Protein AF-0000000067513712 (afdb_homodimer)

Secondary structure (DSSP, 8-state):
-PPPPPPHHHHHHHHHHHT----HHHHHHHHHHHHHHHHHHHHHHHHHHHHT--PPP---EEPPPGGG-TTS-EEEEEEEE--SSSTTTT-EEEEETTB--TTS-B-TTSTTTTTB--SS--HHHHHHHHTT-EEEEEE---GGG--SSS---TT-PPEETTEEEEE--SSSHHHHHHHHTTSSSEEEEEESSSTTHHHHHHHT-EEEEPPTTTS--TTBPPS-TTT-EEEEEESSHHHHHHHHHHH-S--S--TT-S-PPP--TGGGTTS--TT-EEEEEGGGSS-TTT--HHHHHHHHHHHHHHHHTT-EEEEE--GGGTTHHHHHHHHHHHHHIIIIIIITTTT-SS--S---HHHHHHHHHHHHHTGGGS-HHHHHHHHHHHHHHHHTTTHHHHHHHHHHHHHHHHHHHHHTT-SEEEEESSSSPPPBPPPTTS-HHHHHHHHHTT-TTTHHHHHH---EEEEEEEEETTEEEEEEEE-STT-HHHHHHHHHHHHHHH-PPPPPPP-/-PPPPPPHHHHHHHHHHHT----HHHHHHHHHHHHHHHHHHHHHHHHHHHHT--PPP---EEPPPGGG-TTS-EEEEEEEE--SSSTTTT-EEEEETTB--TTS-B-TTSTTTTTB--SS--HHHHHHHHTTPEEEEEE---GGG--SSSS--TT-PPEETTEEEEE--SSSHHHHHHHHTTSSSEEEEEESSSTTHHHHHHHT-EEEEPPTTTS--TTBPPS-TTT-EEEEEESSHHHHHHHHHHH-S--S--TT-S-PPP--HHHHTTS--TT-EEEEEGGGSS-TTT--HHHHHHHHHHHHHHHHTT-EEEEE--GGGTTHHHHHHHHHHHHHIIIIIIITTTT-SS--S---HHHHHHHHHHHHHTGGGS-HHHHHHHHHHHHHHHHTTTHHHHHHHHHHHHHHHHHHHHTTT-SEEEEESSSSPPPBPPPTTS-HHHHHHHHHTT-TTTHHHHHH---EEEEEEEEETTEEEEEEEE-STT-HHHHHHHHHHHHHHH-PPPPPPP-

pLDDT: mean 97.48, std 2.93, range [60.59, 99.0]

Structure (mmCIF, N/CA/C/O backbone):
data_AF-0000000067513712-model_v1
#
loop_
_entity.id
_entity.type
_entity.pdbx_description
1 polymer Amidase
#
loop_
_atom_site.group_PDB
_atom_site.id
_atom_site.type_symbol
_atom_site.label_atom_id
_atom_site.label_alt_id
_atom_site.label_comp_id
_atom_site.label_asym_id
_atom_site.label_entity_id
_atom_site.label_seq_id
_atom_site.pdbx_PDB_ins_code
_atom_site.Cartn_x
_atom_site.Cartn_y
_atom_site.Cartn_z
_atom_site.occupancy
_atom_site.B_iso_or_equiv
_atom_site.auth_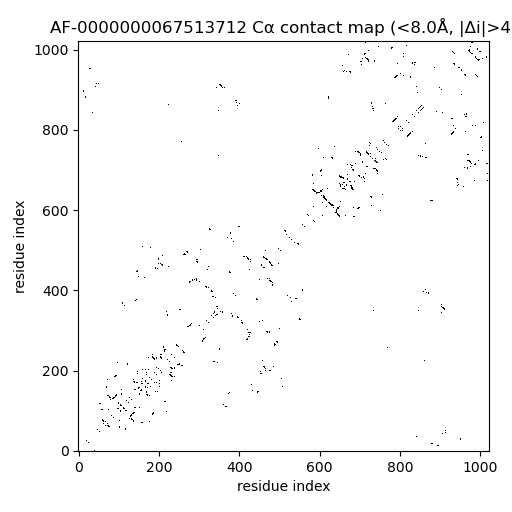seq_id
_atom_site.auth_comp_id
_atom_site.auth_asym_id
_atom_site.auth_atom_id
_atom_site.pdbx_PDB_model_num
ATOM 1 N N . MET A 1 1 ? -24.75 -4.016 14.219 1 60.59 1 MET A N 1
ATOM 2 C CA . MET A 1 1 ? -24.438 -4.605 15.516 1 60.59 1 MET A CA 1
ATOM 3 C C . MET A 1 1 ? -23.391 -3.793 16.25 1 60.59 1 MET A C 1
ATOM 5 O O . MET A 1 1 ? -22.547 -3.145 15.625 1 60.59 1 MET A O 1
ATOM 9 N N . SER A 1 2 ? -23.547 -3.691 17.531 1 83.25 2 SER A N 1
ATOM 10 C CA . SER A 1 2 ? -22.672 -2.873 18.359 1 83.25 2 SER A CA 1
ATOM 11 C C . SER A 1 2 ? -21.25 -3.426 18.391 1 83.25 2 SER A C 1
ATOM 13 O O . SER A 1 2 ? -21.047 -4.641 18.359 1 83.25 2 SER A O 1
ATOM 15 N N . VAL A 1 3 ? -20.234 -2.619 18.094 1 94 3 VAL A N 1
ATOM 16 C CA . VAL A 1 3 ? -18.828 -2.988 18.203 1 94 3 VAL A CA 1
ATOM 17 C C . VAL A 1 3 ? -18.484 -3.303 19.656 1 94 3 VAL A C 1
ATOM 19 O O . VAL A 1 3 ? -18.656 -2.457 20.531 1 94 3 VAL A O 1
ATOM 22 N N . LYS A 1 4 ? -18.109 -4.477 19.938 1 94 4 LYS A N 1
ATOM 23 C CA . LYS A 1 4 ? -17.734 -4.848 21.297 1 94 4 LYS A CA 1
ATOM 24 C C . LYS A 1 4 ? -16.594 -3.965 21.812 1 94 4 LYS A C 1
ATOM 26 O O . LYS A 1 4 ? -15.594 -3.762 21.125 1 94 4 LYS A O 1
ATOM 31 N N . ARG A 1 5 ? -16.75 -3.408 22.984 1 96.62 5 ARG A N 1
ATOM 32 C CA . ARG A 1 5 ? -15.727 -2.559 23.594 1 96.62 5 ARG A CA 1
ATOM 33 C C . ARG A 1 5 ? -14.633 -3.398 24.234 1 96.62 5 ARG A C 1
ATOM 35 O O . ARG A 1 5 ? -14.891 -4.508 24.703 1 96.62 5 ARG A O 1
ATOM 42 N N . PRO A 1 6 ? -13.398 -2.93 24.219 1 97.38 6 PRO A N 1
ATOM 43 C CA . PRO A 1 6 ? -12.297 -3.674 24.828 1 97.38 6 PRO A CA 1
ATOM 44 C C . PRO A 1 6 ? -12.414 -3.76 26.344 1 97.38 6 PRO A C 1
ATOM 46 O O . PRO A 1 6 ? -12.859 -2.805 26.984 1 97.38 6 PRO A O 1
ATOM 49 N N . SER A 1 7 ? -12 -4.855 26.922 1 96.75 7 SER A N 1
ATOM 50 C CA . SER A 1 7 ? -11.836 -5.027 28.359 1 96.75 7 SER A CA 1
ATOM 51 C C . SER A 1 7 ? -10.469 -4.551 28.828 1 96.75 7 SER A C 1
ATOM 53 O O . SER A 1 7 ? -9.609 -4.223 28 1 96.75 7 SER A O 1
ATOM 55 N N . LYS A 1 8 ? -10.328 -4.441 30.141 1 97.06 8 LYS A N 1
ATOM 56 C CA . LYS A 1 8 ? -9.016 -4.152 30.703 1 97.06 8 LYS A CA 1
ATOM 57 C C . LYS A 1 8 ? -7.98 -5.176 30.25 1 97.06 8 LYS A C 1
ATOM 59 O O . LYS A 1 8 ? -6.828 -4.828 29.984 1 97.06 8 LYS A O 1
ATOM 64 N N . ALA A 1 9 ? -8.344 -6.43 30.141 1 96.56 9 ALA A N 1
ATOM 65 C CA . ALA A 1 9 ? -7.445 -7.496 29.703 1 96.56 9 ALA A CA 1
ATOM 66 C C . ALA A 1 9 ? -6.973 -7.273 28.266 1 96.56 9 ALA A C 1
ATOM 68 O O . ALA A 1 9 ? -5.816 -7.543 27.953 1 96.56 9 ALA A O 1
ATOM 69 N N . ASP A 1 10 ? -7.867 -6.84 27.359 1 96.12 10 ASP A N 1
ATOM 70 C CA . ASP A 1 10 ? -7.504 -6.523 25.984 1 96.12 10 ASP A CA 1
ATOM 71 C C . ASP A 1 10 ? -6.402 -5.469 25.938 1 96.12 10 ASP A C 1
ATOM 73 O O . ASP A 1 10 ? -5.426 -5.613 25.203 1 96.12 10 ASP A O 1
ATOM 77 N N . PHE A 1 11 ? -6.551 -4.441 26.766 1 97.31 11 PHE A N 1
ATOM 78 C CA . PHE A 1 11 ? -5.598 -3.342 26.719 1 97.31 11 PHE A CA 1
ATOM 79 C C . PHE A 1 11 ? -4.309 -3.719 27.438 1 97.31 11 PHE A C 1
ATOM 81 O O . PHE A 1 11 ? -3.238 -3.191 27.125 1 97.31 11 PHE A O 1
ATOM 88 N N . LEU A 1 12 ? -4.367 -4.633 28.422 1 96.62 12 LEU A N 1
ATOM 89 C CA . LEU A 1 12 ? -3.145 -5.141 29.031 1 96.62 12 LEU A CA 1
ATOM 90 C C . LEU A 1 12 ? -2.289 -5.879 28 1 96.62 12 LEU A C 1
ATOM 92 O O . LEU A 1 12 ? -1.063 -5.746 28 1 96.62 12 LEU A O 1
ATOM 96 N N . ILE A 1 13 ? -2.904 -6.625 27.172 1 94.12 13 ILE A N 1
ATOM 97 C CA . ILE A 1 13 ? -2.197 -7.336 26.109 1 94.12 13 ILE A CA 1
ATOM 98 C C . ILE A 1 13 ? -1.582 -6.332 25.141 1 94.12 13 ILE A C 1
ATOM 100 O O . ILE A 1 13 ? -0.421 -6.469 24.734 1 94.12 13 ILE A O 1
ATOM 104 N N . ALA A 1 14 ? -2.406 -5.371 24.734 1 95.31 14 ALA A N 1
ATOM 105 C CA . ALA A 1 14 ? -1.91 -4.332 23.844 1 95.31 14 ALA A CA 1
ATOM 106 C C . ALA A 1 14 ? -0.724 -3.594 24.453 1 95.31 14 ALA A C 1
ATOM 108 O O . ALA A 1 14 ? 0.27 -3.328 23.781 1 95.31 14 ALA A O 1
ATOM 109 N N . ALA A 1 15 ? -0.867 -3.205 25.75 1 96.75 15 ALA A N 1
ATOM 110 C CA . ALA A 1 15 ? 0.2 -2.504 26.453 1 96.75 15 ALA A CA 1
ATOM 111 C C . ALA A 1 15 ? 1.477 -3.34 26.484 1 96.75 15 ALA A C 1
ATOM 113 O O . ALA A 1 15 ? 2.574 -2.816 26.281 1 96.75 15 ALA A O 1
ATOM 114 N N . GLN A 1 16 ? 1.349 -4.605 26.719 1 93.38 16 GLN A N 1
ATOM 115 C CA . GLN A 1 16 ? 2.494 -5.508 26.734 1 93.38 16 GLN A CA 1
ATOM 116 C C . GLN A 1 16 ? 3.156 -5.574 25.359 1 93.38 16 GLN A C 1
ATOM 118 O O . GLN A 1 16 ? 4.383 -5.539 25.25 1 93.38 16 GLN A O 1
ATOM 123 N N . ASP A 1 17 ? 2.363 -5.633 24.375 1 91.44 17 ASP A N 1
ATOM 124 C CA . ASP A 1 17 ? 2.867 -5.715 23.016 1 91.44 17 ASP A CA 1
ATOM 125 C C . ASP A 1 17 ? 3.654 -4.465 22.641 1 91.44 17 ASP A C 1
ATOM 127 O O . ASP A 1 17 ? 4.648 -4.543 21.906 1 91.44 17 ASP A O 1
ATOM 131 N N . HIS A 1 18 ? 3.24 -3.326 23.125 1 94.38 18 HIS A N 1
ATOM 132 C CA . HIS A 1 18 ? 3.879 -2.066 22.75 1 94.38 18 HIS A CA 1
ATOM 133 C C . HIS A 1 18 ? 4.914 -1.654 23.797 1 94.38 18 HIS A C 1
ATOM 135 O O . HIS A 1 18 ? 5.621 -0.662 23.625 1 94.38 18 HIS A O 1
ATOM 141 N N . GLY A 1 19 ? 4.969 -2.348 24.891 1 94.12 19 GLY A N 1
ATOM 142 C CA . GLY A 1 19 ? 5.934 -2.057 25.953 1 94.12 19 GLY A CA 1
ATOM 143 C C . GLY A 1 19 ? 5.492 -0.941 26.875 1 94.12 19 GLY A C 1
ATOM 144 O O . GLY A 1 19 ? 6.32 -0.264 27.484 1 94.12 19 GLY A O 1
ATOM 145 N N . TYR A 1 20 ? 4.168 -0.695 26.906 1 96.06 20 TYR A N 1
ATOM 146 C CA . TYR A 1 20 ? 3.648 0.363 27.766 1 96.06 20 TYR A CA 1
ATOM 147 C C . TYR A 1 20 ? 3.502 -0.124 29.203 1 96.06 20 TYR A C 1
ATOM 149 O O . TYR A 1 20 ? 3.109 -1.27 29.438 1 96.06 20 TYR A O 1
ATOM 157 N N . GLU A 1 21 ? 3.879 0.654 30.141 1 96.56 21 GLU A N 1
ATOM 158 C CA . GLU A 1 21 ? 3.537 0.485 31.547 1 96.56 21 GLU A CA 1
ATOM 159 C C . GLU A 1 21 ? 2.463 1.479 31.969 1 96.56 21 GLU A C 1
ATOM 161 O O . GLU A 1 21 ? 2.742 2.666 32.156 1 96.56 21 GLU A O 1
ATOM 166 N N . LEU A 1 22 ? 1.277 0.97 32.188 1 96.88 22 LEU A N 1
ATOM 167 C CA . LEU A 1 22 ? 0.142 1.838 32.5 1 96.88 22 LEU A CA 1
ATOM 168 C C . LEU A 1 22 ? -0.365 1.608 33.906 1 96.88 22 LEU A C 1
ATOM 170 O O . LEU A 1 22 ? -0.519 0.464 34.344 1 96.88 22 LEU A O 1
ATOM 174 N N . SER A 1 23 ? -0.567 2.637 34.625 1 96.75 23 SER A N 1
ATOM 175 C CA . SER A 1 23 ? -1.296 2.539 35.906 1 96.75 23 SER A CA 1
ATOM 176 C C . SER A 1 23 ? -2.764 2.201 35.656 1 96.75 23 SER A C 1
ATOM 178 O O . SER A 1 23 ? -3.256 2.293 34.531 1 96.75 23 SER A O 1
ATOM 180 N N . ASP A 1 24 ? -3.463 1.841 36.719 1 96.88 24 ASP A N 1
ATOM 181 C CA . ASP A 1 24 ? -4.887 1.54 36.594 1 96.88 24 ASP A CA 1
ATOM 182 C C . ASP A 1 24 ? -5.672 2.758 36.125 1 96.88 24 ASP A C 1
ATOM 184 O O . ASP A 1 24 ? -6.605 2.623 35.344 1 96.88 24 ASP A O 1
ATOM 188 N N . SER A 1 25 ? -5.285 3.893 36.656 1 96.88 25 SER A N 1
ATOM 189 C CA . SER A 1 25 ? -5.961 5.125 36.281 1 96.88 25 SER A CA 1
ATOM 190 C C . SER A 1 25 ? -5.734 5.43 34.781 1 96.88 25 SER A C 1
ATOM 192 O O . SER A 1 25 ? -6.656 5.859 34.094 1 96.88 25 SER A O 1
ATOM 194 N N . GLN A 1 26 ? -4.531 5.277 34.344 1 97.12 26 GLN A N 1
ATOM 195 C CA . GLN A 1 26 ? -4.227 5.484 32.938 1 97.12 26 GLN A CA 1
ATOM 196 C C . GLN A 1 26 ? -5.008 4.508 32.062 1 97.12 26 GLN A C 1
ATOM 198 O O . GLN A 1 26 ? -5.562 4.898 31.031 1 97.12 26 GLN A O 1
ATOM 203 N N . MET A 1 27 ? -5.027 3.25 32.469 1 97.56 27 MET A N 1
ATOM 204 C CA . MET A 1 27 ? -5.773 2.215 31.75 1 97.56 27 MET A CA 1
ATOM 205 C C . MET A 1 27 ? -7.238 2.609 31.609 1 97.56 27 MET A C 1
ATOM 207 O O . MET A 1 27 ? -7.809 2.494 30.516 1 97.56 27 MET A O 1
ATOM 211 N N . ALA A 1 28 ? -7.797 3.066 32.688 1 97.81 28 ALA A N 1
ATOM 212 C CA . ALA A 1 28 ? -9.195 3.48 32.656 1 97.81 28 ALA A CA 1
ATOM 213 C C . ALA A 1 28 ? -9.414 4.637 31.703 1 97.81 28 ALA A C 1
ATOM 215 O O . ALA A 1 28 ? -10.414 4.672 30.969 1 97.81 28 ALA A O 1
ATOM 216 N N . SER A 1 29 ? -8.531 5.559 31.688 1 98.06 29 SER A N 1
ATOM 217 C CA . SER A 1 29 ? -8.625 6.707 30.781 1 98.06 29 SER A CA 1
ATOM 218 C C . SER A 1 29 ? -8.555 6.277 29.328 1 98.06 29 SER A C 1
ATOM 220 O O . SER A 1 29 ? -9.336 6.75 28.5 1 98.06 29 SER A O 1
ATOM 222 N N . PHE A 1 30 ? -7.629 5.414 29.031 1 98.31 30 PHE A N 1
ATOM 223 C CA . PHE A 1 30 ? -7.477 4.969 27.656 1 98.31 30 PHE A CA 1
ATOM 224 C C . PHE A 1 30 ? -8.68 4.141 27.219 1 98.31 30 PHE A C 1
ATOM 226 O O . PHE A 1 30 ? -9.086 4.191 26.047 1 98.31 30 PHE A O 1
ATOM 233 N N . LEU A 1 31 ? -9.266 3.369 28.094 1 98.19 31 LEU A N 1
ATOM 234 C CA . LEU A 1 31 ? -10.477 2.623 27.781 1 98.19 31 LEU A CA 1
ATOM 235 C C . LEU A 1 31 ? -11.633 3.57 27.469 1 98.19 31 LEU A C 1
ATOM 237 O O . LEU A 1 31 ? -12.414 3.318 26.547 1 98.19 31 LEU A O 1
ATOM 241 N N . ASN A 1 32 ? -11.703 4.637 28.234 1 97.75 32 ASN A N 1
ATOM 242 C CA . ASN A 1 32 ? -12.719 5.652 27.969 1 97.75 32 ASN A CA 1
ATOM 243 C C . ASN A 1 32 ? -12.523 6.281 26.594 1 97.75 32 ASN A C 1
ATOM 245 O O . ASN A 1 32 ? -13.492 6.492 25.859 1 97.75 32 ASN A O 1
ATOM 249 N N . LEU A 1 33 ? -11.328 6.586 26.312 1 97.56 33 LEU A N 1
ATOM 250 C CA . LEU A 1 33 ? -11.008 7.176 25.016 1 97.56 33 LEU A CA 1
ATOM 251 C C . LEU A 1 33 ? -11.32 6.199 23.891 1 97.56 33 LEU A C 1
ATOM 253 O O . LEU A 1 33 ? -11.766 6.609 22.812 1 97.56 33 LEU A O 1
ATOM 257 N N . ALA A 1 34 ? -11.023 4.93 24.094 1 97.88 34 ALA A N 1
ATOM 258 C CA . ALA A 1 34 ? -11.32 3.914 23.094 1 97.88 34 ALA A CA 1
ATOM 259 C C . ALA A 1 34 ? -12.812 3.852 22.797 1 97.88 34 ALA A C 1
ATOM 261 O O . ALA A 1 34 ? -13.227 3.631 21.656 1 97.88 34 ALA A O 1
ATOM 262 N N . ASP A 1 35 ? -13.609 3.98 23.812 1 96.75 35 ASP A N 1
ATOM 263 C CA . ASP A 1 35 ? -15.055 3.973 23.641 1 96.75 35 ASP A CA 1
ATOM 264 C C . ASP A 1 35 ? -15.5 5.082 22.688 1 96.75 35 ASP A C 1
ATOM 266 O O . ASP A 1 35 ? -16.328 4.859 21.812 1 96.75 35 ASP A O 1
ATOM 270 N N . GLU A 1 36 ? -14.922 6.223 22.828 1 94.06 36 GLU A N 1
ATOM 271 C CA . GLU A 1 36 ? -15.234 7.352 21.953 1 94.06 36 GLU A CA 1
ATOM 272 C C . GLU A 1 36 ? -14.836 7.055 20.5 1 94.06 36 GLU A C 1
ATOM 274 O O . GLU A 1 36 ? -15.617 7.289 19.578 1 94.06 36 GLU A O 1
ATOM 279 N N . THR A 1 37 ? -13.641 6.566 20.344 1 96.31 37 THR A N 1
ATOM 280 C CA . THR A 1 37 ? -13.133 6.246 19.016 1 96.31 37 THR A CA 1
ATOM 281 C C . THR A 1 37 ? -13.969 5.145 18.359 1 96.31 37 THR A C 1
ATOM 283 O O . THR A 1 37 ? -14.297 5.223 17.172 1 96.31 37 THR A O 1
ATOM 286 N N . LEU A 1 38 ? -14.375 4.117 19.109 1 97.88 38 LEU A N 1
ATOM 287 C CA . LEU A 1 38 ? -15.094 2.961 18.578 1 97.88 38 LEU A CA 1
ATOM 288 C C . LEU A 1 38 ? -16.531 3.326 18.234 1 97.88 38 LEU A C 1
ATOM 290 O O . LEU A 1 38 ? -17.203 2.604 17.5 1 97.88 38 LEU A O 1
ATOM 294 N N . SER A 1 39 ? -17.016 4.469 18.766 1 97.44 39 SER A N 1
ATOM 295 C CA . SER A 1 39 ? -18.297 4.992 18.297 1 97.44 39 SER A CA 1
ATOM 296 C C . SER A 1 39 ? -18.25 5.348 16.812 1 97.44 39 SER A C 1
ATOM 298 O O . SER A 1 39 ? -19.234 5.188 16.094 1 97.44 39 SER A O 1
ATOM 300 N N . SER A 1 40 ? -17.125 5.848 16.359 1 97.75 40 SER A N 1
ATOM 301 C CA . SER A 1 40 ? -16.938 6.098 14.938 1 97.75 40 SER A CA 1
ATOM 302 C C . SER A 1 40 ? -17 4.805 14.133 1 97.75 40 SER A C 1
ATOM 304 O O . SER A 1 40 ? -17.516 4.789 13.008 1 97.75 40 SER A O 1
ATOM 306 N N . TYR A 1 41 ? -16.453 3.713 14.719 1 98.19 41 TYR A N 1
ATOM 307 C CA . TYR A 1 41 ? -16.531 2.412 14.062 1 98.19 41 TYR A CA 1
ATOM 308 C C . TYR A 1 41 ? -17.969 1.981 13.852 1 98.19 41 TYR A C 1
ATOM 310 O O . TYR A 1 41 ? -18.328 1.484 12.781 1 98.19 41 TYR A O 1
ATOM 318 N N . GLU A 1 42 ? -18.781 2.219 14.812 1 97.81 42 GLU A N 1
ATOM 319 C CA . GLU A 1 42 ? -20.203 1.884 14.719 1 97.81 42 GLU A CA 1
ATOM 320 C C . GLU A 1 42 ? -20.891 2.709 13.641 1 97.81 42 GLU A C 1
ATOM 322 O O . GLU A 1 42 ? -21.719 2.188 12.883 1 97.81 42 GLU A O 1
ATOM 327 N N . ALA A 1 43 ? -20.531 3.971 13.617 1 97.75 43 ALA A N 1
ATOM 328 C CA . ALA A 1 43 ? -21.094 4.844 12.586 1 97.75 43 ALA A CA 1
ATOM 329 C C . ALA A 1 43 ? -20.719 4.359 11.188 1 97.75 43 ALA A C 1
ATOM 331 O O . ALA A 1 43 ? -21.547 4.34 10.281 1 97.75 43 ALA A O 1
ATOM 332 N N . ILE A 1 44 ? -19.531 3.922 10.984 1 97.88 44 ILE A N 1
ATOM 333 C CA . ILE A 1 44 ? -19.031 3.461 9.688 1 97.88 44 ILE A CA 1
ATOM 334 C C . ILE A 1 44 ? -19.719 2.162 9.297 1 97.88 44 ILE A C 1
ATOM 336 O O . ILE A 1 44 ? -20.062 1.957 8.125 1 97.88 44 ILE A O 1
ATOM 340 N N . ASP A 1 45 ? -19.844 1.331 10.297 1 97.5 45 ASP A N 1
ATOM 341 C CA . ASP A 1 45 ? -20.547 0.079 10.047 1 97.5 45 ASP A CA 1
ATOM 342 C C . ASP A 1 45 ? -21.953 0.34 9.477 1 97.5 45 ASP A C 1
ATOM 344 O O . ASP A 1 45 ? -22.344 -0.288 8.5 1 97.5 45 ASP A O 1
ATOM 348 N N . ALA A 1 46 ? -22.672 1.271 10.109 1 97.69 46 ALA A N 1
ATOM 349 C CA . ALA A 1 46 ? -24.016 1.623 9.672 1 97.69 46 ALA A CA 1
ATOM 350 C C . ALA A 1 46 ? -24 2.256 8.289 1 97.69 46 ALA A C 1
ATOM 352 O O . ALA A 1 46 ? -24.859 1.955 7.449 1 97.69 46 ALA A O 1
ATOM 353 N N . LEU A 1 47 ? -23.078 3.113 8.016 1 97.94 47 LEU A N 1
ATOM 354 C CA . LEU A 1 47 ? -22.984 3.811 6.738 1 97.94 47 LEU A CA 1
ATOM 355 C C . LEU A 1 47 ? -22.625 2.842 5.617 1 97.94 47 LEU A C 1
ATOM 357 O O . LEU A 1 47 ? -23.125 2.953 4.504 1 97.94 47 LEU A O 1
ATOM 361 N N . TYR A 1 48 ? -21.688 1.918 5.895 1 97.94 48 TYR A N 1
ATOM 362 C CA . TYR A 1 48 ? -21.297 0.911 4.91 1 97.94 48 TYR A CA 1
ATOM 363 C C . TYR A 1 48 ? -22.5 0.053 4.508 1 97.94 48 TYR A C 1
ATOM 365 O O . TYR A 1 48 ? -22.703 -0.199 3.32 1 97.94 48 TYR A O 1
ATOM 373 N N . ALA A 1 49 ? -23.266 -0.394 5.496 1 97.25 49 ALA A N 1
ATOM 374 C CA . ALA A 1 49 ? -24.453 -1.2 5.238 1 97.25 49 ALA A CA 1
ATOM 375 C C . ALA A 1 49 ? -25.438 -0.449 4.352 1 97.25 49 ALA A C 1
ATOM 377 O O . ALA A 1 49 ? -26.078 -1.044 3.475 1 97.25 49 ALA A O 1
ATOM 378 N N . ALA A 1 50 ? -25.469 0.863 4.539 1 97.25 50 ALA A N 1
ATOM 379 C CA . ALA A 1 50 ? -26.484 1.675 3.859 1 97.25 50 ALA A CA 1
ATOM 380 C C . ALA A 1 50 ? -26.031 2.035 2.445 1 97.25 50 ALA A C 1
ATOM 382 O O . ALA A 1 50 ? -26.859 2.166 1.54 1 97.25 50 ALA A O 1
ATOM 383 N N . HIS A 1 51 ? -24.672 2.178 2.244 1 97.12 51 HIS A N 1
ATOM 384 C CA . HIS A 1 51 ? -24.266 2.854 1.021 1 97.12 51 HIS A CA 1
ATOM 385 C C . HIS A 1 51 ? -23.422 1.934 0.142 1 97.12 51 HIS A C 1
ATOM 387 O O . HIS A 1 51 ? -23.266 2.182 -1.057 1 97.12 51 HIS A O 1
ATOM 393 N N . VAL A 1 52 ? -22.797 0.843 0.719 1 96.88 52 VAL A N 1
ATOM 394 C CA . VAL A 1 52 ? -21.797 0.104 -0.049 1 96.88 52 VAL A CA 1
ATOM 395 C C . VAL A 1 52 ? -22.188 -1.372 -0.112 1 96.88 52 VAL A C 1
ATOM 397 O O . VAL A 1 52 ? -22.125 -1.99 -1.178 1 96.88 52 VAL A O 1
ATOM 400 N N . ALA A 1 53 ? -22.594 -1.924 1.01 1 95.81 53 ALA A N 1
ATOM 401 C CA . ALA A 1 53 ? -22.859 -3.355 1.117 1 95.81 53 ALA A CA 1
ATOM 402 C C . ALA A 1 53 ? -23.938 -3.789 0.114 1 95.81 53 ALA A C 1
ATOM 404 O O . ALA A 1 53 ? -24.906 -3.064 -0.122 1 95.81 53 ALA A O 1
ATOM 405 N N . GLN A 1 54 ? -23.656 -4.891 -0.488 1 93.44 54 GLN A N 1
ATOM 406 C CA . GLN A 1 54 ? -24.594 -5.484 -1.43 1 93.44 54 GLN A CA 1
ATOM 407 C C . GLN A 1 54 ? -25.078 -6.852 -0.942 1 93.44 54 GLN A C 1
ATOM 409 O O . GLN A 1 54 ? -24.312 -7.586 -0.303 1 93.44 54 GLN A O 1
ATOM 414 N N . PRO A 1 55 ? -26.312 -7.172 -1.273 1 95.31 55 PRO A N 1
ATOM 415 C CA . PRO A 1 55 ? -26.75 -8.531 -0.945 1 95.31 55 PRO A CA 1
ATOM 416 C C . PRO A 1 55 ? -26.047 -9.594 -1.772 1 95.31 55 PRO A C 1
ATOM 418 O O . PRO A 1 55 ? -25.766 -9.383 -2.955 1 95.31 55 PRO A O 1
ATOM 421 N N . THR A 1 56 ? -25.75 -10.633 -1.185 1 96.31 56 THR A N 1
ATOM 422 C CA . THR A 1 56 ? -25.156 -11.758 -1.891 1 96.31 56 THR A CA 1
ATOM 423 C C . THR A 1 56 ? -26.156 -12.383 -2.861 1 96.31 56 THR A C 1
ATOM 425 O O . THR A 1 56 ? -27.25 -12.781 -2.461 1 96.31 56 THR A O 1
ATOM 428 N N . PRO A 1 57 ? -25.797 -12.414 -4.129 1 96.94 57 PRO A N 1
ATOM 429 C CA . PRO A 1 57 ? -26.734 -13.07 -5.051 1 96.94 57 PRO A CA 1
ATOM 430 C C . PRO A 1 57 ? -26.844 -14.57 -4.801 1 96.94 57 PRO A C 1
ATOM 432 O O . PRO A 1 57 ? -25.922 -15.188 -4.27 1 96.94 57 PRO A O 1
ATOM 435 N N . VAL A 1 58 ? -28 -15.102 -5.246 1 96.62 58 VAL A N 1
ATOM 436 C CA . VAL A 1 58 ? -28.203 -16.547 -5.172 1 96.62 58 VAL A CA 1
ATOM 437 C C . VAL A 1 58 ? -27.797 -17.188 -6.492 1 96.62 58 VAL A C 1
ATOM 439 O O . VAL A 1 58 ? -28.359 -16.875 -7.543 1 96.62 58 VAL A O 1
ATOM 442 N N . ARG A 1 59 ? -26.797 -17.953 -6.449 1 98.06 59 ARG A N 1
ATOM 443 C CA . ARG A 1 59 ? -26.359 -18.75 -7.59 1 98.06 59 ARG A CA 1
ATOM 444 C C . ARG A 1 59 ? -26.281 -20.234 -7.234 1 98.06 59 ARG A C 1
ATOM 446 O O . ARG A 1 59 ? -25.859 -20.594 -6.129 1 98.06 59 ARG A O 1
ATOM 453 N N . GLU A 1 60 ? -26.812 -21.016 -8.156 1 97.88 60 GLU A N 1
ATOM 454 C CA . GLU A 1 60 ? -26.766 -22.453 -7.926 1 97.88 60 GLU A CA 1
ATOM 455 C C . GLU A 1 60 ? -25.328 -22.969 -7.938 1 97.88 60 GLU A C 1
ATOM 457 O O . GLU A 1 60 ? -24.5 -22.516 -8.742 1 97.88 60 GLU A O 1
ATOM 462 N N . HIS A 1 61 ? -25.031 -23.828 -7.043 1 97.88 61 HIS A N 1
ATOM 463 C CA . HIS A 1 61 ? -23.75 -24.516 -6.965 1 97.88 61 HIS A CA 1
ATOM 464 C C . HIS A 1 61 ? -23.891 -25.891 -6.324 1 97.88 61 HIS A C 1
ATOM 466 O O . HIS A 1 61 ? -24.906 -26.188 -5.691 1 97.88 61 HIS A O 1
ATOM 472 N N . SER A 1 62 ? -22.922 -26.766 -6.531 1 97.44 62 SER A N 1
ATOM 473 C CA . SER A 1 62 ? -22.906 -28.094 -5.941 1 97.44 62 SER A CA 1
ATOM 474 C C . SER A 1 62 ? -21.484 -28.625 -5.773 1 97.44 62 SER A C 1
ATOM 476 O O . SER A 1 62 ? -20.609 -28.312 -6.578 1 97.44 62 SER A O 1
ATOM 478 N N . LYS A 1 63 ? -21.25 -29.328 -4.711 1 95.25 63 LYS A N 1
ATOM 479 C CA . LYS A 1 63 ? -20 -30.062 -4.559 1 95.25 63 LYS A CA 1
ATOM 480 C C . LYS A 1 63 ? -19.984 -31.312 -5.434 1 95.25 63 LYS A C 1
ATOM 482 O O . LYS A 1 63 ? -20.938 -32.094 -5.406 1 95.25 63 LYS A O 1
ATOM 487 N N . PRO A 1 64 ? -18.969 -31.422 -6.18 1 95.19 64 PRO A N 1
ATOM 488 C CA . PRO A 1 64 ? -18.938 -32.625 -7.008 1 95.19 64 PRO A CA 1
ATOM 489 C C . PRO A 1 64 ? -18.812 -33.906 -6.18 1 95.19 64 PRO A C 1
ATOM 491 O O . PRO A 1 64 ? -18.141 -33.938 -5.152 1 95.19 64 PRO A O 1
ATOM 494 N N . ALA A 1 65 ? -19.453 -35.031 -6.73 1 93.81 65 ALA A N 1
ATOM 495 C CA . ALA A 1 65 ? -19.281 -36.344 -6.121 1 93.81 65 ALA A CA 1
ATOM 496 C C . ALA A 1 65 ? -17.844 -36.812 -6.266 1 93.81 65 ALA A C 1
ATOM 498 O O . ALA A 1 65 ? -17.156 -36.469 -7.219 1 93.81 65 ALA A O 1
ATOM 499 N N . ASP A 1 66 ? -17.422 -37.594 -5.352 1 92.12 66 ASP A N 1
ATOM 500 C CA . ASP A 1 66 ? -16.062 -38.125 -5.359 1 92.12 66 ASP A CA 1
ATOM 501 C C . ASP A 1 66 ? -15.75 -38.812 -6.68 1 92.12 66 ASP A C 1
ATOM 503 O O . ASP A 1 66 ? -14.641 -38.688 -7.207 1 92.12 66 ASP A O 1
ATOM 507 N N . ALA A 1 67 ? -16.719 -39.469 -7.207 1 92.62 67 ALA A N 1
ATOM 508 C CA . ALA A 1 67 ? -16.531 -40.219 -8.445 1 92.62 67 ALA A CA 1
ATOM 509 C C . ALA A 1 67 ? -16.312 -39.281 -9.633 1 92.62 67 ALA A C 1
ATOM 511 O O . ALA A 1 67 ? -15.719 -39.688 -10.633 1 92.62 67 ALA A O 1
ATOM 512 N N . GLU A 1 68 ? -16.75 -38.062 -9.477 1 91.62 68 GLU A N 1
ATOM 513 C CA . GLU A 1 68 ? -16.641 -37.062 -10.539 1 91.62 68 GLU A CA 1
ATOM 514 C C . GLU A 1 68 ? -15.422 -36.156 -10.328 1 91.62 68 GLU A C 1
ATOM 516 O O . GLU A 1 68 ? -15.156 -35.281 -11.141 1 91.62 68 GLU A O 1
ATOM 521 N N . ASN A 1 69 ? -14.703 -36.406 -9.289 1 96.88 69 ASN A N 1
ATOM 522 C CA . ASN A 1 69 ? -13.562 -35.562 -8.922 1 96.88 69 ASN A CA 1
ATOM 523 C C . ASN A 1 69 ? -12.336 -36.406 -8.57 1 96.88 69 ASN A C 1
ATOM 525 O O . ASN A 1 69 ? -11.734 -36.219 -7.512 1 96.88 69 ASN A O 1
ATOM 529 N N . LEU A 1 70 ? -12.008 -37.281 -9.492 1 94.88 70 LEU A N 1
ATOM 530 C CA . LEU A 1 70 ? -10.984 -38.281 -9.25 1 94.88 70 LEU A CA 1
ATOM 531 C C . LEU A 1 70 ? -9.625 -37.625 -9 1 94.88 70 LEU A C 1
ATOM 533 O O . LEU A 1 70 ? -8.797 -38.156 -8.266 1 94.88 70 LEU A O 1
ATOM 537 N N . HIS A 1 71 ? -9.398 -36.5 -9.562 1 97.88 71 HIS A N 1
ATOM 538 C CA . HIS A 1 71 ? -8.109 -35.812 -9.422 1 97.88 71 HIS A CA 1
ATOM 539 C C . HIS A 1 71 ? -8.133 -34.812 -8.281 1 97.88 71 HIS A C 1
ATOM 541 O O . HIS A 1 71 ? -7.109 -34.188 -7.98 1 97.88 71 HIS A O 1
ATOM 547 N N . GLY A 1 72 ? -9.32 -34.594 -7.672 1 98.06 72 GLY A N 1
ATOM 548 C CA . GLY A 1 72 ? -9.445 -33.625 -6.574 1 98.06 72 GLY A CA 1
ATOM 549 C C . GLY A 1 72 ? -9.336 -32.188 -7.023 1 98.06 72 GLY A C 1
ATOM 550 O O . GLY A 1 72 ? -8.922 -31.328 -6.25 1 98.06 72 GLY A O 1
ATOM 551 N N . ALA A 1 73 ? -9.742 -31.938 -8.258 1 98.69 73 ALA A N 1
ATOM 552 C CA . ALA A 1 73 ? -9.438 -30.641 -8.859 1 98.69 73 ALA A CA 1
ATOM 553 C C . ALA A 1 73 ? -10.609 -29.672 -8.711 1 98.69 73 ALA A C 1
ATOM 555 O O . ALA A 1 73 ? -10.43 -28.453 -8.758 1 98.69 73 ALA A O 1
ATOM 556 N N . TRP A 1 74 ? -11.828 -30.172 -8.539 1 98.62 74 TRP A N 1
ATOM 557 C CA . TRP A 1 74 ? -13.008 -29.344 -8.352 1 98.62 74 TRP A CA 1
ATOM 558 C C . TRP A 1 74 ? -13.203 -28.984 -6.883 1 98.62 74 TRP A C 1
ATOM 560 O O . TRP A 1 74 ? -13.148 -29.859 -6.016 1 98.62 74 TRP A O 1
ATOM 570 N N . TYR A 1 75 ? -13.398 -27.719 -6.633 1 98.06 75 TYR A N 1
ATOM 571 C CA . TYR A 1 75 ? -13.898 -27.344 -5.32 1 98.06 75 TYR A CA 1
ATOM 572 C C . TYR A 1 75 ? -15.422 -27.328 -5.289 1 98.06 75 TYR A C 1
ATOM 574 O O . TYR A 1 75 ? -16.031 -28.047 -4.488 1 98.06 75 TYR A O 1
ATOM 582 N N . VAL A 1 76 ? -15.977 -26.547 -6.164 1 98.19 76 VAL A N 1
ATOM 583 C CA . VAL A 1 76 ? -17.422 -26.469 -6.312 1 98.19 76 VAL A CA 1
ATOM 584 C C . VAL A 1 76 ? -17.781 -26.266 -7.785 1 98.19 76 VAL A C 1
ATOM 586 O O . VAL A 1 76 ? -17.016 -25.688 -8.547 1 98.19 76 VAL A O 1
ATOM 589 N N . LYS A 1 77 ? -18.906 -26.844 -8.242 1 98.44 77 LYS A N 1
ATOM 590 C CA . LYS A 1 77 ? -19.422 -26.625 -9.594 1 98.44 77 LYS A CA 1
ATOM 591 C C . LYS A 1 77 ? -20.578 -25.625 -9.586 1 98.44 77 LYS A C 1
ATOM 593 O O . LYS A 1 77 ? -21.297 -25.516 -8.602 1 98.44 77 LYS A O 1
ATOM 598 N N . THR A 1 78 ? -20.688 -24.891 -10.547 1 98.62 78 THR A N 1
ATOM 599 C CA . THR A 1 78 ? -21.781 -23.953 -10.805 1 98.62 78 THR A CA 1
ATOM 600 C C . THR A 1 78 ? -22 -23.781 -12.305 1 98.62 78 THR A C 1
ATOM 602 O O . THR A 1 78 ? -21.375 -24.453 -13.117 1 98.62 78 THR A O 1
ATOM 605 N N . HIS A 1 79 ? -23 -23.016 -12.695 1 98.69 79 HIS A N 1
ATOM 606 C CA . HIS A 1 79 ? -23.297 -22.719 -14.094 1 98.69 79 HIS A CA 1
ATOM 607 C C . HIS A 1 79 ? -23.812 -21.297 -14.25 1 98.69 79 HIS A C 1
ATOM 609 O O . HIS A 1 79 ? -25.016 -21.047 -14.141 1 98.69 79 HIS A O 1
ATOM 615 N N . ILE A 1 80 ? -22.938 -20.422 -14.484 1 98.75 80 ILE A N 1
ATOM 616 C CA . ILE A 1 80 ? -23.266 -19 -14.656 1 98.75 80 ILE A CA 1
ATOM 617 C C . ILE A 1 80 ? -23.016 -18.594 -16.109 1 98.75 80 ILE A C 1
ATOM 619 O O . ILE A 1 80 ? -21.875 -18.406 -16.516 1 98.75 80 ILE A O 1
ATOM 623 N N . VAL A 1 81 ? -24.031 -18.344 -16.906 1 98.5 81 VAL A N 1
ATOM 624 C CA . VAL A 1 81 ? -23.969 -18.047 -18.328 1 98.5 81 VAL A CA 1
ATOM 625 C C . VAL A 1 81 ? -23.703 -16.547 -18.531 1 98.5 81 VAL A C 1
ATOM 627 O O . VAL A 1 81 ? -24.406 -15.711 -17.953 1 98.5 81 VAL A O 1
ATOM 630 N N . GLY A 1 82 ? -22.625 -16.266 -19.281 1 98.38 82 GLY A N 1
ATOM 631 C CA . GLY A 1 82 ? -22.297 -14.891 -19.594 1 98.38 82 GLY A CA 1
ATOM 632 C C . GLY A 1 82 ? -23.156 -14.312 -20.719 1 98.38 82 GLY A C 1
ATOM 633 O O . GLY A 1 82 ? -24.203 -14.867 -21.047 1 98.38 82 GLY A O 1
ATOM 634 N N . ALA A 1 83 ? -22.75 -13.156 -21.219 1 98.31 83 ALA A N 1
ATOM 635 C CA . ALA A 1 83 ? -23.422 -12.469 -22.328 1 98.31 83 ALA A CA 1
ATOM 636 C C . ALA A 1 83 ? -23.578 -13.398 -23.531 1 98.31 83 ALA A C 1
ATOM 638 O O . ALA A 1 83 ? -22.781 -14.305 -23.734 1 98.31 83 ALA A O 1
ATOM 639 N N . PRO A 1 84 ? -24.578 -13.219 -24.344 1 97.44 84 PRO A N 1
ATOM 640 C CA . PRO A 1 84 ? -24.859 -14.117 -25.469 1 97.44 84 PRO A CA 1
ATOM 641 C C . PRO A 1 84 ? -23.812 -14.039 -26.578 1 97.44 84 PRO A C 1
ATOM 643 O O . PRO A 1 84 ? -23.656 -14.977 -27.359 1 97.44 84 PRO A O 1
ATOM 646 N N . ASN A 1 85 ? -23.172 -12.867 -26.641 1 97.25 85 ASN A N 1
ATOM 647 C CA . ASN A 1 85 ? -22.125 -12.664 -27.656 1 97.25 85 ASN A CA 1
ATOM 648 C C . ASN A 1 85 ? -20.828 -12.188 -27.031 1 97.25 85 ASN A C 1
ATOM 650 O O . ASN A 1 85 ? -20.797 -11.828 -25.844 1 97.25 85 ASN A O 1
ATOM 654 N N . GLY A 1 86 ? -19.734 -12.305 -27.75 1 98.19 86 GLY A N 1
ATOM 655 C CA . GLY A 1 86 ? -18.422 -11.875 -27.297 1 98.19 86 GLY A CA 1
ATOM 656 C C . GLY A 1 86 ? -17.312 -12.836 -27.688 1 98.19 86 GLY A C 1
ATOM 657 O O . GLY A 1 86 ? -17.578 -13.922 -28.219 1 98.19 86 GLY A O 1
ATOM 658 N N . PRO A 1 87 ? -16.125 -12.398 -27.359 1 98.44 87 PRO A N 1
ATOM 659 C CA . PRO A 1 87 ? -14.969 -13.18 -27.812 1 98.44 87 PRO A CA 1
ATOM 660 C C . PRO A 1 87 ? -14.859 -14.531 -27.125 1 98.44 87 PRO A C 1
ATOM 662 O O . PRO A 1 87 ? -14.133 -15.414 -27.578 1 98.44 87 PRO A O 1
ATOM 665 N N . LEU A 1 88 ? -15.641 -14.766 -25.984 1 98.75 88 LEU A N 1
ATOM 666 C CA . LEU A 1 88 ? -15.547 -16.031 -25.266 1 98.75 88 LEU A CA 1
ATOM 667 C C . LEU A 1 88 ? -16.875 -16.766 -25.266 1 98.75 88 LEU A C 1
ATOM 669 O O . LEU A 1 88 ? -17.094 -17.688 -24.469 1 98.75 88 LEU A O 1
ATOM 673 N N . ALA A 1 89 ? -17.75 -16.297 -26.156 1 98.19 89 ALA A N 1
ATOM 674 C CA . ALA A 1 89 ? -19.047 -16.984 -26.281 1 98.19 89 ALA A CA 1
ATOM 675 C C . ALA A 1 89 ? -18.844 -18.453 -26.594 1 98.19 89 ALA A C 1
ATOM 677 O O . ALA A 1 89 ? -18.047 -18.812 -27.469 1 98.19 89 ALA A O 1
ATOM 678 N N . GLY A 1 90 ? -19.562 -19.281 -25.812 1 97.38 90 GLY A N 1
ATOM 679 C CA . GLY A 1 90 ? -19.516 -20.719 -26.031 1 97.38 90 GLY A CA 1
ATOM 680 C C . GLY A 1 90 ? -18.359 -21.391 -25.312 1 97.38 90 GLY A C 1
ATOM 681 O O . GLY A 1 90 ? -18.234 -22.609 -25.344 1 97.38 90 GLY A O 1
ATOM 682 N N . ARG A 1 91 ? -17.547 -20.625 -24.641 1 98.5 91 ARG A N 1
ATOM 683 C CA . ARG A 1 91 ? -16.391 -21.188 -23.922 1 98.5 91 ARG A CA 1
ATOM 684 C C . ARG A 1 91 ? -16.688 -21.359 -22.438 1 98.5 91 ARG A C 1
ATOM 686 O O . ARG A 1 91 ? -17.344 -20.516 -21.828 1 98.5 91 ARG A O 1
ATOM 693 N N . THR A 1 92 ? -16.25 -22.453 -21.828 1 98.88 92 THR A N 1
ATOM 694 C CA . THR A 1 92 ? -16.375 -22.703 -20.406 1 98.88 92 THR A CA 1
ATOM 695 C C . THR A 1 92 ? -15.102 -22.312 -19.656 1 98.88 92 THR A C 1
ATOM 697 O O . THR A 1 92 ? -14 -22.516 -20.172 1 98.88 92 THR A O 1
ATOM 700 N N . VAL A 1 93 ? -15.305 -21.688 -18.516 1 98.94 93 VAL A N 1
ATOM 701 C CA . VAL A 1 93 ? -14.172 -21.234 -17.703 1 98.94 93 VAL A CA 1
ATOM 702 C C . VAL A 1 93 ? -14.352 -21.688 -16.266 1 98.94 93 VAL A C 1
ATOM 704 O O . VAL A 1 93 ? -15.461 -21.641 -15.727 1 98.94 93 VAL A O 1
ATOM 707 N N . VAL A 1 94 ? -13.305 -22.188 -15.641 1 98.94 94 VAL A N 1
ATOM 708 C CA . VAL A 1 94 ? -13.281 -22.438 -14.203 1 98.94 94 VAL A CA 1
ATOM 709 C C . VAL A 1 94 ? -12.406 -21.391 -13.516 1 98.94 94 VAL A C 1
ATOM 711 O O . VAL A 1 94 ? -11.422 -20.922 -14.086 1 98.94 94 VAL A O 1
ATOM 714 N N . ILE A 1 95 ? -12.789 -20.969 -12.289 1 98.94 95 ILE A N 1
ATOM 715 C CA . ILE A 1 95 ? -12.133 -19.891 -11.555 1 98.94 95 ILE A CA 1
ATOM 716 C C . ILE A 1 95 ? -11.383 -20.469 -10.359 1 98.94 95 ILE A C 1
ATOM 718 O O . ILE A 1 95 ? -11.945 -21.234 -9.562 1 98.94 95 ILE A O 1
ATOM 722 N N . LYS A 1 96 ? -10.008 -20.125 -10.227 1 98.94 96 LYS A N 1
ATOM 723 C CA . LYS A 1 96 ? -9.273 -20.516 -9.031 1 98.94 96 LYS A CA 1
ATOM 724 C C . LYS A 1 96 ? -10.008 -20.078 -7.766 1 98.94 96 LYS A C 1
ATOM 726 O O . LYS A 1 96 ? -10.562 -18.984 -7.707 1 98.94 96 LYS A O 1
ATOM 731 N N . ASP A 1 97 ? -9.93 -20.891 -6.816 1 98.56 97 ASP A N 1
ATOM 732 C CA . ASP A 1 97 ? -10.805 -20.734 -5.66 1 98.56 97 ASP A CA 1
ATOM 733 C C . ASP A 1 97 ? -10.391 -19.547 -4.801 1 98.56 97 ASP A C 1
ATOM 735 O O . ASP A 1 97 ? -11.117 -19.156 -3.887 1 98.56 97 ASP A O 1
ATOM 739 N N . ASN A 1 98 ? -9.289 -18.891 -5.035 1 98.69 98 ASN A N 1
ATOM 740 C CA . ASN A 1 98 ? -8.938 -17.672 -4.309 1 98.69 98 ASN A CA 1
ATOM 741 C C . ASN A 1 98 ? -9.586 -16.438 -4.93 1 98.69 98 ASN A C 1
ATOM 743 O O . ASN A 1 98 ? -9.453 -15.336 -4.402 1 98.69 98 ASN A O 1
ATOM 747 N N . VAL A 1 99 ? -10.305 -16.578 -6.047 1 98.88 99 VAL A N 1
ATOM 748 C CA . VAL A 1 99 ? -10.961 -15.484 -6.758 1 98.88 99 VAL A CA 1
ATOM 749 C C . VAL A 1 99 ? -12.461 -15.508 -6.473 1 98.88 99 VAL A C 1
ATOM 751 O O . VAL A 1 99 ? -13.109 -16.547 -6.645 1 98.88 99 VAL A O 1
ATOM 754 N N . SER A 1 100 ? -13.023 -14.391 -6.133 1 98.81 100 SER A N 1
ATOM 755 C CA . SER A 1 100 ? -14.406 -14.305 -5.676 1 98.81 100 SER A CA 1
ATOM 756 C C . SER A 1 100 ? -15.375 -14.469 -6.84 1 98.81 100 SER A C 1
ATOM 758 O O . SER A 1 100 ? -15.242 -13.805 -7.871 1 98.81 100 SER A O 1
ATOM 760 N N . VAL A 1 101 ? -16.234 -15.375 -6.742 1 98.88 101 VAL A N 1
ATOM 761 C CA . VAL A 1 101 ? -17.453 -15.492 -7.539 1 98.88 101 VAL A CA 1
ATOM 762 C C . VAL A 1 101 ? -18.688 -15.305 -6.648 1 98.88 101 VAL A C 1
ATOM 764 O O . VAL A 1 101 ? -18.938 -16.109 -5.746 1 98.88 101 VAL A O 1
ATOM 767 N N . ALA A 1 102 ? -19.406 -14.258 -6.934 1 98.62 102 ALA A N 1
ATOM 768 C CA . ALA A 1 102 ? -20.531 -13.898 -6.059 1 98.62 102 ALA A CA 1
ATOM 769 C C . ALA A 1 102 ? -21.531 -15.047 -5.945 1 98.62 102 ALA A C 1
ATOM 771 O O . ALA A 1 102 ? -21.875 -15.672 -6.949 1 98.62 102 ALA A O 1
ATOM 772 N N . GLY A 1 103 ? -21.922 -15.336 -4.727 1 98.56 103 GLY A N 1
ATOM 773 C CA . GLY A 1 103 ? -22.953 -16.344 -4.488 1 98.56 103 GLY A CA 1
ATOM 774 C C . GLY A 1 103 ? -22.422 -17.766 -4.543 1 98.56 103 GLY A C 1
ATOM 775 O O . GLY A 1 103 ? -23.172 -18.719 -4.305 1 98.56 103 GLY A O 1
ATOM 776 N N . VAL A 1 104 ? -21.156 -17.984 -4.855 1 98.69 104 VAL A N 1
ATOM 777 C CA . VAL A 1 104 ? -20.516 -19.297 -4.918 1 98.69 104 VAL A CA 1
ATOM 778 C C . VAL A 1 104 ? -19.469 -19.422 -3.816 1 98.69 104 VAL A C 1
ATOM 780 O O . VAL A 1 104 ? -18.656 -18.531 -3.625 1 98.69 104 VAL A O 1
ATOM 783 N N . PRO A 1 105 ? -19.469 -20.516 -3.059 1 98.19 105 PRO A N 1
ATOM 784 C CA . PRO A 1 105 ? -18.531 -20.656 -1.935 1 98.19 105 PRO A CA 1
ATOM 785 C C . PRO A 1 105 ? -17.078 -20.562 -2.363 1 98.19 105 PRO A C 1
ATOM 787 O O . PRO A 1 105 ? -16.734 -20.938 -3.49 1 98.19 105 PRO A O 1
ATOM 790 N N . MET A 1 106 ? -16.312 -20.109 -1.445 1 97.88 106 MET A N 1
ATOM 791 C CA . MET A 1 106 ? -14.867 -19.938 -1.604 1 97.88 106 MET A CA 1
ATOM 792 C C . MET A 1 106 ? -14.117 -20.438 -0.374 1 97.88 106 MET A C 1
ATOM 794 O O . MET A 1 106 ? -14.508 -20.141 0.758 1 97.88 106 MET A O 1
ATOM 798 N N . ALA A 1 107 ? -13.023 -21.234 -0.62 1 98.19 107 ALA A N 1
ATOM 799 C CA . ALA A 1 107 ? -12.266 -21.766 0.505 1 98.19 107 ALA A CA 1
ATOM 800 C C . ALA A 1 107 ? -10.812 -21.328 0.451 1 98.19 107 ALA A C 1
ATOM 802 O O . ALA A 1 107 ? -10.094 -21.375 1.457 1 98.19 107 ALA A O 1
ATOM 803 N N . ASN A 1 108 ? -10.352 -20.891 -0.724 1 98.62 108 ASN A N 1
ATOM 804 C CA . ASN A 1 108 ? -8.945 -20.562 -0.898 1 98.62 108 ASN A CA 1
ATOM 805 C C . ASN A 1 108 ? -8.031 -21.672 -0.397 1 98.62 108 ASN A C 1
ATOM 807 O O . ASN A 1 108 ? -7.012 -21.406 0.24 1 98.62 108 ASN A O 1
ATOM 811 N N . GLY A 1 109 ? -8.484 -22.891 -0.599 1 98.5 109 GLY A N 1
ATOM 812 C CA . GLY A 1 109 ? -7.727 -24.078 -0.241 1 98.5 109 GLY A CA 1
ATOM 813 C C . GLY A 1 109 ? -7.598 -24.266 1.258 1 98.5 109 GLY A C 1
ATOM 814 O O . GLY A 1 109 ? -6.805 -25.094 1.716 1 98.5 109 GLY A O 1
ATOM 815 N N . SER A 1 110 ? -8.289 -23.562 2.078 1 98.62 110 SER A N 1
ATOM 816 C CA . SER A 1 110 ? -8.07 -23.531 3.521 1 98.62 110 SER A CA 1
ATOM 817 C C . SER A 1 110 ? -9.375 -23.719 4.281 1 98.62 110 SER A C 1
ATOM 819 O O . SER A 1 110 ? -10.422 -23.203 3.867 1 98.62 110 SER A O 1
ATOM 821 N N . LEU A 1 111 ? -9.32 -24.391 5.441 1 98.19 111 LEU A N 1
ATOM 822 C CA . LEU A 1 111 ? -10.477 -24.453 6.324 1 98.19 111 LEU A CA 1
ATOM 823 C C . LEU A 1 111 ? -10.805 -23.078 6.898 1 98.19 111 LEU A C 1
ATOM 825 O O . LEU A 1 111 ? -11.945 -22.828 7.301 1 98.19 111 LEU A O 1
ATOM 829 N N . SER A 1 112 ? -9.852 -22.203 6.883 1 98.06 112 SER A N 1
ATOM 830 C CA . SER A 1 112 ? -10.023 -20.859 7.438 1 98.06 112 SER A CA 1
ATOM 831 C C . SER A 1 112 ? -10.977 -20.031 6.586 1 98.06 112 SER A C 1
ATOM 833 O O . SER A 1 112 ? -11.469 -18.984 7.031 1 98.06 112 SER A O 1
ATOM 835 N N . LEU A 1 113 ? -11.273 -20.438 5.398 1 97.94 113 LEU A N 1
ATOM 836 C CA . LEU A 1 113 ? -12.188 -19.688 4.539 1 97.94 113 LEU A CA 1
ATOM 837 C C . LEU A 1 113 ? -13.305 -20.594 4.02 1 97.94 113 LEU A C 1
ATOM 839 O O . LEU A 1 113 ? -14.211 -20.125 3.328 1 97.94 113 LEU A O 1
ATOM 843 N N . ASP A 1 114 ? -13.203 -21.844 4.34 1 96.44 114 ASP A N 1
ATOM 844 C CA . ASP A 1 114 ? -14.18 -22.797 3.842 1 96.44 114 ASP A CA 1
ATOM 845 C C . ASP A 1 114 ? -15.594 -22.422 4.277 1 96.44 114 ASP A C 1
ATOM 847 O O . ASP A 1 114 ? -15.844 -22.203 5.465 1 96.44 114 ASP A O 1
ATOM 851 N N . GLY A 1 115 ? -16.484 -22.281 3.285 1 90.31 115 GLY A N 1
ATOM 852 C CA . GLY A 1 115 ? -17.875 -21.953 3.559 1 90.31 115 GLY A CA 1
ATOM 853 C C . GLY A 1 115 ? -18.188 -20.5 3.342 1 90.31 115 GLY A C 1
ATOM 854 O O . GLY A 1 115 ? -19.359 -20.109 3.277 1 90.31 115 GLY A O 1
ATOM 855 N N . TYR A 1 116 ? -17.234 -19.641 3.205 1 97.56 116 TYR A N 1
ATOM 856 C CA . TYR A 1 116 ? -17.469 -18.219 2.924 1 97.56 116 TYR A CA 1
ATOM 857 C C . TYR A 1 116 ? -18.109 -18.047 1.551 1 97.56 116 TYR A C 1
ATOM 859 O O . TYR A 1 116 ? -17.75 -18.75 0.598 1 97.56 116 TYR A O 1
ATOM 867 N N . VAL A 1 117 ? -19.047 -17.203 1.432 1 98.38 117 VAL A N 1
ATOM 868 C CA . VAL A 1 117 ? -19.688 -16.906 0.152 1 98.38 117 VAL A CA 1
ATOM 869 C C . VAL A 1 117 ? -19.547 -15.422 -0.174 1 98.38 117 VAL A C 1
ATOM 871 O O . VAL A 1 117 ? -20.188 -14.578 0.45 1 98.38 117 VAL A O 1
ATOM 874 N N . PRO A 1 118 ? -18.766 -15.117 -1.146 1 98.25 118 PRO A N 1
ATOM 875 C CA . PRO A 1 118 ? -18.594 -13.703 -1.512 1 98.25 118 PRO A CA 1
ATOM 876 C C . PRO A 1 118 ? -19.875 -13.07 -2.031 1 98.25 118 PRO A C 1
ATOM 878 O O . PRO A 1 118 ? -20.688 -13.742 -2.676 1 98.25 118 PRO A O 1
ATOM 881 N N . SER A 1 119 ? -19.984 -11.758 -1.844 1 97.69 119 SER A N 1
ATOM 882 C CA . SER A 1 119 ? -21.172 -11.031 -2.283 1 97.69 119 SER A CA 1
ATOM 883 C C . SER A 1 119 ? -20.969 -10.398 -3.652 1 97.69 119 SER A C 1
ATOM 885 O O . SER A 1 119 ? -21.922 -9.977 -4.305 1 97.69 119 SER A O 1
ATOM 887 N N . GLU A 1 120 ? -19.75 -10.312 -4.102 1 97.56 120 GLU A N 1
ATOM 888 C CA . GLU A 1 120 ? -19.422 -9.656 -5.363 1 97.56 120 GLU A CA 1
ATOM 889 C C . GLU A 1 120 ? -18.5 -10.516 -6.219 1 97.56 120 GLU A C 1
ATOM 891 O O . GLU A 1 120 ? -17.656 -11.25 -5.688 1 97.56 120 GLU A O 1
ATOM 896 N N . ASP A 1 121 ? -18.641 -10.375 -7.566 1 98.69 121 ASP A N 1
ATOM 897 C CA . ASP A 1 121 ? -17.719 -10.992 -8.5 1 98.69 121 ASP A CA 1
ATOM 898 C C . ASP A 1 121 ? -16.406 -10.219 -8.555 1 98.69 121 ASP A C 1
ATOM 900 O O . ASP A 1 121 ? -16.391 -8.984 -8.531 1 98.69 121 ASP A O 1
ATOM 904 N N . ALA A 1 122 ? -15.289 -10.961 -8.539 1 98.88 122 ALA A N 1
ATOM 905 C CA . ALA A 1 122 ? -14.023 -10.312 -8.883 1 98.88 122 ALA A CA 1
ATOM 906 C C . ALA A 1 122 ? -14.094 -9.664 -10.258 1 98.88 122 ALA A C 1
ATOM 908 O O . ALA A 1 122 ? -14.914 -10.047 -11.094 1 98.88 122 ALA A O 1
ATOM 909 N N . THR A 1 123 ? -13.203 -8.68 -10.508 1 98.81 123 THR A N 1
ATOM 910 C CA . THR A 1 123 ? -13.203 -7.957 -11.781 1 98.81 123 THR A CA 1
ATOM 911 C C . THR A 1 123 ? -13.008 -8.922 -12.945 1 98.81 123 THR A C 1
ATOM 913 O O . THR A 1 123 ? -13.688 -8.812 -13.969 1 98.81 123 THR A O 1
ATOM 916 N N . VAL A 1 124 ? -12.109 -9.898 -12.805 1 98.88 124 VAL A N 1
ATOM 917 C CA . VAL A 1 124 ? -11.836 -10.828 -13.898 1 98.88 124 VAL A CA 1
ATOM 918 C C . VAL A 1 124 ? -13.078 -11.664 -14.195 1 98.88 124 VAL A C 1
ATOM 920 O O . VAL A 1 124 ? -13.352 -11.984 -15.352 1 98.88 124 VAL A O 1
ATOM 923 N N . VAL A 1 125 ? -13.852 -11.992 -13.18 1 98.94 125 VAL A N 1
ATOM 924 C CA . VAL A 1 125 ? -15.07 -12.773 -13.367 1 98.94 125 VAL A CA 1
ATOM 925 C C . VAL A 1 125 ? -16.109 -11.938 -14.102 1 98.94 125 VAL A C 1
ATOM 927 O O . VAL A 1 125 ? -16.734 -12.406 -15.055 1 98.94 125 VAL A O 1
ATOM 930 N N . LYS A 1 126 ? -16.297 -10.664 -13.68 1 98.88 126 LYS A N 1
ATOM 931 C CA . LYS A 1 126 ? -17.219 -9.766 -14.367 1 98.88 126 LYS A CA 1
ATOM 932 C C . LYS A 1 126 ? -16.859 -9.648 -15.852 1 98.88 126 LYS A C 1
ATOM 934 O O . LYS A 1 126 ? -17.75 -9.688 -16.703 1 98.88 126 LYS A O 1
ATOM 939 N N . ARG A 1 127 ? -15.594 -9.531 -16.141 1 98.88 127 ARG A N 1
ATOM 940 C CA . ARG A 1 127 ? -15.133 -9.328 -17.516 1 98.88 127 ARG A CA 1
ATOM 941 C C . ARG A 1 127 ? -15.328 -10.594 -18.344 1 98.88 127 ARG A C 1
ATOM 943 O O . ARG A 1 127 ? -15.703 -10.523 -19.516 1 98.88 127 ARG A O 1
ATOM 950 N N . LEU A 1 128 ? -15.062 -11.766 -17.75 1 98.94 128 LEU A N 1
ATOM 951 C CA . LEU A 1 128 ? -15.281 -13.031 -18.438 1 98.94 128 LEU A CA 1
ATOM 952 C C . LEU A 1 128 ? -16.75 -13.211 -18.797 1 98.94 128 LEU A C 1
ATOM 954 O O . LEU A 1 128 ? -17.078 -13.57 -19.938 1 98.94 128 LEU A O 1
ATOM 958 N N . LEU A 1 129 ? -17.609 -12.945 -17.844 1 98.94 129 LEU A N 1
ATOM 959 C CA . LEU A 1 129 ? -19.047 -13.078 -18.078 1 98.94 129 LEU A CA 1
ATOM 960 C C . LEU A 1 129 ? -19.516 -12.078 -19.141 1 98.94 129 LEU A C 1
ATOM 962 O O . LEU A 1 129 ? -20.297 -12.43 -20.031 1 98.94 129 LEU A O 1
ATOM 966 N N . ALA A 1 130 ? -19.016 -10.859 -19.094 1 98.88 130 ALA A N 1
ATOM 967 C CA . ALA A 1 130 ? -19.375 -9.836 -20.078 1 98.88 130 ALA A CA 1
ATOM 968 C C . ALA A 1 130 ? -18.891 -10.227 -21.469 1 98.88 130 ALA A C 1
ATOM 970 O O . ALA A 1 130 ? -19.484 -9.836 -22.469 1 98.88 130 ALA A O 1
ATOM 971 N N . ALA A 1 131 ? -17.828 -11.016 -21.531 1 98.81 131 ALA A N 1
ATOM 972 C CA . ALA A 1 131 ? -17.25 -11.43 -22.797 1 98.81 131 ALA A CA 1
ATOM 973 C C . ALA A 1 131 ? -17.938 -12.688 -23.328 1 98.81 131 ALA A C 1
ATOM 975 O O . ALA A 1 131 ? -17.562 -13.195 -24.391 1 98.81 131 ALA A O 1
ATOM 976 N N . GLY A 1 132 ? -18.844 -13.234 -22.594 1 98.81 132 GLY A N 1
ATOM 977 C CA . GLY A 1 132 ? -19.688 -14.312 -23.094 1 98.81 132 GLY A CA 1
ATOM 978 C C . GLY A 1 132 ? -19.312 -15.672 -22.547 1 98.81 132 GLY A C 1
ATOM 979 O O . GLY A 1 132 ? -19.953 -16.672 -22.844 1 98.81 132 GLY A O 1
ATOM 980 N N . ALA A 1 133 ? -18.328 -15.797 -21.688 1 98.88 133 ALA A N 1
ATOM 981 C CA . ALA A 1 133 ? -17.906 -17.062 -21.125 1 98.88 133 ALA A CA 1
ATOM 982 C C . ALA A 1 133 ? -18.953 -17.625 -20.172 1 98.88 133 ALA A C 1
ATOM 984 O O . ALA A 1 133 ? -19.75 -16.875 -19.609 1 98.88 133 ALA A O 1
ATOM 985 N N . THR A 1 134 ? -19 -18.891 -20.031 1 98.88 134 THR A N 1
ATOM 986 C CA . THR A 1 134 ? -19.766 -19.562 -18.984 1 98.88 134 THR A CA 1
ATOM 987 C C . THR A 1 134 ? -18.844 -20.031 -17.859 1 98.88 134 THR A C 1
ATOM 989 O O . THR A 1 134 ? -17.953 -20.844 -18.078 1 98.88 134 THR A O 1
ATOM 992 N N . VAL A 1 135 ? -19.031 -19.453 -16.656 1 98.94 135 VAL A N 1
ATOM 993 C CA . VAL A 1 135 ? -18.297 -19.922 -15.484 1 98.94 135 VAL A CA 1
ATOM 994 C C . VAL A 1 135 ? -18.938 -21.188 -14.938 1 98.94 135 VAL A C 1
ATOM 996 O O . VAL A 1 135 ? -20.109 -21.188 -14.562 1 98.94 135 VAL A O 1
ATOM 999 N N . VAL A 1 136 ? -18.094 -22.234 -14.812 1 98.81 136 VAL A N 1
ATOM 1000 C CA . VAL A 1 136 ? -18.719 -23.531 -14.547 1 98.81 136 VAL A CA 1
ATOM 1001 C C . VAL A 1 136 ? -18.312 -24.031 -13.156 1 98.81 136 VAL A C 1
ATOM 1003 O O . VAL A 1 136 ? -18.734 -25.094 -12.719 1 98.81 136 VAL A O 1
ATOM 1006 N N . GLY A 1 137 ? -17.531 -23.297 -12.445 1 98.62 137 GLY A N 1
ATOM 1007 C CA . GLY A 1 137 ? -17.188 -23.688 -11.086 1 98.62 137 GLY A CA 1
ATOM 1008 C C . GLY A 1 137 ? -15.922 -23.031 -10.578 1 98.62 137 GLY A C 1
ATOM 1009 O O . GLY A 1 137 ? -15.453 -22.047 -11.148 1 98.62 137 GLY A O 1
ATOM 1010 N N . LYS A 1 138 ? -15.531 -23.469 -9.367 1 98.69 138 LYS A N 1
ATOM 1011 C CA . LYS A 1 138 ? -14.281 -23.094 -8.719 1 98.69 138 LYS A CA 1
ATOM 1012 C C . LYS A 1 138 ? -13.32 -24.281 -8.656 1 98.69 138 LYS A C 1
ATOM 1014 O O . LYS A 1 138 ? -13.727 -25.406 -8.406 1 98.69 138 LYS A O 1
ATOM 1019 N N . SER A 1 139 ? -12.094 -23.969 -8.984 1 98.88 139 SER A N 1
ATOM 1020 C CA . SER A 1 139 ? -11.062 -25.016 -8.945 1 98.88 139 SER A CA 1
ATOM 1021 C C . SER A 1 139 ? -10.258 -24.938 -7.656 1 98.88 139 SER A C 1
ATOM 1023 O O . SER A 1 139 ? -9.992 -23.844 -7.145 1 98.88 139 SER A O 1
ATOM 1025 N N . VAL A 1 140 ? -9.812 -26.094 -7.156 1 98.62 140 VAL A N 1
ATOM 1026 C CA . VAL A 1 140 ? -9.055 -26.203 -5.918 1 98.62 140 VAL A CA 1
ATOM 1027 C C . VAL A 1 140 ? -7.723 -25.469 -6.066 1 98.62 140 VAL A C 1
ATOM 1029 O O . VAL A 1 140 ? -7.105 -25.5 -7.133 1 98.62 140 VAL A O 1
ATOM 1032 N N . CYS A 1 141 ? -7.32 -24.766 -5.059 1 98.69 141 CYS A N 1
ATOM 1033 C CA . CYS A 1 141 ? -5.977 -24.219 -4.949 1 98.69 141 CYS A CA 1
ATOM 1034 C C . CYS A 1 141 ? -5.312 -24.656 -3.648 1 98.69 141 CYS A C 1
ATOM 1036 O O . CYS A 1 141 ? -5.953 -25.281 -2.801 1 98.69 141 CYS A O 1
ATOM 1038 N N . GLU A 1 142 ? -4.023 -24.469 -3.518 1 98.56 142 GLU A N 1
ATOM 1039 C CA . GLU A 1 142 ? -3.26 -24.812 -2.322 1 98.56 142 GLU A CA 1
ATOM 1040 C C . GLU A 1 142 ? -3.727 -24 -1.116 1 98.56 142 GLU A C 1
ATOM 1042 O O . GLU A 1 142 ? -4.375 -22.969 -1.273 1 98.56 142 GLU A O 1
ATOM 1047 N N . ASP A 1 143 ? -3.402 -24.516 0.119 1 98.56 143 ASP A N 1
ATOM 1048 C CA . ASP A 1 143 ? -3.768 -23.828 1.361 1 98.56 143 ASP A CA 1
ATOM 1049 C C . ASP A 1 143 ? -3.248 -22.406 1.379 1 98.56 143 ASP A C 1
ATOM 1051 O O . ASP A 1 143 ? -2.043 -22.172 1.492 1 98.56 143 ASP A O 1
ATOM 1055 N N . LEU A 1 144 ? -4.18 -21.438 1.24 1 98.69 144 LEU A N 1
ATOM 1056 C CA . LEU A 1 144 ? -3.904 -20.016 1.154 1 98.69 144 LEU A CA 1
ATOM 1057 C C . LEU A 1 144 ? -2.904 -19.719 0.041 1 98.69 144 LEU A C 1
ATOM 1059 O O . LEU A 1 144 ? -2.164 -18.734 0.111 1 98.69 144 LEU A O 1
ATOM 1063 N N . CYS A 1 145 ? -2.783 -20.609 -0.9 1 98.56 145 CYS A N 1
ATOM 1064 C CA . CYS A 1 145 ? -2.033 -20.484 -2.145 1 98.56 145 CYS A CA 1
ATOM 1065 C C . CYS A 1 145 ? -0.538 -20.375 -1.872 1 98.56 145 CYS A C 1
ATOM 1067 O O . CYS A 1 145 ? 0.203 -19.812 -2.672 1 98.56 145 CYS A O 1
ATOM 1069 N N . PHE A 1 146 ? -0.067 -20.922 -0.678 1 98.19 146 PHE A N 1
ATOM 1070 C CA . PHE A 1 146 ? 1.347 -20.766 -0.356 1 98.19 146 PHE A CA 1
ATOM 1071 C C . PHE A 1 146 ? 2.084 -22.094 -0.503 1 98.19 146 PHE A C 1
ATOM 1073 O O . PHE A 1 146 ? 2.764 -22.531 0.424 1 98.19 146 PHE A O 1
ATOM 1080 N N . SER A 1 147 ? 2.01 -22.594 -1.686 1 98 147 SER A N 1
ATOM 1081 C CA . SER A 1 147 ? 2.68 -23.828 -2.107 1 98 147 SER A CA 1
ATOM 1082 C C . SER A 1 147 ? 2.697 -23.953 -3.627 1 98 147 SER A C 1
ATOM 1084 O O . SER A 1 147 ? 1.743 -23.562 -4.297 1 98 147 SER A O 1
ATOM 1086 N N . GLY A 1 148 ? 3.826 -24.469 -4.117 1 97.19 148 GLY A N 1
ATOM 1087 C CA . GLY A 1 148 ? 3.932 -24.703 -5.547 1 97.19 148 GLY A CA 1
ATOM 1088 C C . GLY A 1 148 ? 3.701 -26.156 -5.926 1 97.19 148 GLY A C 1
ATOM 1089 O O . GLY A 1 148 ? 3.822 -26.531 -7.094 1 97.19 148 GLY A O 1
ATOM 1090 N N . ALA A 1 149 ? 3.273 -26.812 -4.891 1 95.94 149 ALA A N 1
ATOM 1091 C CA . ALA A 1 149 ? 2.957 -28.219 -5.141 1 95.94 149 ALA A CA 1
ATOM 1092 C C . ALA A 1 149 ? 1.447 -28.438 -5.191 1 95.94 149 ALA A C 1
ATOM 1094 O O . ALA A 1 149 ? 0.684 -27.5 -5.426 1 95.94 149 ALA A O 1
ATOM 1095 N N . SER A 1 150 ? 0.881 -29.531 -4.992 1 97.75 150 SER A N 1
ATOM 1096 C CA . SER A 1 150 ? -0.551 -29.75 -5.16 1 97.75 150 SER A CA 1
ATOM 1097 C C . SER A 1 150 ? -1.095 -30.688 -4.086 1 97.75 150 SER A C 1
ATOM 1099 O O . SER A 1 150 ? -1.937 -31.547 -4.371 1 97.75 150 SER A O 1
ATOM 1101 N N . PHE A 1 151 ? -0.488 -30.438 -2.789 1 98.12 151 PHE A N 1
ATOM 1102 C CA . PHE A 1 151 ? -0.894 -31.406 -1.776 1 98.12 151 PHE A CA 1
ATOM 1103 C C . PHE A 1 151 ? -1.359 -30.703 -0.509 1 98.12 151 PHE A C 1
ATOM 1105 O O . PHE A 1 151 ? -1.691 -31.344 0.484 1 98.12 151 PHE A O 1
ATOM 1112 N N . THR A 1 152 ? -1.439 -29.359 -0.463 1 97.94 152 THR A N 1
ATOM 1113 C CA . THR A 1 152 ? -1.61 -28.672 0.804 1 97.94 152 THR A CA 1
ATOM 1114 C C . THR A 1 152 ? -3.062 -28.234 0.995 1 97.94 152 THR A C 1
ATOM 1116 O O . THR A 1 152 ? -3.439 -27.766 2.066 1 97.94 152 THR A O 1
ATOM 1119 N N . SER A 1 153 ? -3.92 -28.375 -0.02 1 97.5 153 SER A N 1
ATOM 1120 C CA . SER A 1 153 ? -5.312 -27.953 0.081 1 97.5 153 SER A CA 1
ATOM 1121 C C . SER A 1 153 ? -6.043 -28.719 1.184 1 97.5 153 SER A C 1
ATOM 1123 O O . SER A 1 153 ? -5.801 -29.906 1.385 1 97.5 153 SER A O 1
ATOM 1125 N N . ALA A 1 154 ? -6.961 -28.047 1.833 1 96.25 154 ALA A N 1
ATOM 1126 C CA . ALA A 1 154 ? -7.77 -28.656 2.887 1 96.25 154 ALA A CA 1
ATOM 1127 C C . ALA A 1 154 ? -8.641 -29.781 2.328 1 96.25 154 ALA A C 1
ATOM 1129 O O . ALA A 1 154 ? -8.977 -30.734 3.045 1 96.25 154 ALA A O 1
ATOM 1130 N N . SER A 1 155 ? -8.984 -29.703 1.029 1 95.56 155 SER A N 1
ATOM 1131 C CA . SER A 1 155 ? -9.844 -30.703 0.415 1 95.56 155 SER A CA 1
ATOM 1132 C C . SER A 1 155 ? -9.047 -31.938 -0.021 1 95.56 155 SER A C 1
ATOM 1134 O O . SER A 1 155 ? -9.617 -32.938 -0.479 1 95.56 155 SER A O 1
ATOM 1136 N N . GLY A 1 156 ? -7.723 -31.859 0.154 1 95.5 156 GLY A N 1
ATOM 1137 C CA . GLY A 1 156 ? -6.863 -32.969 -0.25 1 95.5 156 GLY A CA 1
ATOM 1138 C C . GLY A 1 156 ? -6.004 -32.656 -1.455 1 95.5 156 GLY A C 1
ATOM 1139 O O . GLY A 1 156 ? -6.164 -31.594 -2.074 1 95.5 156 GLY A O 1
ATOM 1140 N N . ALA A 1 157 ? -5.125 -33.562 -1.767 1 97.56 157 ALA A N 1
ATOM 1141 C CA . ALA A 1 157 ? -4.164 -33.344 -2.846 1 97.56 157 ALA A CA 1
ATOM 1142 C C . ALA A 1 157 ? -4.859 -33.312 -4.203 1 97.56 157 ALA A C 1
ATOM 1144 O O . ALA A 1 157 ? -5.848 -34 -4.418 1 97.56 157 ALA A O 1
ATOM 1145 N N . VAL A 1 158 ? -4.422 -32.469 -5.051 1 98.44 158 VAL A N 1
ATOM 1146 C CA . VAL A 1 158 ? -4.789 -32.5 -6.461 1 98.44 158 VAL A CA 1
ATOM 1147 C C . VAL A 1 158 ? -3.795 -33.344 -7.242 1 98.44 158 VAL A C 1
ATOM 1149 O O . VAL A 1 158 ? -2.6 -33.062 -7.277 1 98.44 158 VAL A O 1
ATOM 1152 N N . LYS A 1 159 ? -4.289 -34.344 -7.914 1 98.31 159 LYS A N 1
ATOM 1153 C CA . LYS A 1 159 ? -3.43 -35.344 -8.547 1 98.31 159 LYS A CA 1
ATOM 1154 C C . LYS A 1 159 ? -3.102 -34.938 -9.984 1 98.31 159 LYS A C 1
ATOM 1156 O O . LYS A 1 159 ? -3.951 -34.406 -10.695 1 98.31 159 LYS A O 1
ATOM 1161 N N . ASN A 1 160 ? -1.881 -35.25 -10.336 1 98.38 160 ASN A N 1
ATOM 1162 C CA . ASN A 1 160 ? -1.391 -34.969 -11.68 1 98.38 160 ASN A CA 1
ATOM 1163 C C . ASN A 1 160 ? -2.096 -35.812 -12.734 1 98.38 160 ASN A C 1
ATOM 1165 O O . ASN A 1 160 ? -2.135 -37.031 -12.633 1 98.38 160 ASN A O 1
ATOM 1169 N N . PRO A 1 161 ? -2.633 -35.156 -13.758 1 98.25 161 PRO A N 1
ATOM 1170 C CA . PRO A 1 161 ? -3.355 -35.938 -14.773 1 98.25 161 PRO A CA 1
ATOM 1171 C C . PRO A 1 161 ? -2.449 -36.906 -15.547 1 98.25 161 PRO A C 1
ATOM 1173 O O . PRO A 1 161 ? -2.934 -37.844 -16.156 1 98.25 161 PRO A O 1
ATOM 1176 N N . TRP A 1 162 ? -1.14 -36.719 -15.516 1 98.31 162 TRP A N 1
ATOM 1177 C CA . TRP A 1 162 ? -0.191 -37.562 -16.266 1 98.31 162 TRP A CA 1
ATOM 1178 C C . TRP A 1 162 ? 0.294 -38.719 -15.406 1 98.31 162 TRP A C 1
ATOM 1180 O O . TRP A 1 162 ? 0.808 -39.719 -15.93 1 98.31 162 TRP A O 1
ATOM 1190 N N . ASP A 1 163 ? 0.256 -38.594 -14.141 1 98 163 ASP A N 1
ATOM 1191 C CA . ASP A 1 163 ? 0.649 -39.594 -13.148 1 98 163 ASP A CA 1
ATOM 1192 C C . ASP A 1 163 ? 0.014 -39.312 -11.797 1 98 163 ASP A C 1
ATOM 1194 O O . ASP A 1 163 ? 0.472 -38.406 -11.07 1 98 163 ASP A O 1
ATOM 1198 N N . LEU A 1 164 ? -0.927 -40.094 -11.383 1 97.19 164 LEU A N 1
ATOM 1199 C CA . LEU A 1 164 ? -1.766 -3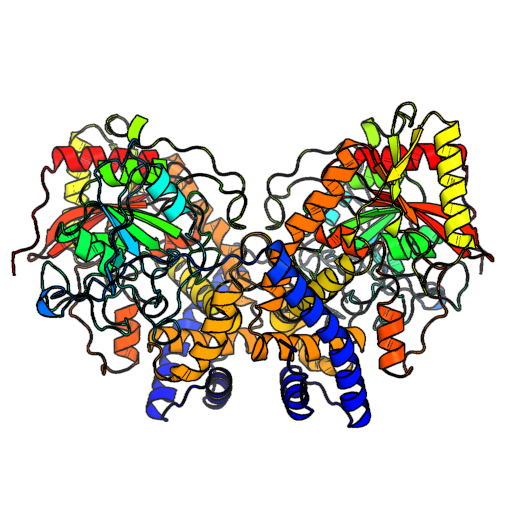9.812 -10.219 1 97.19 164 LEU A CA 1
ATOM 1200 C C . LEU A 1 164 ? -0.935 -39.812 -8.945 1 97.19 164 LEU A C 1
ATOM 1202 O O . LEU A 1 164 ? -1.397 -39.344 -7.902 1 97.19 164 LEU A O 1
ATOM 1206 N N . ALA A 1 165 ? 0.282 -40.312 -9 1 97.31 165 ALA A N 1
ATOM 1207 C CA . ALA A 1 165 ? 1.137 -40.375 -7.82 1 97.31 165 ALA A CA 1
ATOM 1208 C C . ALA A 1 165 ? 1.998 -39.125 -7.688 1 97.31 165 ALA A C 1
ATOM 1210 O O . ALA A 1 165 ? 2.783 -39 -6.746 1 97.31 165 ALA A O 1
ATOM 1211 N N . ARG A 1 166 ? 1.799 -38.188 -8.562 1 98 166 ARG A N 1
ATOM 1212 C CA . ARG A 1 166 ? 2.699 -37.031 -8.602 1 98 166 ARG A CA 1
ATOM 1213 C C . ARG A 1 166 ? 1.93 -35.719 -8.438 1 98 166 ARG A C 1
ATOM 1215 O O . ARG A 1 166 ? 0.706 -35.688 -8.578 1 98 166 ARG A O 1
ATOM 1222 N N . ASN A 1 167 ? 2.729 -34.656 -8.055 1 97.88 167 ASN A N 1
ATOM 1223 C CA . ASN A 1 167 ? 2.184 -33.312 -7.93 1 97.88 167 ASN A CA 1
ATOM 1224 C C . ASN A 1 167 ? 1.755 -32.75 -9.281 1 97.88 167 ASN A C 1
ATOM 1226 O O . ASN A 1 167 ? 2.426 -32.969 -10.289 1 97.88 167 ASN A O 1
ATOM 1230 N N . ALA A 1 168 ? 0.661 -32.031 -9.305 1 98.19 168 ALA A N 1
ATOM 1231 C CA . ALA A 1 168 ? 0.177 -31.359 -10.508 1 98.19 168 ALA A CA 1
ATOM 1232 C C . ALA A 1 168 ? 0.736 -29.953 -10.609 1 98.19 168 ALA A C 1
ATOM 1234 O O . ALA A 1 168 ? 0.512 -29.266 -11.609 1 98.19 168 ALA A O 1
ATOM 1235 N N . GLY A 1 169 ? 1.526 -29.531 -9.602 1 97.69 169 GLY A N 1
ATOM 1236 C CA . GLY A 1 169 ? 1.927 -28.141 -9.484 1 97.69 169 GLY A CA 1
ATOM 1237 C C . GLY A 1 169 ? 0.88 -27.266 -8.812 1 97.69 169 GLY A C 1
ATOM 1238 O O . GLY A 1 169 ? -0.293 -27.641 -8.742 1 97.69 169 GLY A O 1
ATOM 1239 N N . GLY A 1 170 ? 1.215 -26.203 -8.297 1 97.19 170 GLY A N 1
ATOM 1240 C CA . GLY A 1 170 ? 0.356 -25.234 -7.621 1 97.19 170 GLY A CA 1
ATOM 1241 C C . GLY A 1 170 ? 0.9 -23.828 -7.656 1 97.19 170 GLY A C 1
ATOM 1242 O O . GLY A 1 170 ? 1.954 -23.578 -8.242 1 97.19 170 GLY A O 1
ATOM 1243 N N . SER A 1 171 ? 0.1 -22.797 -7.117 1 98.25 171 SER A N 1
ATOM 1244 C CA . SER A 1 171 ? -1.058 -23.031 -6.262 1 98.25 171 SER A CA 1
ATOM 1245 C C . SER A 1 171 ? -2.338 -23.141 -7.082 1 98.25 171 SER A C 1
ATOM 1247 O O . SER A 1 171 ? -3.406 -23.438 -6.535 1 98.25 171 SER A O 1
ATOM 1249 N N . SER A 1 172 ? -2.303 -22.922 -8.422 1 98.88 172 SER A N 1
ATOM 1250 C CA . SER A 1 172 ? -3.48 -23.109 -9.258 1 98.88 172 SER A CA 1
ATOM 1251 C C . SER A 1 172 ? -3.602 -24.547 -9.734 1 98.88 172 SER A C 1
ATOM 1253 O O . SER A 1 172 ? -3.805 -24.797 -10.93 1 98.88 172 SER A O 1
ATOM 1255 N N . SER A 1 173 ? -3.514 -25.484 -8.844 1 98.81 173 SER A N 1
ATOM 1256 C CA . SER A 1 173 ? -3.445 -26.906 -9.141 1 98.81 173 SER A CA 1
ATOM 1257 C C . SER A 1 173 ? -4.719 -27.391 -9.82 1 98.81 173 SER A C 1
ATOM 1259 O O . SER A 1 173 ? -4.66 -27.984 -10.906 1 98.81 173 SER A O 1
ATOM 1261 N N . GLY A 1 174 ? -5.863 -27.062 -9.219 1 98.88 174 GLY A N 1
ATOM 1262 C CA . GLY A 1 174 ? -7.129 -27.5 -9.789 1 98.88 174 GLY A CA 1
ATOM 1263 C C . GLY A 1 174 ? -7.383 -26.922 -11.172 1 98.88 174 GLY A C 1
ATOM 1264 O O . GLY A 1 174 ? -7.867 -27.625 -12.062 1 98.88 174 GLY A O 1
ATOM 1265 N N . SER A 1 175 ? -7.039 -25.672 -11.367 1 98.94 175 SER A N 1
ATOM 1266 C CA . SER A 1 175 ? -7.215 -25.016 -12.664 1 98.94 175 SER A CA 1
ATOM 1267 C C . SER A 1 175 ? -6.453 -25.75 -13.758 1 98.94 175 SER A C 1
ATOM 1269 O O . SER A 1 175 ? -7.004 -26.031 -14.828 1 98.94 175 SER A O 1
ATOM 1271 N N . ALA A 1 176 ? -5.207 -26.078 -13.477 1 98.88 176 ALA A N 1
ATOM 1272 C CA . ALA A 1 176 ? -4.363 -26.734 -14.469 1 98.88 176 ALA A CA 1
ATOM 1273 C C . ALA A 1 176 ? -4.898 -28.125 -14.82 1 98.88 176 ALA A C 1
ATOM 1275 O O . ALA A 1 176 ? -4.961 -28.5 -15.992 1 98.88 176 ALA A O 1
ATOM 1276 N N . VAL A 1 177 ? -5.309 -28.844 -13.836 1 98.88 177 VAL A N 1
ATOM 1277 C CA . VAL A 1 177 ? -5.738 -30.234 -14.016 1 98.88 177 VAL A CA 1
ATOM 1278 C C . VAL A 1 177 ? -7.043 -30.266 -14.812 1 98.88 177 VAL A C 1
ATOM 1280 O O . VAL A 1 177 ? -7.195 -31.062 -15.734 1 98.88 177 VAL A O 1
ATOM 1283 N N . LEU A 1 178 ? -7.977 -29.375 -14.445 1 98.81 178 LEU A N 1
ATOM 1284 C CA . LEU A 1 178 ? -9.273 -29.359 -15.117 1 98.81 178 LEU A CA 1
ATOM 1285 C C . LEU A 1 178 ? -9.117 -28.984 -16.578 1 98.81 178 LEU A C 1
ATOM 1287 O O . LEU A 1 178 ? -9.812 -29.531 -17.438 1 98.81 178 LEU A O 1
ATOM 1291 N N . VAL A 1 179 ? -8.242 -28.047 -16.875 1 98.81 179 VAL A N 1
ATOM 1292 C CA . VAL A 1 179 ? -7.957 -27.688 -18.25 1 98.81 179 VAL A CA 1
ATOM 1293 C C . VAL A 1 179 ? -7.277 -28.844 -18.969 1 98.81 179 VAL A C 1
ATOM 1295 O O . VAL A 1 179 ? -7.652 -29.203 -20.094 1 98.81 179 VAL A O 1
ATOM 1298 N N . SER A 1 180 ? -6.262 -29.453 -18.344 1 98.69 180 SER A N 1
ATOM 1299 C CA . SER A 1 180 ? -5.496 -30.562 -18.922 1 98.69 180 SER A CA 1
ATOM 1300 C C . SER A 1 180 ? -6.402 -31.719 -19.297 1 98.69 180 SER A C 1
ATOM 1302 O O . SER A 1 180 ? -6.207 -32.375 -20.328 1 98.69 180 SER A O 1
ATOM 1304 N N . LEU A 1 181 ? -7.414 -31.953 -18.484 1 97.88 181 LEU A N 1
ATOM 1305 C CA . LEU A 1 181 ? -8.352 -33.062 -18.688 1 97.88 181 LEU A CA 1
ATOM 1306 C C . LEU A 1 181 ? -9.461 -32.656 -19.641 1 97.88 181 LEU A C 1
ATOM 1308 O O . LEU A 1 181 ? -10.336 -33.469 -19.953 1 97.88 181 LEU A O 1
ATOM 1312 N N . GLN A 1 182 ? -9.516 -31.406 -20.078 1 97.38 182 GLN A N 1
ATOM 1313 C CA . GLN A 1 182 ? -10.5 -30.859 -21 1 97.38 182 GLN A CA 1
ATOM 1314 C C . GLN A 1 182 ? -11.898 -30.891 -20.391 1 97.38 182 GLN A C 1
ATOM 1316 O O . GLN A 1 182 ? -12.891 -31.047 -21.109 1 97.38 182 GLN A O 1
ATOM 1321 N N . GLU A 1 183 ? -11.867 -30.844 -19.094 1 97.06 183 GLU A N 1
ATOM 1322 C CA . GLU A 1 183 ? -13.156 -30.672 -18.438 1 97.06 183 GLU A CA 1
ATOM 1323 C C . GLU A 1 183 ? -13.703 -29.266 -18.609 1 97.06 183 GLU A C 1
ATOM 1325 O O . GLU A 1 183 ? -14.906 -29.031 -18.516 1 97.06 183 GLU A O 1
ATOM 1330 N N . VAL A 1 184 ? -12.805 -28.344 -18.812 1 98.56 184 VAL A N 1
ATOM 1331 C CA . VAL A 1 184 ? -13.117 -26.953 -19.109 1 98.56 184 VAL A CA 1
ATOM 1332 C C . VAL A 1 184 ? -12.211 -26.438 -20.234 1 98.56 184 VAL A C 1
ATOM 1334 O O . VAL A 1 184 ? -11.141 -27 -20.469 1 98.56 184 VAL A O 1
ATOM 1337 N N . ASP A 1 185 ? -12.664 -25.375 -20.922 1 98.69 185 ASP A N 1
ATOM 1338 C CA . ASP A 1 185 ? -11.867 -24.812 -22.016 1 98.69 185 ASP A CA 1
ATOM 1339 C C . ASP A 1 185 ? -10.695 -24 -21.469 1 98.69 185 ASP A C 1
ATOM 1341 O O . ASP A 1 185 ? -9.586 -24.047 -22 1 98.69 185 ASP A O 1
ATOM 1345 N N . MET A 1 186 ? -10.953 -23.219 -20.453 1 98.81 186 MET A N 1
ATOM 1346 C CA . MET A 1 186 ? -9.969 -22.281 -19.906 1 98.81 186 MET A CA 1
ATOM 1347 C C . MET A 1 186 ? -10.133 -22.141 -18.391 1 98.81 186 MET A C 1
ATOM 1349 O O . MET A 1 186 ? -11.156 -22.547 -17.828 1 98.81 186 MET A O 1
ATOM 1353 N N . ALA A 1 187 ? -9.125 -21.562 -17.797 1 98.94 187 ALA A N 1
ATOM 1354 C CA . ALA A 1 187 ? -9.188 -21.312 -16.359 1 98.94 187 ALA A CA 1
ATOM 1355 C C . ALA A 1 187 ? -8.469 -20.016 -15.984 1 98.94 187 ALA A C 1
ATOM 1357 O O . ALA A 1 187 ? -7.605 -19.547 -16.734 1 98.94 187 ALA A O 1
ATOM 1358 N N . ILE A 1 188 ? -8.906 -19.422 -14.875 1 98.94 188 ILE A N 1
ATOM 1359 C CA . ILE A 1 188 ? -8.156 -18.375 -14.188 1 98.94 188 ILE A CA 1
ATOM 1360 C C . ILE A 1 188 ? -7.238 -19 -13.141 1 98.94 188 ILE A C 1
ATOM 1362 O O . ILE A 1 188 ? -7.664 -19.875 -12.375 1 98.94 188 ILE A O 1
ATOM 1366 N N . GLY A 1 189 ? -5.973 -18.641 -13.156 1 98.88 189 GLY A N 1
ATOM 1367 C CA . GLY A 1 189 ? -5.043 -18.953 -12.086 1 98.88 189 GLY A CA 1
ATOM 1368 C C . GLY A 1 189 ? -4.457 -17.719 -11.422 1 98.88 189 GLY A C 1
ATOM 1369 O O . GLY A 1 189 ? -4.684 -16.594 -11.875 1 98.88 189 GLY A O 1
ATOM 1370 N N . GLY A 1 190 ? -3.877 -17.906 -10.266 1 98.75 190 GLY A N 1
ATOM 1371 C CA . GLY A 1 190 ? -3.061 -16.906 -9.594 1 98.75 190 GLY A CA 1
ATOM 1372 C C . GLY A 1 190 ? -1.582 -17.234 -9.594 1 98.75 190 GLY A C 1
ATOM 1373 O O . GLY A 1 190 ? -1.205 -18.391 -9.805 1 98.75 190 GLY A O 1
ATOM 1374 N N . ASP A 1 191 ? -0.74 -16.234 -9.453 1 98.81 191 ASP A N 1
ATOM 1375 C CA . ASP A 1 191 ? 0.701 -16.453 -9.531 1 98.81 191 ASP A CA 1
ATOM 1376 C C . ASP A 1 191 ? 1.452 -15.477 -8.633 1 98.81 191 ASP A C 1
ATOM 1378 O O . ASP A 1 191 ? 1.414 -14.266 -8.867 1 98.81 191 ASP A O 1
ATOM 1382 N N . GLN A 1 192 ? 2.158 -15.992 -7.574 1 98.56 192 GLN A N 1
ATOM 1383 C CA . GLN A 1 192 ? 2.934 -15.18 -6.645 1 98.56 192 GLN A CA 1
ATOM 1384 C C . GLN A 1 192 ? 4.383 -15.656 -6.574 1 98.56 192 GLN A C 1
ATOM 1386 O O . GLN A 1 192 ? 5.234 -14.984 -5.988 1 98.56 192 GLN A O 1
ATOM 1391 N N . GLY A 1 193 ? 4.68 -16.734 -7.121 1 98.62 193 GLY A N 1
ATOM 1392 C CA . GLY A 1 193 ? 6.004 -17.344 -7.219 1 98.62 193 GLY A CA 1
ATOM 1393 C C . GLY A 1 193 ? 6.141 -18.297 -8.391 1 98.62 193 GLY A C 1
ATOM 1394 O O . GLY A 1 193 ? 7.188 -18.922 -8.57 1 98.62 193 GLY A O 1
ATOM 1395 N N . GLY A 1 194 ? 5.059 -18.406 -9.195 1 98.75 194 GLY A N 1
ATOM 1396 C CA . GLY A 1 194 ? 5.027 -19.328 -10.328 1 98.75 194 GLY A CA 1
ATOM 1397 C C . GLY A 1 194 ? 3.707 -20.062 -10.469 1 98.75 194 GLY A C 1
ATOM 1398 O O . GLY A 1 194 ? 3.545 -20.891 -11.367 1 98.75 194 GLY A O 1
ATOM 1399 N N . SER A 1 195 ? 2.689 -19.656 -9.781 1 98.75 195 SER A N 1
ATOM 1400 C CA . SER A 1 195 ? 1.531 -20.484 -9.5 1 98.75 195 SER A CA 1
ATOM 1401 C C . SER A 1 195 ? 0.593 -20.562 -10.695 1 98.75 195 SER A C 1
ATOM 1403 O O . SER A 1 195 ? -0.398 -21.297 -10.672 1 98.75 195 SER A O 1
ATOM 1405 N N . ILE A 1 196 ? 0.82 -19.875 -11.719 1 98.94 196 ILE A N 1
ATOM 1406 C CA . ILE A 1 196 ? 0.172 -20.125 -13.008 1 98.94 196 ILE A CA 1
ATOM 1407 C C . ILE A 1 196 ? 1.069 -21 -13.875 1 98.94 196 ILE A C 1
ATOM 1409 O O . ILE A 1 196 ? 0.605 -21.969 -14.477 1 98.94 196 ILE A O 1
ATOM 1413 N N . ARG A 1 197 ? 2.309 -20.703 -13.844 1 98.94 197 ARG A N 1
ATOM 1414 C CA . ARG A 1 197 ? 3.297 -21.297 -14.734 1 98.94 197 ARG A CA 1
ATOM 1415 C C . ARG A 1 197 ? 3.668 -22.703 -14.281 1 98.94 197 ARG A C 1
ATOM 1417 O O . ARG A 1 197 ? 3.764 -23.625 -15.102 1 98.94 197 ARG A O 1
ATOM 1424 N N . MET A 1 198 ? 3.793 -22.906 -13.008 1 98.88 198 MET A N 1
ATOM 1425 C CA . MET A 1 198 ? 4.238 -24.188 -12.484 1 98.88 198 MET A CA 1
ATOM 1426 C C . MET A 1 198 ? 3.191 -25.266 -12.727 1 98.88 198 MET A C 1
ATOM 1428 O O . MET A 1 198 ? 3.484 -26.297 -13.328 1 98.88 198 MET A O 1
ATOM 1432 N N . PRO A 1 199 ? 1.957 -25.016 -12.305 1 98.88 199 PRO A N 1
ATOM 1433 C CA . PRO A 1 199 ? 0.979 -26.062 -12.594 1 98.88 199 PRO A CA 1
ATOM 1434 C C . PRO A 1 199 ? 0.712 -26.234 -14.086 1 98.88 199 PRO A C 1
ATOM 1436 O O . PRO A 1 199 ? 0.411 -27.328 -14.539 1 98.88 199 PRO A O 1
ATOM 1439 N N . SER A 1 200 ? 0.811 -25.172 -14.891 1 98.94 200 SER A N 1
ATOM 1440 C CA . SER A 1 200 ? 0.7 -25.328 -16.344 1 98.94 200 SER A CA 1
ATOM 1441 C C . SER A 1 200 ? 1.794 -26.25 -16.891 1 98.94 200 SER A C 1
ATOM 1443 O O . SER A 1 200 ? 1.524 -27.125 -17.703 1 98.94 200 SER A O 1
ATOM 1445 N N . ALA A 1 201 ? 2.977 -26.062 -16.406 1 98.88 201 ALA A N 1
ATOM 1446 C CA . ALA A 1 201 ? 4.125 -26.859 -16.844 1 98.88 201 ALA A CA 1
ATOM 1447 C C . ALA A 1 201 ? 3.951 -28.328 -16.484 1 98.88 201 ALA A C 1
ATOM 1449 O O . ALA A 1 201 ? 4.105 -29.203 -17.344 1 98.88 201 ALA A O 1
ATOM 1450 N N . TRP A 1 202 ? 3.602 -28.641 -15.242 1 98.69 202 TRP A N 1
ATOM 1451 C CA . TRP A 1 202 ? 3.57 -30 -14.742 1 98.69 202 TRP A CA 1
ATOM 1452 C C . TRP A 1 202 ? 2.311 -30.719 -15.203 1 98.69 202 TRP A C 1
ATOM 1454 O O . TRP A 1 202 ? 2.246 -31.953 -15.172 1 98.69 202 TRP A O 1
ATOM 1464 N N . SER A 1 203 ? 1.282 -29.938 -15.633 1 98.5 203 SER A N 1
ATOM 1465 C CA . SER A 1 203 ? 0.051 -30.562 -16.109 1 98.5 203 SER A CA 1
ATOM 1466 C C . SER A 1 203 ? -0.027 -30.516 -17.641 1 98.5 203 SER A C 1
ATOM 1468 O O . SER A 1 203 ? -1.014 -30.969 -18.219 1 98.5 203 SER A O 1
ATOM 1470 N N . GLY A 1 204 ? 0.937 -29.984 -18.312 1 98.56 204 GLY A N 1
ATOM 1471 C CA . GLY A 1 204 ? 1.053 -30.047 -19.766 1 98.56 204 GLY A CA 1
ATOM 1472 C C . GLY A 1 204 ? 0.109 -29.094 -20.484 1 98.56 204 GLY A C 1
ATOM 1473 O O . GLY A 1 204 ? -0.466 -29.453 -21.516 1 98.56 204 GLY A O 1
ATOM 1474 N N . ILE A 1 205 ? -0.107 -27.922 -19.953 1 98.81 205 ILE A N 1
ATOM 1475 C CA . ILE A 1 205 ? -0.961 -26.938 -20.609 1 98.81 205 ILE A CA 1
ATOM 1476 C C . ILE A 1 205 ? -0.21 -25.625 -20.734 1 98.81 205 ILE A C 1
ATOM 1478 O O . ILE A 1 205 ? 0.979 -25.531 -20.422 1 98.81 205 ILE A O 1
ATOM 1482 N N . VAL A 1 206 ? -0.855 -24.594 -21.312 1 98.94 206 VAL A N 1
ATOM 1483 C CA . VAL A 1 206 ? -0.286 -23.25 -21.469 1 98.94 206 VAL A CA 1
ATOM 1484 C C . VAL A 1 206 ? -0.764 -22.344 -20.344 1 98.94 206 VAL A C 1
ATOM 1486 O O . VAL A 1 206 ? -1.935 -22.391 -19.969 1 98.94 206 VAL A O 1
ATOM 1489 N N . GLY A 1 207 ? 0.103 -21.641 -19.719 1 98.94 207 GLY A N 1
ATOM 1490 C CA . GLY A 1 207 ? -0.229 -20.625 -18.734 1 98.94 207 GLY A CA 1
ATOM 1491 C C . GLY A 1 207 ? 0.521 -19.328 -18.938 1 98.94 207 GLY A C 1
ATOM 1492 O O . GLY A 1 207 ? 1.695 -19.344 -19.312 1 98.94 207 GLY A O 1
ATOM 1493 N N . HIS A 1 208 ? -0.142 -18.203 -18.672 1 98.94 208 HIS A N 1
ATOM 1494 C CA . HIS A 1 208 ? 0.479 -16.891 -18.844 1 98.94 208 HIS A CA 1
ATOM 1495 C C . HIS A 1 208 ? 0.37 -16.062 -17.578 1 98.94 208 HIS A C 1
ATOM 1497 O O . HIS A 1 208 ? -0.734 -15.781 -17.094 1 98.94 208 HIS A O 1
ATOM 1503 N N . LYS A 1 209 ? 1.511 -15.766 -16.969 1 98.94 209 LYS A N 1
ATOM 1504 C CA . LYS A 1 209 ? 1.572 -14.758 -15.922 1 98.94 209 LYS A CA 1
ATOM 1505 C C . LYS A 1 209 ? 1.725 -13.359 -16.5 1 98.94 209 LYS A C 1
ATOM 1507 O O . LYS A 1 209 ? 2.793 -13 -17.016 1 98.94 209 LYS A O 1
ATOM 1512 N N . PRO A 1 210 ? 0.709 -12.547 -16.453 1 98.94 210 PRO A N 1
ATOM 1513 C CA . PRO A 1 210 ? 0.762 -11.227 -17.078 1 98.94 210 PRO A CA 1
ATOM 1514 C C . PRO A 1 210 ? 1.766 -10.289 -16.422 1 98.94 210 PRO A C 1
ATOM 1516 O O . PRO A 1 210 ? 2.275 -10.594 -15.336 1 98.94 210 PRO A O 1
ATOM 1519 N N . THR A 1 211 ? 2.111 -9.219 -17.203 1 98.88 211 THR A N 1
ATOM 1520 C CA . THR A 1 211 ? 2.814 -8.109 -16.578 1 98.88 211 THR A CA 1
ATOM 1521 C C . THR A 1 211 ? 2.119 -7.707 -15.273 1 98.88 211 THR A C 1
ATOM 1523 O O . THR A 1 211 ? 0.889 -7.66 -15.211 1 98.88 211 THR A O 1
ATOM 1526 N N . TYR A 1 212 ? 2.957 -7.469 -14.227 1 98.38 212 TYR A N 1
ATOM 1527 C CA . TYR A 1 212 ? 2.414 -6.969 -12.969 1 98.38 212 TYR A CA 1
ATOM 1528 C C . TYR A 1 212 ? 1.507 -5.766 -13.203 1 98.38 212 TYR A C 1
ATOM 1530 O O . TYR A 1 212 ? 1.883 -4.824 -13.906 1 98.38 212 TYR A O 1
ATOM 1538 N N . SER A 1 213 ? 0.26 -5.848 -12.617 1 96.31 213 SER A N 1
ATOM 1539 C CA . SER A 1 213 ? -0.712 -4.762 -12.57 1 96.31 213 SER A CA 1
ATOM 1540 C C . SER A 1 213 ? -1.47 -4.641 -13.891 1 96.31 213 SER A C 1
ATOM 1542 O O . SER A 1 213 ? -2.359 -3.801 -14.023 1 96.31 213 SER A O 1
ATOM 1544 N N . LEU A 1 214 ? -1.153 -5.496 -14.922 1 98.56 214 LEU A N 1
ATOM 1545 C CA . LEU A 1 214 ? -1.896 -5.461 -16.172 1 98.56 214 LEU A CA 1
ATOM 1546 C C . LEU A 1 214 ? -3.33 -5.938 -15.977 1 98.56 214 LEU A C 1
ATOM 1548 O O . LEU A 1 214 ? -4.262 -5.387 -16.562 1 98.56 214 LEU A O 1
ATOM 1552 N N . VAL A 1 215 ? -3.496 -7.027 -15.266 1 98.81 215 VAL A N 1
ATOM 1553 C CA . VAL A 1 215 ? -4.797 -7.578 -14.906 1 98.81 215 VAL A CA 1
ATOM 1554 C C . VAL A 1 215 ? -5.129 -7.215 -13.461 1 98.81 215 VAL A C 1
ATOM 1556 O O . VAL A 1 215 ? -4.32 -7.438 -12.555 1 98.81 215 VAL A O 1
ATOM 1559 N N . PRO A 1 216 ? -6.32 -6.613 -13.227 1 98.44 216 PRO A N 1
ATOM 1560 C CA . PRO A 1 216 ? -6.664 -6.25 -11.852 1 98.44 216 PRO A CA 1
ATOM 1561 C C . PRO A 1 216 ? -6.797 -7.465 -10.938 1 98.44 216 PRO A C 1
ATOM 1563 O O . PRO A 1 216 ? -7.328 -8.5 -11.352 1 98.44 216 PRO A O 1
ATOM 1566 N N . TYR A 1 217 ? -6.355 -7.316 -9.742 1 98.56 217 TYR A N 1
ATOM 1567 C CA . TYR A 1 217 ? -6.441 -8.367 -8.734 1 98.56 217 TYR A CA 1
ATOM 1568 C C . TYR A 1 217 ? -7.668 -8.172 -7.852 1 98.56 217 TYR A C 1
ATOM 1570 O O . TYR A 1 217 ? -7.828 -8.859 -6.84 1 98.56 217 TYR A O 1
ATOM 1578 N N . THR A 1 218 ? -8.594 -7.234 -8.203 1 98.5 218 THR A N 1
ATOM 1579 C CA . THR A 1 218 ? -9.781 -6.848 -7.461 1 98.5 218 THR A CA 1
ATOM 1580 C C . THR A 1 218 ? -10.711 -8.039 -7.27 1 98.5 218 THR A C 1
ATOM 1582 O O . THR A 1 218 ? -11.211 -8.609 -8.242 1 98.5 218 THR A O 1
ATOM 1585 N N . GLY A 1 219 ? -10.898 -8.398 -5.992 1 98.5 219 GLY A N 1
ATOM 1586 C CA . GLY A 1 219 ? -11.805 -9.492 -5.672 1 98.5 219 GLY A CA 1
ATOM 1587 C C . GLY A 1 219 ? -11.102 -10.82 -5.504 1 98.5 219 GLY A C 1
ATOM 1588 O O . GLY A 1 219 ? -11.734 -11.828 -5.16 1 98.5 219 GLY A O 1
ATOM 1589 N N . ALA A 1 220 ? -9.82 -10.883 -5.773 1 98.75 220 ALA A N 1
ATOM 1590 C CA . ALA A 1 220 ? -9.023 -12.062 -5.473 1 98.75 220 ALA A CA 1
ATOM 1591 C C . ALA A 1 220 ? -8.367 -11.953 -4.094 1 98.75 220 ALA A C 1
ATOM 1593 O O . ALA A 1 220 ? -7.969 -10.859 -3.68 1 98.75 220 ALA A O 1
ATOM 1594 N N . PHE A 1 221 ? -8.273 -13.031 -3.336 1 98.69 221 PHE A N 1
ATOM 1595 C CA . PHE A 1 221 ? -7.641 -13.055 -2.021 1 98.69 221 PHE A CA 1
ATOM 1596 C C . PHE A 1 221 ? -6.125 -12.945 -2.146 1 98.69 221 PHE A C 1
ATOM 1598 O O . PHE A 1 221 ? -5.477 -13.836 -2.699 1 98.69 221 PHE A O 1
ATOM 1605 N N . PRO A 1 222 ? -5.516 -11.914 -1.615 1 98.25 222 PRO A N 1
ATOM 1606 C CA . PRO A 1 222 ? -4.098 -11.648 -1.871 1 98.25 222 PRO A CA 1
ATOM 1607 C C . PRO A 1 222 ? -3.176 -12.344 -0.874 1 98.25 222 PRO A C 1
ATOM 1609 O O . PRO A 1 222 ? -3.621 -12.75 0.203 1 98.25 222 PRO A O 1
ATOM 1612 N N . ILE A 1 223 ? -1.918 -12.547 -1.294 1 98.5 223 ILE A N 1
ATOM 1613 C CA . ILE A 1 223 ? -0.837 -12.977 -0.413 1 98.5 223 ILE A CA 1
ATOM 1614 C C . ILE A 1 223 ? 0.044 -11.781 -0.057 1 98.5 223 ILE A C 1
ATOM 1616 O O . ILE A 1 223 ? 0.256 -11.484 1.122 1 98.5 223 ILE A O 1
ATOM 1620 N N . GLU A 1 224 ? 0.568 -11.172 -1.03 1 98.62 224 GLU A N 1
ATOM 1621 C CA . GLU A 1 224 ? 1.522 -10.07 -0.975 1 98.62 224 GLU A CA 1
ATOM 1622 C C . GLU A 1 224 ? 1.375 -9.148 -2.184 1 98.62 224 GLU A C 1
ATOM 1624 O O . GLU A 1 224 ? 1.616 -9.57 -3.318 1 98.62 224 GLU A O 1
ATOM 1629 N N . ARG A 1 225 ? 0.998 -7.961 -1.994 1 98.31 225 ARG A N 1
ATOM 1630 C CA . ARG A 1 225 ? 0.466 -7.035 -2.988 1 98.31 225 ARG A CA 1
ATOM 1631 C C . ARG A 1 225 ? 1.455 -6.828 -4.129 1 98.31 225 ARG A C 1
ATOM 1633 O O . ARG A 1 225 ? 1.055 -6.648 -5.281 1 98.31 225 ARG A O 1
ATOM 1640 N N . THR A 1 226 ? 2.746 -6.922 -3.896 1 98.38 226 THR A N 1
ATOM 1641 C CA . THR A 1 226 ? 3.732 -6.551 -4.906 1 98.38 226 THR A CA 1
ATOM 1642 C C . THR A 1 226 ? 4.086 -7.75 -5.781 1 98.38 226 THR A C 1
ATOM 1644 O O . THR A 1 226 ? 4.816 -7.617 -6.766 1 98.38 226 THR A O 1
ATOM 1647 N N . ILE A 1 227 ? 3.504 -8.969 -5.473 1 98.69 227 ILE A N 1
ATOM 1648 C CA . ILE A 1 227 ? 3.9 -10.117 -6.281 1 98.69 227 ILE A CA 1
ATOM 1649 C C . ILE A 1 227 ? 2.66 -10.883 -6.734 1 98.69 227 ILE A C 1
ATOM 1651 O O . ILE A 1 227 ? 2.768 -11.891 -7.426 1 98.69 227 ILE A O 1
ATOM 1655 N N . ASP A 1 228 ? 1.428 -10.383 -6.43 1 98.69 228 ASP A N 1
ATOM 1656 C CA . ASP A 1 228 ? 0.174 -11.047 -6.777 1 98.69 228 ASP A CA 1
ATOM 1657 C C . ASP A 1 228 ? -0.167 -10.836 -8.25 1 98.69 228 ASP A C 1
ATOM 1659 O O . ASP A 1 228 ? -0.158 -9.711 -8.742 1 98.69 228 ASP A O 1
ATOM 1663 N N . HIS A 1 229 ? -0.497 -11.938 -8.984 1 98.75 229 HIS A N 1
ATOM 1664 C CA . HIS A 1 229 ? -0.966 -11.914 -10.367 1 98.75 229 HIS A CA 1
ATOM 1665 C C . HIS A 1 229 ? -2.154 -12.844 -10.562 1 98.75 229 HIS A C 1
ATOM 1667 O O . HIS A 1 229 ? -2.262 -13.875 -9.891 1 98.75 229 HIS A O 1
ATOM 1673 N N . VAL A 1 230 ? -3.041 -12.516 -11.414 1 98.75 230 VAL A N 1
ATOM 1674 C CA . VAL A 1 230 ? -4.043 -13.414 -11.969 1 98.75 230 VAL A CA 1
ATOM 1675 C C . VAL A 1 230 ? -3.906 -13.469 -13.492 1 98.75 230 VAL A C 1
ATOM 1677 O O . VAL A 1 230 ? -3.521 -12.477 -14.117 1 98.75 230 VAL A O 1
ATOM 1680 N N . GLY A 1 231 ? -4.129 -14.633 -14.07 1 98.88 231 GLY A N 1
ATOM 1681 C CA . GLY A 1 231 ? -3.941 -14.75 -15.508 1 98.88 231 GLY A CA 1
ATOM 1682 C C . GLY A 1 231 ? -4.555 -16.016 -16.078 1 98.88 231 GLY A C 1
ATOM 1683 O O . GLY A 1 231 ? -5.148 -16.812 -15.359 1 98.88 231 GLY A O 1
ATOM 1684 N N . PRO A 1 232 ? -4.426 -16.188 -17.359 1 98.94 232 PRO A N 1
ATOM 1685 C CA . PRO A 1 232 ? -5.105 -17.266 -18.078 1 98.94 232 PRO A CA 1
ATOM 1686 C C . PRO A 1 232 ? -4.312 -18.578 -18.078 1 98.94 232 PRO A C 1
ATOM 1688 O O . PRO A 1 232 ? -3.08 -18.547 -18.062 1 98.94 232 PRO A O 1
ATOM 1691 N N . MET A 1 233 ? -4.996 -19.672 -18.094 1 98.94 233 MET A N 1
ATOM 1692 C CA . MET A 1 233 ? -4.527 -21.047 -18.312 1 98.94 233 MET A CA 1
ATOM 1693 C C . MET A 1 233 ? -5.418 -21.766 -19.312 1 98.94 233 MET A C 1
ATOM 1695 O O . MET A 1 233 ? -6.645 -21.703 -19.219 1 98.94 233 MET A O 1
ATOM 1699 N N . ALA A 1 234 ? -4.824 -22.391 -20.281 1 98.88 234 ALA A N 1
ATOM 1700 C CA . ALA A 1 234 ? -5.582 -23.109 -21.312 1 98.88 234 ALA A CA 1
ATOM 1701 C C . ALA A 1 234 ? -4.734 -24.188 -21.969 1 98.88 234 ALA A C 1
ATOM 1703 O O . ALA A 1 234 ? -3.547 -24.328 -21.672 1 98.88 234 ALA A O 1
ATOM 1704 N N . ASN A 1 235 ? -5.375 -24.953 -22.953 1 98.38 235 ASN A N 1
ATOM 1705 C CA . ASN A 1 235 ? -4.672 -26.031 -23.641 1 98.38 235 ASN A CA 1
ATOM 1706 C C . ASN A 1 235 ? -3.926 -25.516 -24.875 1 98.38 235 ASN A C 1
ATOM 1708 O O . ASN A 1 235 ? -3.152 -26.25 -25.484 1 98.38 235 ASN A O 1
ATOM 1712 N N . ASN A 1 236 ? -4.148 -24.25 -25.156 1 98.38 236 ASN A N 1
ATOM 1713 C CA . ASN A 1 236 ? -3.461 -23.688 -26.312 1 98.38 236 ASN A CA 1
ATOM 1714 C C . ASN A 1 236 ? -3.199 -22.188 -26.125 1 98.38 236 ASN A C 1
ATOM 1716 O O . ASN A 1 236 ? -3.822 -21.547 -25.281 1 98.38 236 ASN A O 1
ATOM 1720 N N . VAL A 1 237 ? -2.301 -21.688 -26.922 1 98.88 237 VAL A N 1
ATOM 1721 C CA . VAL A 1 237 ? -1.816 -20.328 -26.781 1 98.88 237 VAL A CA 1
ATOM 1722 C C . VAL A 1 237 ? -2.924 -19.344 -27.156 1 98.88 237 VAL A C 1
ATOM 1724 O O . VAL A 1 237 ? -3.09 -18.297 -26.516 1 98.88 237 VAL A O 1
ATOM 1727 N N . ARG A 1 238 ? -3.678 -19.609 -28.172 1 98.62 238 ARG A N 1
ATOM 1728 C CA . ARG A 1 238 ? -4.715 -18.703 -28.656 1 98.62 238 ARG A CA 1
ATOM 1729 C C . ARG A 1 238 ? -5.766 -18.438 -27.578 1 98.62 238 ARG A C 1
ATOM 1731 O O . ARG A 1 238 ? -6.188 -17.297 -27.375 1 98.62 238 ARG A O 1
ATOM 1738 N N . ASP A 1 239 ? -6.223 -19.469 -26.891 1 98.69 239 ASP A N 1
ATOM 1739 C CA . ASP A 1 239 ? -7.207 -19.312 -25.828 1 98.69 239 ASP A CA 1
ATOM 1740 C C . ASP A 1 239 ? -6.652 -18.438 -24.703 1 98.69 239 ASP A C 1
ATOM 1742 O O . ASP A 1 239 ? -7.367 -17.594 -24.156 1 98.69 239 ASP A O 1
ATOM 1746 N N . CYS A 1 240 ? -5.367 -18.641 -24.359 1 98.88 240 CYS A N 1
ATOM 1747 C CA . CYS A 1 240 ? -4.742 -17.766 -23.375 1 98.88 240 CYS A CA 1
ATOM 1748 C C . CYS A 1 240 ? -4.738 -16.312 -23.844 1 98.88 240 CYS A C 1
ATOM 1750 O O . CYS A 1 240 ? -5.016 -15.406 -23.062 1 98.88 240 CYS A O 1
ATOM 1752 N N . ALA A 1 241 ? -4.41 -16.141 -25.109 1 98.88 241 ALA A N 1
ATOM 1753 C CA . ALA A 1 241 ? -4.348 -14.797 -25.688 1 98.88 241 ALA A CA 1
ATOM 1754 C C . ALA A 1 241 ? -5.719 -14.117 -25.656 1 98.88 241 ALA A C 1
ATOM 1756 O O . ALA A 1 241 ? -5.832 -12.961 -25.25 1 98.88 241 ALA A O 1
ATOM 1757 N N . VAL A 1 242 ? -6.777 -14.844 -26.094 1 98.81 242 VAL A N 1
ATOM 1758 C CA . VAL A 1 242 ? -8.125 -14.289 -26.109 1 98.81 242 VAL A CA 1
ATOM 1759 C C . VAL A 1 242 ? -8.562 -13.93 -24.688 1 98.81 242 VAL A C 1
ATOM 1761 O O . VAL A 1 242 ? -9.117 -12.859 -24.453 1 98.81 242 VAL A O 1
ATOM 1764 N N . MET A 1 243 ? -8.312 -14.805 -23.75 1 98.88 243 MET A N 1
ATOM 1765 C CA . MET A 1 243 ? -8.711 -14.539 -22.359 1 98.88 243 MET A CA 1
ATOM 1766 C C . MET A 1 243 ? -7.953 -13.336 -21.797 1 98.88 243 MET A C 1
ATOM 1768 O O . MET A 1 243 ? -8.531 -12.508 -21.109 1 98.88 243 MET A O 1
ATOM 1772 N N . LEU A 1 244 ? -6.633 -13.258 -22.047 1 98.94 244 LEU A N 1
ATOM 1773 C CA . LEU A 1 244 ? -5.863 -12.125 -21.547 1 98.94 244 LEU A CA 1
ATOM 1774 C C . LEU A 1 244 ? -6.422 -10.812 -22.094 1 98.94 244 LEU A C 1
ATOM 1776 O O . LEU A 1 244 ? -6.555 -9.836 -21.344 1 98.94 244 LEU A O 1
ATOM 1780 N N . ASP A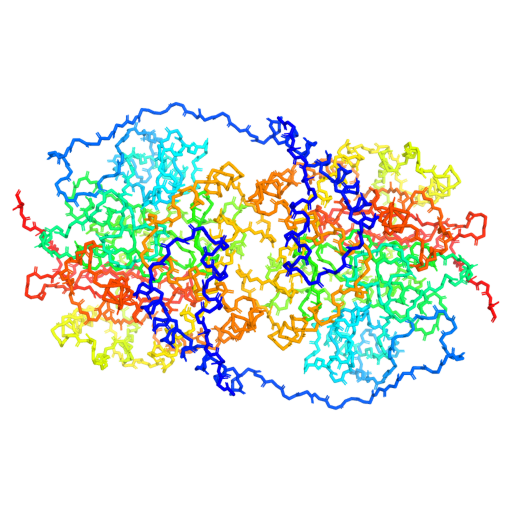 1 245 ? -6.742 -10.766 -23.422 1 98.81 245 ASP A N 1
ATOM 1781 C CA . ASP A 1 245 ? -7.324 -9.57 -24.016 1 98.81 245 ASP A CA 1
ATOM 1782 C C . ASP A 1 245 ? -8.602 -9.156 -23.281 1 98.81 245 ASP A C 1
ATOM 1784 O O . ASP A 1 245 ? -8.898 -7.965 -23.188 1 98.81 245 ASP A O 1
ATOM 1788 N N . VAL A 1 246 ? -9.359 -10.102 -22.781 1 98.75 246 VAL A N 1
ATOM 1789 C CA . VAL A 1 246 ? -10.648 -9.867 -22.141 1 98.75 246 VAL A CA 1
ATOM 1790 C C . VAL A 1 246 ? -10.43 -9.359 -20.719 1 98.75 246 VAL A C 1
ATOM 1792 O O . VAL A 1 246 ? -11.117 -8.438 -20.266 1 98.75 246 VAL A O 1
ATOM 1795 N N . ILE A 1 247 ? -9.422 -9.875 -19.969 1 98.81 247 ILE A N 1
ATOM 1796 C CA . ILE A 1 247 ? -9.367 -9.633 -18.531 1 98.81 247 ILE A CA 1
ATOM 1797 C C . ILE A 1 247 ? -8.383 -8.5 -18.234 1 98.81 247 ILE A C 1
ATOM 1799 O O . ILE A 1 247 ? -8.359 -7.965 -17.125 1 98.81 247 ILE A O 1
ATOM 1803 N N . ALA A 1 248 ? -7.586 -8.07 -19.203 1 98.62 248 ALA A N 1
ATOM 1804 C CA . ALA A 1 248 ? -6.547 -7.062 -19 1 98.62 248 ALA A CA 1
ATOM 1805 C C . ALA A 1 248 ? -7.137 -5.656 -18.984 1 98.62 248 ALA A C 1
ATOM 1807 O O . ALA A 1 248 ? -8.211 -5.422 -19.547 1 98.62 248 ALA A O 1
ATOM 1808 N N . GLY A 1 249 ? -6.441 -4.734 -18.297 1 98.19 249 GLY A N 1
ATOM 1809 C CA . GLY A 1 249 ? -6.781 -3.318 -18.297 1 98.19 249 GLY A CA 1
ATOM 1810 C C . GLY A 1 249 ? -7.141 -2.793 -16.922 1 98.19 249 GLY A C 1
ATOM 1811 O O . GLY A 1 249 ? -7.5 -3.564 -16.031 1 98.19 249 GLY A O 1
ATOM 1812 N N . ALA A 1 250 ? -7.078 -1.545 -16.75 1 96.88 250 ALA A N 1
ATOM 1813 C CA . ALA A 1 250 ? -7.387 -0.904 -15.469 1 96.88 250 ALA A CA 1
ATOM 1814 C C . ALA A 1 250 ? -8.859 -1.078 -15.117 1 96.88 250 ALA A C 1
ATOM 1816 O O . ALA A 1 250 ? -9.727 -1.054 -15.992 1 96.88 250 ALA A O 1
ATOM 1817 N N . ASP A 1 251 ? -9.117 -1.273 -13.852 1 97.38 251 ASP A N 1
ATOM 1818 C CA . ASP A 1 251 ? -10.516 -1.322 -13.43 1 97.38 251 ASP A CA 1
ATOM 1819 C C . ASP A 1 251 ? -10.844 -0.165 -12.484 1 97.38 251 ASP A C 1
ATOM 1821 O O . ASP A 1 251 ? -11.992 0.003 -12.078 1 97.38 251 ASP A O 1
ATOM 1825 N N . GLY A 1 252 ? -9.797 0.65 -12.117 1 95.62 252 GLY A N 1
ATOM 1826 C CA . GLY A 1 252 ? -9.984 1.822 -11.281 1 95.62 252 GLY A CA 1
ATOM 1827 C C . GLY A 1 252 ? -10.078 1.489 -9.805 1 95.62 252 GLY A C 1
ATOM 1828 O O . GLY A 1 252 ? -10.242 2.383 -8.969 1 95.62 252 GLY A O 1
ATOM 1829 N N . LEU A 1 253 ? -9.859 0.207 -9.391 1 97.06 253 LEU A N 1
ATOM 1830 C CA . LEU A 1 253 ? -10.078 -0.226 -8.016 1 97.06 253 LEU A CA 1
ATOM 1831 C C . LEU A 1 253 ? -8.836 -0.903 -7.453 1 97.06 253 LEU A C 1
ATOM 1833 O O . LEU A 1 253 ? -8.688 -1.031 -6.234 1 97.06 253 LEU A O 1
ATOM 1837 N N . ASP A 1 254 ? -7.988 -1.407 -8.289 1 97.25 254 ASP A N 1
ATOM 1838 C CA . ASP A 1 254 ? -6.781 -2.105 -7.852 1 97.25 254 ASP A CA 1
ATOM 1839 C C . ASP A 1 254 ? -5.629 -1.128 -7.637 1 97.25 254 ASP A C 1
ATOM 1841 O O . ASP A 1 254 ? -5.141 -0.516 -8.586 1 97.25 254 ASP A O 1
ATOM 1845 N N . SER A 1 255 ? -5.145 -1.018 -6.383 1 95.06 255 SER A N 1
ATOM 1846 C CA . SER A 1 255 ? -4.098 -0.07 -6.016 1 95.06 255 SER A CA 1
ATOM 1847 C C . SER A 1 255 ? -2.783 -0.403 -6.715 1 95.06 255 SER A C 1
ATOM 1849 O O . SER A 1 255 ? -1.885 0.438 -6.789 1 95.06 255 SER A O 1
ATOM 1851 N N . ARG A 1 256 ? -2.58 -1.625 -7.277 1 96.5 256 ARG A N 1
ATOM 1852 C CA . ARG A 1 256 ? -1.386 -2.084 -7.98 1 96.5 256 ARG A CA 1
ATOM 1853 C C . ARG A 1 256 ? -1.255 -1.4 -9.336 1 96.5 256 ARG A C 1
ATOM 1855 O O . ARG A 1 256 ? -0.163 -1.344 -9.906 1 96.5 256 ARG A O 1
ATOM 1862 N N . GLN A 1 257 ? -2.35 -0.981 -9.883 1 95.56 257 GLN A N 1
ATOM 1863 C CA . GLN A 1 257 ? -2.371 -0.508 -11.266 1 95.56 257 GLN A CA 1
ATOM 1864 C C . GLN A 1 257 ? -2.025 0.976 -11.344 1 95.56 257 GLN A C 1
ATOM 1866 O O . GLN A 1 257 ? -2.609 1.793 -10.625 1 95.56 257 GLN A O 1
ATOM 1871 N N . LYS A 1 258 ? -0.982 1.308 -12.141 1 90.5 258 LYS A N 1
ATOM 1872 C CA . LYS A 1 258 ? -0.581 2.68 -12.445 1 90.5 258 LYS A CA 1
ATOM 1873 C C . LYS A 1 258 ? -0.833 3.02 -13.906 1 90.5 258 LYS A C 1
ATOM 1875 O O . LYS A 1 258 ? 0.107 3.285 -14.664 1 90.5 258 LYS A O 1
ATOM 1880 N N . ASN A 1 259 ? -2.051 2.902 -14.414 1 87.56 259 ASN A N 1
ATOM 1881 C CA . ASN A 1 259 ? -2.508 3.191 -15.773 1 87.56 259 ASN A CA 1
ATOM 1882 C C . ASN A 1 259 ? -1.846 2.27 -16.797 1 87.56 259 ASN A C 1
ATOM 1884 O O . ASN A 1 259 ? -1.192 2.74 -17.734 1 87.56 259 ASN A O 1
ATOM 1888 N N . PRO A 1 260 ? -2.076 0.968 -16.609 1 93.75 260 PRO A N 1
ATOM 1889 C CA . PRO A 1 260 ? -1.494 0.041 -17.578 1 93.75 260 PRO A CA 1
ATOM 1890 C C . PRO A 1 260 ? -1.97 0.31 -19.016 1 93.75 260 PRO A C 1
ATOM 1892 O O . PRO A 1 260 ? -3.113 0.725 -19.219 1 93.75 260 PRO A O 1
ATOM 1895 N N . PRO A 1 261 ? -1.089 0.021 -20.016 1 94.12 261 PRO A N 1
ATOM 1896 C CA . PRO A 1 261 ? -1.504 0.199 -21.406 1 94.12 261 PRO A CA 1
ATOM 1897 C C . PRO A 1 261 ? -2.508 -0.857 -21.859 1 94.12 261 PRO A C 1
ATOM 1899 O O . PRO A 1 261 ? -2.645 -1.902 -21.219 1 94.12 261 PRO A O 1
ATOM 1902 N N . ALA A 1 262 ? -3.176 -0.538 -22.922 1 91.69 262 ALA A N 1
ATOM 1903 C CA . ALA A 1 262 ? -4.039 -1.534 -23.547 1 91.69 262 ALA A CA 1
ATOM 1904 C C . ALA A 1 262 ? -3.215 -2.668 -24.156 1 91.69 262 ALA A C 1
ATOM 1906 O O . ALA A 1 262 ? -2.072 -2.461 -24.562 1 91.69 262 ALA A O 1
ATOM 1907 N N . VAL A 1 263 ? -3.756 -3.82 -24.078 1 92.69 263 VAL A N 1
ATOM 1908 C CA . VAL A 1 263 ? -3.104 -4.977 -24.688 1 92.69 263 VAL A CA 1
ATOM 1909 C C . VAL A 1 263 ? -4.043 -5.629 -25.688 1 92.69 263 VAL A C 1
ATOM 1911 O O . VAL A 1 263 ? -5.262 -5.66 -25.484 1 92.69 263 VAL A O 1
ATOM 1914 N N . SER A 1 264 ? -3.535 -6.062 -26.844 1 95.88 264 SER A N 1
ATOM 1915 C CA . SER A 1 264 ? -4.23 -6.84 -27.875 1 95.88 264 SER A CA 1
ATOM 1916 C C . SER A 1 264 ? -3.379 -8.008 -28.344 1 95.88 264 SER A C 1
ATOM 1918 O O . SER A 1 264 ? -2.768 -7.945 -29.406 1 95.88 264 SER A O 1
ATOM 1920 N N . CYS A 1 265 ? -3.439 -9.055 -27.609 1 98.31 265 CYS A N 1
ATOM 1921 C CA . CYS A 1 265 ? -2.576 -10.211 -27.828 1 98.31 265 CYS A CA 1
ATOM 1922 C C . CYS A 1 265 ? -2.967 -10.938 -29.109 1 98.31 265 CYS A C 1
ATOM 1924 O O . CYS A 1 265 ? -2.102 -11.336 -29.891 1 98.31 265 CYS A O 1
ATOM 1926 N N . VAL A 1 266 ? -4.266 -11.086 -29.375 1 98.56 266 VAL A N 1
ATOM 1927 C CA . VAL A 1 266 ? -4.762 -11.859 -30.516 1 98.56 266 VAL A CA 1
ATOM 1928 C C . VAL A 1 266 ? -4.344 -11.18 -31.828 1 98.56 266 VAL A C 1
ATOM 1930 O O . VAL A 1 266 ? -4.035 -11.852 -32.812 1 98.56 266 VAL A O 1
ATOM 1933 N N . ALA A 1 267 ? -4.234 -9.844 -31.797 1 98.19 267 ALA A N 1
ATOM 1934 C CA . ALA A 1 267 ? -3.967 -9.055 -33 1 98.19 267 ALA A CA 1
ATOM 1935 C C . ALA A 1 267 ? -2.586 -9.367 -33.562 1 98.19 267 ALA A C 1
ATOM 1937 O O . ALA A 1 267 ? -2.369 -9.273 -34.781 1 98.19 267 ALA A O 1
ATOM 1938 N N . THR A 1 268 ? -1.668 -9.781 -32.75 1 97.94 268 THR A N 1
ATOM 1939 C CA . THR A 1 268 ? -0.301 -9.992 -33.219 1 97.94 268 THR A CA 1
ATOM 1940 C C . THR A 1 268 ? 0.106 -11.453 -33.062 1 97.94 268 THR A C 1
ATOM 1942 O O . THR A 1 268 ? 1.265 -11.812 -33.281 1 97.94 268 THR A O 1
ATOM 1945 N N . LEU A 1 269 ? -0.834 -12.273 -32.719 1 98.5 269 LEU A N 1
ATOM 1946 C CA . LEU A 1 269 ? -0.561 -13.633 -32.25 1 98.5 269 LEU A CA 1
ATOM 1947 C C . LEU A 1 269 ? 0.107 -14.445 -33.344 1 98.5 269 LEU A C 1
ATOM 1949 O O . LEU A 1 269 ? 0.979 -15.273 -33.094 1 98.5 269 LEU A O 1
ATOM 1953 N N . ASP A 1 270 ? -0.236 -14.195 -34.656 1 98.25 270 ASP A N 1
ATOM 1954 C CA . ASP A 1 270 ? 0.187 -15.055 -35.75 1 98.25 270 ASP A CA 1
ATOM 1955 C C . ASP A 1 270 ? 1.278 -14.383 -36.594 1 98.25 270 ASP A C 1
ATOM 1957 O O . ASP A 1 270 ? 1.488 -14.734 -37.75 1 98.25 270 ASP A O 1
ATOM 1961 N N . GLN A 1 271 ? 2.029 -13.406 -35.938 1 98.19 271 GLN A N 1
ATOM 1962 C CA . GLN A 1 271 ? 3.029 -12.648 -36.688 1 98.19 271 GLN A CA 1
ATOM 1963 C C . GLN A 1 271 ? 4.344 -13.414 -36.781 1 98.19 271 GLN A C 1
ATOM 1965 O O . GLN A 1 271 ? 5.266 -12.984 -37.5 1 98.19 271 GLN A O 1
ATOM 1970 N N . GLY A 1 272 ? 4.477 -14.539 -36.188 1 98.31 272 GLY A N 1
ATOM 1971 C CA . GLY A 1 272 ? 5.664 -15.367 -36.312 1 98.31 272 GLY A CA 1
ATOM 1972 C C . GLY A 1 272 ? 6.852 -14.805 -35.562 1 98.31 272 GLY A C 1
ATOM 1973 O O . GLY A 1 272 ? 6.707 -13.883 -34.75 1 98.31 272 GLY A O 1
ATOM 1974 N N . VAL A 1 273 ? 8.047 -15.43 -35.781 1 98.75 273 VAL A N 1
ATOM 1975 C CA . VAL A 1 273 ? 9.195 -15.07 -34.938 1 98.75 273 VAL A CA 1
ATOM 1976 C C . VAL A 1 273 ? 10.367 -14.672 -35.844 1 98.75 273 VAL A C 1
ATOM 1978 O O . VAL A 1 273 ? 11.484 -14.461 -35.344 1 98.75 273 VAL A O 1
ATOM 1981 N N . ALA A 1 274 ? 10.094 -14.633 -37.156 1 98.5 274 ALA A N 1
ATOM 1982 C CA . ALA A 1 274 ? 11.172 -14.242 -38.031 1 98.5 274 ALA A CA 1
ATOM 1983 C C . ALA A 1 274 ? 11.75 -12.883 -37.656 1 98.5 274 ALA A C 1
ATOM 1985 O O . ALA A 1 274 ? 11.016 -11.906 -37.5 1 98.5 274 ALA A O 1
ATOM 1986 N N . GLY A 1 275 ? 13.031 -12.82 -37.438 1 98.31 275 GLY A N 1
ATOM 1987 C CA . GLY A 1 275 ? 13.719 -11.57 -37.125 1 98.31 275 GLY A CA 1
ATOM 1988 C C . GLY A 1 275 ? 13.812 -11.297 -35.656 1 98.31 275 GLY A C 1
ATOM 1989 O O . GLY A 1 275 ? 14.57 -10.43 -35.219 1 98.31 275 GLY A O 1
ATOM 1990 N N . LEU A 1 276 ? 13.102 -12.023 -34.844 1 98.81 276 LEU A N 1
ATOM 1991 C CA . LEU A 1 276 ? 13.172 -11.836 -33.406 1 98.81 276 LEU A CA 1
ATOM 1992 C C . LEU A 1 276 ? 14.453 -12.445 -32.844 1 98.81 276 LEU A C 1
ATOM 1994 O O . LEU A 1 276 ? 14.977 -13.414 -33.406 1 98.81 276 LEU A O 1
ATOM 1998 N N . LYS A 1 277 ? 14.953 -11.836 -31.812 1 98.94 277 LYS A N 1
ATOM 1999 C CA . LYS A 1 277 ? 16.109 -12.336 -31.094 1 98.94 277 LYS A CA 1
ATOM 2000 C C . LYS A 1 277 ? 15.711 -13 -29.781 1 98.94 277 LYS A C 1
ATOM 2002 O O . LYS A 1 277 ? 15.133 -12.344 -28.906 1 98.94 277 LYS A O 1
ATOM 2007 N N . ILE A 1 278 ? 16.031 -14.273 -29.688 1 98.88 278 ILE A N 1
ATOM 2008 C CA . ILE A 1 278 ? 15.695 -15.062 -28.5 1 98.88 278 ILE A CA 1
ATOM 2009 C C . ILE A 1 278 ? 16.953 -15.305 -27.672 1 98.88 278 ILE A C 1
ATOM 2011 O O . ILE A 1 278 ? 17.953 -15.812 -28.172 1 98.88 278 ILE A O 1
ATOM 2015 N N . GLY A 1 279 ? 16.906 -14.867 -26.422 1 98.94 279 GLY A N 1
ATOM 2016 C CA . GLY A 1 279 ? 18 -15.125 -25.5 1 98.94 279 GLY A CA 1
ATOM 2017 C C . GLY A 1 279 ? 17.766 -16.328 -24.609 1 98.94 279 GLY A C 1
ATOM 2018 O O . GLY A 1 279 ? 16.797 -16.375 -23.859 1 98.94 279 GLY A O 1
ATOM 2019 N N . LEU A 1 280 ? 18.656 -17.328 -24.719 1 98.88 280 LEU A N 1
ATOM 2020 C CA . LEU A 1 280 ? 18.688 -18.391 -23.719 1 98.88 280 LEU A CA 1
ATOM 2021 C C . LEU A 1 280 ? 19.312 -17.906 -22.422 1 98.88 280 LEU A C 1
ATOM 2023 O O . LEU A 1 280 ? 20.5 -17.594 -22.359 1 98.88 280 LEU A O 1
ATOM 2027 N N . LEU A 1 281 ? 18.531 -17.797 -21.375 1 98.88 281 LEU A N 1
ATOM 2028 C CA . LEU A 1 281 ? 19.047 -17.266 -20.125 1 98.88 281 LEU A CA 1
ATOM 2029 C C . LEU A 1 281 ? 19.938 -18.297 -19.422 1 98.88 281 LEU A C 1
ATOM 2031 O O . LEU A 1 281 ? 19.438 -19.297 -18.891 1 98.88 281 LEU A O 1
ATOM 2035 N N . ARG A 1 282 ? 21.156 -18.047 -19.375 1 98.38 282 ARG A N 1
ATOM 2036 C CA . ARG A 1 282 ? 22.172 -18.984 -18.906 1 98.38 282 ARG A CA 1
ATOM 2037 C C . ARG A 1 282 ? 21.844 -19.453 -17.5 1 98.38 282 ARG A C 1
ATOM 2039 O O . ARG A 1 282 ? 21.891 -20.656 -17.219 1 98.38 282 ARG A O 1
ATOM 2046 N N . GLU A 1 283 ? 21.438 -18.547 -16.672 1 98.56 283 GLU A N 1
ATOM 2047 C CA . GLU A 1 283 ? 21.266 -18.828 -15.242 1 98.56 283 GLU A CA 1
ATOM 2048 C C . GLU A 1 283 ? 20 -19.656 -15 1 98.56 283 GLU A C 1
ATOM 2050 O O . GLU A 1 283 ? 19.797 -20.172 -13.898 1 98.56 283 GLU A O 1
ATOM 2055 N N . GLY A 1 284 ? 19.156 -19.797 -16.016 1 98.5 284 GLY A N 1
ATOM 2056 C CA . GLY A 1 284 ? 17.953 -20.594 -15.875 1 98.5 284 GLY A CA 1
ATOM 2057 C C . GLY A 1 284 ? 18.156 -22.062 -16.234 1 98.5 284 GLY A C 1
ATOM 2058 O O . GLY A 1 284 ? 17.25 -22.875 -16.031 1 98.5 284 GLY A O 1
ATOM 2059 N N . PHE A 1 285 ? 19.281 -22.375 -16.734 1 98.5 285 PHE A N 1
ATOM 2060 C CA . PHE A 1 285 ? 19.641 -23.734 -17.125 1 98.5 285 PHE A CA 1
ATOM 2061 C C . PHE A 1 285 ? 20.734 -24.281 -16.203 1 98.5 285 PHE A C 1
ATOM 2063 O O . PHE A 1 285 ? 21.422 -23.531 -15.516 1 98.5 285 PHE A O 1
ATOM 2070 N N . ALA A 1 286 ? 20.844 -25.609 -16.141 1 97.81 286 ALA A N 1
ATOM 2071 C CA . ALA A 1 286 ? 21.891 -26.312 -15.43 1 97.81 286 ALA A CA 1
ATOM 2072 C C . ALA A 1 286 ? 22.062 -25.797 -14.008 1 97.81 286 ALA A C 1
ATOM 2074 O O . ALA A 1 286 ? 23.188 -25.531 -13.562 1 97.81 286 ALA A O 1
ATOM 2075 N N . ILE A 1 287 ? 20.953 -25.484 -13.445 1 97.19 287 ILE A N 1
ATOM 2076 C CA . ILE A 1 287 ? 21.016 -25.047 -12.055 1 97.19 287 ILE A CA 1
ATOM 2077 C C . ILE A 1 287 ? 21.578 -26.156 -11.18 1 97.19 287 ILE A C 1
ATOM 2079 O O . ILE A 1 287 ? 20.984 -27.25 -11.102 1 97.19 287 ILE A O 1
ATOM 2083 N N . PRO A 1 288 ? 22.672 -25.859 -10.484 1 95.06 288 PRO A N 1
ATOM 2084 C CA . PRO A 1 288 ? 23.312 -26.938 -9.703 1 95.06 288 PRO A CA 1
ATOM 2085 C C . PRO A 1 288 ? 22.375 -27.562 -8.672 1 95.06 288 PRO A C 1
ATOM 2087 O O . PRO A 1 288 ? 21.734 -26.844 -7.906 1 95.06 288 PRO A O 1
ATOM 2090 N N . GLY A 1 289 ? 22.281 -28.828 -8.711 1 94.25 289 GLY A N 1
ATOM 2091 C CA . GLY A 1 289 ? 21.516 -29.562 -7.719 1 94.25 289 GLY A CA 1
ATOM 2092 C C . GLY A 1 289 ? 20.016 -29.547 -7.988 1 94.25 289 GLY A C 1
ATOM 2093 O O . GLY A 1 289 ? 19.234 -30.094 -7.203 1 94.25 289 GLY A O 1
ATOM 2094 N N . MET A 1 290 ? 19.625 -29.016 -9.164 1 95.69 290 MET A N 1
ATOM 2095 C CA . MET A 1 290 ? 18.203 -28.859 -9.375 1 95.69 290 MET A CA 1
ATOM 2096 C C . MET A 1 290 ? 17.797 -29.281 -10.789 1 95.69 290 MET A C 1
ATOM 2098 O O . MET A 1 290 ? 16.891 -30.078 -10.969 1 95.69 290 MET A O 1
ATOM 2102 N N . SER A 1 291 ? 18.5 -28.812 -11.734 1 97.69 291 SER A N 1
ATOM 2103 C CA . SER A 1 291 ? 18.125 -29.016 -13.133 1 97.69 291 SER A CA 1
ATOM 2104 C C . SER A 1 291 ? 18.297 -30.484 -13.531 1 97.69 291 SER A C 1
ATOM 2106 O O . SER A 1 291 ? 19.297 -31.109 -13.195 1 97.69 291 SER A O 1
ATOM 2108 N N . GLU A 1 292 ? 17.266 -31.031 -14.18 1 98.44 292 GLU A N 1
ATOM 2109 C CA . GLU A 1 292 ? 17.391 -32.312 -14.875 1 98.44 292 GLU A CA 1
ATOM 2110 C C . GLU A 1 292 ? 17.859 -32.125 -16.312 1 98.44 292 GLU A C 1
ATOM 2112 O O . GLU A 1 292 ? 17.234 -31.359 -17.078 1 98.44 292 GLU A O 1
ATOM 2117 N N . PRO A 1 293 ? 18.875 -32.781 -16.719 1 98.12 293 PRO A N 1
ATOM 2118 C CA . PRO A 1 293 ? 19.422 -32.562 -18.047 1 98.12 293 PRO A CA 1
ATOM 2119 C C . PRO A 1 293 ? 18.406 -32.781 -19.156 1 98.12 293 PRO A C 1
ATOM 2121 O O . PRO A 1 293 ? 18.438 -32.062 -20.172 1 98.12 293 PRO A O 1
ATOM 2124 N N . GLN A 1 294 ? 17.516 -33.719 -18.984 1 98.25 294 GLN A N 1
ATOM 2125 C CA . GLN A 1 294 ? 16.516 -34 -20 1 98.25 294 GLN A CA 1
ATOM 2126 C C . GLN A 1 294 ? 15.562 -32.812 -20.156 1 98.25 294 GLN A C 1
ATOM 2128 O O . GLN A 1 294 ? 15.086 -32.531 -21.25 1 98.25 294 GLN A O 1
ATOM 2133 N N . VAL A 1 295 ? 15.242 -32.125 -19.078 1 98.69 295 VAL A N 1
ATOM 2134 C CA . VAL A 1 295 ? 14.391 -30.953 -19.109 1 98.69 295 VAL A CA 1
ATOM 2135 C C . VAL A 1 295 ? 15.078 -29.844 -19.906 1 98.69 295 VAL A C 1
ATOM 2137 O O . VAL A 1 295 ? 14.477 -29.25 -20.797 1 98.69 295 VAL A O 1
ATOM 2140 N N . ASP A 1 296 ? 16.375 -29.609 -19.625 1 98.75 296 ASP A N 1
ATOM 2141 C CA . ASP A 1 296 ? 17.141 -28.594 -20.344 1 98.75 296 ASP A CA 1
ATOM 2142 C C . ASP A 1 296 ? 17.203 -28.906 -21.828 1 98.75 296 ASP A C 1
ATOM 2144 O O . ASP A 1 296 ? 17.031 -28 -22.672 1 98.75 296 ASP A O 1
ATOM 2148 N N . ALA A 1 297 ? 17.406 -30.156 -22.141 1 98.69 297 ALA A N 1
ATOM 2149 C CA . ALA A 1 297 ? 17.562 -30.578 -23.531 1 98.69 297 ALA A CA 1
ATOM 2150 C C . ALA A 1 297 ? 16.266 -30.359 -24.312 1 98.69 297 ALA A C 1
ATOM 2152 O O . ALA A 1 297 ? 16.297 -29.922 -25.469 1 98.69 297 ALA A O 1
ATOM 2153 N N . LEU A 1 298 ? 15.164 -30.688 -23.703 1 98.69 298 LEU A N 1
ATOM 2154 C CA . LEU A 1 298 ? 13.875 -30.531 -24.359 1 98.69 298 LEU A CA 1
ATOM 2155 C C . LEU A 1 298 ? 13.578 -29.062 -24.641 1 98.69 298 LEU A C 1
ATOM 2157 O O . LEU A 1 298 ? 13.039 -28.719 -25.688 1 98.69 298 LEU A O 1
ATOM 2161 N N . VAL A 1 299 ? 13.93 -28.172 -23.703 1 98.88 299 VAL A N 1
ATOM 2162 C CA . VAL A 1 299 ? 13.68 -26.734 -23.875 1 98.88 299 VAL A CA 1
ATOM 2163 C C . VAL A 1 299 ? 14.594 -26.188 -24.969 1 98.88 299 VAL A C 1
ATOM 2165 O O . VAL A 1 299 ? 14.156 -25.391 -25.812 1 98.88 299 VAL A O 1
ATOM 2168 N N . LYS A 1 300 ? 15.82 -26.609 -25 1 98.69 300 LYS A N 1
ATOM 2169 C CA . LYS A 1 300 ? 16.734 -26.172 -26.062 1 98.69 300 LYS A CA 1
ATOM 2170 C C . LYS A 1 300 ? 16.266 -26.672 -27.422 1 98.69 300 LYS A C 1
ATOM 2172 O O . LYS A 1 300 ? 16.422 -25.969 -28.422 1 98.69 300 LYS A O 1
ATOM 2177 N N . ALA A 1 301 ? 15.734 -27.875 -27.438 1 98.62 301 ALA A N 1
ATOM 2178 C CA . ALA A 1 301 ? 15.172 -28.391 -28.688 1 98.62 301 ALA A CA 1
ATOM 2179 C C . ALA A 1 301 ? 14 -27.547 -29.156 1 98.62 301 ALA A C 1
ATOM 2181 O O . ALA A 1 301 ? 13.82 -27.328 -30.359 1 98.62 301 ALA A O 1
ATOM 2182 N N . ALA A 1 302 ? 13.195 -27.156 -28.219 1 98.75 302 ALA A N 1
ATOM 2183 C CA . ALA A 1 302 ? 12.078 -26.266 -28.547 1 98.75 302 ALA A CA 1
ATOM 2184 C C . ALA A 1 302 ? 12.57 -24.953 -29.141 1 98.75 302 ALA A C 1
ATOM 2186 O O . ALA A 1 302 ? 12.008 -24.453 -30.109 1 98.75 302 ALA A O 1
ATOM 2187 N N . VAL A 1 303 ? 13.609 -24.359 -28.578 1 98.69 303 VAL A N 1
ATOM 2188 C CA . VAL A 1 303 ? 14.18 -23.094 -29.047 1 98.69 303 VAL A CA 1
ATOM 2189 C C . VAL A 1 303 ? 14.75 -23.281 -30.453 1 98.69 303 VAL A C 1
ATOM 2191 O O . VAL A 1 303 ? 14.672 -22.391 -31.297 1 98.69 303 VAL A O 1
ATOM 2194 N N . ALA A 1 304 ? 15.32 -24.438 -30.688 1 98.5 304 ALA A N 1
ATOM 2195 C CA . ALA A 1 304 ? 15.852 -24.75 -32 1 98.5 304 ALA A CA 1
ATOM 2196 C C . ALA A 1 304 ? 14.75 -24.719 -33.062 1 98.5 304 ALA A C 1
ATOM 2198 O O . ALA A 1 304 ? 14.992 -24.328 -34.219 1 98.5 304 ALA A O 1
ATOM 2199 N N . GLN A 1 305 ? 13.594 -25.172 -32.719 1 98.44 305 GLN A N 1
ATOM 2200 C CA . GLN A 1 305 ? 12.461 -25.078 -33.625 1 98.44 305 GLN A CA 1
ATOM 2201 C C . GLN A 1 305 ? 12.117 -23.625 -33.969 1 98.44 305 GLN A C 1
ATOM 2203 O O . GLN A 1 305 ? 11.805 -23.297 -35.094 1 98.44 305 GLN A O 1
ATOM 2208 N N . LEU A 1 306 ? 12.188 -22.766 -32.938 1 98.69 306 LEU A N 1
ATOM 2209 C CA . LEU A 1 306 ? 11.945 -21.344 -33.156 1 98.69 306 LEU A CA 1
ATOM 2210 C C . LEU A 1 306 ? 13.008 -20.734 -34.094 1 98.69 306 LEU A C 1
ATOM 2212 O O . LEU A 1 306 ? 12.711 -19.875 -34.906 1 98.69 306 LEU A O 1
ATOM 2216 N N . GLN A 1 307 ? 14.188 -21.219 -33.844 1 98.38 307 GLN A N 1
ATOM 2217 C CA . GLN A 1 307 ? 15.281 -20.781 -34.719 1 98.38 307 GLN A CA 1
ATOM 2218 C C . GLN A 1 307 ? 15.016 -21.172 -36.188 1 98.38 307 GLN A C 1
ATOM 2220 O O . GLN A 1 307 ? 15.305 -20.406 -37.094 1 98.38 307 GLN A O 1
ATOM 2225 N N . SER A 1 308 ? 14.5 -22.297 -36.375 1 98.12 308 SER A N 1
ATOM 2226 C CA . SER A 1 308 ? 14.203 -22.797 -37.719 1 98.12 308 SER A CA 1
ATOM 2227 C C . SER A 1 308 ? 13.102 -21.953 -38.375 1 98.12 308 SER A C 1
ATOM 2229 O O . SER A 1 308 ? 12.961 -21.969 -39.594 1 98.12 308 SER A O 1
ATOM 2231 N N . LEU A 1 309 ? 12.375 -21.266 -37.625 1 98.31 309 LEU A N 1
ATOM 2232 C CA . LEU A 1 309 ? 11.297 -20.422 -38.125 1 98.31 309 LEU A CA 1
ATOM 2233 C C . LEU A 1 309 ? 11.797 -19.016 -38.406 1 98.31 309 LEU A C 1
ATOM 2235 O O . LEU A 1 309 ? 11.016 -18.141 -38.781 1 98.31 309 LEU A O 1
ATOM 2239 N N . GLY A 1 310 ? 13.055 -18.766 -38.156 1 98.5 310 GLY A N 1
ATOM 2240 C CA . GLY A 1 310 ? 13.633 -17.5 -38.562 1 98.5 310 GLY A CA 1
ATOM 2241 C C . GLY A 1 310 ? 14.086 -16.641 -37.375 1 98.5 310 GLY A C 1
ATOM 2242 O O . GLY A 1 310 ? 14.648 -15.562 -37.594 1 98.5 310 GLY A O 1
ATOM 2243 N N . ALA A 1 311 ? 13.914 -17.109 -36.188 1 98.81 311 ALA A N 1
ATOM 2244 C CA . ALA A 1 311 ? 14.438 -16.391 -35.031 1 98.81 311 ALA A CA 1
ATOM 2245 C C . ALA A 1 311 ? 15.953 -16.578 -34.906 1 98.81 311 ALA A C 1
ATOM 2247 O O . ALA A 1 311 ? 16.5 -17.562 -35.375 1 98.81 311 ALA A O 1
ATOM 2248 N N . THR A 1 312 ? 16.609 -15.539 -34.375 1 98.69 312 THR A N 1
ATOM 2249 C CA . THR A 1 312 ? 18.016 -15.711 -34 1 98.69 312 THR A CA 1
ATOM 2250 C C . THR A 1 312 ? 18.109 -16.016 -32.5 1 98.69 312 THR A C 1
ATOM 2252 O O . THR A 1 312 ? 17.359 -15.453 -31.688 1 98.69 312 THR A O 1
ATOM 2255 N N . VAL A 1 313 ? 18.984 -16.922 -32.25 1 98.62 313 VAL A N 1
ATOM 2256 C CA . VAL A 1 313 ? 19.109 -17.375 -30.859 1 98.62 313 VAL A CA 1
ATOM 2257 C C . VAL A 1 313 ? 20.5 -17.047 -30.328 1 98.62 313 VAL A C 1
ATOM 2259 O O . VAL A 1 313 ? 21.5 -17.172 -31.062 1 98.62 313 VAL A O 1
ATOM 2262 N N . GLY A 1 314 ? 20.594 -16.484 -29.141 1 98.62 314 GLY A N 1
ATOM 2263 C CA . GLY A 1 314 ? 21.844 -16.219 -28.453 1 98.62 314 GLY A CA 1
ATOM 2264 C C . GLY A 1 314 ? 21.781 -16.484 -26.969 1 98.62 314 GLY A C 1
ATOM 2265 O O . GLY A 1 314 ? 20.703 -16.781 -26.422 1 98.62 314 GLY A O 1
ATOM 2266 N N . GLU A 1 315 ? 22.938 -16.438 -26.344 1 98.44 315 GLU A N 1
ATOM 2267 C CA . GLU A 1 315 ? 23.016 -16.609 -24.891 1 98.44 315 GLU A CA 1
ATOM 2268 C C . GLU A 1 315 ? 22.812 -15.281 -24.172 1 98.44 315 GLU A C 1
ATOM 2270 O O . GLU A 1 315 ? 23.484 -14.289 -24.484 1 98.44 315 GLU A O 1
ATOM 2275 N N . ALA A 1 316 ? 21.844 -15.219 -23.328 1 98.75 316 ALA A N 1
ATOM 2276 C CA . ALA A 1 316 ? 21.609 -14.078 -22.438 1 98.75 316 ALA A CA 1
ATOM 2277 C C . ALA A 1 316 ? 22.094 -14.391 -21.016 1 98.75 316 ALA A C 1
ATOM 2279 O O . ALA A 1 316 ? 22.219 -15.555 -20.641 1 98.75 316 ALA A O 1
ATOM 2280 N N . SER A 1 317 ? 22.406 -13.297 -20.281 1 98.69 317 SER A N 1
ATOM 2281 C CA . SER A 1 317 ? 22.859 -13.484 -18.906 1 98.69 317 SER A CA 1
ATOM 2282 C C . SER A 1 317 ? 22.25 -12.43 -17.969 1 98.69 317 SER A C 1
ATOM 2284 O O . SER A 1 317 ? 22.234 -11.242 -18.312 1 98.69 317 SER A O 1
ATOM 2286 N N . VAL A 1 318 ? 21.672 -12.836 -16.953 1 98.69 318 VAL A N 1
ATOM 2287 C CA . VAL A 1 318 ? 21.219 -12.055 -15.812 1 98.69 318 VAL A CA 1
ATOM 2288 C C . VAL A 1 318 ? 21.719 -12.68 -14.516 1 98.69 318 VAL A C 1
ATOM 2290 O O . VAL A 1 318 ? 21.047 -13.516 -13.914 1 98.69 318 VAL A O 1
ATOM 2293 N N . PRO A 1 319 ? 22.797 -12.242 -14.023 1 98 319 PRO A N 1
ATOM 2294 C CA . PRO A 1 319 ? 23.516 -12.945 -12.961 1 98 319 PRO A CA 1
ATOM 2295 C C . PRO A 1 319 ? 22.688 -13.125 -11.695 1 98 319 PRO A C 1
ATOM 2297 O O . PRO A 1 319 ? 22.766 -14.164 -11.031 1 98 319 PRO A O 1
ATOM 2300 N N . TRP A 1 320 ? 21.828 -12.164 -11.344 1 98.5 320 TRP A N 1
ATOM 2301 C CA . TRP A 1 320 ? 21.062 -12.242 -10.109 1 98.5 320 TRP A CA 1
ATOM 2302 C C . TRP A 1 320 ? 19.906 -13.234 -10.242 1 98.5 320 TRP A C 1
ATOM 2304 O O . TRP A 1 320 ? 19.25 -13.562 -9.25 1 98.5 320 TRP A O 1
ATOM 2314 N N . HIS A 1 321 ? 19.625 -13.781 -11.461 1 98.38 321 HIS A N 1
ATOM 2315 C CA . HIS A 1 321 ? 18.5 -14.703 -11.656 1 98.38 321 HIS A CA 1
ATOM 2316 C C . HIS A 1 321 ? 18.641 -15.938 -10.766 1 98.38 321 HIS A C 1
ATOM 2318 O O . HIS A 1 321 ? 17.656 -16.406 -10.203 1 98.38 321 HIS A O 1
ATOM 2324 N N . HIS A 1 322 ? 19.844 -16.406 -10.703 1 91.06 322 HIS A N 1
ATOM 2325 C CA . HIS A 1 322 ? 20.078 -17.578 -9.867 1 91.06 322 HIS A CA 1
ATOM 2326 C C . HIS A 1 322 ? 20.594 -17.188 -8.492 1 91.06 322 HIS A C 1
ATOM 2328 O O . HIS A 1 322 ? 21.562 -16.438 -8.375 1 91.06 322 HIS A O 1
ATOM 2334 N N . GLY A 1 323 ? 19.906 -17.656 -7.512 1 91.75 323 GLY A N 1
ATOM 2335 C CA . GLY A 1 323 ? 20.328 -17.453 -6.137 1 91.75 323 GLY A CA 1
ATOM 2336 C C . GLY A 1 323 ? 19.797 -16.156 -5.539 1 91.75 323 GLY A C 1
ATOM 2337 O O . GLY A 1 323 ? 18.812 -16.172 -4.797 1 91.75 323 GLY A O 1
ATOM 2338 N N . VAL A 1 324 ? 20.297 -14.992 -6.078 1 96.88 324 VAL A N 1
ATOM 2339 C CA . VAL A 1 324 ? 19.984 -13.68 -5.508 1 96.88 324 VAL A CA 1
ATOM 2340 C C . VAL A 1 324 ? 18.5 -13.406 -5.598 1 96.88 324 VAL A C 1
ATOM 2342 O O . VAL A 1 324 ? 17.875 -12.992 -4.617 1 96.88 324 VAL A O 1
ATOM 2345 N N . ALA A 1 325 ? 17.891 -13.633 -6.742 1 98.44 325 ALA A N 1
ATOM 2346 C CA . ALA A 1 325 ? 16.469 -13.359 -6.945 1 98.44 325 ALA A CA 1
ATOM 2347 C C . ALA A 1 325 ? 15.609 -14.188 -5.992 1 98.44 325 ALA A C 1
ATOM 2349 O O . ALA A 1 325 ? 14.609 -13.703 -5.469 1 98.44 325 ALA A O 1
ATOM 2350 N N . LEU A 1 326 ? 15.984 -15.43 -5.816 1 97.62 326 LEU A N 1
ATOM 2351 C CA . LEU A 1 326 ? 15.203 -16.281 -4.922 1 97.62 326 LEU A CA 1
ATOM 2352 C C . LEU A 1 326 ? 15.344 -15.82 -3.477 1 97.62 326 LEU A C 1
ATOM 2354 O O . LEU A 1 326 ? 14.383 -15.883 -2.707 1 97.62 326 LEU A O 1
ATOM 2358 N N . ASP A 1 327 ? 16.562 -15.414 -3.068 1 98.19 327 ASP A N 1
ATOM 2359 C CA . ASP A 1 327 ? 16.75 -14.859 -1.73 1 98.19 327 ASP A CA 1
ATOM 2360 C C . ASP A 1 327 ? 15.852 -13.633 -1.518 1 98.19 327 ASP A C 1
ATOM 2362 O O . ASP A 1 327 ? 15.242 -13.484 -0.457 1 98.19 327 ASP A O 1
ATOM 2366 N N . MET A 1 328 ? 15.836 -12.758 -2.514 1 98.69 328 MET A N 1
ATOM 2367 C CA . MET A 1 328 ? 14.977 -11.578 -2.443 1 98.69 328 MET A CA 1
ATOM 2368 C C . MET A 1 328 ? 13.516 -11.984 -2.311 1 98.69 328 MET A C 1
ATOM 2370 O O . MET A 1 328 ? 12.789 -11.43 -1.48 1 98.69 328 MET A O 1
ATOM 2374 N N . TRP A 1 329 ? 13.156 -12.961 -3.111 1 98.62 329 TRP A N 1
ATOM 2375 C CA . TRP A 1 329 ? 11.773 -13.438 -3.068 1 98.62 329 TRP A CA 1
ATOM 2376 C C . TRP A 1 329 ? 11.445 -14.023 -1.699 1 98.62 329 TRP A C 1
ATOM 2378 O O . TRP A 1 329 ? 10.367 -13.781 -1.155 1 98.62 329 TRP A O 1
ATOM 2388 N N . ASN A 1 330 ? 12.336 -14.812 -1.142 1 98.31 330 ASN A N 1
ATOM 2389 C CA . ASN A 1 330 ? 12.117 -15.438 0.16 1 98.31 330 ASN A CA 1
ATOM 2390 C C . ASN A 1 330 ? 11.812 -14.398 1.234 1 98.31 330 ASN A C 1
ATOM 2392 O O . ASN A 1 330 ? 10.906 -14.586 2.045 1 98.31 330 ASN A O 1
ATOM 2396 N N . VAL A 1 331 ? 12.531 -13.32 1.224 1 98.69 331 VAL A N 1
ATOM 2397 C CA . VAL A 1 331 ? 12.352 -12.281 2.23 1 98.69 331 VAL A CA 1
ATOM 2398 C C . VAL A 1 331 ? 11.023 -11.57 2.01 1 98.69 331 VAL A C 1
ATOM 2400 O O . VAL A 1 331 ? 10.227 -11.422 2.939 1 98.69 331 VAL A O 1
ATOM 2403 N N . ILE A 1 332 ? 10.711 -11.148 0.777 1 98.75 332 ILE A N 1
ATOM 2404 C CA . ILE A 1 332 ? 9.516 -10.367 0.448 1 98.75 332 ILE A CA 1
ATOM 2405 C C . ILE A 1 332 ? 8.266 -11.211 0.667 1 98.75 332 ILE A C 1
ATOM 2407 O O . ILE A 1 332 ? 7.285 -10.742 1.246 1 98.75 332 ILE A O 1
ATOM 2411 N N . ALA A 1 333 ? 8.336 -12.453 0.26 1 98.62 333 ALA A N 1
ATOM 2412 C CA . ALA A 1 333 ? 7.18 -13.336 0.395 1 98.62 333 ALA A CA 1
ATOM 2413 C C . ALA A 1 333 ? 6.93 -13.688 1.857 1 98.62 333 ALA A C 1
ATOM 2415 O O . ALA A 1 333 ? 5.781 -13.789 2.289 1 98.62 333 ALA A O 1
ATOM 2416 N N . THR A 1 334 ? 8.023 -13.938 2.639 1 98.62 334 THR A N 1
ATOM 2417 C CA . THR A 1 334 ? 7.863 -14.312 4.039 1 98.62 334 THR A CA 1
ATOM 2418 C C . THR A 1 334 ? 7.32 -13.141 4.852 1 98.62 334 THR A C 1
ATOM 2420 O O . THR A 1 334 ? 6.246 -13.242 5.445 1 98.62 334 THR A O 1
ATOM 2423 N N . ASP A 1 335 ? 8.031 -11.984 4.812 1 98.69 335 ASP A N 1
ATOM 2424 C CA . ASP A 1 335 ? 7.609 -10.82 5.582 1 98.69 335 ASP A CA 1
ATOM 2425 C C . ASP A 1 335 ? 6.293 -10.258 5.051 1 98.69 335 ASP A C 1
ATOM 2427 O O . ASP A 1 335 ? 5.41 -9.891 5.828 1 98.69 335 ASP A O 1
ATOM 2431 N N . GLY A 1 336 ? 6.199 -10.188 3.713 1 98.62 336 GLY A N 1
ATOM 2432 C CA . GLY A 1 336 ? 5.004 -9.641 3.094 1 98.62 336 GLY A CA 1
ATOM 2433 C C . GLY A 1 336 ? 3.758 -10.453 3.377 1 98.62 336 GLY A C 1
ATOM 2434 O O . GLY A 1 336 ? 2.695 -9.898 3.656 1 98.62 336 GLY A O 1
ATOM 2435 N N . ALA A 1 337 ? 3.844 -11.758 3.289 1 98.69 337 ALA A N 1
ATOM 2436 C CA . ALA A 1 337 ? 2.695 -12.625 3.562 1 98.69 337 ALA A CA 1
ATOM 2437 C C . ALA A 1 337 ? 2.318 -12.578 5.039 1 98.69 337 ALA A C 1
ATOM 2439 O O . ALA A 1 337 ? 1.134 -12.555 5.383 1 98.69 337 ALA A O 1
ATOM 2440 N N . ALA A 1 338 ? 3.322 -12.633 5.918 1 98.44 338 ALA A N 1
ATOM 2441 C CA . ALA A 1 338 ? 3.041 -12.539 7.348 1 98.44 338 ALA A CA 1
ATOM 2442 C C . ALA A 1 338 ? 2.307 -11.242 7.676 1 98.44 338 ALA A C 1
ATOM 2444 O O . ALA A 1 338 ? 1.319 -11.25 8.414 1 98.44 338 ALA A O 1
ATOM 2445 N N . TYR A 1 339 ? 2.717 -10.172 7.074 1 98.44 339 TYR A N 1
ATOM 2446 C CA . TYR A 1 339 ? 2.201 -8.836 7.367 1 98.44 339 TYR A CA 1
ATOM 2447 C C . TYR A 1 339 ? 0.839 -8.625 6.723 1 98.44 339 TYR A C 1
ATOM 2449 O O . TYR A 1 339 ? -0.111 -8.203 7.383 1 98.44 339 TYR A O 1
ATOM 2457 N N . GLN A 1 340 ? 0.658 -9.023 5.512 1 98.44 340 GLN A N 1
ATOM 2458 C CA . GLN A 1 340 ? -0.572 -8.727 4.789 1 98.44 340 GLN A CA 1
ATOM 2459 C C . GLN A 1 340 ? -1.552 -9.891 4.855 1 98.44 340 GLN A C 1
ATOM 2461 O O . GLN A 1 340 ? -2.678 -9.734 5.332 1 98.44 340 GLN A O 1
ATOM 2466 N N . MET A 1 341 ? -1.156 -11.023 4.402 1 98.56 341 MET A N 1
ATOM 2467 C CA . MET A 1 341 ? -2.084 -12.148 4.273 1 98.56 341 MET A CA 1
ATOM 2468 C C . MET A 1 341 ? -2.57 -12.609 5.645 1 98.56 341 MET A C 1
ATOM 2470 O O . MET A 1 341 ? -3.764 -12.852 5.832 1 98.56 341 MET A O 1
ATOM 2474 N N . LEU A 1 342 ? -1.63 -12.727 6.598 1 97.88 342 LEU A N 1
ATOM 2475 C CA . LEU A 1 342 ? -1.998 -13.289 7.895 1 97.88 342 LEU A CA 1
ATOM 2476 C C . LEU A 1 342 ? -2.426 -12.188 8.859 1 97.88 342 LEU A C 1
ATOM 2478 O O . LEU A 1 342 ? -3.609 -12.062 9.18 1 97.88 342 LEU A O 1
ATOM 2482 N N . GLN A 1 343 ? -1.545 -11.227 9.148 1 96.75 343 GLN A N 1
ATOM 2483 C CA . GLN A 1 343 ? -1.876 -10.172 10.102 1 96.75 343 GLN A CA 1
ATOM 2484 C C . GLN A 1 343 ? -2.922 -9.219 9.516 1 96.75 343 GLN A C 1
ATOM 2486 O O . GLN A 1 343 ? -3.775 -8.711 10.242 1 96.75 343 GLN A O 1
ATOM 2491 N N . GLY A 1 344 ? -2.84 -8.984 8.242 1 97.88 344 GLY A N 1
ATOM 2492 C CA . GLY A 1 344 ? -3.75 -8.078 7.547 1 97.88 344 GLY A CA 1
ATOM 2493 C C . GLY A 1 344 ? -4.996 -8.773 7.031 1 97.88 344 GLY A C 1
ATOM 2494 O O . GLY A 1 344 ? -5.824 -8.156 6.363 1 97.88 344 GLY A O 1
ATOM 2495 N N . ASN A 1 345 ? -5.098 -10.07 7.293 1 98.25 345 ASN A N 1
ATOM 2496 C CA . ASN A 1 345 ? -6.27 -10.883 6.973 1 98.25 345 ASN A CA 1
ATOM 2497 C C . ASN A 1 345 ? -6.633 -10.773 5.492 1 98.25 345 ASN A C 1
ATOM 2499 O O . ASN A 1 345 ? -7.797 -10.547 5.152 1 98.25 345 ASN A O 1
ATOM 2503 N N . GLY A 1 346 ? -5.656 -10.914 4.656 1 97.38 346 GLY A N 1
ATOM 2504 C CA . GLY A 1 346 ? -5.824 -10.859 3.211 1 97.38 346 GLY A CA 1
ATOM 2505 C C . GLY A 1 346 ? -5.449 -9.516 2.613 1 97.38 346 GLY A C 1
ATOM 2506 O O . GLY A 1 346 ? -4.309 -9.32 2.191 1 97.38 346 GLY A O 1
ATOM 2507 N N . TYR A 1 347 ? -6.246 -8.562 2.723 1 97.5 347 TYR A N 1
ATOM 2508 C CA . TYR A 1 347 ? -6.16 -7.316 1.966 1 97.5 347 TYR A CA 1
ATOM 2509 C C . TYR A 1 347 ? -5.184 -6.348 2.621 1 97.5 347 TYR A C 1
ATOM 2511 O O . TYR A 1 347 ? -4.727 -5.395 1.986 1 97.5 347 TYR A O 1
ATOM 2519 N N . GLY A 1 348 ? -4.785 -6.598 3.914 1 97.94 348 GLY A N 1
ATOM 2520 C CA . GLY A 1 348 ? -3.957 -5.613 4.594 1 97.94 348 GLY A CA 1
ATOM 2521 C C . GLY A 1 348 ? -4.613 -4.25 4.691 1 97.94 348 GLY A C 1
ATOM 2522 O O . GLY A 1 348 ? -5.828 -4.148 4.859 1 97.94 348 GLY A O 1
ATOM 2523 N N . MET A 1 349 ? -3.775 -3.176 4.836 1 98.19 349 MET A N 1
ATOM 2524 C CA . MET A 1 349 ? -4.25 -1.8 4.961 1 98.19 349 MET A CA 1
ATOM 2525 C C . MET A 1 349 ? -3.301 -0.833 4.262 1 98.19 349 MET A C 1
ATOM 2527 O O . MET A 1 349 ? -2.314 -1.255 3.654 1 98.19 349 MET A O 1
ATOM 2531 N N . ASN A 1 350 ? -3.627 0.445 4.246 1 98.56 350 ASN A N 1
ATOM 2532 C CA . ASN A 1 350 ? -2.775 1.584 3.922 1 98.56 350 ASN A CA 1
ATOM 2533 C C . ASN A 1 350 ? -2.619 1.755 2.414 1 98.56 350 ASN A C 1
ATOM 2535 O O . ASN A 1 350 ? -1.594 2.252 1.944 1 98.56 350 ASN A O 1
ATOM 2539 N N . VAL A 1 351 ? -3.52 1.258 1.647 1 97.56 351 VAL A N 1
ATOM 2540 C CA . VAL A 1 351 ? -3.598 1.565 0.223 1 97.56 351 VAL A CA 1
ATOM 2541 C C . VAL A 1 351 ? -5.031 1.934 -0.148 1 97.56 351 VAL A C 1
ATOM 2543 O O . VAL A 1 351 ? -5.977 1.57 0.56 1 97.56 351 VAL A O 1
ATOM 2546 N N . ASP A 1 352 ? -5.203 2.678 -1.2 1 95.5 352 ASP A N 1
ATOM 2547 C CA . ASP A 1 352 ? -6.539 2.955 -1.723 1 95.5 352 ASP A CA 1
ATOM 2548 C C . ASP A 1 352 ? -7.059 1.781 -2.551 1 95.5 352 ASP A C 1
ATOM 2550 O O . ASP A 1 352 ? -6.359 0.78 -2.725 1 95.5 352 ASP A O 1
ATOM 2554 N N . GLY A 1 353 ? -8.305 1.911 -2.994 1 95.5 353 GLY A N 1
ATOM 2555 C CA . GLY A 1 353 ? -8.867 0.884 -3.857 1 95.5 353 GLY A CA 1
ATOM 2556 C C . GLY A 1 353 ? -9.844 -0.028 -3.141 1 95.5 353 GLY A C 1
ATOM 2557 O O . GLY A 1 353 ? -10.477 0.376 -2.158 1 95.5 353 GLY A O 1
ATOM 2558 N N . TYR A 1 354 ? -9.961 -1.24 -3.648 1 97.56 354 TYR A N 1
ATOM 2559 C CA . TYR A 1 354 ? -11 -2.174 -3.229 1 97.56 354 TYR A CA 1
ATOM 2560 C C . TYR A 1 354 ? -10.555 -2.975 -2.012 1 97.56 354 TYR A C 1
ATOM 2562 O O . TYR A 1 354 ? -9.422 -3.457 -1.958 1 97.56 354 TYR A O 1
ATOM 2570 N N . TYR A 1 355 ? -11.398 -3.121 -1.078 1 98 355 TYR A N 1
ATOM 2571 C CA . TYR A 1 355 ? -11.336 -4.062 0.034 1 98 355 TYR A CA 1
ATOM 2572 C C . TYR A 1 355 ? -12.609 -4.895 0.121 1 98 355 TYR A C 1
ATOM 2574 O O . TYR A 1 355 ? -13.656 -4.496 -0.397 1 98 355 TYR A O 1
ATOM 2582 N N . ASP A 1 356 ? -12.484 -6 0.688 1 97.75 356 ASP A N 1
ATOM 2583 C CA . ASP A 1 356 ? -13.633 -6.828 1.04 1 97.75 356 ASP A CA 1
ATOM 2584 C C . ASP A 1 356 ? -13.727 -7.023 2.553 1 97.75 356 ASP A C 1
ATOM 2586 O O . ASP A 1 356 ? -13.219 -8.016 3.088 1 97.75 356 ASP A O 1
ATOM 2590 N N . PRO A 1 357 ? -14.461 -6.102 3.219 1 97.88 357 PRO A N 1
ATOM 2591 C CA . PRO A 1 357 ? -14.516 -6.18 4.68 1 97.88 357 PRO A CA 1
ATOM 2592 C C . PRO A 1 357 ? -15.094 -7.5 5.184 1 97.88 357 PRO A C 1
ATOM 2594 O O . PRO A 1 357 ? -14.711 -7.98 6.254 1 97.88 357 PRO A O 1
ATOM 2597 N N . GLU A 1 358 ? -15.977 -8.094 4.41 1 97.31 358 GLU A N 1
ATOM 2598 C CA . GLU A 1 358 ? -16.609 -9.328 4.848 1 97.31 358 GLU A CA 1
ATOM 2599 C C . GLU A 1 358 ? -15.625 -10.492 4.84 1 97.31 358 GLU A C 1
ATOM 2601 O O . GLU A 1 358 ? -15.594 -11.289 5.777 1 97.31 358 GLU A O 1
ATOM 2606 N N . ILE A 1 359 ? -14.852 -10.578 3.807 1 97.88 359 ILE A N 1
ATOM 2607 C CA . ILE A 1 359 ? -13.875 -11.656 3.74 1 97.88 359 ILE A CA 1
ATOM 2608 C C . ILE A 1 359 ? -12.82 -11.461 4.824 1 97.88 359 ILE A C 1
ATOM 2610 O O . ILE A 1 359 ? -12.344 -12.43 5.422 1 97.88 359 ILE A O 1
ATOM 2614 N N . MET A 1 360 ? -12.438 -10.211 5.098 1 98.19 360 MET A N 1
ATOM 2615 C CA . MET A 1 360 ? -11.445 -9.922 6.125 1 98.19 360 MET A CA 1
ATOM 2616 C C . MET A 1 360 ? -11.938 -10.344 7.504 1 98.19 360 MET A C 1
ATOM 2618 O O . MET A 1 360 ? -11.203 -10.969 8.273 1 98.19 360 MET A O 1
ATOM 2622 N N . SER A 1 361 ? -13.188 -9.977 7.793 1 97.06 361 SER A N 1
ATOM 2623 C CA . SER A 1 361 ? -13.789 -10.344 9.07 1 97.06 361 SER A CA 1
ATOM 2624 C C . SER A 1 361 ? -13.906 -11.852 9.219 1 97.06 361 SER A C 1
ATOM 2626 O O . SER A 1 361 ? -13.555 -12.414 10.266 1 97.06 361 SER A O 1
ATOM 2628 N N . TYR A 1 362 ? -14.359 -12.516 8.141 1 97.88 362 TYR A N 1
ATOM 2629 C CA . TYR A 1 362 ? -14.562 -13.961 8.164 1 97.88 362 TYR A CA 1
ATOM 2630 C C . TYR A 1 362 ? -13.242 -14.695 8.344 1 97.88 362 TYR A C 1
ATOM 2632 O O . TYR A 1 362 ? -13.117 -15.547 9.227 1 97.88 362 TYR A O 1
ATOM 2640 N N . PHE A 1 363 ? -12.289 -14.375 7.547 1 98.5 363 PHE A N 1
ATOM 2641 C CA . PHE A 1 363 ? -10.977 -15.023 7.594 1 98.5 363 PHE A CA 1
ATOM 2642 C C . PHE A 1 363 ? -10.289 -14.75 8.93 1 98.5 363 PHE A C 1
ATOM 2644 O O . PHE A 1 363 ? -9.695 -15.656 9.516 1 98.5 363 PHE A O 1
ATOM 2651 N N . GLY A 1 364 ? -10.32 -13.531 9.391 1 97.44 364 GLY A N 1
ATOM 2652 C CA . GLY A 1 364 ? -9.703 -13.203 10.664 1 97.44 364 GLY A CA 1
ATOM 2653 C C . GLY A 1 364 ? -10.211 -14.055 11.812 1 97.44 364 GLY A C 1
ATOM 2654 O O . GLY A 1 364 ? -9.422 -14.523 12.633 1 97.44 364 GLY A O 1
ATOM 2655 N N . ALA A 1 365 ? -11.484 -14.258 11.859 1 96.31 365 ALA A N 1
ATOM 2656 C CA . ALA A 1 365 ? -12.086 -15.07 12.914 1 96.31 365 ALA A CA 1
ATOM 2657 C C . ALA A 1 365 ? -11.766 -16.547 12.734 1 96.31 365 ALA A C 1
ATOM 2659 O O . ALA A 1 365 ? -11.359 -17.219 13.68 1 96.31 365 ALA A O 1
ATOM 2660 N N . LYS A 1 366 ? -11.859 -17.016 11.5 1 97.56 366 LYS A N 1
ATOM 2661 C CA . LYS A 1 366 ? -11.766 -18.453 11.234 1 97.56 366 LYS A CA 1
ATOM 2662 C C . LYS A 1 366 ? -10.305 -18.906 11.203 1 97.56 366 LYS A C 1
ATOM 2664 O O . LYS A 1 366 ? -10.008 -20.062 11.508 1 97.56 366 LYS A O 1
ATOM 2669 N N . ARG A 1 367 ? -9.453 -18 10.812 1 96 367 ARG A N 1
ATOM 2670 C CA . ARG A 1 367 ? -8.031 -18.328 10.805 1 96 367 ARG A CA 1
ATOM 2671 C C . ARG A 1 367 ? -7.559 -18.734 12.195 1 96 367 ARG A C 1
ATOM 2673 O O . ARG A 1 367 ? -6.762 -19.672 12.336 1 96 367 ARG A O 1
ATOM 2680 N N . ARG A 1 368 ? -7.98 -18.062 13.227 1 92 368 ARG A N 1
ATOM 2681 C CA . ARG A 1 368 ? -7.629 -18.406 14.602 1 92 368 ARG A CA 1
ATOM 2682 C C . ARG A 1 368 ? -8.297 -19.703 15.039 1 92 368 ARG A C 1
ATOM 2684 O O . ARG A 1 368 ? -7.676 -20.531 15.711 1 92 368 ARG A O 1
ATOM 2691 N N . GLU A 1 369 ? -9.516 -19.859 14.602 1 95.25 369 GLU A N 1
ATOM 2692 C CA . GLU A 1 369 ? -10.266 -21.062 14.93 1 95.25 369 GLU A CA 1
ATOM 2693 C C . GLU A 1 369 ? -9.602 -22.312 14.336 1 95.25 369 GLU A C 1
ATOM 2695 O O . GLU A 1 369 ? -9.594 -23.375 14.953 1 95.25 369 GLU A O 1
ATOM 2700 N N . HIS A 1 370 ? -9.047 -22.125 13.148 1 97.38 370 HIS A N 1
ATOM 2701 C CA . HIS A 1 370 ? -8.484 -23.266 12.43 1 97.38 370 HIS A CA 1
ATOM 2702 C C . HIS A 1 370 ? -6.965 -23.172 12.336 1 97.38 370 HIS A C 1
ATOM 2704 O O . HIS A 1 370 ? -6.363 -23.672 11.383 1 97.38 370 HIS A O 1
ATOM 2710 N N . ALA A 1 371 ? -6.395 -22.531 13.297 1 96.31 371 ALA A N 1
ATOM 2711 C CA . ALA A 1 371 ? -4.969 -22.203 13.258 1 96.31 371 ALA A CA 1
ATOM 2712 C C . ALA A 1 371 ? -4.125 -23.469 13.062 1 96.31 371 ALA A C 1
ATOM 2714 O O . ALA A 1 371 ? -3.191 -23.469 12.266 1 96.31 371 ALA A O 1
ATOM 2715 N N . ASN A 1 372 ? -4.461 -24.547 13.703 1 96.25 372 ASN A N 1
ATOM 2716 C CA . ASN A 1 372 ? -3.648 -25.766 13.695 1 96.25 372 ASN A CA 1
ATOM 2717 C C . ASN A 1 372 ? -3.861 -26.562 12.414 1 96.25 372 ASN A C 1
ATOM 2719 O O . ASN A 1 372 ? -3.15 -27.547 12.164 1 96.25 372 ASN A O 1
ATOM 2723 N N . THR A 1 373 ? -4.832 -26.109 11.586 1 96.38 373 THR A N 1
ATOM 2724 C CA . THR A 1 373 ? -5.113 -26.844 10.359 1 96.38 373 THR A CA 1
ATOM 2725 C C . THR A 1 373 ? -4.395 -26.219 9.172 1 96.38 373 THR A C 1
ATOM 2727 O O . THR A 1 373 ? -4.395 -26.766 8.07 1 96.38 373 THR A O 1
ATOM 2730 N N . LEU A 1 374 ? -3.729 -25.109 9.352 1 97.25 374 LEU A N 1
ATOM 2731 C CA . LEU A 1 374 ? -2.979 -24.484 8.266 1 97.25 374 LEU A CA 1
ATOM 2732 C C . LEU A 1 374 ? -1.782 -25.344 7.867 1 97.25 374 LEU A C 1
ATOM 2734 O O . LEU A 1 374 ? -1.19 -26.016 8.711 1 97.25 374 LEU A O 1
ATOM 2738 N N . SER A 1 375 ? -1.461 -25.312 6.609 1 97.5 375 SER A N 1
ATOM 2739 C CA . SER A 1 375 ? -0.337 -26.094 6.105 1 97.5 375 SER A CA 1
ATOM 2740 C C . SER A 1 375 ? 0.968 -25.688 6.781 1 97.5 375 SER A C 1
ATOM 2742 O O . SER A 1 375 ? 1.091 -24.578 7.285 1 97.5 375 SER A O 1
ATOM 2744 N N . SER A 1 376 ? 1.949 -26.641 6.797 1 97.5 376 SER A N 1
ATOM 2745 C CA . SER A 1 376 ? 3.24 -26.344 7.414 1 97.5 376 SER A CA 1
ATOM 2746 C C . SER A 1 376 ? 3.965 -25.219 6.684 1 97.5 376 SER A C 1
ATOM 2748 O O . SER A 1 376 ? 4.719 -24.469 7.297 1 97.5 376 SER A O 1
ATOM 2750 N N . SER A 1 377 ? 3.725 -25.094 5.379 1 97.38 377 SER A N 1
ATOM 2751 C CA . SER A 1 377 ? 4.336 -23.984 4.656 1 97.38 377 SER A CA 1
ATOM 2752 C C . SER A 1 377 ? 3.795 -22.641 5.133 1 97.38 377 SER A C 1
ATOM 2754 O O . SER A 1 377 ? 4.555 -21.688 5.312 1 97.38 377 SER A O 1
ATOM 2756 N N . VAL A 1 378 ? 2.453 -22.547 5.379 1 98.12 378 VAL A N 1
ATOM 2757 C CA . VAL A 1 378 ? 1.843 -21.328 5.879 1 98.12 378 VAL A CA 1
ATOM 2758 C C . VAL A 1 378 ? 2.314 -21.062 7.305 1 98.12 378 VAL A C 1
ATOM 2760 O O . VAL A 1 378 ? 2.646 -19.922 7.656 1 98.12 378 VAL A O 1
ATOM 2763 N N . ARG A 1 379 ? 2.402 -22.094 8.109 1 97.81 379 ARG A N 1
ATOM 2764 C CA . ARG A 1 379 ? 2.834 -21.938 9.5 1 97.81 379 ARG A CA 1
ATOM 2765 C C . ARG A 1 379 ? 4.293 -21.484 9.57 1 97.81 379 ARG A C 1
ATOM 2767 O O . ARG A 1 379 ? 4.672 -20.719 10.453 1 97.81 379 ARG A O 1
ATOM 2774 N N . ALA A 1 380 ? 5.113 -22.016 8.656 1 98.06 380 ALA A N 1
ATOM 2775 C CA . ALA A 1 380 ? 6.512 -21.594 8.617 1 98.06 380 ALA A CA 1
ATOM 2776 C C . ALA A 1 380 ? 6.629 -20.094 8.352 1 98.06 380 ALA A C 1
ATOM 2778 O O . ALA A 1 380 ? 7.422 -19.406 9 1 98.06 380 ALA A O 1
ATOM 2779 N N . VAL A 1 381 ? 5.836 -19.625 7.457 1 97.5 381 VAL A N 1
ATOM 2780 C CA . VAL A 1 381 ? 5.82 -18.203 7.113 1 97.5 381 VAL A CA 1
ATOM 2781 C C . VAL A 1 381 ? 5.312 -17.391 8.297 1 97.5 381 VAL A C 1
ATOM 2783 O O . VAL A 1 381 ? 5.863 -16.328 8.617 1 97.5 381 VAL A O 1
ATOM 2786 N N . ALA A 1 382 ? 4.301 -17.875 8.945 1 97.81 382 ALA A N 1
ATOM 2787 C CA . ALA A 1 382 ? 3.715 -17.188 10.094 1 97.81 382 ALA A CA 1
ATOM 2788 C C . ALA A 1 382 ? 4.73 -17.031 11.219 1 97.81 382 ALA A C 1
ATOM 2790 O O . ALA A 1 382 ? 4.879 -15.945 11.781 1 97.81 382 ALA A O 1
ATOM 2791 N N . LEU A 1 383 ? 5.457 -18.078 11.523 1 98.31 383 LEU A N 1
ATOM 2792 C CA . LEU A 1 383 ? 6.383 -18.094 12.656 1 98.31 383 LEU A CA 1
ATOM 2793 C C . LEU A 1 383 ? 7.625 -17.266 12.344 1 98.31 383 LEU A C 1
ATOM 2795 O O . LEU A 1 383 ? 8.016 -16.391 13.133 1 98.31 383 LEU A O 1
ATOM 2799 N N . THR A 1 384 ? 8.227 -17.516 11.172 1 98.38 384 THR A N 1
ATOM 2800 C CA . THR A 1 384 ? 9.43 -16.781 10.797 1 98.38 384 THR A CA 1
ATOM 2801 C C . THR A 1 384 ? 9.109 -15.312 10.539 1 98.38 384 THR A C 1
ATOM 2803 O O . THR A 1 384 ? 9.891 -14.43 10.914 1 98.38 384 THR A O 1
ATOM 2806 N N . GLY A 1 385 ? 8 -15.086 9.844 1 98.12 385 GLY A N 1
ATOM 2807 C CA . GLY A 1 385 ? 7.582 -13.719 9.602 1 98.12 385 GLY A CA 1
ATOM 2808 C C . GLY A 1 385 ? 7.32 -12.938 10.883 1 98.12 385 GLY A C 1
ATOM 2809 O O . GLY A 1 385 ? 7.691 -11.773 10.992 1 98.12 385 GLY A O 1
ATOM 2810 N N . HIS A 1 386 ? 6.645 -13.57 11.859 1 97.12 386 HIS A N 1
ATOM 2811 C CA . HIS A 1 386 ? 6.398 -12.945 13.156 1 97.12 386 HIS A CA 1
ATOM 2812 C C . HIS A 1 386 ? 7.707 -12.547 13.828 1 97.12 386 HIS A C 1
ATOM 2814 O O . HIS A 1 386 ? 7.824 -11.43 14.352 1 97.12 386 HIS A O 1
ATOM 2820 N N . TYR A 1 387 ? 8.664 -13.438 13.812 1 97.31 387 TYR A N 1
ATOM 2821 C CA . TYR A 1 387 ? 9.977 -13.156 14.383 1 97.31 387 TYR A CA 1
ATOM 2822 C C . TYR A 1 387 ? 10.633 -11.969 13.68 1 97.31 387 TYR A C 1
ATOM 2824 O O . TYR A 1 387 ? 11.133 -11.055 14.336 1 97.31 387 TYR A O 1
ATOM 2832 N N . SER A 1 388 ? 10.672 -12.023 12.375 1 97.19 388 SER A N 1
ATOM 2833 C CA . SER A 1 388 ? 11.305 -10.977 11.578 1 97.19 388 SER A CA 1
ATOM 2834 C C . SER A 1 388 ? 10.672 -9.617 11.852 1 97.19 388 SER A C 1
ATOM 2836 O O . SER A 1 388 ? 11.375 -8.633 12.094 1 97.19 388 SER A O 1
ATOM 2838 N N . LEU A 1 389 ? 9.336 -9.531 11.836 1 95.69 389 LEU A N 1
ATOM 2839 C CA . LEU A 1 389 ? 8.609 -8.281 12.016 1 95.69 389 LEU A CA 1
ATOM 2840 C C . LEU A 1 389 ? 8.867 -7.699 13.406 1 95.69 389 LEU A C 1
ATOM 2842 O O . LEU A 1 389 ? 9 -6.484 13.555 1 95.69 389 LEU A O 1
ATOM 2846 N N . ASN A 1 390 ? 8.969 -8.523 14.406 1 94.56 390 ASN A N 1
ATOM 2847 C CA . ASN A 1 390 ? 9.094 -8.062 15.781 1 94.56 390 ASN A CA 1
ATOM 2848 C C . ASN A 1 390 ? 10.539 -7.758 16.141 1 94.56 390 ASN A C 1
ATOM 2850 O O . ASN A 1 390 ? 10.805 -6.887 16.984 1 94.56 390 ASN A O 1
ATOM 2854 N N . ASN A 1 391 ? 11.484 -8.477 15.492 1 95.31 391 ASN A N 1
ATOM 2855 C CA . ASN A 1 391 ? 12.875 -8.367 15.945 1 95.31 391 ASN A CA 1
ATOM 2856 C C . ASN A 1 391 ? 13.742 -7.66 14.906 1 95.31 391 ASN A C 1
ATOM 2858 O O . ASN A 1 391 ? 14.781 -7.098 15.25 1 95.31 391 ASN A O 1
ATOM 2862 N N . LEU A 1 392 ? 13.305 -7.762 13.656 1 96.75 392 LEU A N 1
ATOM 2863 C CA . LEU A 1 392 ? 14.078 -7.133 12.594 1 96.75 392 LEU A CA 1
ATOM 2864 C C . LEU A 1 392 ? 13.328 -5.938 12.008 1 96.75 392 LEU A C 1
ATOM 2866 O O . LEU A 1 392 ? 13.836 -5.266 11.102 1 96.75 392 LEU A O 1
ATOM 2870 N N . HIS A 1 393 ? 12.125 -5.621 12.43 1 97.19 393 HIS A N 1
ATOM 2871 C CA . HIS A 1 393 ? 11.375 -4.375 12.328 1 97.19 393 HIS A CA 1
ATOM 2872 C C . HIS A 1 393 ? 11 -4.078 10.875 1 97.19 393 HIS A C 1
ATOM 2874 O O . HIS A 1 393 ? 10.773 -2.918 10.516 1 97.19 393 HIS A O 1
ATOM 2880 N N . GLY A 1 394 ? 10.984 -5.094 10.023 1 97.44 394 GLY A N 1
ATOM 2881 C CA . GLY A 1 394 ? 10.617 -4.906 8.625 1 97.44 394 GLY A CA 1
ATOM 2882 C C . GLY A 1 394 ? 11.742 -4.336 7.785 1 97.44 394 GLY A C 1
ATOM 2883 O O . GLY A 1 394 ? 11.57 -4.098 6.59 1 97.44 394 GLY A O 1
ATOM 2884 N N . ALA A 1 395 ? 12.914 -4.156 8.367 1 98.19 395 ALA A N 1
ATOM 2885 C CA . ALA A 1 395 ? 14.047 -3.527 7.691 1 98.19 395 ALA A CA 1
ATOM 2886 C C . ALA A 1 395 ? 14.555 -4.406 6.551 1 98.19 395 ALA A C 1
ATOM 2888 O O . ALA A 1 395 ? 15.016 -3.896 5.523 1 98.19 395 ALA A O 1
ATOM 2889 N N . TYR A 1 396 ? 14.484 -5.73 6.73 1 98.38 396 TYR A N 1
ATOM 2890 C CA . TYR A 1 396 ? 14.992 -6.633 5.699 1 98.38 396 TYR A CA 1
ATOM 2891 C C . TYR A 1 396 ? 14.023 -6.707 4.523 1 98.38 396 TYR A C 1
ATOM 2893 O O . TYR A 1 396 ? 14.453 -6.867 3.375 1 98.38 396 TYR A O 1
ATOM 2901 N N . TYR A 1 397 ? 12.695 -6.676 4.781 1 98.62 397 TYR A N 1
ATOM 2902 C CA . TYR A 1 397 ? 11.742 -6.473 3.697 1 98.62 397 TYR A CA 1
ATOM 2903 C C . TYR A 1 397 ? 12.094 -5.234 2.887 1 98.62 397 TYR A C 1
ATOM 2905 O O . TYR A 1 397 ? 12.117 -5.277 1.654 1 98.62 397 TYR A O 1
ATOM 2913 N N . ALA A 1 398 ? 12.352 -4.137 3.613 1 98.69 398 ALA A N 1
ATOM 2914 C CA . ALA A 1 398 ? 12.719 -2.871 2.986 1 98.69 398 ALA A CA 1
ATOM 2915 C C . ALA A 1 398 ? 13.969 -3.023 2.125 1 98.69 398 ALA A C 1
ATOM 2917 O O . ALA A 1 398 ? 14.008 -2.541 0.99 1 98.69 398 ALA A O 1
ATOM 2918 N N . LYS A 1 399 ? 15 -3.664 2.674 1 98.56 399 LYS A N 1
ATOM 2919 C CA . LYS A 1 399 ? 16.234 -3.879 1.927 1 98.56 399 LYS A CA 1
ATOM 2920 C C . LYS A 1 399 ? 15.977 -4.668 0.648 1 98.56 399 LYS A C 1
ATOM 2922 O O . LYS A 1 399 ? 16.484 -4.32 -0.419 1 98.56 399 LYS A O 1
ATOM 2927 N N . ALA A 1 400 ? 15.203 -5.758 0.804 1 98.75 400 ALA A N 1
ATOM 2928 C CA . ALA A 1 400 ? 14.891 -6.578 -0.365 1 98.75 400 ALA A CA 1
ATOM 2929 C C . ALA A 1 400 ? 14.148 -5.766 -1.424 1 98.75 400 ALA A C 1
ATOM 2931 O O . ALA A 1 400 ? 14.469 -5.844 -2.611 1 98.75 400 ALA A O 1
ATOM 2932 N N . ARG A 1 401 ? 13.18 -4.965 -1 1 98.44 401 ARG A N 1
ATOM 2933 C CA . ARG A 1 401 ? 12.414 -4.137 -1.923 1 98.44 401 ARG A CA 1
ATOM 2934 C C . ARG A 1 401 ? 13.312 -3.141 -2.643 1 98.44 401 ARG A C 1
ATOM 2936 O O . ARG A 1 401 ? 13.156 -2.908 -3.844 1 98.44 401 ARG A O 1
ATOM 2943 N N . MET A 1 402 ? 14.258 -2.57 -1.906 1 98.31 402 MET A N 1
ATOM 2944 C CA . MET A 1 402 ? 15.148 -1.556 -2.465 1 98.31 402 MET A CA 1
ATOM 2945 C C . MET A 1 402 ? 16.141 -2.178 -3.445 1 98.31 402 MET A C 1
ATOM 2947 O O . MET A 1 402 ? 16.766 -1.469 -4.23 1 98.31 402 MET A O 1
ATOM 2951 N N . LEU A 1 403 ? 16.234 -3.512 -3.479 1 98.75 403 LEU A N 1
ATOM 2952 C CA . LEU A 1 403 ? 17.141 -4.219 -4.387 1 98.75 403 LEU A CA 1
ATOM 2953 C C . LEU A 1 403 ? 16.406 -4.621 -5.664 1 98.75 403 LEU A C 1
ATOM 2955 O O . LEU A 1 403 ? 17.047 -4.93 -6.676 1 98.75 403 LEU A O 1
ATOM 2959 N N . VAL A 1 404 ? 15.062 -4.641 -5.715 1 98.69 404 VAL A N 1
ATOM 2960 C CA . VAL A 1 404 ? 14.266 -5.121 -6.836 1 98.69 404 VAL A CA 1
ATOM 2961 C C . VAL A 1 404 ? 14.578 -4.305 -8.086 1 98.69 404 VAL A C 1
ATOM 2963 O O . VAL A 1 404 ? 14.695 -4.855 -9.18 1 98.69 404 VAL A O 1
ATOM 2966 N N . PRO A 1 405 ? 14.758 -2.955 -7.988 1 98.25 405 PRO A N 1
ATOM 2967 C CA . PRO A 1 405 ? 15.07 -2.189 -9.195 1 98.25 405 PRO A CA 1
ATOM 2968 C C . PRO A 1 405 ? 16.359 -2.656 -9.867 1 98.25 405 PRO A C 1
ATOM 2970 O O . PRO A 1 405 ? 16.453 -2.66 -11.102 1 98.25 405 PRO A O 1
ATOM 2973 N N . GLU A 1 406 ? 17.328 -3.064 -9.062 1 98.31 406 GLU A N 1
ATOM 2974 C CA . GLU A 1 406 ? 18.578 -3.557 -9.648 1 98.31 406 GLU A CA 1
ATOM 2975 C C . GLU A 1 406 ? 18.359 -4.875 -10.383 1 98.31 406 GLU A C 1
ATOM 2977 O O . GLU A 1 406 ? 18.891 -5.078 -11.477 1 98.31 406 GLU A O 1
ATOM 2982 N N . LEU A 1 407 ? 17.609 -5.793 -9.789 1 98.75 407 LEU A N 1
ATOM 2983 C CA . LEU A 1 407 ? 17.266 -7.031 -10.469 1 98.75 407 LEU A CA 1
ATOM 2984 C C . LEU A 1 407 ? 16.531 -6.746 -11.773 1 98.75 407 LEU A C 1
ATOM 2986 O O . LEU A 1 407 ? 16.844 -7.344 -12.805 1 98.75 407 LEU A O 1
ATOM 2990 N N . THR A 1 408 ? 15.57 -5.84 -11.719 1 98.69 408 THR A N 1
ATOM 2991 C CA . THR A 1 408 ? 14.797 -5.457 -12.898 1 98.69 408 THR A CA 1
ATOM 2992 C C . THR A 1 408 ? 15.703 -4.887 -13.984 1 98.69 408 THR A C 1
ATOM 2994 O O . THR A 1 408 ? 15.555 -5.223 -15.164 1 98.69 408 THR A O 1
ATOM 2997 N N . ARG A 1 409 ? 16.609 -4.043 -13.562 1 98.38 409 ARG A N 1
ATOM 2998 C CA . ARG A 1 409 ? 17.562 -3.426 -14.492 1 98.38 409 ARG A CA 1
ATOM 2999 C C . ARG A 1 409 ? 18.375 -4.484 -15.234 1 98.38 409 ARG A C 1
ATOM 3001 O O . ARG A 1 409 ? 18.656 -4.336 -16.422 1 98.38 409 ARG A O 1
ATOM 3008 N N . GLN A 1 410 ? 18.75 -5.551 -14.547 1 98.69 410 GLN A N 1
ATOM 3009 C CA . GLN A 1 410 ? 19.547 -6.598 -15.172 1 98.69 410 GLN A CA 1
ATOM 3010 C C . GLN A 1 410 ? 18.766 -7.293 -16.281 1 98.69 410 GLN A C 1
ATOM 3012 O O . GLN A 1 410 ? 19.312 -7.586 -17.344 1 98.69 410 GLN A O 1
ATOM 3017 N N . TYR A 1 411 ? 17.516 -7.574 -16.047 1 98.88 411 TYR A N 1
ATOM 3018 C CA . TYR A 1 411 ? 16.672 -8.148 -17.094 1 98.88 411 TYR A CA 1
ATOM 3019 C C . TYR A 1 411 ? 16.484 -7.164 -18.234 1 98.88 411 TYR A C 1
ATOM 3021 O O . TYR A 1 411 ? 16.578 -7.543 -19.406 1 98.88 411 TYR A O 1
ATOM 3029 N N . ASP A 1 412 ? 16.219 -5.902 -17.922 1 98.75 412 ASP A N 1
ATOM 3030 C CA . ASP A 1 412 ? 16 -4.883 -18.938 1 98.75 412 ASP A CA 1
ATOM 3031 C C . ASP A 1 412 ? 17.234 -4.695 -19.797 1 98.75 412 ASP A C 1
ATOM 3033 O O . ASP A 1 412 ? 17.141 -4.41 -21 1 98.75 412 ASP A O 1
ATOM 3037 N N . GLU A 1 413 ? 18.406 -4.852 -19.172 1 98.69 413 GLU A N 1
ATOM 3038 C CA . GLU A 1 413 ? 19.641 -4.797 -19.922 1 98.69 413 GLU A CA 1
ATOM 3039 C C . GLU A 1 413 ? 19.734 -5.941 -20.922 1 98.69 413 GLU A C 1
ATOM 3041 O O . GLU A 1 413 ? 20.125 -5.738 -22.078 1 98.69 413 GLU A O 1
ATOM 3046 N N . ALA A 1 414 ? 19.344 -7.137 -20.5 1 98.81 414 ALA A N 1
ATOM 3047 C CA . ALA A 1 414 ? 19.328 -8.289 -21.406 1 98.81 414 ALA A CA 1
ATOM 3048 C C . ALA A 1 414 ? 18.359 -8.062 -22.562 1 98.81 414 ALA A C 1
ATOM 3050 O O . ALA A 1 414 ? 18.625 -8.461 -23.688 1 98.81 414 ALA A O 1
ATOM 3051 N N . PHE A 1 415 ? 17.266 -7.371 -22.344 1 98.88 415 PHE A N 1
ATOM 3052 C CA . PHE A 1 415 ? 16.219 -7.152 -23.328 1 98.88 415 PHE A CA 1
ATOM 3053 C C . PHE A 1 415 ? 16.656 -6.121 -24.359 1 98.88 415 PHE A C 1
ATOM 3055 O O . PHE A 1 415 ? 16.016 -5.969 -25.406 1 98.88 415 PHE A O 1
ATOM 3062 N N . LYS A 1 416 ? 17.719 -5.418 -24.125 1 98.62 416 LYS A N 1
ATOM 3063 C CA . LYS A 1 416 ? 18.281 -4.547 -25.156 1 98.62 416 LYS A CA 1
ATOM 3064 C C . LYS A 1 416 ? 18.859 -5.359 -26.312 1 98.62 416 LYS A C 1
ATOM 3066 O O . LYS A 1 416 ? 18.875 -4.898 -27.453 1 98.62 416 LYS A O 1
ATOM 3071 N N . ASP A 1 417 ? 19.281 -6.559 -25.984 1 98.56 417 ASP A N 1
ATOM 3072 C CA . ASP A 1 417 ? 19.938 -7.398 -26.984 1 98.56 417 ASP A CA 1
ATOM 3073 C C . ASP A 1 417 ? 18.984 -8.484 -27.5 1 98.56 417 ASP A C 1
ATOM 3075 O O . ASP A 1 417 ? 19.203 -9.047 -28.562 1 98.56 417 ASP A O 1
ATOM 3079 N N . PHE A 1 418 ? 17.969 -8.773 -26.75 1 98.94 418 PHE A N 1
ATOM 3080 C CA . PHE A 1 418 ? 17.047 -9.852 -27.078 1 98.94 418 PHE A CA 1
ATOM 3081 C C . PHE A 1 418 ? 15.602 -9.383 -26.953 1 98.94 418 PHE A C 1
ATOM 3083 O O . PHE A 1 418 ? 15.273 -8.578 -26.078 1 98.94 418 PHE A O 1
ATOM 3090 N N . ASP A 1 419 ? 14.727 -9.867 -27.781 1 98.94 419 ASP A N 1
ATOM 3091 C CA . ASP A 1 419 ? 13.305 -9.531 -27.719 1 98.94 419 ASP A CA 1
ATOM 3092 C C . ASP A 1 419 ? 12.617 -10.297 -26.578 1 98.94 419 ASP A C 1
ATOM 3094 O O . ASP A 1 419 ? 11.727 -9.766 -25.922 1 98.94 419 ASP A O 1
ATOM 3098 N N . VAL A 1 420 ? 13 -11.555 -26.375 1 98.94 420 VAL A N 1
ATOM 3099 C CA . VAL A 1 420 ? 12.484 -12.383 -25.297 1 98.94 420 VAL A CA 1
ATOM 3100 C C . VAL A 1 420 ? 13.617 -13.211 -24.703 1 98.94 420 VAL A C 1
ATOM 3102 O O . VAL A 1 420 ? 14.664 -13.391 -25.328 1 98.94 420 VAL A O 1
ATOM 3105 N N . LEU A 1 421 ? 13.414 -13.656 -23.453 1 98.94 421 LEU A N 1
ATOM 3106 C CA . LEU A 1 421 ? 14.281 -14.609 -22.781 1 98.94 421 LEU A CA 1
ATOM 3107 C C . LEU A 1 421 ? 13.57 -15.953 -22.594 1 98.94 421 LEU A C 1
ATOM 3109 O O . LEU A 1 421 ? 12.367 -15.992 -22.328 1 98.94 421 LEU A O 1
ATOM 3113 N N . VAL A 1 422 ? 14.359 -17.031 -22.734 1 98.94 422 VAL A N 1
ATOM 3114 C CA . VAL A 1 422 ? 13.766 -18.359 -22.656 1 98.94 422 VAL A CA 1
ATOM 3115 C C . VAL A 1 422 ? 14.57 -19.234 -21.703 1 98.94 422 VAL A C 1
ATOM 3117 O O . VAL A 1 422 ? 15.797 -19.094 -21.609 1 98.94 422 VAL A O 1
ATOM 3120 N N . MET A 1 423 ? 13.906 -20.094 -20.969 1 98.88 423 MET A N 1
ATOM 3121 C CA . MET A 1 423 ? 14.469 -21.062 -20.031 1 98.88 423 MET A CA 1
ATOM 3122 C C . MET A 1 423 ? 1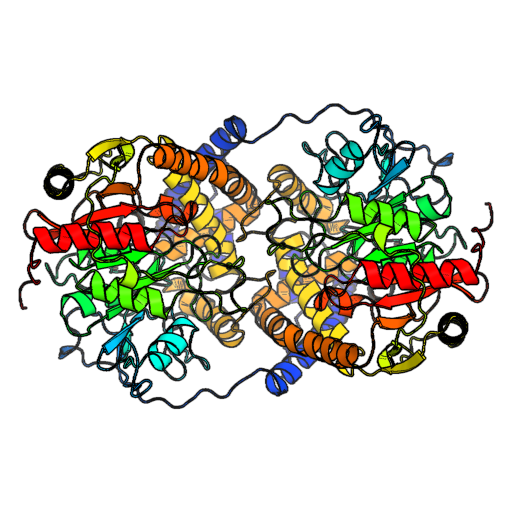3.438 -22.125 -19.656 1 98.88 423 MET A C 1
ATOM 3124 O O . MET A 1 423 ? 12.273 -22.016 -20.047 1 98.88 423 MET A O 1
ATOM 3128 N N . PRO A 1 424 ? 13.852 -23.219 -19 1 98.88 424 PRO A N 1
ATOM 3129 C CA . PRO A 1 424 ? 12.828 -24.141 -18.484 1 98.88 424 PRO A CA 1
ATOM 3130 C C . PRO A 1 424 ? 11.891 -23.469 -17.484 1 98.88 424 PRO A C 1
ATOM 3132 O O . PRO A 1 424 ? 12.336 -22.688 -16.641 1 98.88 424 PRO A O 1
ATOM 3135 N N . THR A 1 425 ? 10.586 -23.703 -17.609 1 98.81 425 THR A N 1
ATOM 3136 C CA . THR A 1 425 ? 9.695 -23.188 -16.562 1 98.81 425 THR A CA 1
ATOM 3137 C C . THR A 1 425 ? 10.078 -23.766 -15.203 1 98.81 425 THR A C 1
ATOM 3139 O O . THR A 1 425 ? 10.281 -23 -14.242 1 98.81 425 THR A O 1
ATOM 3142 N N . MET A 1 426 ? 10.141 -25.062 -15.227 1 97.62 426 MET A N 1
ATOM 3143 C CA . MET A 1 426 ? 10.625 -25.812 -14.062 1 97.62 426 MET A CA 1
ATOM 3144 C C . MET A 1 426 ? 11.93 -26.531 -14.383 1 97.62 426 MET A C 1
ATOM 3146 O O . MET A 1 426 ? 12.086 -27.078 -15.477 1 97.62 426 MET A O 1
ATOM 3150 N N . PRO A 1 427 ? 12.828 -26.594 -13.414 1 97.31 427 PRO A N 1
ATOM 3151 C CA . PRO A 1 427 ? 14.117 -27.219 -13.703 1 97.31 427 PRO A CA 1
ATOM 3152 C C . PRO A 1 427 ? 14.047 -28.75 -13.656 1 97.31 427 PRO A C 1
ATOM 3154 O O . PRO A 1 427 ? 15.008 -29.422 -14.031 1 97.31 427 PRO A O 1
ATOM 3157 N N . PHE A 1 428 ? 12.938 -29.312 -13.211 1 98.25 428 PHE A N 1
ATOM 3158 C CA . PHE A 1 428 ? 12.742 -30.75 -13.094 1 98.25 428 PHE A CA 1
ATOM 3159 C C . PHE A 1 428 ? 11.273 -31.109 -13.281 1 98.25 428 PHE A C 1
ATOM 3161 O O . PHE A 1 428 ? 10.406 -30.234 -13.25 1 98.25 428 PHE A O 1
ATOM 3168 N N . VAL A 1 429 ? 11 -32.344 -13.578 1 98.25 429 VAL A N 1
ATOM 3169 C CA . VAL A 1 429 ? 9.633 -32.781 -13.844 1 98.25 429 VAL A CA 1
ATOM 3170 C C . VAL A 1 429 ? 8.859 -32.906 -12.531 1 98.25 429 VAL A C 1
ATOM 3172 O O . VAL A 1 429 ? 9.445 -32.781 -11.453 1 98.25 429 VAL A O 1
ATOM 3175 N N . ALA A 1 430 ? 7.543 -33.125 -12.617 1 98.44 430 ALA A N 1
ATOM 3176 C CA . ALA A 1 430 ? 6.641 -33.219 -11.469 1 98.44 430 ALA A CA 1
ATOM 3177 C C . ALA A 1 430 ? 7.156 -34.25 -10.461 1 98.44 430 ALA A C 1
ATOM 3179 O O . ALA A 1 430 ? 7.547 -35.375 -10.836 1 98.44 430 ALA A O 1
ATOM 3180 N N . THR A 1 431 ? 7.188 -33.906 -9.211 1 97.88 431 THR A N 1
ATOM 3181 C CA . THR A 1 431 ? 7.695 -34.781 -8.141 1 97.88 431 THR A CA 1
ATOM 3182 C C . THR A 1 431 ? 6.562 -35.594 -7.52 1 97.88 431 THR A C 1
ATOM 3184 O O . THR A 1 431 ? 5.387 -35.281 -7.715 1 97.88 431 THR A O 1
ATOM 3187 N N . PRO A 1 432 ? 6.887 -36.656 -6.836 1 97.62 432 PRO A N 1
ATOM 3188 C CA . PRO A 1 432 ? 5.852 -37.438 -6.152 1 97.62 432 PRO A CA 1
ATOM 3189 C C . PRO A 1 432 ? 5.066 -36.625 -5.137 1 97.62 432 PRO A C 1
ATOM 3191 O O . PRO A 1 432 ? 5.625 -35.719 -4.508 1 97.62 432 PRO A O 1
ATOM 3194 N N . LEU A 1 433 ? 3.818 -36.969 -4.988 1 97.38 433 LEU A N 1
ATOM 3195 C CA . LEU A 1 433 ? 2.967 -36.312 -4 1 97.38 433 LEU A CA 1
ATOM 3196 C C . LEU A 1 433 ? 3.512 -36.5 -2.592 1 97.38 433 LEU A C 1
ATOM 3198 O O . LEU A 1 433 ? 3.906 -37.625 -2.23 1 97.38 433 LEU A O 1
ATOM 3202 N N . THR A 1 434 ? 3.568 -35.438 -1.896 1 95.88 434 THR A N 1
ATOM 3203 C CA . THR A 1 434 ? 4.027 -35.5 -0.513 1 95.88 434 THR A CA 1
ATOM 3204 C C . THR A 1 434 ? 2.893 -35.906 0.419 1 95.88 434 THR A C 1
ATOM 3206 O O . THR A 1 434 ? 1.772 -35.406 0.302 1 95.88 434 THR A O 1
ATOM 3209 N N . ALA A 1 435 ? 3.244 -36.812 1.309 1 92.75 435 ALA A N 1
ATOM 3210 C CA . ALA A 1 435 ? 2.246 -37.281 2.271 1 92.75 435 ALA A CA 1
ATOM 3211 C C . ALA A 1 435 ? 1.872 -36.156 3.246 1 92.75 435 ALA A C 1
ATOM 3213 O O . ALA A 1 435 ? 2.723 -35.344 3.633 1 92.75 435 ALA A O 1
ATOM 3214 N N . ALA A 1 436 ? 0.605 -36.188 3.635 1 86.69 436 ALA A N 1
ATOM 3215 C CA . ALA A 1 436 ? 0.099 -35.125 4.531 1 86.69 436 ALA A CA 1
ATOM 3216 C C . ALA A 1 436 ? 0.84 -35.156 5.867 1 86.69 436 ALA A C 1
ATOM 3218 O O . ALA A 1 436 ? 0.979 -34.125 6.52 1 86.69 436 ALA A O 1
ATOM 3219 N N . ASP A 1 437 ? 1.33 -36.281 6.266 1 90 437 ASP A N 1
ATOM 3220 C CA . ASP A 1 437 ? 1.975 -36.406 7.566 1 90 437 ASP A CA 1
ATOM 3221 C C . ASP A 1 437 ? 3.492 -36.5 7.426 1 90 437 ASP A C 1
ATOM 3223 O O . ASP A 1 437 ? 4.184 -36.969 8.32 1 90 437 ASP A O 1
ATOM 3227 N N . ALA A 1 438 ? 3.975 -36.125 6.238 1 96.06 438 ALA A N 1
ATOM 3228 C CA . ALA A 1 438 ? 5.422 -36.062 6.066 1 96.06 438 ALA A CA 1
ATOM 3229 C C . ALA A 1 438 ? 6.059 -35.156 7.113 1 96.06 438 ALA A C 1
ATOM 3231 O O . ALA A 1 438 ? 5.402 -34.25 7.645 1 96.06 438 ALA A O 1
ATOM 3232 N N . PRO A 1 439 ? 7.375 -35.469 7.449 1 97.12 439 PRO A N 1
ATOM 3233 C CA . PRO A 1 439 ? 8.062 -34.531 8.336 1 97.12 439 PRO A CA 1
ATOM 3234 C C . PRO A 1 439 ? 7.996 -33.094 7.84 1 97.12 439 PRO A C 1
ATOM 3236 O O . PRO A 1 439 ? 8.07 -32.844 6.637 1 97.12 439 PRO A O 1
ATOM 3239 N N . ILE A 1 440 ? 7.895 -32.188 8.781 1 97.69 440 ILE A N 1
ATOM 3240 C CA . ILE A 1 440 ? 7.617 -30.781 8.508 1 97.69 440 ILE A CA 1
ATOM 3241 C C . ILE A 1 440 ? 8.656 -30.219 7.527 1 97.69 440 ILE A C 1
ATOM 3243 O O . ILE A 1 440 ? 8.305 -29.531 6.57 1 97.69 440 ILE A O 1
ATOM 3247 N N . GLU A 1 441 ? 9.922 -30.5 7.727 1 97.62 441 GLU A N 1
ATOM 3248 C CA . GLU A 1 441 ? 10.977 -29.984 6.859 1 97.62 441 GLU A CA 1
ATOM 3249 C C . GLU A 1 441 ? 10.812 -30.5 5.43 1 97.62 441 GLU A C 1
ATOM 3251 O O . GLU A 1 441 ? 10.977 -29.734 4.473 1 97.62 441 GLU A O 1
ATOM 3256 N N . GLU A 1 442 ? 10.516 -31.812 5.312 1 97.12 442 GLU A N 1
ATOM 3257 C CA . GLU A 1 442 ? 10.258 -32.406 3.998 1 97.12 442 GLU A CA 1
ATOM 3258 C C . GLU A 1 442 ? 9.016 -31.781 3.355 1 97.12 442 GLU A C 1
ATOM 3260 O O . GLU A 1 442 ? 9.008 -31.484 2.158 1 97.12 442 GLU A O 1
ATOM 3265 N N . TYR A 1 443 ? 8 -31.641 4.18 1 97.44 443 TYR A N 1
ATOM 3266 C CA . TYR A 1 443 ? 6.742 -31.047 3.74 1 97.44 443 TYR A CA 1
ATOM 3267 C C . TYR A 1 443 ? 6.977 -29.656 3.16 1 97.44 443 TYR A C 1
ATOM 3269 O O . TYR A 1 443 ? 6.566 -29.375 2.033 1 97.44 443 TYR A O 1
ATOM 3277 N N . VAL A 1 444 ? 7.676 -28.812 3.873 1 97.75 444 VAL A N 1
ATOM 3278 C CA . VAL A 1 444 ? 7.879 -27.422 3.473 1 97.75 444 VAL A CA 1
ATOM 3279 C C . VAL A 1 444 ? 8.82 -27.375 2.27 1 97.75 444 VAL A C 1
ATOM 3281 O O . VAL A 1 444 ? 8.602 -26.578 1.345 1 97.75 444 VAL A O 1
ATOM 3284 N N . HIS A 1 445 ? 9.828 -28.188 2.264 1 96.38 445 HIS A N 1
ATOM 3285 C CA . HIS A 1 445 ? 10.727 -28.25 1.121 1 96.38 445 HIS A CA 1
ATOM 3286 C C . HIS A 1 445 ? 9.984 -28.641 -0.152 1 96.38 445 HIS A C 1
ATOM 3288 O O . HIS A 1 445 ? 10.18 -28.031 -1.203 1 96.38 445 HIS A O 1
ATOM 3294 N N . SER A 1 446 ? 9.172 -29.656 -0.038 1 96.69 446 SER A N 1
ATOM 3295 C CA . SER A 1 446 ? 8.391 -30.109 -1.188 1 96.69 446 SER A CA 1
ATOM 3296 C C . SER A 1 446 ? 7.457 -29.016 -1.69 1 96.69 446 SER A C 1
ATOM 3298 O O . SER A 1 446 ? 7.23 -28.891 -2.896 1 96.69 446 SER A O 1
ATOM 3300 N N . ALA A 1 447 ? 6.988 -28.219 -0.797 1 96.5 447 ALA A N 1
ATOM 3301 C CA . ALA A 1 447 ? 6.004 -27.203 -1.123 1 96.5 447 ALA A CA 1
ATOM 3302 C C . ALA A 1 447 ? 6.652 -26.031 -1.854 1 96.5 447 ALA A C 1
ATOM 3304 O O . ALA A 1 447 ? 5.98 -25.297 -2.59 1 96.5 447 ALA A O 1
ATOM 3305 N N . LEU A 1 448 ? 8 -25.859 -1.77 1 95.44 448 LEU A N 1
ATOM 3306 C CA . LEU A 1 448 ? 8.523 -24.562 -2.164 1 95.44 448 LEU A CA 1
ATOM 3307 C C . LEU A 1 448 ? 9.805 -24.703 -2.98 1 95.44 448 LEU A C 1
ATOM 3309 O O . LEU A 1 448 ? 10.375 -23.719 -3.438 1 95.44 448 LEU A O 1
ATOM 3313 N N . ASN A 1 449 ? 10.258 -25.828 -3.338 1 94.19 449 ASN A N 1
ATOM 3314 C CA . ASN A 1 449 ? 11.617 -26.031 -3.83 1 94.19 449 ASN A CA 1
ATOM 3315 C C . ASN A 1 449 ? 11.703 -25.812 -5.34 1 94.19 449 ASN A C 1
ATOM 3317 O O . ASN A 1 449 ? 12.781 -25.922 -5.926 1 94.19 449 ASN A O 1
ATOM 3321 N N . MET A 1 450 ? 10.617 -25.469 -6.043 1 94.75 450 MET A N 1
ATOM 3322 C CA . MET A 1 450 ? 10.633 -25.469 -7.504 1 94.75 450 MET A CA 1
ATOM 3323 C C . MET A 1 450 ? 10.516 -24.047 -8.055 1 94.75 450 MET A C 1
ATOM 3325 O O . MET A 1 450 ? 10.258 -23.859 -9.242 1 94.75 450 MET A O 1
ATOM 3329 N N . LEU A 1 451 ? 10.812 -23 -7.273 1 96.06 451 LEU A N 1
ATOM 3330 C CA . LEU A 1 451 ? 10.469 -21.625 -7.602 1 96.06 451 LEU A CA 1
ATOM 3331 C C . LEU A 1 451 ? 11.633 -20.922 -8.305 1 96.06 451 LEU A C 1
ATOM 3333 O O . LEU A 1 451 ? 11.516 -19.766 -8.695 1 96.06 451 LEU A O 1
ATOM 3337 N N . ALA A 1 452 ? 12.711 -21.578 -8.586 1 97.06 452 ALA A N 1
ATOM 3338 C CA . ALA A 1 452 ? 13.977 -20.938 -8.922 1 97.06 452 ALA A CA 1
ATOM 3339 C C . ALA A 1 452 ? 13.844 -20.109 -10.203 1 97.06 452 ALA A C 1
ATOM 3341 O O . ALA A 1 452 ? 14.391 -19.016 -10.297 1 97.06 452 ALA A O 1
ATOM 3342 N N . ASN A 1 453 ? 13.117 -20.609 -11.18 1 98.69 453 ASN A N 1
ATOM 3343 C CA . ASN A 1 453 ? 13.047 -19.938 -12.469 1 98.69 453 ASN A CA 1
ATOM 3344 C C . ASN A 1 453 ? 11.82 -19.031 -12.555 1 98.69 453 ASN A C 1
ATOM 3346 O O . ASN A 1 453 ? 11.797 -18.078 -13.344 1 98.69 453 ASN A O 1
ATOM 3350 N N . THR A 1 454 ? 10.805 -19.266 -11.727 1 98.75 454 THR A N 1
ATOM 3351 C CA . THR A 1 454 ? 9.547 -18.547 -11.891 1 98.75 454 THR A CA 1
ATOM 3352 C C . THR A 1 454 ? 9.477 -17.344 -10.953 1 98.75 454 THR A C 1
ATOM 3354 O O . THR A 1 454 ? 9.109 -16.25 -11.359 1 98.75 454 THR A O 1
ATOM 3357 N N . ALA A 1 455 ? 9.953 -17.438 -9.719 1 98.56 455 ALA A N 1
ATOM 3358 C CA . ALA A 1 455 ? 9.773 -16.453 -8.641 1 98.56 455 ALA A CA 1
ATOM 3359 C C . ALA A 1 455 ? 10.406 -15.117 -9.016 1 98.56 455 ALA A C 1
ATOM 3361 O O . ALA A 1 455 ? 9.859 -14.055 -8.695 1 98.56 455 ALA A O 1
ATOM 3362 N N . PRO A 1 456 ? 11.602 -15.133 -9.766 1 98.81 456 PRO A N 1
ATOM 3363 C CA . PRO A 1 456 ? 12.242 -13.852 -10.078 1 98.81 456 PRO A CA 1
ATOM 3364 C C . PRO A 1 456 ? 11.312 -12.906 -10.844 1 98.81 456 PRO A C 1
ATOM 3366 O O . PRO A 1 456 ? 11.352 -11.695 -10.617 1 98.81 456 PRO A O 1
ATOM 3369 N N . PHE A 1 457 ? 10.461 -13.453 -11.664 1 98.88 457 PHE A N 1
ATOM 3370 C CA . PHE A 1 457 ? 9.641 -12.617 -12.523 1 98.88 457 PHE A CA 1
ATOM 3371 C C . PHE A 1 457 ? 8.391 -12.141 -11.789 1 98.88 457 PHE A C 1
ATOM 3373 O O . PHE A 1 457 ? 7.676 -11.258 -12.273 1 98.88 457 PHE A O 1
ATOM 3380 N N . ASP A 1 458 ? 8.094 -12.727 -10.594 1 98.81 458 ASP A N 1
ATOM 3381 C CA . ASP A 1 458 ? 7.074 -12.164 -9.711 1 98.81 458 ASP A CA 1
ATOM 3382 C C . ASP A 1 458 ? 7.602 -10.93 -8.984 1 98.81 458 ASP A C 1
ATOM 3384 O O . ASP A 1 458 ? 6.828 -10.031 -8.633 1 98.81 458 ASP A O 1
ATOM 3388 N N . LEU A 1 459 ? 8.938 -10.867 -8.805 1 98.69 459 LEU A N 1
ATOM 3389 C CA . LEU A 1 459 ? 9.555 -9.68 -8.234 1 98.69 459 LEU A CA 1
ATOM 3390 C C . LEU A 1 459 ? 9.594 -8.539 -9.25 1 98.69 459 LEU A C 1
ATOM 3392 O O . LEU A 1 459 ? 9.211 -7.41 -8.938 1 98.69 459 LEU A O 1
ATOM 3396 N N . THR A 1 460 ? 10.031 -8.875 -10.508 1 98.75 460 THR A N 1
ATOM 3397 C CA . THR A 1 460 ? 10.32 -7.828 -11.484 1 98.75 460 THR A CA 1
ATOM 3398 C C . THR A 1 460 ? 9.055 -7.434 -12.242 1 98.75 460 THR A C 1
ATOM 3400 O O . THR A 1 460 ? 9.008 -6.383 -12.883 1 98.75 460 THR A O 1
ATOM 3403 N N . GLY A 1 461 ? 8.055 -8.305 -12.25 1 98.69 461 GLY A N 1
ATOM 3404 C CA . GLY A 1 461 ? 6.777 -7.984 -12.875 1 98.69 461 GLY A CA 1
ATOM 3405 C C . GLY A 1 461 ? 6.75 -8.297 -14.359 1 98.69 461 GLY A C 1
ATOM 3406 O O . GLY A 1 461 ? 5.754 -8.031 -15.039 1 98.69 461 GLY A O 1
ATOM 3407 N N . HIS A 1 462 ? 7.785 -8.906 -14.922 1 98.94 462 HIS A N 1
ATOM 3408 C CA . HIS A 1 462 ? 7.82 -9.258 -16.344 1 98.94 462 HIS A CA 1
ATOM 3409 C C . HIS A 1 462 ? 6.805 -10.352 -16.656 1 98.94 462 HIS A C 1
ATOM 3411 O O . HIS A 1 462 ? 6.602 -11.273 -15.867 1 98.94 462 HIS A O 1
ATOM 3417 N N . PRO A 1 463 ? 6.168 -10.227 -17.797 1 98.88 463 PRO A N 1
ATOM 3418 C CA . PRO A 1 463 ? 5.262 -11.305 -18.203 1 98.88 463 PRO A CA 1
ATOM 3419 C C . PRO A 1 463 ? 6 -12.555 -18.656 1 98.88 463 PRO A C 1
ATOM 3421 O O . PRO A 1 463 ? 7.121 -12.469 -19.156 1 98.88 463 PRO A O 1
ATOM 3424 N N . ALA A 1 464 ? 5.355 -13.688 -18.5 1 98.94 464 ALA A N 1
ATOM 3425 C CA . ALA A 1 464 ? 5.977 -14.961 -18.859 1 98.94 464 ALA A CA 1
ATOM 3426 C C . ALA A 1 464 ? 4.922 -15.992 -19.25 1 98.94 464 ALA A C 1
ATOM 3428 O O . ALA A 1 464 ? 3.906 -16.141 -18.562 1 98.94 464 ALA A O 1
ATOM 3429 N N . THR A 1 465 ? 5.148 -16.672 -20.359 1 98.94 465 THR A N 1
ATOM 3430 C CA . THR A 1 465 ? 4.293 -17.75 -20.844 1 98.94 465 THR A CA 1
ATOM 3431 C C . THR A 1 465 ? 4.984 -19.094 -20.672 1 98.94 465 THR A C 1
ATOM 3433 O O . THR A 1 465 ? 6.129 -19.266 -21.094 1 98.94 465 THR A O 1
ATOM 3436 N N . SER A 1 466 ? 4.332 -20 -19.984 1 98.94 466 SER A N 1
ATOM 3437 C CA . SER A 1 466 ? 4.766 -21.391 -19.938 1 98.94 466 SER A CA 1
ATOM 3438 C C . SER A 1 466 ? 4.055 -22.219 -20.984 1 98.94 466 SER A C 1
ATOM 3440 O O . SER A 1 466 ? 2.822 -22.219 -21.062 1 98.94 466 SER A O 1
ATOM 3442 N N . ILE A 1 467 ? 4.805 -22.938 -21.812 1 98.94 467 ILE A N 1
ATOM 3443 C CA . ILE A 1 467 ? 4.23 -23.734 -22.891 1 98.94 467 ILE A CA 1
ATOM 3444 C C . ILE A 1 467 ? 4.906 -25.109 -22.938 1 98.94 467 ILE A C 1
ATOM 3446 O O . ILE A 1 467 ? 6.117 -25.219 -22.75 1 98.94 467 ILE A O 1
ATOM 3450 N N . PRO A 1 468 ? 4.145 -26.156 -23.156 1 98.69 468 PRO A N 1
ATOM 3451 C CA . PRO A 1 468 ? 4.719 -27.5 -23.188 1 98.69 468 PRO A CA 1
ATOM 3452 C C . PRO A 1 468 ? 5.805 -27.656 -24.266 1 98.69 468 PRO A C 1
ATOM 3454 O O . PRO A 1 468 ? 5.621 -27.219 -25.391 1 98.69 468 PRO A O 1
ATOM 3457 N N . ALA A 1 469 ? 6.875 -28.312 -23.891 1 98.44 469 ALA A N 1
ATOM 3458 C CA . ALA A 1 469 ? 8.023 -28.438 -24.781 1 98.44 469 ALA A CA 1
ATOM 3459 C C . ALA A 1 469 ? 8.312 -29.906 -25.078 1 98.44 469 ALA A C 1
ATOM 3461 O O . ALA A 1 469 ? 9.109 -30.219 -25.969 1 98.44 469 ALA A O 1
ATOM 3462 N N . GLY A 1 470 ? 7.711 -30.781 -24.391 1 98.06 470 GLY A N 1
ATOM 3463 C CA . GLY A 1 470 ? 7.914 -32.219 -24.594 1 98.06 470 GLY A CA 1
ATOM 3464 C C . GLY A 1 470 ? 7.664 -33.031 -23.344 1 98.06 470 GLY A C 1
ATOM 3465 O O . GLY A 1 470 ? 7.125 -32.531 -22.359 1 98.06 470 GLY A O 1
ATOM 3466 N N . LEU A 1 471 ? 7.855 -34.344 -23.469 1 98.06 471 LEU A N 1
ATOM 3467 C CA . LEU A 1 471 ? 7.73 -35.25 -22.344 1 98.06 471 LEU A CA 1
ATOM 3468 C C . LEU A 1 471 ? 9.086 -35.844 -21.953 1 98.06 471 LEU A C 1
ATOM 3470 O O . LEU A 1 471 ? 9.859 -36.281 -22.812 1 98.06 471 LEU A O 1
ATOM 3474 N N . ALA A 1 472 ? 9.445 -35.688 -20.734 1 97.88 472 ALA A N 1
ATOM 3475 C CA . ALA A 1 472 ? 10.578 -36.406 -20.156 1 97.88 472 ALA A CA 1
ATOM 3476 C C . ALA A 1 472 ? 10.102 -37.531 -19.234 1 97.88 472 ALA A C 1
ATOM 3478 O O . ALA A 1 472 ? 9.438 -37.281 -18.219 1 97.88 472 ALA A O 1
ATOM 3479 N N . ASP A 1 473 ? 10.398 -38.781 -19.594 1 94.81 473 ASP A N 1
ATOM 3480 C CA . ASP A 1 473 ? 9.938 -39.938 -18.859 1 94.81 473 ASP A CA 1
ATOM 3481 C C . ASP A 1 473 ? 8.422 -39.938 -18.672 1 94.81 473 ASP A C 1
ATOM 3483 O O . ASP A 1 473 ? 7.926 -40.156 -17.578 1 94.81 473 ASP A O 1
ATOM 3487 N N . GLY A 1 474 ? 7.777 -39.5 -19.656 1 96.75 474 GLY A N 1
ATOM 3488 C CA . GLY A 1 474 ? 6.324 -39.562 -19.688 1 96.75 474 GLY A CA 1
ATOM 3489 C C . GLY A 1 474 ? 5.676 -38.375 -19 1 96.75 474 GLY A C 1
ATOM 3490 O O . GLY A 1 474 ? 4.449 -38.312 -18.891 1 96.75 474 GLY A O 1
ATOM 3491 N N . LEU A 1 475 ? 6.496 -37.406 -18.5 1 98.44 475 LEU A N 1
ATOM 3492 C CA . LEU A 1 475 ? 5.973 -36.25 -17.781 1 98.44 475 LEU A CA 1
ATOM 3493 C C . LEU A 1 475 ? 6.227 -34.969 -18.562 1 98.44 475 LEU A C 1
ATOM 3495 O O . LEU A 1 475 ? 7.281 -34.812 -19.188 1 98.44 475 LEU A O 1
ATOM 3499 N N . PRO A 1 476 ? 5.301 -34.062 -18.516 1 98.69 476 PRO A N 1
ATOM 3500 C CA . PRO A 1 476 ? 5.43 -32.844 -19.297 1 98.69 476 PRO A CA 1
ATOM 3501 C C . PRO A 1 476 ? 6.598 -31.969 -18.844 1 98.69 476 PRO A C 1
ATOM 3503 O O . PRO A 1 476 ? 6.855 -31.859 -17.641 1 98.69 476 PRO A O 1
ATOM 3506 N N . VAL A 1 477 ? 7.281 -31.422 -19.781 1 98.75 477 VAL A N 1
ATOM 3507 C CA . VAL A 1 477 ? 8.281 -30.359 -19.641 1 98.75 477 VAL A CA 1
ATOM 3508 C C . VAL A 1 477 ? 7.824 -29.125 -20.391 1 98.75 477 VAL A C 1
ATOM 3510 O O . VAL A 1 477 ? 7.219 -29.219 -21.453 1 98.75 477 VAL A O 1
ATOM 3513 N N . ALA A 1 478 ? 8.078 -27.938 -19.766 1 98.88 478 ALA A N 1
ATOM 3514 C CA . ALA A 1 478 ? 7.605 -26.719 -20.406 1 98.88 478 ALA A CA 1
ATOM 3515 C C . ALA A 1 478 ? 8.742 -25.703 -20.578 1 98.88 478 ALA A C 1
ATOM 3517 O O . ALA A 1 478 ? 9.672 -25.688 -19.766 1 98.88 478 ALA A O 1
ATOM 3518 N N . MET A 1 479 ? 8.656 -24.938 -21.594 1 98.88 479 MET A N 1
ATOM 3519 C CA . MET A 1 479 ? 9.484 -23.766 -21.859 1 98.88 479 MET A CA 1
ATOM 3520 C C . MET A 1 479 ? 8.805 -22.5 -21.359 1 98.88 479 MET A C 1
ATOM 3522 O O . MET A 1 479 ? 7.605 -22.312 -21.562 1 98.88 479 MET A O 1
ATOM 3526 N N . MET A 1 480 ? 9.578 -21.672 -20.672 1 98.94 480 MET A N 1
ATOM 3527 C CA . MET A 1 480 ? 9.07 -20.359 -20.281 1 98.94 480 MET A CA 1
ATOM 3528 C C . MET A 1 480 ? 9.641 -19.266 -21.188 1 98.94 480 MET A C 1
ATOM 3530 O O . MET A 1 480 ? 10.852 -19.203 -21.406 1 98.94 480 MET A O 1
ATOM 3534 N N . ILE A 1 481 ? 8.766 -18.453 -21.734 1 99 481 ILE A N 1
ATOM 3535 C CA . ILE A 1 481 ? 9.102 -17.312 -22.578 1 99 481 ILE A CA 1
ATOM 3536 C C . ILE A 1 481 ? 8.789 -16.016 -21.844 1 99 481 ILE A C 1
ATOM 3538 O O . ILE A 1 481 ? 7.629 -15.727 -21.547 1 99 481 ILE A O 1
ATOM 3542 N N . VAL A 1 482 ? 9.828 -15.258 -21.531 1 98.94 482 VAL A N 1
ATOM 3543 C CA . VAL A 1 482 ? 9.688 -14.016 -20.781 1 98.94 482 VAL A CA 1
ATOM 3544 C C . VAL A 1 482 ? 9.875 -12.82 -21.719 1 98.94 482 VAL A C 1
ATOM 3546 O O . VAL A 1 482 ? 10.812 -12.797 -22.516 1 98.94 482 VAL A O 1
ATOM 3549 N N . ALA A 1 483 ? 8.969 -11.852 -21.703 1 98.94 483 ALA A N 1
ATOM 3550 C CA . ALA A 1 483 ? 9.039 -10.633 -22.5 1 98.94 483 ALA A CA 1
ATOM 3551 C C . ALA A 1 483 ? 9.203 -9.406 -21.609 1 98.94 483 ALA A C 1
ATOM 3553 O O . ALA A 1 483 ? 9.094 -9.492 -20.391 1 98.94 483 ALA A O 1
ATOM 3554 N N . PRO A 1 484 ? 9.633 -8.211 -22.234 1 98.81 484 PRO A N 1
ATOM 3555 C CA . PRO A 1 484 ? 9.648 -6.965 -21.469 1 98.81 484 PRO A CA 1
ATOM 3556 C C . PRO A 1 484 ? 8.281 -6.621 -20.875 1 98.81 484 PRO A C 1
ATOM 3558 O O . PRO A 1 484 ? 7.25 -7.078 -21.391 1 98.81 484 PRO A O 1
ATOM 3561 N N . ARG A 1 485 ? 8.281 -5.859 -19.797 1 98.19 485 ARG A N 1
ATOM 3562 C CA . ARG A 1 485 ? 7.031 -5.426 -19.172 1 98.19 485 ARG A CA 1
ATOM 3563 C C . ARG A 1 485 ? 6.094 -4.797 -20.188 1 98.19 485 ARG A C 1
ATOM 3565 O O . ARG A 1 485 ? 6.531 -4.031 -21.047 1 98.19 485 ARG A O 1
ATOM 3572 N N . PHE A 1 486 ? 4.844 -5.27 -20.141 1 98.25 486 PHE A N 1
ATOM 3573 C CA . PHE A 1 486 ? 3.707 -4.797 -20.922 1 98.25 486 PHE A CA 1
ATOM 3574 C C . PHE A 1 486 ? 3.832 -5.246 -22.375 1 98.25 486 PHE A C 1
ATOM 3576 O O . PHE A 1 486 ? 3.109 -4.754 -23.25 1 98.25 486 PHE A O 1
ATOM 3583 N N . GLN A 1 487 ? 4.797 -6.141 -22.641 1 98.56 487 GLN A N 1
ATOM 3584 C CA . GLN A 1 487 ? 4.871 -6.816 -23.938 1 98.56 4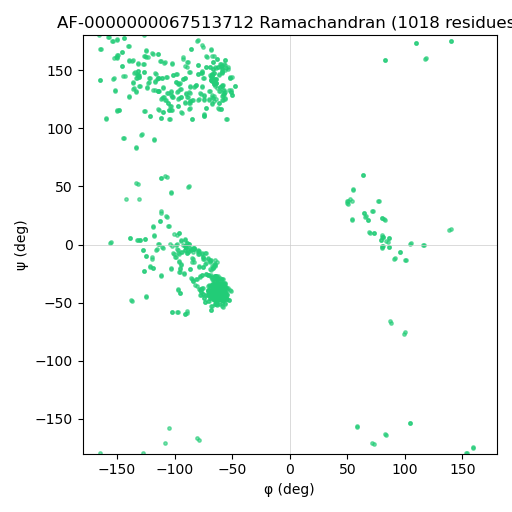87 GLN A CA 1
ATOM 3585 C C . GLN A 1 487 ? 4.352 -8.25 -23.844 1 98.56 487 GLN A C 1
ATOM 3587 O O . GLN A 1 487 ? 5 -9.18 -24.312 1 98.56 487 GLN A O 1
ATOM 3592 N N . ASP A 1 488 ? 3.268 -8.359 -23.188 1 98.88 488 ASP A N 1
ATOM 3593 C CA . ASP A 1 488 ? 2.615 -9.656 -23 1 98.88 488 ASP A CA 1
ATOM 3594 C C . ASP A 1 488 ? 2.299 -10.305 -24.344 1 98.88 488 ASP A C 1
ATOM 3596 O O . ASP A 1 488 ? 2.484 -11.516 -24.516 1 98.88 488 ASP A O 1
ATOM 3600 N N . ALA A 1 489 ? 1.888 -9.523 -25.266 1 98.81 489 ALA A N 1
ATOM 3601 C CA . ALA A 1 489 ? 1.54 -10.016 -26.594 1 98.81 489 ALA A CA 1
ATOM 3602 C C . ALA A 1 489 ? 2.738 -10.68 -27.266 1 98.81 489 ALA A C 1
ATOM 3604 O O . ALA A 1 489 ? 2.586 -11.664 -28 1 98.81 489 ALA A O 1
ATOM 3605 N N . LEU A 1 490 ? 3.896 -10.164 -27 1 98.88 490 LEU A N 1
ATOM 3606 C CA . LEU A 1 490 ? 5.113 -10.688 -27.625 1 98.88 490 LEU A CA 1
ATOM 3607 C C . LEU A 1 490 ? 5.414 -12.094 -27.109 1 98.88 490 LEU A C 1
ATOM 3609 O O . LEU A 1 490 ? 5.785 -12.977 -27.875 1 98.88 490 LEU A O 1
ATOM 3613 N N . ALA A 1 491 ? 5.312 -12.312 -25.812 1 98.88 491 ALA A N 1
ATOM 3614 C CA . ALA A 1 491 ? 5.531 -13.641 -25.25 1 98.88 491 ALA A CA 1
ATOM 3615 C C . ALA A 1 491 ? 4.559 -14.656 -25.844 1 98.88 491 ALA A C 1
ATOM 3617 O O . ALA A 1 491 ? 4.949 -15.773 -26.188 1 98.88 491 ALA A O 1
ATOM 3618 N N . LEU A 1 492 ? 3.318 -14.266 -25.953 1 98.94 492 LEU A N 1
ATOM 3619 C CA . LEU A 1 492 ? 2.291 -15.164 -26.469 1 98.94 492 LEU A CA 1
ATOM 3620 C C . LEU A 1 492 ? 2.496 -15.406 -27.969 1 98.94 492 LEU A C 1
ATOM 3622 O O . LEU A 1 492 ? 2.25 -16.5 -28.453 1 98.94 492 LEU A O 1
ATOM 3626 N N . ARG A 1 493 ? 2.967 -14.359 -28.688 1 98.88 493 ARG A N 1
ATOM 3627 C CA . ARG A 1 493 ? 3.301 -14.492 -30.109 1 98.88 493 ARG A CA 1
ATOM 3628 C C . ARG A 1 493 ? 4.383 -15.539 -30.312 1 98.88 493 ARG A C 1
ATOM 3630 O O . ARG A 1 493 ? 4.258 -16.406 -31.188 1 98.88 493 ARG A O 1
ATOM 3637 N N . VAL A 1 494 ? 5.418 -15.484 -29.531 1 98.94 494 VAL A N 1
ATOM 3638 C CA . VAL A 1 494 ? 6.512 -16.438 -29.625 1 98.94 494 VAL A CA 1
ATOM 3639 C C . VAL A 1 494 ? 6.016 -17.844 -29.266 1 98.94 494 VAL A C 1
ATOM 3641 O O . VAL A 1 494 ? 6.348 -18.812 -29.938 1 98.94 494 VAL A O 1
ATOM 3644 N N . ALA A 1 495 ? 5.199 -17.953 -28.234 1 98.94 495 ALA A N 1
ATOM 3645 C CA . ALA A 1 495 ? 4.617 -19.219 -27.844 1 98.94 495 ALA A CA 1
ATOM 3646 C C . ALA A 1 495 ? 3.75 -19.797 -28.953 1 98.94 495 ALA A C 1
ATOM 3648 O O . ALA A 1 495 ? 3.781 -21.016 -29.203 1 98.94 495 ALA A O 1
ATOM 3649 N N . GLN A 1 496 ? 2.984 -18.953 -29.594 1 98.88 496 GLN A N 1
ATOM 3650 C CA . GLN A 1 496 ? 2.109 -19.359 -30.688 1 98.88 496 GLN A CA 1
ATOM 3651 C C . GLN A 1 496 ? 2.914 -19.938 -31.844 1 98.88 496 GLN A C 1
ATOM 3653 O O . GLN A 1 496 ? 2.549 -20.969 -32.406 1 98.88 496 GLN A O 1
ATOM 3658 N N . ALA A 1 497 ? 3.959 -19.281 -32.188 1 98.88 497 ALA A N 1
ATOM 3659 C CA . ALA A 1 497 ? 4.82 -19.766 -33.281 1 98.88 497 ALA A CA 1
ATOM 3660 C C . ALA A 1 497 ? 5.367 -21.156 -32.938 1 98.88 497 ALA A C 1
ATOM 3662 O O . ALA A 1 497 ? 5.371 -22.047 -33.812 1 98.88 497 ALA A O 1
ATOM 3663 N N . TYR A 1 498 ? 5.793 -21.328 -31.766 1 98.81 498 TYR A N 1
ATOM 3664 C CA . TYR A 1 498 ? 6.301 -22.625 -31.328 1 98.81 498 TYR A CA 1
ATOM 3665 C C . TYR A 1 498 ? 5.199 -23.688 -31.375 1 98.81 498 TYR A C 1
ATOM 3667 O O . TYR A 1 498 ? 5.422 -24.797 -31.844 1 98.81 498 TYR A O 1
ATOM 3675 N N . GLU A 1 499 ? 4.07 -23.297 -30.719 1 98.62 499 GLU A N 1
ATOM 3676 C CA . GLU A 1 499 ? 2.953 -24.234 -30.672 1 98.62 499 GLU A CA 1
ATOM 3677 C C . GLU A 1 499 ? 2.602 -24.75 -32.062 1 98.62 499 GLU A C 1
ATOM 3679 O O . GLU A 1 499 ? 2.311 -25.922 -32.25 1 98.62 499 GLU A O 1
ATOM 3684 N N . GLN A 1 500 ? 2.629 -23.906 -33.062 1 97.62 500 GLN A N 1
ATOM 3685 C CA . GLN A 1 500 ? 2.264 -24.25 -34.438 1 97.62 500 GLN A CA 1
ATOM 3686 C C . GLN A 1 500 ? 3.254 -25.25 -35.031 1 97.62 500 GLN A C 1
ATOM 3688 O O . GLN A 1 500 ? 2.855 -26.188 -35.719 1 97.62 500 GLN A O 1
ATOM 3693 N N . VAL A 1 501 ? 4.504 -25.078 -34.781 1 97.19 501 VAL A N 1
ATOM 3694 C CA . VAL A 1 501 ? 5.512 -25.953 -35.344 1 97.19 501 VAL A CA 1
ATOM 3695 C C . VAL A 1 501 ? 5.605 -27.234 -34.531 1 97.19 501 VAL A C 1
ATOM 3697 O O . VAL A 1 501 ? 5.848 -28.312 -35.094 1 97.19 501 VAL A O 1
ATOM 3700 N N . ARG A 1 502 ? 5.434 -27.156 -33.25 1 95.25 502 ARG A N 1
ATOM 3701 C CA . ARG A 1 502 ? 5.438 -28.344 -32.406 1 95.25 502 ARG A CA 1
ATOM 3702 C C . ARG A 1 502 ? 4.293 -29.281 -32.75 1 95.25 502 ARG A C 1
ATOM 3704 O O . ARG A 1 502 ? 4.441 -30.5 -32.688 1 95.25 502 ARG A O 1
ATOM 3711 N N . GLY A 1 503 ? 3.125 -28.656 -33.094 1 94.38 503 GLY A N 1
ATOM 3712 C CA . GLY A 1 503 ? 1.919 -29.438 -33.312 1 94.38 503 GLY A CA 1
ATOM 3713 C C . GLY A 1 503 ? 1.181 -29.75 -32 1 94.38 503 GLY A C 1
ATOM 3714 O O . GLY A 1 503 ? 1.456 -29.125 -30.969 1 94.38 503 GLY A O 1
ATOM 3715 N N . VAL A 1 504 ? 0.324 -30.672 -32.062 1 91.69 504 VAL A N 1
ATOM 3716 C CA . VAL A 1 504 ? -0.555 -30.984 -30.953 1 91.69 504 VAL A CA 1
ATOM 3717 C C . VAL A 1 504 ? 0.251 -31.625 -29.828 1 91.69 504 VAL A C 1
ATOM 3719 O O . VAL A 1 504 ? 1.021 -32.562 -30.062 1 91.69 504 VAL A O 1
ATOM 3722 N N . PHE A 1 505 ? 0.183 -31.094 -28.703 1 94.75 505 PHE A N 1
ATOM 3723 C CA . PHE A 1 505 ? 0.79 -31.734 -27.531 1 94.75 505 PHE A CA 1
ATOM 3724 C C . PHE A 1 505 ? -0.046 -32.906 -27.062 1 94.75 505 PHE A C 1
ATOM 3726 O O . PHE A 1 505 ? -1.276 -32.844 -27.062 1 94.75 505 PHE A O 1
ATOM 3733 N N . PRO A 1 506 ? 0.571 -33.969 -26.609 1 94.38 506 PRO A N 1
ATOM 3734 C CA . PRO A 1 506 ? -0.194 -35.125 -26.156 1 94.38 506 PRO A CA 1
ATOM 3735 C C . PRO A 1 506 ? -1.099 -34.812 -24.969 1 94.38 506 PRO A C 1
ATOM 3737 O O . PRO A 1 506 ? -0.831 -33.875 -24.219 1 94.38 506 PRO A O 1
ATOM 3740 N N . ARG A 1 507 ? -2.145 -35.594 -24.906 1 94.38 507 ARG A N 1
ATOM 3741 C CA . ARG A 1 507 ? -3.025 -35.531 -23.75 1 94.38 507 ARG A CA 1
ATOM 3742 C C . ARG A 1 507 ? -2.576 -36.531 -22.672 1 94.38 507 ARG A C 1
ATOM 3744 O O . ARG A 1 507 ? -1.865 -37.5 -22.969 1 94.38 507 ARG A O 1
ATOM 3751 N N . PRO A 1 508 ? -2.953 -36.125 -21.438 1 96.19 508 PRO A N 1
ATOM 3752 C CA . PRO A 1 508 ? -2.635 -37.094 -20.406 1 96.19 508 PRO A CA 1
ATOM 3753 C C . PRO A 1 508 ? -3.307 -38.438 -20.641 1 96.19 508 PRO A C 1
ATOM 3755 O O . PRO A 1 508 ? -4.352 -38.5 -21.297 1 96.19 508 PRO A O 1
ATOM 3758 N N . PRO A 1 509 ? -2.707 -39.469 -20.141 1 89.56 509 PRO A N 1
ATOM 3759 C CA . PRO A 1 509 ? -3.332 -40.812 -20.281 1 89.56 509 PRO A CA 1
ATOM 3760 C C . PRO A 1 509 ? -4.676 -40.906 -19.562 1 89.56 509 PRO A C 1
ATOM 3762 O O . PRO A 1 509 ? -4.871 -40.25 -18.516 1 89.56 509 PRO A O 1
ATOM 3765 N N . ARG A 1 510 ? -5.66 -41.469 -20.219 1 79.06 510 ARG A N 1
ATOM 3766 C CA . ARG A 1 510 ? -6.977 -41.625 -19.609 1 79.06 510 ARG A CA 1
ATOM 3767 C C . ARG A 1 510 ? -6.922 -42.562 -18.406 1 79.06 510 ARG A C 1
ATOM 3769 O O . ARG A 1 510 ? -6.23 -43.594 -18.453 1 79.06 510 ARG A O 1
ATOM 3776 N N . VAL A 1 511 ? -7.367 -42.094 -17.359 1 66.94 511 VAL A N 1
ATOM 3777 C CA . VAL A 1 511 ? -7.543 -43 -16.219 1 66.94 511 VAL A CA 1
ATOM 3778 C C . VAL A 1 511 ? -8.906 -43.688 -16.297 1 66.94 511 VAL A C 1
ATOM 3780 O O . VAL A 1 511 ? -9.883 -43.062 -16.766 1 66.94 511 VAL A O 1
ATOM 3783 N N . MET B 1 1 ? 26.422 -8.039 9.398 1 61.47 1 MET B N 1
ATOM 3784 C CA . MET B 1 1 ? 26.297 -8.695 10.688 1 61.47 1 MET B CA 1
ATOM 3785 C C . MET B 1 1 ? 25.281 -9.836 10.625 1 61.47 1 MET B C 1
ATOM 3787 O O . MET B 1 1 ? 24.359 -9.797 9.812 1 61.47 1 MET B O 1
ATOM 3791 N N . SER B 1 2 ? 25.594 -10.852 11.352 1 82.94 2 SER B N 1
ATOM 3792 C CA . SER B 1 2 ? 24.781 -12.062 11.32 1 82.94 2 SER B CA 1
ATOM 3793 C C . SER B 1 2 ? 23.391 -11.797 11.898 1 82.94 2 SER B C 1
ATOM 3795 O O . SER B 1 2 ? 23.234 -11.047 12.859 1 82.94 2 SER B O 1
ATOM 3797 N N . VAL B 1 3 ? 22.312 -12.102 11.164 1 93.94 3 VAL B N 1
ATOM 3798 C CA . VAL B 1 3 ? 20.938 -12.023 11.648 1 93.94 3 VAL B CA 1
ATOM 3799 C C . VAL B 1 3 ? 20.75 -12.969 12.828 1 93.94 3 VAL B C 1
ATOM 3801 O O . VAL B 1 3 ? 20.969 -14.18 12.711 1 93.94 3 VAL B O 1
ATOM 3804 N N . LYS B 1 4 ? 20.453 -12.461 13.969 1 94 4 LYS B N 1
ATOM 3805 C CA . LYS B 1 4 ? 20.219 -13.305 15.133 1 94 4 LYS B CA 1
ATOM 3806 C C . LYS B 1 4 ? 19.109 -14.312 14.875 1 94 4 LYS B C 1
ATOM 3808 O O . LYS B 1 4 ? 18.031 -13.945 14.383 1 94 4 LYS B O 1
ATOM 3813 N N . ARG B 1 5 ? 19.328 -15.555 15.148 1 96.62 5 ARG B N 1
ATOM 3814 C CA . ARG B 1 5 ? 18.344 -16.609 14.961 1 96.62 5 ARG B CA 1
ATOM 3815 C C . ARG B 1 5 ? 17.344 -16.625 16.109 1 96.62 5 ARG B C 1
ATOM 3817 O O . ARG B 1 5 ? 17.688 -16.297 17.25 1 96.62 5 ARG B O 1
ATOM 3824 N N . PRO B 1 6 ? 16.094 -16.969 15.852 1 97.44 6 PRO B N 1
ATOM 3825 C CA . PRO B 1 6 ? 15.086 -17.016 16.922 1 97.44 6 PRO B CA 1
ATOM 3826 C C . PRO B 1 6 ? 15.344 -18.141 17.922 1 97.44 6 PRO B C 1
ATOM 3828 O O . PRO B 1 6 ? 15.805 -19.219 17.547 1 97.44 6 PRO B O 1
ATOM 3831 N N . SER B 1 7 ? 15.039 -17.906 19.172 1 96.75 7 SER B N 1
ATOM 3832 C CA . SER B 1 7 ? 15.016 -18.922 20.219 1 96.75 7 SER B CA 1
ATOM 3833 C C . SER B 1 7 ? 13.672 -19.656 20.266 1 96.75 7 SER B C 1
ATOM 3835 O O . SER B 1 7 ? 12.727 -19.25 19.578 1 96.75 7 SER B O 1
ATOM 3837 N N . LYS B 1 8 ? 13.656 -20.75 21.016 1 97.06 8 LYS B N 1
ATOM 3838 C CA . LYS B 1 8 ? 12.391 -21.422 21.266 1 97.06 8 LYS B CA 1
ATOM 3839 C C . LYS B 1 8 ? 11.359 -20.469 21.859 1 97.06 8 LYS B C 1
ATOM 3841 O O . LYS B 1 8 ? 10.18 -20.531 21.547 1 97.06 8 LYS B O 1
ATOM 3846 N N . ALA B 1 9 ? 11.766 -19.578 22.734 1 96.62 9 ALA B N 1
ATOM 3847 C CA . ALA B 1 9 ? 10.875 -18.609 23.375 1 96.62 9 ALA B CA 1
ATOM 3848 C C . ALA B 1 9 ? 10.266 -17.656 22.344 1 96.62 9 ALA B C 1
ATOM 3850 O O . ALA B 1 9 ? 9.094 -17.297 22.453 1 96.62 9 ALA B O 1
ATOM 3851 N N . ASP B 1 10 ? 11.055 -17.188 21.359 1 96.19 10 ASP B N 1
ATOM 3852 C CA . ASP B 1 10 ? 10.555 -16.344 20.297 1 96.19 10 ASP B CA 1
ATOM 3853 C C . ASP B 1 10 ? 9.406 -17.016 19.547 1 96.19 10 ASP B C 1
ATOM 3855 O O . ASP B 1 10 ? 8.375 -16.391 19.281 1 96.19 10 ASP B O 1
ATOM 3859 N N . PHE B 1 11 ? 9.586 -18.281 19.25 1 97.31 11 PHE B N 1
ATOM 3860 C CA . PHE B 1 11 ? 8.586 -18.984 18.453 1 97.31 11 PHE B CA 1
ATOM 3861 C C . PHE B 1 11 ? 7.387 -19.359 19.312 1 97.31 11 PHE B C 1
ATOM 3863 O O . PHE B 1 11 ? 6.273 -19.5 18.812 1 97.31 11 PHE B O 1
ATOM 3870 N N . LEU B 1 12 ? 7.582 -19.562 20.625 1 96.62 12 LEU B N 1
ATOM 3871 C CA . LEU B 1 12 ? 6.445 -19.766 21.516 1 96.62 12 LEU B CA 1
ATOM 3872 C C . LEU B 1 12 ? 5.531 -18.547 21.531 1 96.62 12 LEU B C 1
ATOM 3874 O O . LEU B 1 12 ? 4.305 -18.688 21.531 1 96.62 12 LEU B O 1
ATOM 3878 N N . ILE B 1 13 ? 6.09 -17.406 21.531 1 94.06 13 ILE B N 1
ATOM 3879 C CA . ILE B 1 13 ? 5.32 -16.156 21.5 1 94.06 13 ILE B CA 1
ATOM 3880 C C . ILE B 1 13 ? 4.578 -16.062 20.172 1 94.06 13 ILE B C 1
ATOM 3882 O O . ILE B 1 13 ? 3.391 -15.719 20.125 1 94.06 13 ILE B O 1
ATOM 3886 N N . ALA B 1 14 ? 5.316 -16.328 19.094 1 95.31 14 ALA B N 1
ATOM 3887 C CA . ALA B 1 14 ? 4.695 -16.297 17.766 1 95.31 14 ALA B CA 1
ATOM 3888 C C . ALA B 1 14 ? 3.541 -17.297 17.688 1 95.31 14 ALA B C 1
ATOM 3890 O O . ALA B 1 14 ? 2.479 -16.984 17.156 1 95.31 14 ALA B O 1
ATOM 3891 N N . ALA B 1 15 ? 3.791 -18.531 18.172 1 96.75 15 ALA B N 1
ATOM 3892 C CA . ALA B 1 15 ? 2.764 -19.578 18.156 1 96.75 15 ALA B CA 1
ATOM 3893 C C . ALA B 1 15 ? 1.534 -19.141 18.953 1 96.75 15 ALA B C 1
ATOM 3895 O O . ALA B 1 15 ? 0.4 -19.344 18.516 1 96.75 15 ALA B O 1
ATOM 3896 N N . GLN B 1 16 ? 1.735 -18.516 20.062 1 93.38 16 GLN B N 1
ATOM 3897 C CA . GLN B 1 16 ? 0.635 -18.016 20.875 1 93.38 16 GLN B CA 1
ATOM 3898 C C . GLN B 1 16 ? -0.145 -16.938 20.141 1 93.38 16 GLN B C 1
ATOM 3900 O O . GLN B 1 16 ? -1.377 -16.922 20.156 1 93.38 16 GLN B O 1
ATOM 3905 N N . ASP B 1 17 ? 0.557 -16.094 19.5 1 91.44 17 ASP B N 1
ATOM 3906 C CA . ASP B 1 17 ? -0.065 -14.992 18.766 1 91.44 17 ASP B CA 1
ATOM 3907 C C . ASP B 1 17 ? -0.936 -15.523 17.625 1 91.44 17 ASP B C 1
ATOM 3909 O O . ASP B 1 17 ? -1.981 -14.945 17.328 1 91.44 17 ASP B O 1
ATOM 3913 N N . HIS B 1 18 ? -0.535 -16.594 17.016 1 94.38 18 HIS B N 1
ATOM 3914 C CA . HIS B 1 18 ? -1.262 -17.125 15.867 1 94.38 18 HIS B CA 1
ATOM 3915 C C . HIS B 1 18 ? -2.215 -18.25 16.281 1 94.38 18 HIS B C 1
ATOM 3917 O O . HIS B 1 18 ? -2.977 -18.766 15.469 1 94.38 18 HIS B O 1
ATOM 3923 N N . GLY B 1 19 ? -2.137 -18.672 17.516 1 94.25 19 GLY B N 1
ATOM 3924 C CA . GLY B 1 19 ? -3.014 -19.703 18.031 1 94.25 19 GLY B CA 1
ATOM 3925 C C . GLY B 1 19 ? -2.535 -21.109 17.703 1 94.25 19 GLY B C 1
ATOM 3926 O O . GLY B 1 19 ? -3.336 -22.047 17.641 1 94.25 19 GLY B O 1
ATOM 3927 N N . TYR B 1 20 ? -1.229 -21.234 17.406 1 96.12 20 TYR B N 1
ATOM 3928 C CA . TYR B 1 20 ? -0.683 -22.547 17.078 1 96.12 20 TYR B CA 1
ATOM 3929 C C . TYR B 1 20 ? -0.383 -23.359 18.344 1 96.12 20 TYR B C 1
ATOM 3931 O O . TYR B 1 20 ? 0.079 -22.797 19.344 1 96.12 20 TYR B O 1
ATOM 3939 N N . GLU B 1 21 ? -0.708 -24.578 18.344 1 96.56 21 GLU B N 1
ATOM 3940 C CA . GLU B 1 21 ? -0.235 -25.547 19.312 1 96.56 21 GLU B CA 1
ATOM 3941 C C . GLU B 1 21 ? 0.833 -26.469 18.719 1 96.56 21 GLU B C 1
ATOM 3943 O O . GLU B 1 21 ? 0.522 -27.359 17.938 1 96.56 21 GLU B O 1
ATOM 3948 N N . LEU B 1 22 ? 2.049 -26.266 19.141 1 96.94 22 LEU B N 1
ATOM 3949 C CA . LEU B 1 22 ? 3.168 -26.984 18.562 1 96.94 22 LEU B CA 1
ATOM 3950 C C . LEU B 1 22 ? 3.809 -27.922 19.578 1 96.94 22 LEU B C 1
ATOM 3952 O O . LEU B 1 22 ? 4.039 -27.531 20.719 1 96.94 22 LEU B O 1
ATOM 3956 N N . SER B 1 23 ? 4.043 -29.125 19.219 1 96.81 23 SER B N 1
ATOM 3957 C CA . SER B 1 23 ? 4.883 -30.016 20.016 1 96.81 23 SER B CA 1
ATOM 3958 C C . SER B 1 23 ? 6.34 -29.547 20 1 96.81 23 SER B C 1
ATOM 3960 O O . SER B 1 23 ? 6.723 -28.719 19.17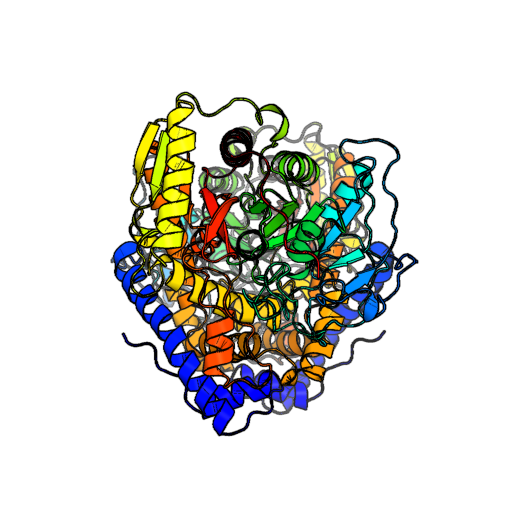2 1 96.81 23 SER B O 1
ATOM 3962 N N . ASP B 1 24 ? 7.137 -30.109 20.859 1 96.88 24 ASP B N 1
ATOM 3963 C CA . ASP B 1 24 ? 8.562 -29.781 20.906 1 96.88 24 ASP B CA 1
ATOM 3964 C C . ASP B 1 24 ? 9.242 -30.125 19.594 1 96.88 24 ASP B C 1
ATOM 3966 O O . ASP B 1 24 ? 10.109 -29.391 19.109 1 96.88 24 ASP B O 1
ATOM 3970 N N . SER B 1 25 ? 8.859 -31.266 19.078 1 96.88 25 SER B N 1
ATOM 3971 C CA . SER B 1 25 ? 9.445 -31.703 17.812 1 96.88 25 SER B CA 1
ATOM 3972 C C . SER B 1 25 ? 9.07 -30.766 16.672 1 96.88 25 SER B C 1
ATOM 3974 O O . SER B 1 25 ? 9.906 -30.453 15.828 1 96.88 25 SER B O 1
ATOM 3976 N N . GLN B 1 26 ? 7.84 -30.375 16.625 1 97.12 26 GLN B N 1
ATOM 3977 C CA . GLN B 1 26 ? 7.402 -29.422 15.609 1 97.12 26 GLN B CA 1
ATOM 3978 C C . GLN B 1 26 ? 8.141 -28.094 15.742 1 97.12 26 GLN B C 1
ATOM 3980 O O . GLN B 1 26 ? 8.578 -27.516 14.75 1 97.12 26 GLN B O 1
ATOM 3985 N N . MET B 1 27 ? 8.258 -27.625 16.984 1 97.62 27 MET B N 1
ATOM 3986 C CA . MET B 1 27 ? 8.977 -26.391 17.281 1 97.62 27 MET B CA 1
ATOM 3987 C C . MET B 1 27 ? 10.406 -26.469 16.734 1 97.62 27 MET B C 1
ATOM 3989 O O . MET B 1 27 ? 10.883 -25.516 16.109 1 97.62 27 MET B O 1
ATOM 3993 N N . ALA B 1 28 ? 11.039 -27.562 17 1 97.88 28 ALA B N 1
ATOM 3994 C CA . ALA B 1 28 ? 12.414 -27.75 16.547 1 97.88 28 ALA B CA 1
ATOM 3995 C C . ALA B 1 28 ? 12.492 -27.703 15.023 1 97.88 28 ALA B C 1
ATOM 3997 O O . ALA B 1 28 ? 13.414 -27.125 14.453 1 97.88 28 ALA B O 1
ATOM 3998 N N . SER B 1 29 ? 11.57 -28.312 14.383 1 98.12 29 SER B N 1
ATOM 3999 C CA . SER B 1 29 ? 11.531 -28.344 12.93 1 98.12 29 SER B CA 1
ATOM 4000 C C . SER B 1 29 ? 11.344 -26.938 12.352 1 98.12 29 SER B C 1
ATOM 4002 O O . SER B 1 29 ? 12.023 -26.562 11.398 1 98.12 29 SER B O 1
ATOM 4004 N N . PHE B 1 30 ? 10.438 -26.219 12.922 1 98.38 30 PHE B N 1
ATOM 4005 C CA . PHE B 1 30 ? 10.18 -24.859 12.422 1 98.38 30 PHE B CA 1
ATOM 4006 C C . PHE B 1 30 ? 11.367 -23.953 12.68 1 98.38 30 PHE B C 1
ATOM 4008 O O . PHE B 1 30 ? 11.664 -23.062 11.883 1 98.38 30 PHE B O 1
ATOM 4015 N N . LEU B 1 31 ? 12.062 -24.125 13.773 1 98.25 31 LEU B N 1
ATOM 4016 C CA . LEU B 1 31 ? 13.273 -23.359 14.039 1 98.25 31 LEU B CA 1
ATOM 4017 C C . LEU B 1 31 ? 14.352 -23.656 13.008 1 98.25 31 LEU B C 1
ATOM 4019 O O . LEU B 1 31 ? 15.055 -22.75 12.555 1 98.25 31 LEU B O 1
ATOM 4023 N N . ASN B 1 32 ? 14.445 -24.938 12.656 1 97.75 32 ASN B N 1
ATOM 4024 C CA . ASN B 1 32 ? 15.383 -25.312 11.602 1 97.75 32 ASN B CA 1
ATOM 4025 C C . ASN B 1 32 ? 15.031 -24.656 10.273 1 97.75 32 ASN B C 1
ATOM 4027 O O . ASN B 1 32 ? 15.914 -24.172 9.562 1 97.75 32 ASN B O 1
ATOM 4031 N N . LEU B 1 33 ? 13.805 -24.672 9.969 1 97.62 33 LEU B N 1
ATOM 4032 C CA . LEU B 1 33 ? 13.344 -24.047 8.734 1 97.62 33 LEU B CA 1
ATOM 4033 C C . LEU B 1 33 ? 13.586 -22.547 8.75 1 97.62 33 LEU B C 1
ATOM 4035 O O . LEU B 1 33 ? 13.922 -21.953 7.723 1 97.62 33 LEU B O 1
ATOM 4039 N N . ALA B 1 34 ? 13.375 -21.922 9.898 1 97.88 34 ALA B N 1
ATOM 4040 C CA . ALA B 1 34 ? 13.617 -20.5 10.031 1 97.88 34 ALA B CA 1
ATOM 4041 C C . ALA B 1 34 ? 15.086 -20.156 9.758 1 97.88 34 ALA B C 1
ATOM 4043 O O . ALA B 1 34 ? 15.391 -19.109 9.18 1 97.88 34 ALA B O 1
ATOM 4044 N N . ASP B 1 35 ? 15.961 -20.984 10.227 1 96.75 35 ASP B N 1
ATOM 4045 C CA . ASP B 1 35 ? 17.391 -20.781 9.984 1 96.75 35 ASP B CA 1
ATOM 4046 C C . ASP B 1 35 ? 17.688 -20.719 8.492 1 96.75 35 ASP B C 1
ATOM 4048 O O . ASP B 1 35 ? 18.453 -19.859 8.039 1 96.75 35 ASP B O 1
ATOM 4052 N N . GLU B 1 36 ? 17.078 -21.578 7.746 1 94.06 36 GLU B N 1
ATOM 4053 C CA . GLU B 1 36 ? 17.25 -21.594 6.297 1 94.06 36 GLU B CA 1
ATOM 4054 C C . GLU B 1 36 ? 16.734 -20.297 5.66 1 94.06 36 GLU B C 1
ATOM 4056 O O . GLU B 1 36 ? 17.422 -19.703 4.832 1 94.06 36 GLU B O 1
ATOM 4061 N N . THR B 1 37 ? 15.562 -19.922 6.051 1 96.25 37 THR B N 1
ATOM 4062 C CA . THR B 1 37 ? 14.953 -18.703 5.516 1 96.25 37 THR B CA 1
ATOM 4063 C C . THR B 1 37 ? 15.773 -17.484 5.887 1 96.25 37 THR B C 1
ATOM 4065 O O . THR B 1 37 ? 15.984 -16.594 5.055 1 96.25 37 THR B O 1
ATOM 4068 N N . LEU B 1 38 ? 16.281 -17.391 7.109 1 97.94 38 LEU B N 1
ATOM 4069 C CA . LEU B 1 38 ? 17 -16.219 7.609 1 97.94 38 LEU B CA 1
ATOM 4070 C C . LEU B 1 38 ? 18.375 -16.125 6.984 1 97.94 38 LEU B C 1
ATOM 4072 O O . LEU B 1 38 ? 19.016 -15.062 7.023 1 97.94 38 LEU B O 1
ATOM 4076 N N . SER B 1 39 ? 18.859 -17.219 6.375 1 97.44 39 SER B N 1
ATOM 4077 C CA . SER B 1 39 ? 20.078 -17.125 5.566 1 97.44 39 SER B CA 1
ATOM 4078 C C . SER B 1 39 ? 19.875 -16.219 4.367 1 97.44 39 SER B C 1
ATOM 4080 O O . SER B 1 39 ? 20.797 -15.508 3.951 1 97.44 39 SER B O 1
ATOM 4082 N N . SER B 1 40 ? 18.703 -16.219 3.809 1 97.75 40 SER B N 1
ATOM 4083 C CA . SER B 1 40 ? 18.359 -15.281 2.74 1 97.75 40 SER B CA 1
ATOM 4084 C C . SER B 1 40 ? 18.406 -13.844 3.236 1 97.75 40 SER B C 1
ATOM 4086 O O . SER B 1 40 ? 18.812 -12.938 2.502 1 97.75 40 SER B O 1
ATOM 4088 N N . TYR B 1 41 ? 17.969 -13.633 4.5 1 98.19 41 TYR B N 1
ATOM 4089 C CA . TYR B 1 41 ? 18.047 -12.305 5.09 1 98.19 41 TYR B CA 1
ATOM 4090 C C . TYR B 1 41 ? 19.484 -11.805 5.164 1 98.19 41 TYR B C 1
ATOM 4092 O O . TYR B 1 41 ? 19.766 -10.648 4.844 1 98.19 41 TYR B O 1
ATOM 4100 N N . GLU B 1 42 ? 20.359 -12.664 5.5 1 97.81 42 GLU B N 1
ATOM 4101 C CA . GLU B 1 42 ? 21.781 -12.32 5.57 1 97.81 42 GLU B CA 1
ATOM 4102 C C . GLU B 1 42 ? 22.328 -11.969 4.191 1 97.81 42 GLU B C 1
ATOM 4104 O O . GLU B 1 42 ? 23.109 -11.023 4.047 1 97.81 42 GLU B O 1
ATOM 4109 N N . ALA B 1 43 ? 21.906 -12.766 3.23 1 97.75 43 ALA B N 1
ATOM 4110 C CA . ALA B 1 43 ? 22.344 -12.492 1.86 1 97.75 43 ALA B CA 1
ATOM 4111 C C . ALA B 1 43 ? 21.859 -11.125 1.397 1 97.75 43 ALA B C 1
ATOM 4113 O O . ALA B 1 43 ? 22.609 -10.375 0.769 1 97.75 43 ALA B O 1
ATOM 4114 N N . ILE B 1 44 ? 20.688 -10.734 1.718 1 97.88 44 ILE B N 1
ATOM 4115 C CA . ILE B 1 44 ? 20.078 -9.469 1.313 1 97.88 44 ILE B CA 1
ATOM 4116 C C . ILE B 1 44 ? 20.797 -8.312 2.01 1 97.88 44 ILE B C 1
ATOM 4118 O O . ILE B 1 44 ? 21.031 -7.266 1.406 1 97.88 44 ILE B O 1
ATOM 4122 N N . ASP B 1 45 ? 21.047 -8.555 3.27 1 97.44 45 ASP B N 1
ATOM 4123 C CA . ASP B 1 45 ? 21.797 -7.539 4.016 1 97.44 45 ASP B CA 1
ATOM 4124 C C . ASP B 1 45 ? 23.109 -7.203 3.33 1 97.44 45 ASP B C 1
ATOM 4126 O O . ASP B 1 45 ? 23.453 -6.031 3.166 1 97.44 45 ASP B O 1
ATOM 4130 N N . ALA B 1 46 ? 23.844 -8.25 2.932 1 97.62 46 ALA B N 1
ATOM 4131 C CA . ALA B 1 46 ? 25.125 -8.078 2.264 1 97.62 46 ALA B CA 1
ATOM 4132 C C . ALA B 1 46 ? 24.953 -7.398 0.907 1 97.62 46 ALA B C 1
ATOM 4134 O O . ALA B 1 46 ? 25.75 -6.523 0.539 1 97.62 46 ALA B O 1
ATOM 4135 N N . LEU B 1 47 ? 23.984 -7.762 0.165 1 97.94 47 LEU B N 1
ATOM 4136 C CA . LEU B 1 47 ? 23.734 -7.215 -1.163 1 97.94 47 LEU B CA 1
ATOM 4137 C C . LEU B 1 47 ? 23.297 -5.75 -1.078 1 97.94 47 LEU B C 1
ATOM 4139 O O . LEU B 1 47 ? 23.703 -4.934 -1.909 1 97.94 47 LEU B O 1
ATOM 4143 N N . TYR B 1 48 ? 22.453 -5.426 -0.103 1 97.94 48 TYR B N 1
ATOM 4144 C CA . TYR B 1 48 ? 22.016 -4.047 0.101 1 97.94 48 TYR B CA 1
ATOM 4145 C C . TYR B 1 48 ? 23.203 -3.141 0.403 1 97.94 48 TYR B C 1
ATOM 4147 O O . TYR B 1 48 ? 23.312 -2.053 -0.164 1 97.94 48 TYR B O 1
ATOM 4155 N N . ALA B 1 49 ? 24.078 -3.586 1.291 1 97.25 49 ALA B N 1
ATOM 4156 C CA . ALA B 1 49 ? 25.281 -2.826 1.646 1 97.25 49 ALA B CA 1
ATOM 4157 C C . ALA B 1 49 ? 26.141 -2.568 0.419 1 97.25 49 ALA B C 1
ATOM 4159 O O . ALA B 1 49 ? 26.719 -1.487 0.274 1 97.25 49 ALA B O 1
ATOM 4160 N N . ALA B 1 50 ? 26.125 -3.543 -0.488 1 97.19 50 ALA B N 1
ATOM 4161 C CA . ALA B 1 50 ? 27.031 -3.48 -1.636 1 97.19 50 ALA B CA 1
ATOM 4162 C C . ALA B 1 50 ? 26.438 -2.631 -2.756 1 97.19 50 ALA B C 1
ATOM 4164 O O . ALA B 1 50 ? 27.172 -1.974 -3.498 1 97.19 50 ALA B O 1
ATOM 4165 N N . HIS B 1 51 ? 25.062 -2.635 -2.867 1 97.06 51 HIS B N 1
ATOM 4166 C CA . HIS B 1 51 ? 24.516 -2.129 -4.117 1 97.06 51 HIS B CA 1
ATOM 4167 C C . HIS B 1 51 ? 23.625 -0.907 -3.873 1 97.06 51 HIS B C 1
ATOM 4169 O O . HIS B 1 51 ? 23.359 -0.138 -4.801 1 97.06 51 HIS B O 1
ATOM 4175 N N . VAL B 1 52 ? 23.109 -0.696 -2.605 1 96.81 52 VAL B N 1
ATOM 4176 C CA . VAL B 1 52 ? 22.078 0.317 -2.418 1 96.81 52 VAL B CA 1
ATOM 4177 C C . VAL B 1 52 ? 22.516 1.313 -1.349 1 96.81 52 VAL B C 1
ATOM 4179 O O . VAL B 1 52 ? 22.391 2.527 -1.529 1 96.81 52 VAL B O 1
ATOM 4182 N N . ALA B 1 53 ? 23.062 0.816 -0.257 1 95.69 53 ALA B N 1
ATOM 4183 C CA . ALA B 1 53 ? 23.406 1.646 0.897 1 95.69 53 ALA B CA 1
ATOM 4184 C C . ALA B 1 53 ? 24.391 2.75 0.51 1 95.69 53 ALA B C 1
ATOM 4186 O O . ALA B 1 53 ? 25.297 2.527 -0.288 1 95.69 53 ALA B O 1
ATOM 4187 N N . GLN B 1 54 ? 24.109 3.895 1.016 1 93.31 54 GLN B N 1
ATOM 4188 C CA . GLN B 1 54 ? 24.969 5.047 0.806 1 93.31 54 GLN B CA 1
ATOM 4189 C C . GLN B 1 54 ? 25.562 5.539 2.123 1 93.31 54 GLN B C 1
ATOM 4191 O O . GLN B 1 54 ? 24.906 5.465 3.168 1 93.31 54 GLN B O 1
ATOM 4196 N N . PRO B 1 55 ? 26.781 6.055 2.049 1 95.31 55 PRO B N 1
ATOM 4197 C CA . PRO B 1 55 ? 27.328 6.668 3.266 1 95.31 55 PRO B CA 1
ATOM 4198 C C . PRO B 1 55 ? 26.594 7.949 3.654 1 95.31 55 PRO B C 1
ATOM 4200 O O . PRO B 1 55 ? 26.188 8.727 2.781 1 95.31 55 PRO B O 1
ATOM 4203 N N . THR B 1 56 ? 26.406 8.133 4.852 1 96.38 56 THR B N 1
ATOM 4204 C CA . THR B 1 56 ? 25.812 9.367 5.348 1 96.38 56 THR B CA 1
ATOM 4205 C C . THR B 1 56 ? 26.734 10.547 5.133 1 96.38 56 THR B C 1
ATOM 4207 O O . THR B 1 56 ? 27.891 10.539 5.594 1 96.38 56 THR B O 1
ATOM 4210 N N . PRO B 1 57 ? 26.266 11.547 4.402 1 97 57 PRO B N 1
ATOM 4211 C CA . PRO B 1 57 ? 27.141 12.711 4.238 1 97 57 PRO B CA 1
ATOM 4212 C C . PRO B 1 57 ? 27.359 13.469 5.547 1 97 57 PRO B C 1
ATOM 4214 O O . PRO B 1 57 ? 26.516 13.406 6.445 1 97 57 PRO B O 1
ATOM 4217 N N . VAL B 1 58 ? 28.484 14.195 5.566 1 96.62 58 VAL B N 1
ATOM 4218 C CA . VAL B 1 58 ? 28.766 15.062 6.707 1 96.62 58 VAL B CA 1
ATOM 4219 C C . VAL B 1 58 ? 28.266 16.469 6.422 1 96.62 58 VAL B C 1
ATOM 4221 O O . VAL B 1 58 ? 28.703 17.109 5.465 1 96.62 58 VAL B O 1
ATOM 4224 N N . ARG B 1 59 ? 27.297 16.875 7.133 1 98.06 59 ARG B N 1
ATOM 4225 C CA . ARG B 1 59 ? 26.781 18.234 7.07 1 98.06 59 ARG B CA 1
ATOM 4226 C C . ARG B 1 59 ? 26.797 18.891 8.445 1 98.06 59 ARG B C 1
ATOM 4228 O O . ARG B 1 59 ? 26.531 18.25 9.453 1 98.06 59 ARG B O 1
ATOM 4235 N N . GLU B 1 60 ? 27.25 20.125 8.43 1 97.88 60 GLU B N 1
ATOM 4236 C CA . GLU B 1 60 ? 27.281 20.859 9.688 1 97.88 60 GLU B CA 1
ATOM 4237 C C . GLU B 1 60 ? 25.875 21.125 10.219 1 97.88 60 GLU B C 1
ATOM 4239 O O . GLU B 1 60 ? 24.969 21.422 9.445 1 97.88 60 GLU B O 1
ATOM 4244 N N . HIS B 1 61 ? 25.719 20.969 11.469 1 97.88 61 HIS B N 1
ATOM 4245 C CA . HIS B 1 61 ? 24.484 21.281 12.172 1 97.88 61 HIS B CA 1
ATOM 4246 C C . HIS B 1 61 ? 24.75 21.641 13.625 1 97.88 61 HIS B C 1
ATOM 4248 O O . HIS B 1 61 ? 25.828 21.375 14.156 1 97.88 61 HIS B O 1
ATOM 4254 N N . SER B 1 62 ? 23.797 22.312 14.258 1 97.44 62 SER B N 1
ATOM 4255 C CA . SER B 1 62 ? 23.906 22.703 15.664 1 97.44 62 SER B CA 1
ATOM 4256 C C . SER B 1 62 ? 22.531 22.844 16.297 1 97.44 62 SER B C 1
ATOM 4258 O O . SER B 1 62 ? 21.562 23.234 15.641 1 97.44 62 SER B O 1
ATOM 4260 N N . LYS B 1 63 ? 22.422 22.438 17.531 1 95.19 63 LYS B N 1
ATOM 4261 C CA . LYS B 1 63 ? 21.219 22.734 18.312 1 95.19 63 LYS B CA 1
ATOM 4262 C C . LYS B 1 63 ? 21.188 24.203 18.734 1 95.19 63 LYS B C 1
ATOM 4264 O O . LYS B 1 63 ? 22.156 24.719 19.281 1 95.19 63 LYS B O 1
ATOM 4269 N N . PRO B 1 64 ? 20.109 24.812 18.453 1 95.19 64 PRO B N 1
ATOM 4270 C CA . PRO B 1 64 ? 20.047 26.219 18.875 1 95.19 64 PRO B CA 1
ATOM 4271 C C . PRO B 1 64 ? 20.062 26.375 20.391 1 95.19 64 PRO B C 1
ATOM 4273 O O . PRO B 1 64 ? 19.469 25.547 21.109 1 95.19 64 PRO B O 1
ATOM 4276 N N . ALA B 1 65 ? 20.688 27.531 20.844 1 93.75 65 ALA B N 1
ATOM 4277 C CA . ALA B 1 65 ? 20.625 27.875 22.266 1 93.75 65 ALA B CA 1
ATOM 4278 C C . ALA B 1 65 ? 19.203 28.219 22.688 1 93.75 65 ALA B C 1
ATOM 4280 O O . ALA B 1 65 ? 18.406 28.703 21.875 1 93.75 65 ALA B O 1
ATOM 4281 N N . ASP B 1 66 ? 18.906 27.984 23.906 1 92.06 66 ASP B N 1
ATOM 4282 C CA . ASP B 1 66 ? 17.578 28.25 24.422 1 92.06 66 ASP B CA 1
ATOM 4283 C C . ASP B 1 66 ? 17.172 29.703 24.172 1 92.06 66 ASP B C 1
ATOM 4285 O O . ASP B 1 66 ? 16.016 29.984 23.844 1 92.06 66 ASP B O 1
ATOM 4289 N N . ALA B 1 67 ? 18.109 30.578 24.266 1 92.56 67 ALA B N 1
ATOM 4290 C CA . ALA B 1 67 ? 17.844 32 24.109 1 92.56 67 ALA B CA 1
ATOM 4291 C C . ALA B 1 67 ? 17.469 32.344 22.656 1 92.56 67 ALA B C 1
ATOM 4293 O O . ALA B 1 67 ? 16.797 33.344 22.391 1 92.56 67 ALA B O 1
ATOM 4294 N N . GLU B 1 68 ? 17.859 31.453 21.766 1 91.62 68 GLU B N 1
ATOM 4295 C CA . GLU B 1 68 ? 17.609 31.656 20.344 1 91.62 68 GLU B CA 1
ATOM 4296 C C . GLU B 1 68 ? 16.375 30.875 19.875 1 91.62 68 GLU B C 1
ATOM 4298 O O . GLU B 1 68 ? 16 30.938 18.703 1 91.62 68 GLU B O 1
ATOM 4303 N N . ASN B 1 69 ? 15.773 30.172 20.766 1 96.88 69 ASN B N 1
ATOM 4304 C CA . ASN B 1 69 ? 14.641 29.312 20.453 1 96.88 69 ASN B CA 1
ATOM 4305 C C . ASN B 1 69 ? 13.484 29.516 21.422 1 96.88 69 ASN B C 1
ATOM 4307 O O . ASN B 1 69 ? 12.984 28.547 22 1 96.88 69 ASN B O 1
ATOM 4311 N N . LEU B 1 70 ? 13.109 30.75 21.562 1 94.88 70 LEU B N 1
ATOM 4312 C CA . LEU B 1 70 ? 12.156 31.156 22.578 1 94.88 70 LEU B CA 1
ATOM 4313 C C . LEU B 1 70 ? 10.805 30.484 22.344 1 94.88 70 LEU B C 1
ATOM 4315 O O . LEU B 1 70 ? 10.07 30.219 23.297 1 94.88 70 LEU B O 1
ATOM 4319 N N . HIS B 1 71 ? 10.484 30.203 21.141 1 97.88 71 HIS B N 1
ATOM 4320 C CA . HIS B 1 71 ? 9.18 29.609 20.828 1 97.88 71 HIS B CA 1
ATOM 4321 C C . HIS B 1 71 ? 9.266 28.094 20.75 1 97.88 71 HIS B C 1
ATOM 4323 O O . HIS B 1 71 ? 8.25 27.422 20.547 1 97.88 71 HIS B O 1
ATOM 4329 N N . GLY B 1 72 ? 10.5 27.531 20.844 1 98.06 72 GLY B N 1
ATOM 4330 C CA . GLY B 1 72 ? 10.688 26.094 20.781 1 98.06 72 GLY B CA 1
ATOM 4331 C C . GLY B 1 72 ? 10.477 25.531 19.391 1 98.06 72 GLY B C 1
ATOM 4332 O O . GLY B 1 72 ? 10.102 24.359 19.234 1 98.06 72 GLY B O 1
ATOM 4333 N N . ALA B 1 73 ? 10.742 26.344 18.391 1 98.69 73 ALA B N 1
ATOM 4334 C CA . ALA B 1 73 ? 10.328 25.984 17.031 1 98.69 73 ALA B CA 1
ATOM 4335 C C . ALA B 1 73 ? 11.469 25.312 16.266 1 98.69 73 ALA B C 1
ATOM 4337 O O . ALA B 1 73 ? 11.234 24.578 15.312 1 98.69 73 ALA B O 1
ATOM 4338 N N . TRP B 1 74 ? 12.719 25.562 16.656 1 98.62 74 TRP B N 1
ATOM 4339 C CA . TRP B 1 74 ? 13.875 24.938 16.016 1 98.62 74 TRP B CA 1
ATOM 4340 C C . TRP B 1 74 ? 14.188 23.594 16.656 1 98.62 74 TRP B C 1
ATOM 4342 O O . TRP B 1 74 ? 14.25 23.469 17.875 1 98.62 74 TRP B O 1
ATOM 4352 N N . TYR B 1 75 ? 14.359 22.594 15.812 1 98.06 75 TYR B N 1
ATOM 4353 C CA . TYR B 1 75 ? 14.961 21.359 16.297 1 98.06 75 TYR B CA 1
ATOM 4354 C C . TYR B 1 75 ? 16.484 21.406 16.172 1 98.06 75 TYR B C 1
ATOM 4356 O O . TYR B 1 75 ? 17.188 21.266 17.172 1 98.06 75 TYR B O 1
ATOM 4364 N N . VAL B 1 76 ? 16.922 21.594 14.969 1 98.19 76 VAL B N 1
ATOM 4365 C CA . VAL B 1 76 ? 18.344 21.719 14.672 1 98.19 76 VAL B CA 1
ATOM 4366 C C . VAL B 1 76 ? 18.562 22.75 13.57 1 98.19 76 VAL B C 1
ATOM 4368 O O . VAL B 1 76 ? 17.688 22.953 12.719 1 98.19 76 VAL B O 1
ATOM 4371 N N . LYS B 1 77 ? 19.641 23.516 13.617 1 98.44 77 LYS B N 1
ATOM 4372 C CA . LYS B 1 77 ? 20.031 24.453 12.562 1 98.44 77 LYS B CA 1
ATOM 4373 C C . LYS B 1 77 ? 21.141 23.875 11.688 1 98.44 77 LYS B C 1
ATOM 4375 O O . LYS B 1 77 ? 21.938 23.062 12.148 1 98.44 77 LYS B O 1
ATOM 4380 N N . THR B 1 78 ? 21.125 24.172 10.516 1 98.62 78 THR B N 1
ATOM 4381 C CA . THR B 1 78 ? 22.141 23.812 9.523 1 98.62 78 THR B CA 1
ATOM 4382 C C . THR B 1 78 ? 22.219 24.875 8.43 1 98.62 78 THR B C 1
ATOM 4384 O O . THR B 1 78 ? 21.547 25.906 8.508 1 98.62 78 THR B O 1
ATOM 4387 N N . HIS B 1 79 ? 23.156 24.734 7.5 1 98.69 79 HIS B N 1
ATOM 4388 C CA . HIS B 1 79 ? 23.312 25.641 6.367 1 98.69 79 HIS B CA 1
ATOM 4389 C C . HIS B 1 79 ? 23.75 24.891 5.117 1 98.69 79 HIS B C 1
ATOM 4391 O O . HIS B 1 79 ? 24.953 24.703 4.887 1 98.69 79 HIS B O 1
ATOM 4397 N N . ILE B 1 80 ? 22.812 24.484 4.367 1 98.75 80 ILE B N 1
ATOM 4398 C CA . ILE B 1 80 ? 23.062 23.734 3.137 1 98.75 80 ILE B CA 1
ATOM 4399 C C . ILE B 1 80 ? 22.672 24.594 1.93 1 98.75 80 ILE B C 1
ATOM 4401 O O . ILE B 1 80 ? 21.484 24.734 1.634 1 98.75 80 ILE B O 1
ATOM 4405 N N . VAL B 1 81 ? 23.594 25.094 1.149 1 98.5 81 VAL B N 1
ATOM 4406 C CA . VAL B 1 81 ? 23.391 26 0.027 1 98.5 81 VAL B CA 1
ATOM 4407 C C . VAL B 1 81 ? 23.031 25.203 -1.226 1 98.5 81 VAL B C 1
ATOM 4409 O O . VAL B 1 81 ? 23.75 24.266 -1.58 1 98.5 81 VAL B O 1
ATOM 4412 N N . GLY B 1 82 ? 21.875 25.578 -1.818 1 98.38 82 GLY B N 1
ATOM 4413 C CA . GLY B 1 82 ? 21.484 24.922 -3.053 1 98.38 82 GLY B CA 1
ATOM 4414 C C . GLY B 1 82 ? 22.188 25.469 -4.277 1 98.38 82 GLY B C 1
ATOM 4415 O O . GLY B 1 82 ? 23.234 26.109 -4.156 1 98.38 82 GLY B O 1
ATOM 4416 N N . ALA B 1 83 ? 21.688 25.109 -5.453 1 98.31 83 ALA B N 1
ATOM 4417 C CA . ALA B 1 83 ? 22.234 25.562 -6.734 1 98.31 83 ALA B CA 1
ATOM 4418 C C . ALA B 1 83 ? 22.328 27.078 -6.785 1 98.31 83 ALA B C 1
ATOM 4420 O O . ALA B 1 83 ? 21.547 27.781 -6.137 1 98.31 83 ALA B O 1
ATOM 4421 N N . PRO B 1 84 ? 23.234 27.641 -7.539 1 97.38 84 PRO B N 1
ATOM 4422 C CA . PRO B 1 84 ? 23.453 29.094 -7.566 1 97.38 84 PRO B CA 1
ATOM 4423 C C . PRO B 1 84 ? 22.312 29.844 -8.219 1 97.38 84 PRO B C 1
ATOM 4425 O O . PRO B 1 84 ? 22.125 31.047 -7.977 1 97.38 84 PRO B O 1
ATOM 4428 N N . ASN B 1 85 ? 21.625 29.141 -9.109 1 97.19 85 ASN B N 1
ATOM 4429 C CA . ASN B 1 85 ? 20.484 29.75 -9.805 1 97.19 85 ASN B CA 1
ATOM 4430 C C . ASN B 1 85 ? 19.219 28.906 -9.656 1 97.19 85 ASN B C 1
ATOM 4432 O O . ASN B 1 85 ? 19.281 27.766 -9.188 1 97.19 85 ASN B O 1
ATOM 4436 N N . GLY B 1 86 ? 18.062 29.5 -9.914 1 98.19 86 GLY B N 1
ATOM 4437 C CA . GLY B 1 86 ? 16.781 28.828 -9.836 1 98.19 86 GLY B CA 1
ATOM 4438 C C . GLY B 1 86 ? 15.688 29.688 -9.242 1 98.19 86 GLY B C 1
ATOM 4439 O O . GLY B 1 86 ? 15.961 30.797 -8.758 1 98.19 86 GLY B O 1
ATOM 4440 N N . PRO B 1 87 ? 14.523 29.109 -9.266 1 98.44 87 PRO B N 1
ATOM 4441 C CA . PRO B 1 87 ? 13.367 29.922 -8.844 1 98.44 87 PRO B CA 1
ATOM 4442 C C . PRO B 1 87 ? 13.391 30.234 -7.348 1 98.44 87 PRO B C 1
ATOM 4444 O O . PRO B 1 87 ? 12.664 31.125 -6.891 1 98.44 87 PRO B O 1
ATOM 4447 N N . LEU B 1 88 ? 14.273 29.531 -6.527 1 98.75 88 LEU B N 1
ATOM 4448 C CA . LEU B 1 88 ? 14.305 29.766 -5.09 1 98.75 88 LEU B CA 1
ATOM 4449 C C . LEU B 1 88 ? 15.664 30.281 -4.648 1 98.75 88 LEU B C 1
ATOM 4451 O O . LEU B 1 88 ? 15.992 30.25 -3.457 1 98.75 88 LEU B O 1
ATOM 4455 N N . ALA B 1 89 ? 16.422 30.719 -5.641 1 98.19 89 ALA B N 1
ATOM 4456 C CA . ALA B 1 89 ? 17.719 31.297 -5.309 1 98.19 89 ALA B CA 1
ATOM 4457 C C . ALA B 1 89 ? 17.562 32.469 -4.34 1 98.19 89 ALA B C 1
ATOM 4459 O O . ALA B 1 89 ? 16.703 33.344 -4.531 1 98.19 89 ALA B O 1
ATOM 4460 N N . GLY B 1 90 ? 18.375 32.406 -3.279 1 97.38 90 GLY B N 1
ATOM 4461 C CA . GLY B 1 90 ? 18.359 33.469 -2.295 1 97.38 90 GLY B CA 1
ATOM 4462 C C . GLY B 1 90 ? 17.312 33.281 -1.219 1 97.38 90 GLY B C 1
ATOM 4463 O O . GLY B 1 90 ? 17.234 34.094 -0.274 1 97.38 90 GLY B O 1
ATOM 4464 N N . ARG B 1 91 ? 16.531 32.25 -1.314 1 98.5 91 ARG B N 1
ATOM 4465 C CA . ARG B 1 91 ? 15.477 32 -0.336 1 98.5 91 ARG B CA 1
ATOM 4466 C C . ARG B 1 91 ? 15.922 30.984 0.7 1 98.5 91 ARG B C 1
ATOM 4468 O O . ARG B 1 91 ? 16.578 30 0.363 1 98.5 91 ARG B O 1
ATOM 4475 N N . THR B 1 92 ? 15.586 31.172 1.971 1 98.88 92 THR B N 1
ATOM 4476 C CA . THR B 1 92 ? 15.859 30.234 3.051 1 98.88 92 THR B CA 1
ATOM 4477 C C . THR B 1 92 ? 14.641 29.359 3.324 1 98.88 92 THR B C 1
ATOM 4479 O O . THR B 1 92 ? 13.5 29.828 3.26 1 98.88 92 THR B O 1
ATOM 4482 N N . VAL B 1 93 ? 14.914 28.078 3.543 1 98.94 93 VAL B N 1
ATOM 4483 C CA . VAL B 1 93 ? 13.844 27.125 3.793 1 98.94 93 VAL B CA 1
ATOM 4484 C C . VAL B 1 93 ? 14.172 26.281 5.031 1 98.94 93 VAL B C 1
ATOM 4486 O O . VAL B 1 93 ? 15.32 25.891 5.23 1 98.94 93 VAL B O 1
ATOM 4489 N N . VAL B 1 94 ? 13.203 26.078 5.891 1 98.94 94 VAL B N 1
ATOM 4490 C CA . VAL B 1 94 ? 13.32 25.109 6.984 1 98.94 94 VAL B CA 1
ATOM 4491 C C . VAL B 1 94 ? 12.461 23.891 6.691 1 98.94 94 VAL B C 1
ATOM 4493 O O . VAL B 1 94 ? 11.414 23.984 6.047 1 98.94 94 VAL B O 1
ATOM 4496 N N . ILE B 1 95 ? 12.945 22.688 7.094 1 98.94 95 ILE B N 1
ATOM 4497 C CA . ILE B 1 95 ? 12.312 21.406 6.785 1 98.94 95 ILE B CA 1
ATOM 4498 C C . ILE B 1 95 ? 11.695 20.812 8.047 1 98.94 95 ILE B C 1
ATOM 4500 O O . ILE B 1 95 ? 12.359 20.703 9.078 1 98.94 95 ILE B O 1
ATOM 4504 N N . LYS B 1 96 ? 10.328 20.438 7.977 1 98.94 96 LYS B N 1
ATOM 4505 C CA . LYS B 1 96 ? 9.719 19.719 9.094 1 98.94 96 LYS B CA 1
ATOM 4506 C C . LYS B 1 96 ? 10.555 18.5 9.477 1 98.94 96 LYS B C 1
ATOM 4508 O O . LYS B 1 96 ? 11.055 17.781 8.609 1 98.94 96 LYS B O 1
ATOM 4513 N N . ASP B 1 97 ? 10.594 18.266 10.719 1 98.56 97 ASP B N 1
ATOM 4514 C CA . ASP B 1 97 ? 11.57 17.328 11.242 1 98.56 97 ASP B CA 1
ATOM 4515 C C . ASP B 1 97 ? 11.188 15.891 10.898 1 98.56 97 ASP B C 1
ATOM 4517 O O . ASP B 1 97 ? 11.969 14.961 11.109 1 98.56 97 ASP B O 1
ATOM 4521 N N . ASN B 1 98 ? 10.031 15.602 10.344 1 98.69 98 ASN B N 1
ATOM 4522 C CA . ASN B 1 98 ? 9.695 14.258 9.891 1 98.69 98 ASN B CA 1
ATOM 4523 C C . ASN B 1 98 ? 10.227 13.992 8.484 1 98.69 98 ASN B C 1
ATOM 4525 O O . ASN B 1 98 ? 10.102 12.883 7.969 1 98.69 98 ASN B O 1
ATOM 4529 N N . VAL B 1 99 ? 10.844 14.977 7.82 1 98.88 99 VAL B N 1
ATOM 4530 C CA . VAL B 1 99 ? 11.383 14.867 6.469 1 98.88 99 VAL B CA 1
ATOM 4531 C C . VAL B 1 99 ? 12.906 14.727 6.527 1 98.88 99 VAL B C 1
ATOM 4533 O O . VAL B 1 99 ? 13.586 15.539 7.16 1 98.88 99 VAL B O 1
ATOM 4536 N N . SER B 1 100 ? 13.445 13.781 5.828 1 98.81 100 SER B N 1
ATOM 4537 C CA . SER B 1 100 ? 14.859 13.438 5.922 1 98.81 100 SER B CA 1
ATOM 4538 C C . SER B 1 100 ? 15.727 14.484 5.23 1 98.81 100 SER B C 1
ATOM 4540 O O . SER B 1 100 ? 15.469 14.859 4.086 1 98.81 100 SER B O 1
ATOM 4542 N N . VAL B 1 101 ? 16.641 15.016 5.91 1 98.88 101 VAL B N 1
ATOM 4543 C CA . VAL B 1 101 ? 17.781 15.766 5.391 1 98.88 101 VAL B CA 1
ATOM 4544 C C . VAL B 1 101 ? 19.078 15 5.688 1 98.88 101 VAL B C 1
ATOM 4546 O O . VAL B 1 101 ? 19.438 14.82 6.852 1 98.88 101 VAL B O 1
ATOM 4549 N N . ALA B 1 102 ? 19.734 14.594 4.633 1 98.62 102 ALA B N 1
ATOM 4550 C CA . ALA B 1 102 ? 20.906 13.734 4.801 1 98.62 102 ALA B CA 1
ATOM 4551 C C . ALA B 1 102 ? 21.953 14.414 5.668 1 98.62 102 ALA B C 1
ATOM 4553 O O . ALA B 1 102 ? 22.25 15.602 5.484 1 98.62 102 ALA B O 1
ATOM 4554 N N . GLY B 1 103 ? 22.469 13.68 6.625 1 98.56 103 GLY B N 1
ATOM 4555 C CA . GLY B 1 103 ? 23.562 14.172 7.453 1 98.56 103 GLY B CA 1
ATOM 4556 C C . GLY B 1 103 ? 23.094 15.094 8.562 1 98.56 103 GLY B C 1
ATOM 4557 O O . GLY B 1 103 ? 23.891 15.547 9.383 1 98.56 103 GLY B O 1
ATOM 4558 N N . VAL B 1 104 ? 21.812 15.414 8.672 1 98.75 104 VAL B N 1
ATOM 4559 C CA . VAL B 1 104 ? 21.234 16.266 9.703 1 98.75 104 VAL B CA 1
ATOM 4560 C C . VAL B 1 104 ? 20.297 15.445 10.586 1 98.75 104 VAL B C 1
ATOM 4562 O O . VAL B 1 104 ? 19.469 14.695 10.078 1 98.75 104 VAL B O 1
ATOM 4565 N N . PRO B 1 105 ? 20.406 15.539 11.898 1 98.19 105 PRO B N 1
ATOM 4566 C CA . PRO B 1 105 ? 19.594 14.719 12.797 1 98.19 105 PRO B CA 1
ATOM 4567 C C . PRO B 1 105 ? 18.094 14.93 12.594 1 98.19 105 PRO B C 1
ATOM 4569 O O . PRO B 1 105 ? 17.672 16.016 12.203 1 98.19 105 PRO B O 1
ATOM 4572 N N . MET B 1 106 ? 17.406 13.891 12.883 1 97.81 106 MET B N 1
ATOM 4573 C CA . MET B 1 106 ? 15.945 13.852 12.789 1 97.81 106 MET B CA 1
ATOM 4574 C C . MET B 1 106 ? 15.336 13.188 14.023 1 97.81 106 MET B C 1
ATOM 4576 O O . MET B 1 106 ? 15.812 12.141 14.469 1 97.81 106 MET B O 1
ATOM 4580 N N . ALA B 1 107 ? 14.258 13.836 14.578 1 98.19 107 ALA B N 1
ATOM 4581 C CA . ALA B 1 107 ? 13.633 13.273 15.766 1 98.19 107 ALA B CA 1
ATOM 4582 C C . ALA B 1 107 ? 12.156 12.961 15.523 1 98.19 107 ALA B C 1
ATOM 4584 O O . ALA B 1 107 ? 11.539 12.188 16.25 1 98.19 107 ALA B O 1
ATOM 4585 N N . ASN B 1 108 ? 11.57 13.586 14.492 1 98.62 108 ASN B N 1
ATOM 4586 C CA . ASN B 1 108 ? 10.141 13.438 14.25 1 98.62 108 ASN B CA 1
ATOM 4587 C C . ASN B 1 108 ? 9.328 13.711 15.508 1 98.62 108 ASN B C 1
ATOM 4589 O O . ASN B 1 108 ? 8.359 13.008 15.789 1 98.62 108 ASN B O 1
ATOM 4593 N N . GLY B 1 109 ? 9.812 14.656 16.297 1 98.5 109 GLY B N 1
ATOM 4594 C CA . GLY B 1 109 ? 9.141 15.094 17.5 1 98.5 109 GLY B CA 1
ATOM 4595 C C . GLY B 1 109 ? 9.156 14.047 18.609 1 98.5 109 GLY B C 1
ATOM 4596 O O . GLY B 1 109 ? 8.453 14.18 19.609 1 98.5 109 GLY B O 1
ATOM 4597 N N . SER B 1 110 ? 9.883 12.992 18.5 1 98.62 110 SER B N 1
ATOM 4598 C CA . SER B 1 110 ? 9.797 11.844 19.406 1 98.62 110 SER B CA 1
ATOM 4599 C C . SER B 1 110 ? 11.18 11.422 19.906 1 98.62 110 SER B C 1
ATOM 4601 O O . SER B 1 110 ? 12.156 11.469 19.156 1 98.62 110 SER B O 1
ATOM 4603 N N . LEU B 1 111 ? 11.258 10.945 21.156 1 98.25 111 LEU B N 1
ATOM 4604 C CA . LEU B 1 111 ? 12.492 10.359 21.641 1 98.25 111 LEU B CA 1
ATOM 4605 C C . LEU B 1 111 ? 12.812 9.062 20.906 1 98.25 111 LEU B C 1
ATOM 4607 O O . LEU B 1 111 ? 13.969 8.641 20.859 1 98.25 111 LEU B O 1
ATOM 4611 N N . SER B 1 112 ? 11.82 8.469 20.297 1 98.06 112 SER B N 1
ATOM 4612 C CA . SER B 1 112 ? 11.992 7.203 19.594 1 98.06 112 SER B CA 1
ATOM 4613 C C . SER B 1 112 ? 12.828 7.379 18.328 1 98.06 112 SER B C 1
ATOM 4615 O O . SER B 1 112 ? 13.312 6.398 17.75 1 98.06 112 SER B O 1
ATOM 4617 N N . LEU B 1 113 ? 13.031 8.57 17.875 1 97.94 113 LEU B N 1
ATOM 4618 C CA . LEU B 1 113 ? 13.828 8.812 16.688 1 97.94 113 LEU B CA 1
ATOM 4619 C C . LEU B 1 113 ? 14.93 9.836 16.953 1 97.94 113 LEU B C 1
ATOM 4621 O O . LEU B 1 113 ? 15.75 10.117 16.078 1 97.94 113 LEU B O 1
ATOM 4625 N N . ASP B 1 114 ? 14.906 10.367 18.125 1 96.44 114 ASP B N 1
ATOM 4626 C CA . ASP B 1 114 ? 15.883 11.398 18.484 1 96.44 114 ASP B CA 1
ATOM 4627 C C . ASP B 1 114 ? 17.312 10.883 18.328 1 96.44 114 ASP B C 1
ATOM 4629 O O . ASP B 1 114 ? 17.656 9.836 18.875 1 96.44 114 ASP B O 1
ATOM 4633 N N . GLY B 1 115 ? 18.094 11.609 17.531 1 90.44 115 GLY B N 1
ATOM 4634 C CA . GLY B 1 115 ? 19.484 11.258 17.328 1 90.44 115 GLY B CA 1
ATOM 4635 C C . GLY B 1 115 ? 19.734 10.516 16.031 1 90.44 115 GLY B C 1
ATOM 4636 O O . GLY B 1 115 ? 20.875 10.375 15.586 1 90.44 115 GLY B O 1
ATOM 4637 N N . TYR B 1 116 ? 18.719 10.031 15.352 1 97.56 116 TYR B N 1
ATOM 4638 C CA . TYR B 1 116 ? 18.875 9.367 14.062 1 97.56 116 TYR B CA 1
ATOM 4639 C C . TYR B 1 116 ? 19.375 10.352 13.008 1 97.56 116 TYR B C 1
ATOM 4641 O O . TYR B 1 116 ? 18.969 11.508 12.984 1 97.56 116 TYR B O 1
ATOM 4649 N N . VAL B 1 117 ? 20.266 9.953 12.188 1 98.38 117 VAL B N 1
ATOM 4650 C CA . VAL B 1 117 ? 20.766 10.789 11.102 1 98.38 117 VAL B CA 1
ATOM 4651 C C . VAL B 1 117 ? 20.531 10.102 9.758 1 98.38 117 VAL B C 1
ATOM 4653 O O . VAL B 1 117 ? 21.188 9.109 9.445 1 98.38 117 VAL B O 1
ATOM 4656 N N . PRO B 1 118 ? 19.656 10.617 8.977 1 98.25 118 PRO B N 1
ATOM 4657 C CA . PRO B 1 118 ? 19.391 10.008 7.672 1 98.25 118 PRO B CA 1
ATOM 4658 C C . PRO B 1 118 ? 20.594 10.062 6.738 1 98.25 118 PRO B C 1
ATOM 4660 O O . PRO B 1 118 ? 21.359 11.023 6.777 1 98.25 118 PRO B O 1
ATOM 4663 N N . SER B 1 119 ? 20.656 9.094 5.836 1 97.69 119 SER B N 1
ATOM 4664 C CA . SER B 1 119 ? 21.766 9.031 4.891 1 97.69 119 SER B CA 1
ATOM 4665 C C . SER B 1 119 ? 21.406 9.68 3.559 1 97.69 119 SER B C 1
ATOM 4667 O O . SER B 1 119 ? 22.281 9.953 2.734 1 97.69 119 SER B O 1
ATOM 4669 N N . GLU B 1 120 ? 20.141 9.922 3.326 1 97.62 120 GLU B N 1
ATOM 4670 C CA . GLU B 1 120 ? 19.672 10.469 2.055 1 97.62 120 GLU B CA 1
ATOM 4671 C C . GLU B 1 120 ? 18.719 11.633 2.275 1 97.62 120 GLU B C 1
ATOM 4673 O O . GLU B 1 120 ? 17.953 11.648 3.25 1 97.62 120 GLU B O 1
ATOM 4678 N N . ASP B 1 121 ? 18.734 12.594 1.306 1 98.69 121 ASP B N 1
ATOM 4679 C CA . ASP B 1 121 ? 17.75 13.672 1.287 1 98.69 121 ASP B CA 1
ATOM 4680 C C . ASP B 1 121 ? 16.406 13.172 0.77 1 98.69 121 ASP B C 1
ATOM 4682 O O . ASP B 1 121 ? 16.344 12.375 -0.171 1 98.69 121 ASP B O 1
ATOM 4686 N N . ALA B 1 122 ? 15.328 13.586 1.458 1 98.88 122 ALA B N 1
ATOM 4687 C CA . ALA B 1 122 ? 14.016 13.391 0.859 1 98.88 122 ALA B CA 1
ATOM 4688 C C . ALA B 1 122 ? 13.93 14.047 -0.515 1 98.88 122 ALA B C 1
ATOM 4690 O O . ALA B 1 122 ? 14.688 14.969 -0.813 1 98.88 122 ALA B O 1
ATOM 4691 N N . THR B 1 123 ? 12.977 13.586 -1.353 1 98.81 123 THR B N 1
ATOM 4692 C CA . THR B 1 123 ? 12.82 14.117 -2.703 1 98.81 123 THR B CA 1
ATOM 4693 C C . THR B 1 123 ? 12.562 15.617 -2.668 1 98.81 123 THR B C 1
ATOM 4695 O O . THR B 1 123 ? 13.141 16.375 -3.457 1 98.81 123 THR B O 1
ATOM 4698 N N . VAL B 1 124 ? 11.734 16.094 -1.746 1 98.88 124 VAL B N 1
ATOM 4699 C CA . VAL B 1 124 ? 11.398 17.516 -1.687 1 98.88 124 VAL B CA 1
ATOM 4700 C C . VAL B 1 124 ? 12.641 18.312 -1.335 1 98.88 124 VAL B C 1
ATOM 4702 O O . VAL B 1 124 ? 12.828 19.438 -1.832 1 98.88 124 VAL B O 1
ATOM 4705 N N . VAL B 1 125 ? 13.523 17.766 -0.513 1 98.94 125 VAL B N 1
ATOM 4706 C CA . VAL B 1 125 ? 14.758 18.469 -0.137 1 98.94 125 VAL B CA 1
ATOM 4707 C C . VAL B 1 125 ? 15.688 18.547 -1.343 1 98.94 125 VAL B C 1
ATOM 4709 O O . VAL B 1 125 ? 16.25 19.609 -1.629 1 98.94 125 VAL B O 1
ATOM 4712 N N . LYS B 1 126 ? 15.859 17.422 -2.074 1 98.88 126 LYS B N 1
ATOM 4713 C CA . LYS B 1 126 ? 16.656 17.422 -3.291 1 98.88 126 LYS B CA 1
ATOM 4714 C C . LYS B 1 126 ? 16.172 18.484 -4.273 1 98.88 126 LYS B C 1
ATOM 4716 O O . LYS B 1 126 ? 16.969 19.219 -4.863 1 98.88 126 LYS B O 1
ATOM 4721 N N . ARG B 1 127 ? 14.883 18.594 -4.434 1 98.88 127 ARG B N 1
ATOM 4722 C CA . ARG B 1 127 ? 14.297 19.516 -5.402 1 98.88 127 ARG B CA 1
ATOM 4723 C C . ARG B 1 127 ? 14.461 20.953 -4.953 1 98.88 127 ARG B C 1
ATOM 4725 O O . ARG B 1 127 ? 14.727 21.844 -5.777 1 98.88 127 ARG B O 1
ATOM 4732 N N . LEU B 1 128 ? 14.305 21.219 -3.66 1 98.94 128 LEU B N 1
ATOM 4733 C CA . LEU B 1 128 ? 14.508 22.562 -3.121 1 98.94 128 LEU B CA 1
ATOM 4734 C C . LEU B 1 128 ? 15.953 23.016 -3.342 1 98.94 128 LEU B C 1
ATOM 4736 O O . LEU B 1 128 ? 16.188 24.141 -3.799 1 98.94 128 LEU B O 1
ATOM 4740 N N . LEU B 1 129 ? 16.875 22.156 -3.031 1 98.94 129 LEU B N 1
ATOM 4741 C CA . LEU B 1 129 ? 18.297 22.484 -3.213 1 98.94 129 LEU B CA 1
ATOM 4742 C C . LEU B 1 129 ? 18.609 22.688 -4.688 1 98.94 129 LEU B C 1
ATOM 4744 O O . LEU B 1 129 ? 19.328 23.641 -5.039 1 98.94 129 LEU B O 1
ATOM 4748 N N . ALA B 1 130 ? 18.078 21.859 -5.559 1 98.88 130 ALA B N 1
ATOM 4749 C CA . ALA B 1 130 ? 18.281 22 -6.996 1 98.88 130 ALA B CA 1
ATOM 4750 C C . ALA B 1 130 ? 17.703 23.297 -7.52 1 98.88 130 ALA B C 1
ATOM 4752 O O . ALA B 1 130 ? 18.188 23.859 -8.5 1 98.88 130 ALA B O 1
ATOM 4753 N N . ALA B 1 131 ? 16.688 23.797 -6.859 1 98.81 131 ALA B N 1
ATOM 4754 C CA . ALA B 1 131 ? 16 25.031 -7.273 1 98.81 131 ALA B CA 1
ATOM 4755 C C . ALA B 1 131 ? 16.688 26.266 -6.691 1 98.81 131 ALA B C 1
ATOM 4757 O O . ALA B 1 131 ? 16.266 27.391 -6.93 1 98.81 131 ALA B O 1
ATOM 4758 N N . GLY B 1 132 ? 17.703 26.078 -5.891 1 98.81 132 GLY B N 1
ATOM 4759 C CA . GLY B 1 132 ? 18.531 27.188 -5.441 1 98.81 132 GLY B CA 1
ATOM 4760 C C . GLY B 1 132 ? 18.266 27.594 -4.008 1 98.81 132 GLY B C 1
ATOM 4761 O O . GLY B 1 132 ? 18.922 28.484 -3.475 1 98.81 132 GLY B O 1
ATOM 4762 N N . ALA B 1 133 ? 17.375 26.953 -3.297 1 98.88 133 ALA B N 1
ATOM 4763 C CA . ALA B 1 133 ? 17.062 27.297 -1.913 1 98.88 133 ALA B CA 1
ATOM 4764 C C . ALA B 1 133 ? 18.219 26.969 -0.986 1 98.88 133 ALA B C 1
ATOM 4766 O O . ALA B 1 133 ? 19.031 26.094 -1.295 1 98.88 133 ALA B O 1
ATOM 4767 N N . THR B 1 134 ? 18.328 27.656 0.082 1 98.88 134 THR B N 1
ATOM 4768 C CA . THR B 1 134 ? 19.219 27.297 1.183 1 98.88 134 THR B CA 1
ATOM 4769 C C . THR B 1 134 ? 18.422 26.672 2.334 1 98.88 134 THR B C 1
ATOM 4771 O O . THR B 1 134 ? 17.547 27.328 2.908 1 98.88 134 THR B O 1
ATOM 4774 N N . VAL B 1 135 ? 18.703 25.391 2.621 1 98.94 135 VAL B N 1
ATOM 4775 C CA . VAL B 1 135 ? 18.094 24.734 3.775 1 98.94 135 VAL B CA 1
ATOM 4776 C C . VAL B 1 135 ? 18.828 25.141 5.047 1 98.94 135 VAL B C 1
ATOM 4778 O O . VAL B 1 135 ? 20.031 24.906 5.176 1 98.94 135 VAL B O 1
ATOM 4781 N N . VAL B 1 136 ? 18.047 25.688 6.02 1 98.81 136 VAL B N 1
ATOM 4782 C CA . VAL B 1 136 ? 18.75 26.312 7.133 1 98.81 136 VAL B CA 1
ATOM 4783 C C . VAL B 1 136 ? 18.5 25.531 8.422 1 98.81 136 VAL B C 1
ATOM 4785 O O . VAL B 1 136 ? 19.016 25.891 9.484 1 98.81 136 VAL B O 1
ATOM 4788 N N . GLY B 1 137 ? 17.75 24.484 8.375 1 98.62 137 GLY B N 1
ATOM 4789 C CA . GLY B 1 137 ? 17.547 23.656 9.555 1 98.62 137 GLY B CA 1
ATOM 4790 C C . GLY B 1 137 ? 16.312 22.797 9.484 1 98.62 137 GLY B C 1
ATOM 4791 O O . GLY B 1 137 ? 15.75 22.594 8.406 1 98.62 137 GLY B O 1
ATOM 4792 N N . LYS B 1 138 ? 16.047 22.125 10.609 1 98.69 138 LYS B N 1
ATOM 4793 C CA . LYS B 1 138 ? 14.844 21.328 10.844 1 98.69 138 LYS B CA 1
ATOM 4794 C C . LYS B 1 138 ? 13.938 21.984 11.883 1 98.69 138 LYS B C 1
ATOM 4796 O O . LYS B 1 138 ? 14.422 22.516 12.883 1 98.69 138 LYS B O 1
ATOM 4801 N N . SER B 1 139 ? 12.68 22 11.555 1 98.88 139 SER B N 1
ATOM 4802 C CA . SER B 1 139 ? 11.703 22.562 12.469 1 98.88 139 SER B CA 1
ATOM 4803 C C . SER B 1 139 ? 11.016 21.484 13.297 1 98.88 139 SER B C 1
ATOM 4805 O O . SER B 1 139 ? 10.758 20.391 12.797 1 98.88 139 SER B O 1
ATOM 4807 N N . VAL B 1 140 ? 10.672 21.828 14.547 1 98.62 140 VAL B N 1
ATOM 4808 C CA . VAL B 1 140 ? 10.031 20.891 15.477 1 98.62 140 VAL B CA 1
ATOM 4809 C C . VAL B 1 140 ? 8.664 20.484 14.938 1 98.62 140 VAL B C 1
ATOM 4811 O O . VAL B 1 140 ? 7.953 21.297 14.344 1 98.62 140 VAL B O 1
ATOM 4814 N N . CYS B 1 141 ? 8.328 19.234 15.062 1 98.69 141 CYS B N 1
ATOM 4815 C CA . CYS B 1 141 ? 6.977 18.75 14.828 1 98.69 141 CYS B CA 1
ATOM 4816 C C . CYS B 1 141 ? 6.453 17.984 16.047 1 98.69 141 CYS B C 1
ATOM 4818 O O . CYS B 1 141 ? 7.195 17.75 17 1 98.69 141 CYS B O 1
ATOM 4820 N N . GLU B 1 142 ? 5.184 17.703 16.094 1 98.56 142 GLU B N 1
ATOM 4821 C CA . GLU B 1 142 ? 4.551 16.953 17.172 1 98.56 142 GLU B CA 1
ATOM 4822 C C . GLU B 1 142 ? 5.086 15.531 17.25 1 98.56 142 GLU B C 1
ATOM 4824 O O . GLU B 1 142 ? 5.668 15.031 16.297 1 98.56 142 GLU B O 1
ATOM 4829 N N . ASP B 1 143 ? 4.902 14.883 18.453 1 98.5 143 ASP B N 1
ATOM 4830 C CA . ASP B 1 143 ? 5.348 13.508 18.672 1 98.5 143 ASP B CA 1
ATOM 4831 C C . ASP B 1 143 ? 4.766 12.57 17.609 1 98.5 143 ASP B C 1
ATOM 4833 O O . ASP B 1 143 ? 3.568 12.281 17.625 1 98.5 143 ASP B O 1
ATOM 4837 N N . LEU B 1 144 ? 5.637 12.117 16.703 1 98.69 144 LEU B N 1
ATOM 4838 C CA . LEU B 1 144 ? 5.293 11.273 15.562 1 98.69 144 LEU B CA 1
ATOM 4839 C C . LEU B 1 144 ? 4.184 11.906 14.734 1 98.69 144 LEU B C 1
ATOM 4841 O O . LEU B 1 144 ? 3.408 11.203 14.078 1 98.69 144 LEU B O 1
ATOM 4845 N N . CYS B 1 145 ? 4.016 13.195 14.844 1 98.56 145 CYS B N 1
ATOM 4846 C CA . CYS B 1 145 ? 3.152 14.055 14.039 1 98.56 145 CYS B CA 1
ATOM 4847 C C . CYS B 1 145 ? 1.685 13.711 14.258 1 98.56 145 CYS B C 1
ATOM 4849 O O . CYS B 1 145 ? 0.847 13.953 13.391 1 98.56 145 CYS B O 1
ATOM 4851 N N . PHE B 1 146 ? 1.346 13.086 15.461 1 98.19 146 PHE B N 1
ATOM 4852 C CA . PHE B 1 146 ? -0.039 12.68 15.672 1 98.19 146 PHE B CA 1
ATOM 4853 C C . PHE B 1 146 ? -0.728 13.594 16.672 1 98.19 146 PHE B C 1
ATOM 4855 O O . PHE B 1 146 ? -1.299 13.125 17.656 1 98.19 146 PHE B O 1
ATOM 4862 N N . SER B 1 147 ? -0.739 14.844 16.328 1 98.06 147 SER B N 1
ATOM 4863 C CA . SER B 1 147 ? -1.391 15.906 17.078 1 98.06 147 SER B CA 1
ATOM 4864 C C . SER B 1 147 ? -1.55 17.172 16.234 1 98.06 147 SER B C 1
ATOM 4866 O O . SER B 1 147 ? -0.681 17.484 15.422 1 98.06 147 SER B O 1
ATOM 4868 N N . GLY B 1 148 ? -2.701 17.812 16.422 1 97.25 148 GLY B N 1
ATOM 4869 C CA . GLY B 1 148 ? -2.932 19.078 15.742 1 97.25 148 GLY B CA 1
ATOM 4870 C C . GLY B 1 148 ? -2.654 20.281 16.625 1 97.25 148 GLY B C 1
ATOM 4871 O O . GLY B 1 148 ? -2.844 21.422 16.188 1 97.25 148 GLY B O 1
ATOM 4872 N N . ALA B 1 149 ? -2.115 19.891 17.734 1 95.94 149 ALA B N 1
ATOM 4873 C CA . ALA B 1 149 ? -1.738 20.969 18.656 1 95.94 149 ALA B CA 1
ATOM 4874 C C . ALA B 1 149 ? -0.221 21.125 18.719 1 95.94 149 ALA B C 1
ATOM 4876 O O . ALA B 1 149 ? 0.501 20.578 17.875 1 95.94 149 ALA B O 1
ATOM 4877 N N . SER B 1 150 ? 0.376 21.859 19.562 1 97.75 150 SER B N 1
ATOM 4878 C CA . SER B 1 150 ? 1.8 22.172 19.5 1 97.75 150 SER B CA 1
ATOM 4879 C C . SER B 1 150 ? 2.48 21.953 20.844 1 97.75 150 SER B C 1
ATOM 4881 O O . SER B 1 150 ? 3.33 22.734 21.25 1 97.75 150 SER B O 1
ATOM 4883 N N . PHE B 1 151 ? 1.996 20.766 21.531 1 98.12 151 PHE B N 1
ATOM 4884 C CA . PHE B 1 151 ? 2.539 20.594 22.859 1 98.12 151 PHE B CA 1
ATOM 4885 C C . PHE B 1 151 ? 3.092 19.188 23.062 1 98.12 151 PHE B C 1
ATOM 4887 O O . PHE B 1 151 ? 3.545 18.844 24.156 1 98.12 151 PHE B O 1
ATOM 4894 N N . THR B 1 152 ? 3.107 18.312 22.031 1 97.94 152 THR B N 1
ATOM 4895 C CA . THR B 1 152 ? 3.359 16.906 22.266 1 97.94 152 THR B CA 1
ATOM 4896 C C . THR B 1 152 ? 4.805 16.547 21.922 1 97.94 152 THR B C 1
ATOM 4898 O O . THR B 1 152 ? 5.254 15.43 22.188 1 97.94 152 THR B O 1
ATOM 4901 N N . SER B 1 153 ? 5.562 17.469 21.312 1 97.5 153 SER B N 1
ATOM 4902 C CA . SER B 1 153 ? 6.938 17.172 20.922 1 97.5 153 SER B CA 1
ATOM 4903 C C . SER B 1 153 ? 7.797 16.828 22.141 1 97.5 153 SER B C 1
ATOM 4905 O O . SER B 1 153 ? 7.629 17.422 23.219 1 97.5 153 SER B O 1
ATOM 4907 N N . ALA B 1 154 ? 8.75 15.953 21.953 1 96.31 154 ALA B N 1
ATOM 4908 C CA . ALA B 1 154 ? 9.672 15.562 23 1 96.31 154 ALA B CA 1
ATOM 4909 C C . ALA B 1 154 ? 10.539 16.734 23.438 1 96.31 154 ALA B C 1
ATOM 4911 O O . ALA B 1 154 ? 10.977 16.797 24.594 1 96.31 154 ALA B O 1
ATOM 4912 N N . SER B 1 155 ? 10.758 17.703 22.531 1 95.56 155 SER B N 1
ATOM 4913 C CA . SER B 1 155 ? 11.602 18.859 22.844 1 95.56 155 SER B CA 1
ATOM 4914 C C . SER B 1 155 ? 10.82 19.922 23.594 1 95.56 155 SER B C 1
ATOM 4916 O O . SER B 1 155 ? 11.391 20.938 24.016 1 95.56 155 SER B O 1
ATOM 4918 N N . GLY B 1 156 ? 9.516 19.688 23.781 1 95.5 156 GLY B N 1
ATOM 4919 C CA . GLY B 1 156 ? 8.672 20.656 24.453 1 95.5 156 GLY B CA 1
ATOM 4920 C C . GLY B 1 156 ? 7.688 21.344 23.531 1 95.5 156 GLY B C 1
ATOM 4921 O O . GLY B 1 156 ? 7.746 21.172 22.312 1 95.5 156 GLY B O 1
ATOM 4922 N N . ALA B 1 157 ? 6.832 22.125 24.125 1 97.5 157 ALA B N 1
ATOM 4923 C CA . ALA B 1 157 ? 5.766 22.797 23.375 1 97.5 157 ALA B CA 1
ATOM 4924 C C . ALA B 1 157 ? 6.332 23.844 22.438 1 97.5 157 ALA B C 1
ATOM 4926 O O . ALA B 1 157 ? 7.324 24.516 22.75 1 97.5 157 ALA B O 1
ATOM 4927 N N . VAL B 1 158 ? 5.781 23.969 21.297 1 98.44 158 VAL B N 1
ATOM 4928 C CA . VAL B 1 158 ? 6.02 25.078 20.391 1 98.44 158 VAL B CA 1
ATOM 4929 C C . VAL B 1 158 ? 4.988 26.188 20.656 1 98.44 158 VAL B C 1
ATOM 4931 O O . VAL B 1 158 ? 3.787 25.969 20.5 1 98.44 158 VAL B O 1
ATOM 4934 N N . LYS B 1 159 ? 5.469 27.344 20.969 1 98.31 159 LYS B N 1
ATOM 4935 C CA . LYS B 1 159 ? 4.594 28.422 21.422 1 98.31 159 LYS B CA 1
ATOM 4936 C C . LYS B 1 159 ? 4.121 29.281 20.25 1 98.31 159 LYS B C 1
ATOM 4938 O O . LYS B 1 159 ? 4.879 29.531 19.312 1 98.31 159 LYS B O 1
ATOM 4943 N N . ASN B 1 160 ? 2.885 29.703 20.375 1 98.44 160 ASN B N 1
ATOM 4944 C CA . ASN B 1 160 ? 2.266 30.531 19.344 1 98.44 160 ASN B CA 1
ATOM 4945 C C . ASN B 1 160 ? 2.91 31.906 19.266 1 98.44 160 ASN B C 1
ATOM 4947 O O . ASN B 1 160 ? 3.016 32.594 20.281 1 98.44 160 ASN B O 1
ATOM 4951 N N . PRO B 1 161 ? 3.322 32.344 18.109 1 98.25 161 PRO B N 1
ATOM 4952 C CA . PRO B 1 161 ? 3.984 33.625 17.984 1 98.25 161 PRO B CA 1
ATOM 4953 C C . PRO B 1 161 ? 3.059 34.781 18.328 1 98.25 161 PRO B C 1
ATOM 4955 O O . PRO B 1 161 ? 3.529 35.906 18.641 1 98.25 161 PRO B O 1
ATOM 4958 N N . TRP B 1 162 ? 1.748 34.625 18.344 1 98.25 162 TRP B N 1
ATOM 4959 C CA . TRP B 1 162 ? 0.776 35.656 18.609 1 98.25 162 TRP B CA 1
ATOM 4960 C C . TRP B 1 162 ? 0.426 35.719 20.094 1 98.25 162 TRP B C 1
ATOM 4962 O O . TRP B 1 162 ? -0.084 36.719 20.578 1 98.25 162 TRP B O 1
ATOM 4972 N N . ASP B 1 163 ? 0.572 34.656 20.797 1 98 163 ASP B N 1
ATOM 4973 C CA . ASP B 1 163 ? 0.313 34.5 22.219 1 98 163 ASP B CA 1
ATOM 4974 C C . ASP B 1 163 ? 1.056 33.281 22.781 1 98 163 ASP B C 1
ATOM 4976 O O . ASP B 1 163 ? 0.628 32.156 22.594 1 98 163 ASP B O 1
ATOM 4980 N N . LEU B 1 164 ? 2.062 33.5 23.547 1 97.19 164 LEU B N 1
ATOM 4981 C CA . LEU B 1 164 ? 2.994 32.469 24 1 97.19 164 LEU B CA 1
ATOM 4982 C C . LEU B 1 164 ? 2.285 31.438 24.859 1 97.19 164 LEU B C 1
ATOM 4984 O O . LEU B 1 164 ? 2.82 30.359 25.109 1 97.19 164 LEU B O 1
ATOM 4988 N N . ALA B 1 165 ? 1.087 31.75 25.328 1 97.25 165 ALA B N 1
ATOM 4989 C CA . ALA B 1 165 ? 0.35 30.844 26.203 1 97.25 165 ALA B CA 1
ATOM 4990 C C . ALA B 1 165 ? -0.553 29.906 25.391 1 97.25 165 ALA B C 1
ATOM 4992 O O . ALA B 1 165 ? -1.256 29.062 25.953 1 97.25 165 ALA B O 1
ATOM 4993 N N . ARG B 1 166 ? -0.468 29.984 24.094 1 98 166 ARG B N 1
ATOM 4994 C CA . ARG B 1 166 ? -1.419 29.25 23.266 1 98 166 ARG B CA 1
ATOM 4995 C C . ARG B 1 166 ? -0.695 28.344 22.281 1 98 166 ARG B C 1
ATOM 4997 O O . ARG B 1 166 ? 0.507 28.484 22.047 1 98 166 ARG B O 1
ATOM 5004 N N . ASN B 1 167 ? -1.506 27.359 21.781 1 97.88 167 ASN B N 1
ATOM 5005 C CA . ASN B 1 167 ? -1.013 26.438 20.766 1 97.88 167 ASN B CA 1
ATOM 5006 C C . ASN B 1 167 ? -0.736 27.141 19.438 1 97.88 167 ASN B C 1
ATOM 5008 O O . ASN B 1 167 ? -1.486 28.047 19.047 1 97.88 167 ASN B O 1
ATOM 5012 N N . ALA B 1 168 ? 0.32 26.75 18.766 1 98.19 168 ALA B N 1
ATOM 5013 C CA . ALA B 1 168 ? 0.659 27.281 17.438 1 98.19 168 ALA B CA 1
ATOM 5014 C C . ALA B 1 168 ? 0.028 26.438 16.344 1 98.19 168 ALA B C 1
ATOM 5016 O O . ALA B 1 168 ? 0.133 26.781 15.156 1 98.19 168 ALA B O 1
ATOM 5017 N N . GLY B 1 169 ? -0.688 25.375 16.719 1 97.62 169 GLY B N 1
ATOM 5018 C CA . GLY B 1 169 ? -1.139 24.391 15.75 1 97.62 169 GLY B CA 1
ATOM 5019 C C . GLY B 1 169 ? -0.076 23.359 15.406 1 97.62 169 GLY B C 1
ATOM 5020 O O . GLY B 1 169 ? 1.113 23.578 15.633 1 97.62 169 GLY B O 1
ATOM 5021 N N . GLY B 1 170 ? -0.408 22.266 14.922 1 97.25 170 GLY B N 1
ATOM 5022 C CA . GLY B 1 170 ? 0.464 21.172 14.523 1 97.25 170 GLY B CA 1
ATOM 5023 C C . GLY B 1 170 ? -0.143 20.297 13.445 1 97.25 170 GLY B C 1
ATOM 5024 O O . GLY B 1 170 ? -1.26 20.531 12.992 1 97.25 170 GLY B O 1
ATOM 5025 N N . SER B 1 171 ? 0.659 19.281 12.922 1 98.31 171 SER B N 1
ATOM 5026 C CA . SER B 1 171 ? 1.897 18.812 13.531 1 98.31 171 SER B CA 1
ATOM 5027 C C . SER B 1 171 ? 3.104 19.578 12.992 1 98.31 171 SER B C 1
ATOM 5029 O O . SER B 1 171 ? 4.23 19.375 13.453 1 98.31 171 SER B O 1
ATOM 5031 N N . SER B 1 172 ? 2.943 20.484 12 1 98.88 172 SER B N 1
ATOM 5032 C CA . SER B 1 172 ? 4.051 21.281 11.5 1 98.88 172 SER B CA 1
ATOM 5033 C C . SER B 1 172 ? 4.195 22.578 12.305 1 98.88 172 SER B C 1
ATOM 5035 O O . SER B 1 172 ? 4.309 23.656 11.734 1 98.88 172 SER B O 1
ATOM 5037 N N . SER B 1 173 ? 4.215 22.469 13.594 1 98.81 173 SER B N 1
ATOM 5038 C CA . SER B 1 173 ? 4.184 23.594 14.516 1 98.81 173 SER B CA 1
ATOM 5039 C C . SER B 1 173 ? 5.41 24.484 14.344 1 98.81 173 SER B C 1
ATOM 5041 O O . SER B 1 173 ? 5.285 25.688 14.133 1 98.81 173 SER B O 1
ATOM 5043 N N . GLY B 1 174 ? 6.594 23.859 14.367 1 98.88 174 GLY B N 1
ATOM 5044 C CA . GLY B 1 174 ? 7.82 24.625 14.227 1 98.88 174 GLY B CA 1
ATOM 5045 C C . GLY B 1 174 ? 7.918 25.344 12.891 1 98.88 174 GLY B C 1
ATOM 5046 O O . GLY B 1 174 ? 8.359 26.5 12.836 1 98.88 174 GLY B O 1
ATOM 5047 N N . SER B 1 175 ? 7.504 24.688 11.844 1 98.94 175 SER B N 1
ATOM 5048 C CA . SER B 1 175 ? 7.531 25.281 10.508 1 98.94 175 SER B CA 1
ATOM 5049 C C . SER B 1 175 ? 6.707 26.562 10.461 1 98.94 175 SER B C 1
ATOM 5051 O O . SER B 1 175 ? 7.168 27.594 9.953 1 98.94 175 SER B O 1
ATOM 5053 N N . ALA B 1 176 ? 5.512 26.5 11 1 98.88 176 ALA B N 1
ATOM 5054 C CA . ALA B 1 176 ? 4.609 27.656 10.969 1 98.88 176 ALA B CA 1
ATOM 5055 C C . ALA B 1 176 ? 5.172 28.812 11.773 1 98.88 176 ALA B C 1
ATOM 5057 O O . ALA B 1 176 ? 5.145 29.969 11.328 1 98.88 176 ALA B O 1
ATOM 5058 N N . VAL B 1 177 ? 5.699 28.531 12.922 1 98.88 177 VAL B N 1
ATOM 5059 C CA . VAL B 1 177 ? 6.172 29.562 13.836 1 98.88 177 VAL B CA 1
ATOM 5060 C C . VAL B 1 177 ? 7.402 30.25 13.25 1 98.88 177 VAL B C 1
ATOM 5062 O O . VAL B 1 177 ? 7.504 31.484 13.273 1 98.88 177 VAL B O 1
ATOM 5065 N N . LEU B 1 178 ? 8.32 29.438 12.703 1 98.81 178 LEU B N 1
ATOM 5066 C CA . LEU B 1 178 ? 9.547 30.016 12.156 1 98.81 178 LEU B CA 1
ATOM 5067 C C . LEU B 1 178 ? 9.242 30.906 10.953 1 98.81 178 LEU B C 1
ATOM 5069 O O . LEU B 1 178 ? 9.883 31.938 10.773 1 98.81 178 LEU B O 1
ATOM 5073 N N . VAL B 1 179 ? 8.305 30.5 10.133 1 98.81 179 VAL B N 1
ATOM 5074 C CA . VAL B 1 179 ? 7.879 31.328 9.008 1 98.81 179 VAL B CA 1
ATOM 5075 C C . VAL B 1 179 ? 7.191 32.594 9.523 1 98.81 179 VAL B C 1
ATOM 5077 O O . VAL B 1 179 ? 7.477 33.688 9.062 1 98.81 179 VAL B O 1
ATOM 5080 N N . SER B 1 180 ? 6.27 32.438 10.477 1 98.62 180 SER B N 1
ATOM 5081 C CA . SER B 1 180 ? 5.504 33.562 11.039 1 98.62 180 SER B CA 1
ATOM 5082 C C . SER B 1 180 ? 6.426 34.625 11.633 1 98.62 180 SER B C 1
ATOM 5084 O O . SER B 1 180 ? 6.168 35.812 11.492 1 98.62 180 SER B O 1
ATOM 5086 N N . LEU B 1 181 ? 7.508 34.188 12.227 1 97.88 181 LEU B N 1
ATOM 5087 C CA . LEU B 1 181 ? 8.469 35.062 12.875 1 97.88 181 LEU B CA 1
ATOM 5088 C C . LEU B 1 181 ? 9.477 35.625 11.859 1 97.88 181 LEU B C 1
ATOM 5090 O O . LEU B 1 181 ? 10.352 36.406 12.211 1 97.88 181 LEU B O 1
ATOM 5094 N N . GLN B 1 182 ? 9.438 35.156 10.609 1 97.38 182 GLN B N 1
ATOM 5095 C CA . GLN B 1 182 ? 10.305 35.562 9.508 1 97.38 182 GLN B CA 1
ATOM 5096 C C . GLN B 1 182 ? 11.758 35.188 9.781 1 97.38 182 GLN B C 1
ATOM 5098 O O . GLN B 1 182 ? 12.688 35.875 9.375 1 97.38 182 GLN B O 1
ATOM 5103 N N . GLU B 1 183 ? 11.852 34.156 10.57 1 97.06 183 GLU B N 1
ATOM 5104 C CA . GLU B 1 183 ? 13.188 33.594 10.742 1 97.06 183 GLU B CA 1
ATOM 5105 C C . GLU B 1 183 ? 13.648 32.844 9.484 1 97.06 183 GLU B C 1
ATOM 5107 O O . GLU B 1 183 ? 14.844 32.688 9.266 1 97.06 183 GLU B O 1
ATOM 5112 N N . VAL B 1 184 ? 12.695 32.375 8.727 1 98.56 184 VAL B N 1
ATOM 5113 C CA . VAL B 1 184 ? 12.914 31.766 7.426 1 98.56 184 VAL B CA 1
ATOM 5114 C C . VAL B 1 184 ? 11.891 32.281 6.422 1 98.56 184 VAL B C 1
ATOM 5116 O O . VAL B 1 184 ? 10.828 32.781 6.809 1 98.56 184 VAL B O 1
ATOM 5119 N N . ASP B 1 185 ? 12.227 32.156 5.113 1 98.69 185 ASP B N 1
ATOM 5120 C CA . ASP B 1 185 ? 11.305 32.594 4.078 1 98.69 185 ASP B CA 1
ATOM 5121 C C . ASP B 1 185 ? 10.148 31.625 3.893 1 98.69 185 ASP B C 1
ATOM 5123 O O . ASP B 1 185 ? 9.008 32.031 3.693 1 98.69 185 ASP B O 1
ATOM 5127 N N . MET B 1 186 ? 10.469 30.344 3.902 1 98.81 186 MET B N 1
ATOM 5128 C CA . MET B 1 186 ? 9.508 29.297 3.613 1 98.81 186 MET B CA 1
ATOM 5129 C C . MET B 1 186 ? 9.797 28.047 4.441 1 98.81 186 MET B C 1
ATOM 5131 O O . MET B 1 186 ? 10.883 27.922 5.012 1 98.81 186 MET B O 1
ATOM 5135 N N . ALA B 1 187 ? 8.82 27.172 4.453 1 98.94 187 ALA B N 1
ATOM 5136 C CA . ALA B 1 187 ? 9 25.906 5.164 1 98.94 187 ALA B CA 1
ATOM 5137 C C . ALA B 1 187 ? 8.266 24.781 4.457 1 98.94 187 ALA B C 1
ATOM 5139 O O . ALA B 1 187 ? 7.312 25.016 3.707 1 98.94 187 ALA B O 1
ATOM 5140 N N . ILE B 1 188 ? 8.773 23.547 4.645 1 98.94 188 ILE B N 1
ATOM 5141 C CA . ILE B 1 188 ? 8.039 22.328 4.336 1 98.94 188 ILE B CA 1
ATOM 5142 C C . ILE B 1 188 ? 7.25 21.875 5.559 1 98.94 188 ILE B C 1
ATOM 5144 O O . ILE B 1 188 ? 7.777 21.844 6.672 1 98.94 188 ILE B O 1
ATOM 5148 N N . GLY B 1 189 ? 5.98 21.594 5.375 1 98.88 189 GLY B N 1
ATOM 5149 C CA . GLY B 1 189 ? 5.168 20.922 6.371 1 98.88 189 GLY B CA 1
ATOM 5150 C C . GLY B 1 189 ? 4.594 19.609 5.883 1 98.88 189 GLY B C 1
ATOM 5151 O O . GLY B 1 189 ? 4.738 19.25 4.707 1 98.88 189 GLY B O 1
ATOM 5152 N N . GLY B 1 190 ? 4.121 18.797 6.789 1 98.75 190 GLY B N 1
ATOM 5153 C CA . GLY B 1 190 ? 3.322 17.609 6.508 1 98.75 190 GLY B CA 1
ATOM 5154 C C . GLY B 1 190 ? 1.867 17.766 6.91 1 98.75 190 GLY B C 1
ATOM 5155 O O . GLY B 1 190 ? 1.524 18.641 7.703 1 98.75 190 GLY B O 1
ATOM 5156 N N . ASP B 1 191 ? 1.002 17 6.293 1 98.81 191 ASP B N 1
ATOM 5157 C CA . ASP B 1 191 ? -0.428 17.125 6.555 1 98.81 191 ASP B CA 1
ATOM 5158 C C . ASP B 1 191 ? -1.138 15.781 6.418 1 98.81 191 ASP B C 1
ATOM 5160 O O . ASP B 1 191 ? -1.179 15.203 5.332 1 98.81 191 ASP B O 1
ATOM 5164 N N . GLN B 1 192 ? -1.721 15.25 7.551 1 98.56 192 GLN B N 1
ATOM 5165 C CA . GLN B 1 192 ? -2.441 13.977 7.578 1 98.56 192 GLN B CA 1
ATOM 5166 C C . GLN B 1 192 ? -3.854 14.164 8.125 1 98.56 192 GLN B C 1
ATOM 5168 O O . GLN B 1 192 ? -4.676 13.25 8.047 1 98.56 192 GLN B O 1
ATOM 5173 N N . GLY B 1 193 ? -4.148 15.266 8.641 1 98.62 193 GLY B N 1
ATOM 5174 C CA . GLY B 1 193 ? -5.449 15.656 9.164 1 98.62 193 GLY B CA 1
ATOM 5175 C C . GLY B 1 193 ? -5.656 17.156 9.18 1 98.62 193 GLY B C 1
ATOM 5176 O O . GLY B 1 193 ? -6.695 17.641 9.633 1 98.62 193 GLY B O 1
ATOM 5177 N N . GLY B 1 194 ? -4.648 17.906 8.695 1 98.75 194 GLY B N 1
ATOM 5178 C CA . GLY B 1 194 ? -4.68 19.359 8.688 1 98.75 194 GLY B CA 1
ATOM 5179 C C . GLY B 1 194 ? -3.346 19.984 9.047 1 98.75 194 GLY B C 1
ATOM 5180 O O . GLY B 1 194 ? -3.23 21.219 9.125 1 98.75 194 GLY B O 1
ATOM 5181 N N . SER B 1 195 ? -2.287 19.25 9.062 1 98.75 195 SER B N 1
ATOM 5182 C CA . SER B 1 195 ? -1.068 19.609 9.789 1 98.75 195 SER B CA 1
ATOM 5183 C C . SER B 1 195 ? -0.244 20.625 9.008 1 98.75 195 SER B C 1
ATOM 5185 O O . SER B 1 195 ? 0.771 21.109 9.508 1 98.75 195 SER B O 1
ATOM 5187 N N . ILE B 1 196 ? -0.597 20.969 7.848 1 98.94 196 ILE B N 1
ATOM 5188 C CA . ILE B 1 196 ? -0.058 22.156 7.18 1 98.94 196 ILE B CA 1
ATOM 5189 C C . ILE B 1 196 ? -0.992 23.344 7.398 1 98.94 196 ILE B C 1
ATOM 5191 O O . ILE B 1 196 ? -0.542 24.438 7.734 1 98.94 196 ILE B O 1
ATOM 5195 N N . ARG B 1 197 ? -2.232 23.078 7.301 1 98.94 197 ARG B N 1
ATOM 5196 C CA . ARG B 1 197 ? -3.271 24.094 7.293 1 98.94 197 ARG B CA 1
ATOM 5197 C C . ARG B 1 197 ? -3.537 24.625 8.703 1 98.94 197 ARG B C 1
ATOM 5199 O O . ARG B 1 197 ? -3.67 25.828 8.906 1 98.94 197 ARG B O 1
ATOM 5206 N N . MET B 1 198 ? -3.543 23.75 9.664 1 98.88 198 MET B N 1
ATOM 5207 C CA . MET B 1 198 ? -3.881 24.125 11.031 1 98.88 198 MET B CA 1
ATOM 5208 C C . MET B 1 198 ? -2.812 25.047 11.625 1 98.88 198 MET B C 1
ATOM 5210 O O . MET B 1 198 ? -3.115 26.156 12.078 1 98.88 198 MET B O 1
ATOM 5214 N N . PRO B 1 199 ? -1.559 24.609 11.57 1 98.88 199 PRO B N 1
ATOM 5215 C CA . PRO B 1 199 ? -0.565 25.547 12.117 1 98.88 199 PRO B CA 1
ATOM 5216 C C . PRO B 1 199 ? -0.426 26.812 11.281 1 98.88 199 PRO B C 1
ATOM 5218 O O . PRO B 1 199 ? -0.117 27.875 11.828 1 98.88 199 PRO B O 1
ATOM 5221 N N . SER B 1 200 ? -0.648 26.781 9.977 1 98.94 200 SER B N 1
ATOM 5222 C CA . SER B 1 200 ? -0.662 28 9.18 1 98.94 200 SER B CA 1
ATOM 5223 C C . SER B 1 200 ? -1.758 28.953 9.648 1 98.94 200 SER B C 1
ATOM 5225 O O . SER B 1 200 ? -1.525 30.156 9.781 1 98.94 200 SER B O 1
ATOM 5227 N N . ALA B 1 201 ? -2.895 28.422 9.914 1 98.88 201 ALA B N 1
ATOM 5228 C CA . ALA B 1 201 ? -4.043 29.203 10.352 1 98.88 201 ALA B CA 1
ATOM 5229 C C . ALA B 1 201 ? -3.775 29.859 11.711 1 98.88 201 ALA B C 1
ATOM 5231 O O . ALA B 1 201 ? -3.973 31.062 11.875 1 98.88 201 ALA B O 1
ATOM 5232 N N . TRP B 1 202 ? -3.299 29.109 12.688 1 98.69 202 TRP B N 1
ATOM 5233 C CA . TRP B 1 202 ? -3.162 29.578 14.062 1 98.69 202 TRP B CA 1
ATOM 5234 C C . TRP B 1 202 ? -1.918 30.453 14.211 1 98.69 202 TRP B C 1
ATOM 5236 O O . TRP B 1 202 ? -1.801 31.203 15.18 1 98.69 202 TRP B O 1
ATOM 5246 N N . SER B 1 203 ? -0.969 30.328 13.242 1 98.5 203 SER B N 1
ATOM 5247 C CA . SER B 1 203 ? 0.239 31.141 13.305 1 98.5 203 SER B CA 1
ATOM 5248 C C . SER B 1 203 ? 0.172 32.312 12.32 1 98.5 203 SER B C 1
ATOM 5250 O O . SER B 1 203 ? 1.117 33.094 12.219 1 98.5 203 SER B O 1
ATOM 5252 N N . GLY B 1 204 ? -0.873 32.438 11.562 1 98.56 204 GLY B N 1
ATOM 5253 C CA . GLY B 1 204 ? -1.119 33.594 10.719 1 98.56 204 GLY B CA 1
ATOM 5254 C C . GLY B 1 204 ? -0.287 33.594 9.445 1 98.56 204 GLY B C 1
ATOM 5255 O O . GLY B 1 204 ? 0.202 34.656 9.023 1 98.56 204 GLY B O 1
ATOM 5256 N N . ILE B 1 205 ? -0.074 32.469 8.859 1 98.81 205 ILE B N 1
ATOM 5257 C CA . ILE B 1 205 ? 0.676 32.375 7.609 1 98.81 205 ILE B CA 1
ATOM 5258 C C . ILE B 1 205 ? -0.142 31.625 6.566 1 98.81 205 ILE B C 1
ATOM 5260 O O . ILE B 1 205 ? -1.299 31.281 6.809 1 98.81 205 ILE B O 1
ATOM 5264 N N . VAL B 1 206 ? 0.406 31.453 5.359 1 98.94 206 VAL B N 1
ATOM 5265 C CA . VAL B 1 206 ? -0.233 30.719 4.273 1 98.94 206 VAL B CA 1
ATOM 5266 C C . VAL B 1 206 ? 0.307 29.281 4.223 1 98.94 206 VAL B C 1
ATOM 5268 O O . VAL B 1 206 ? 1.509 29.062 4.391 1 98.94 206 VAL B O 1
ATOM 5271 N N . GLY B 1 207 ? -0.534 28.312 4.156 1 98.94 207 GLY B N 1
ATOM 5272 C CA . GLY B 1 207 ? -0.157 26.922 3.953 1 98.94 207 GLY B CA 1
ATOM 5273 C C . GLY B 1 207 ? -0.978 26.234 2.881 1 98.94 207 GLY B C 1
ATOM 5274 O O . GLY B 1 207 ? -2.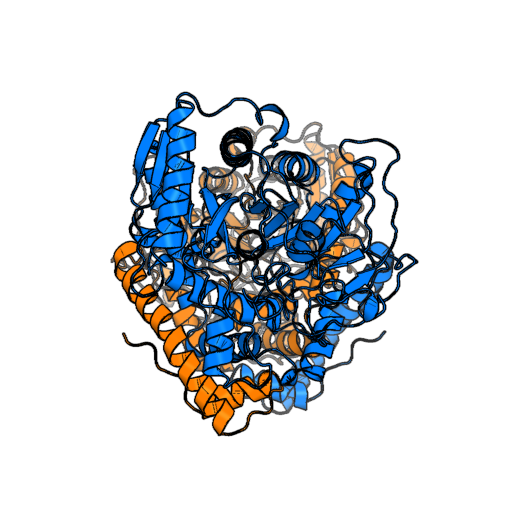18 26.469 2.76 1 98.94 207 GLY B O 1
ATOM 5275 N N . HIS B 1 208 ? -0.34 25.359 2.111 1 98.94 208 HIS B N 1
ATOM 5276 C CA . HIS B 1 208 ? -1.03 24.625 1.048 1 98.94 208 HIS B CA 1
ATOM 5277 C C . HIS B 1 208 ? -0.841 23.125 1.191 1 98.94 208 HIS B C 1
ATOM 5279 O O . HIS B 1 208 ? 0.289 22.641 1.166 1 98.94 208 HIS B O 1
ATOM 5285 N N . LYS B 1 209 ? -1.936 22.422 1.444 1 98.94 209 LYS B N 1
ATOM 5286 C CA . LYS B 1 209 ? -1.944 20.969 1.325 1 98.94 209 LYS B CA 1
ATOM 5287 C C . LYS B 1 209 ? -2.211 20.531 -0.114 1 98.94 209 LYS B C 1
ATOM 5289 O O . LYS B 1 209 ? -3.336 20.656 -0.606 1 98.94 209 LYS B O 1
ATOM 5294 N N . PRO B 1 210 ? -1.235 20.016 -0.807 1 98.94 210 PRO B N 1
ATOM 5295 C CA . PRO B 1 210 ? -1.406 19.688 -2.221 1 98.94 210 PRO B CA 1
ATOM 5296 C C . PRO B 1 210 ? -2.387 18.531 -2.438 1 98.94 210 PRO B C 1
ATOM 5298 O O . PRO B 1 210 ? -2.785 17.859 -1.478 1 98.94 210 PRO B O 1
ATOM 5301 N N . THR B 1 211 ? -2.855 18.453 -3.73 1 98.88 211 THR B N 1
ATOM 5302 C CA . THR B 1 211 ? -3.545 17.234 -4.125 1 98.88 211 THR B CA 1
ATOM 5303 C C . THR B 1 211 ? -2.754 16 -3.693 1 98.88 211 THR B C 1
ATOM 5305 O O . THR B 1 211 ? -1.525 15.984 -3.799 1 98.88 211 THR B O 1
ATOM 5308 N N . TYR B 1 212 ? -3.508 15 -3.15 1 98.38 212 TYR B N 1
ATOM 5309 C CA . TYR B 1 212 ? -2.875 13.734 -2.799 1 98.38 212 TYR B CA 1
ATOM 5310 C C . TYR B 1 212 ? -2.049 13.195 -3.961 1 98.38 212 TYR B C 1
ATOM 5312 O O . TYR B 1 212 ? -2.533 13.125 -5.094 1 98.38 212 TYR B O 1
ATOM 5320 N N . SER B 1 213 ? -0.741 12.852 -3.645 1 96.25 213 SER B N 1
ATOM 5321 C CA . SER B 1 213 ? 0.183 12.172 -4.551 1 96.25 213 SER B CA 1
ATOM 5322 C C . SER B 1 213 ? 0.813 13.156 -5.531 1 96.25 213 SER B C 1
ATOM 5324 O O . SER B 1 213 ? 1.648 12.773 -6.352 1 96.25 213 SER B O 1
ATOM 5326 N N . LEU B 1 214 ? 0.445 14.484 -5.488 1 98.56 214 LEU B N 1
ATOM 5327 C CA . LEU B 1 214 ? 1.069 15.469 -6.363 1 98.56 214 LEU B CA 1
ATOM 5328 C C . LEU B 1 214 ? 2.535 15.672 -5.992 1 98.56 214 LEU B C 1
ATOM 5330 O O . LEU B 1 214 ? 3.387 15.828 -6.875 1 98.56 214 LEU B O 1
ATOM 5334 N N . VAL B 1 215 ? 2.814 15.805 -4.719 1 98.81 215 VAL B N 1
ATOM 5335 C CA . VAL B 1 215 ? 4.164 15.93 -4.184 1 98.81 215 VAL B CA 1
ATOM 5336 C C . VAL B 1 215 ? 4.609 14.594 -3.588 1 98.81 215 VAL B C 1
ATOM 5338 O O . VAL B 1 215 ? 3.895 14 -2.777 1 98.81 215 VAL B O 1
ATOM 5341 N N . PRO B 1 216 ? 5.789 14.086 -4.012 1 98.44 216 PRO B N 1
ATOM 5342 C CA . PRO B 1 216 ? 6.238 12.805 -3.463 1 98.44 216 PRO B CA 1
ATOM 5343 C C . PRO B 1 216 ? 6.512 12.867 -1.961 1 98.44 216 PRO B C 1
ATOM 5345 O O . PRO B 1 216 ? 7.047 13.859 -1.47 1 98.44 216 PRO B O 1
ATOM 5348 N N . TYR B 1 217 ? 6.176 11.828 -1.294 1 98.5 217 TYR B N 1
ATOM 5349 C CA . TYR B 1 217 ? 6.398 11.711 0.142 1 98.5 217 TYR B CA 1
ATOM 5350 C C . TYR B 1 217 ? 7.691 10.953 0.432 1 98.5 217 TYR B C 1
ATOM 5352 O O . TYR B 1 217 ? 7.965 10.602 1.581 1 98.5 217 TYR B O 1
ATOM 5360 N N . THR B 1 218 ? 8.539 10.68 -0.603 1 98.5 218 THR B N 1
ATOM 5361 C CA . THR B 1 218 ? 9.773 9.914 -0.545 1 98.5 218 THR B CA 1
ATOM 5362 C C . THR B 1 218 ? 10.766 10.555 0.417 1 98.5 218 THR B C 1
ATOM 5364 O O . THR B 1 218 ? 11.195 11.688 0.206 1 98.5 218 THR B O 1
ATOM 5367 N N . GLY B 1 219 ? 11.086 9.797 1.468 1 98.5 219 GLY B N 1
ATOM 5368 C CA . GLY B 1 219 ? 12.07 10.273 2.428 1 98.5 219 GLY B CA 1
ATOM 5369 C C . GLY B 1 219 ? 11.445 10.953 3.631 1 98.5 219 GLY B C 1
ATOM 5370 O O . GLY B 1 219 ? 12.141 11.344 4.566 1 98.5 219 GLY B O 1
ATOM 5371 N N . ALA B 1 220 ? 10.141 11.148 3.627 1 98.69 220 ALA B N 1
ATOM 5372 C CA . ALA B 1 220 ? 9.43 11.625 4.809 1 98.69 220 ALA B CA 1
ATOM 5373 C C . ALA B 1 220 ? 8.906 10.453 5.637 1 98.69 220 ALA B C 1
ATOM 5375 O O . ALA B 1 220 ? 8.5 9.43 5.09 1 98.69 220 ALA B O 1
ATOM 5376 N N . PHE B 1 221 ? 8.922 10.539 6.961 1 98.69 221 PHE B N 1
ATOM 5377 C CA . PHE B 1 221 ? 8.414 9.508 7.859 1 98.69 221 PHE B CA 1
ATOM 5378 C C . PHE B 1 221 ? 6.891 9.477 7.836 1 98.69 221 PHE B C 1
ATOM 5380 O O . PHE B 1 221 ? 6.238 10.438 8.242 1 98.69 221 PHE B O 1
ATOM 5387 N N . PRO B 1 222 ? 6.285 8.391 7.418 1 98.25 222 PRO B N 1
ATOM 5388 C CA . PRO B 1 222 ? 4.84 8.359 7.18 1 98.25 222 PRO B CA 1
ATOM 5389 C C . PRO B 1 222 ? 4.047 7.992 8.43 1 98.25 222 PRO B C 1
ATOM 5391 O O . PRO B 1 222 ? 4.602 7.434 9.383 1 98.25 222 PRO B O 1
ATOM 5394 N N . ILE B 1 223 ? 2.768 8.391 8.438 1 98.56 223 ILE B N 1
ATOM 5395 C CA . ILE B 1 223 ? 1.79 7.93 9.422 1 98.56 223 ILE B CA 1
ATOM 5396 C C . ILE B 1 223 ? 0.893 6.863 8.797 1 98.56 223 ILE B C 1
ATOM 5398 O O . ILE B 1 223 ? 0.774 5.754 9.32 1 98.56 223 ILE B O 1
ATOM 5402 N N . GLU B 1 224 ? 0.25 7.211 7.766 1 98.62 224 GLU B N 1
ATOM 5403 C CA . GLU B 1 224 ? -0.744 6.434 7.035 1 98.62 224 GLU B CA 1
ATOM 5404 C C . GLU B 1 224 ? -0.747 6.797 5.551 1 98.62 224 GLU B C 1
ATOM 5406 O O . GLU B 1 224 ? -1.063 7.93 5.188 1 98.62 224 GLU B O 1
ATOM 5411 N N . ARG B 1 225 ? -0.416 5.914 4.711 1 98.31 225 ARG B N 1
ATOM 5412 C CA . ARG B 1 225 ? -0.012 6.121 3.322 1 98.31 225 ARG B CA 1
ATOM 5413 C C . ARG B 1 225 ? -1.108 6.828 2.533 1 98.31 225 ARG B C 1
ATOM 5415 O O . ARG B 1 225 ? -0.82 7.617 1.632 1 98.31 225 ARG B O 1
ATOM 5422 N N . THR B 1 226 ? -2.371 6.652 2.869 1 98.44 226 THR B N 1
ATOM 5423 C CA . THR B 1 226 ? -3.457 7.16 2.041 1 98.44 226 THR B CA 1
ATOM 5424 C C . THR B 1 226 ? -3.834 8.578 2.457 1 98.44 226 THR B C 1
ATOM 5426 O O . THR B 1 226 ? -4.66 9.227 1.805 1 98.44 226 THR B O 1
ATOM 5429 N N . ILE B 1 227 ? -3.168 9.141 3.539 1 98.69 227 ILE B N 1
ATOM 5430 C CA . ILE B 1 227 ? -3.582 10.477 3.959 1 98.69 227 ILE B CA 1
ATOM 5431 C C . ILE B 1 227 ? -2.354 11.359 4.156 1 98.69 227 ILE B C 1
ATOM 5433 O O . ILE B 1 227 ? -2.477 12.531 4.512 1 98.69 227 ILE B O 1
ATOM 5437 N N . ASP B 1 228 ? -1.129 10.859 3.854 1 98.69 228 ASP B N 1
ATOM 5438 C CA . ASP B 1 228 ? 0.117 11.602 4.031 1 98.69 228 ASP B CA 1
ATOM 5439 C C . ASP B 1 228 ? 0.315 12.625 2.916 1 98.69 228 ASP B C 1
ATOM 5441 O O . ASP B 1 228 ? 0.223 12.281 1.734 1 98.69 228 ASP B O 1
ATOM 5445 N N . HIS B 1 229 ? 0.615 13.906 3.277 1 98.75 229 HIS B N 1
ATOM 5446 C CA . HIS B 1 229 ? 0.954 14.977 2.348 1 98.75 229 HIS B CA 1
ATOM 5447 C C . HIS B 1 229 ? 2.162 15.766 2.838 1 98.75 229 HIS B C 1
ATOM 5449 O O . HIS B 1 229 ? 2.379 15.891 4.043 1 98.75 229 HIS B O 1
ATOM 5455 N N . VAL B 1 230 ? 2.943 16.266 1.967 1 98.69 230 VAL B N 1
ATOM 5456 C CA . VAL B 1 230 ? 3.936 17.297 2.225 1 98.69 230 VAL B CA 1
ATOM 5457 C C . VAL B 1 230 ? 3.664 18.5 1.332 1 98.69 230 VAL B C 1
ATOM 5459 O O . VAL B 1 230 ? 3.182 18.359 0.207 1 98.69 230 VAL B O 1
ATOM 5462 N N . GLY B 1 231 ? 3.881 19.703 1.859 1 98.88 231 GLY B N 1
ATOM 5463 C CA . GLY B 1 231 ? 3.572 20.875 1.072 1 98.88 231 GLY B CA 1
ATOM 5464 C C . GLY B 1 231 ? 4.188 22.141 1.634 1 98.88 231 GLY B C 1
ATOM 5465 O O . GLY B 1 231 ? 4.883 22.109 2.65 1 98.88 231 GLY B O 1
ATOM 5466 N N . PRO B 1 232 ? 3.951 23.234 0.993 1 98.94 232 PRO B N 1
ATOM 5467 C CA . PRO B 1 232 ? 4.613 24.5 1.317 1 98.94 232 PRO B CA 1
ATOM 5468 C C . PRO B 1 232 ? 3.881 25.297 2.4 1 98.94 232 PRO B C 1
ATOM 5470 O O . PRO B 1 232 ? 2.654 25.219 2.502 1 98.94 232 PRO B O 1
ATOM 5473 N N . MET B 1 233 ? 4.609 26.031 3.176 1 98.94 233 MET B N 1
ATOM 5474 C CA . MET B 1 233 ? 4.18 27.047 4.137 1 98.94 233 MET B CA 1
ATOM 5475 C C . MET B 1 233 ? 5.008 28.312 3.994 1 98.94 233 MET B C 1
ATOM 5477 O O . MET B 1 233 ? 6.234 28.266 3.893 1 98.94 233 MET B O 1
ATOM 5481 N N . ALA B 1 234 ? 4.359 29.438 3.941 1 98.88 234 ALA B N 1
ATOM 5482 C CA . ALA B 1 234 ? 5.051 30.719 3.773 1 98.88 234 ALA B CA 1
ATOM 5483 C C . ALA B 1 234 ? 4.195 31.875 4.277 1 98.88 234 ALA B C 1
ATOM 5485 O O . ALA B 1 234 ? 3.049 31.672 4.688 1 98.88 234 ALA B O 1
ATOM 5486 N N . ASN B 1 235 ? 4.77 33.156 4.195 1 98.38 235 ASN B N 1
ATOM 5487 C CA . ASN B 1 235 ? 4.059 34.312 4.66 1 98.38 235 ASN B CA 1
ATOM 5488 C C . ASN B 1 235 ? 3.18 34.906 3.561 1 98.38 235 ASN B C 1
ATOM 5490 O O . ASN B 1 235 ? 2.387 35.812 3.814 1 98.38 235 ASN B O 1
ATOM 5494 N N . ASN B 1 236 ? 3.314 34.375 2.391 1 98.38 236 ASN B N 1
ATOM 5495 C CA . ASN B 1 236 ? 2.498 34.875 1.292 1 98.38 236 ASN B CA 1
ATOM 5496 C C . ASN B 1 236 ? 2.188 33.781 0.277 1 98.38 236 ASN B C 1
ATOM 5498 O O . ASN B 1 236 ? 2.854 32.75 0.253 1 98.38 236 ASN B O 1
ATOM 5502 N N . VAL B 1 237 ? 1.196 34.031 -0.534 1 98.88 237 VAL B N 1
ATOM 5503 C CA . VAL B 1 237 ? 0.669 33.031 -1.462 1 98.88 237 VAL B CA 1
ATOM 5504 C C . VAL B 1 237 ? 1.693 32.75 -2.559 1 98.88 237 VAL B C 1
ATOM 5506 O O . VAL B 1 237 ? 1.873 31.609 -2.973 1 98.88 237 VAL B O 1
ATOM 5509 N N . ARG B 1 238 ? 2.367 33.75 -3.051 1 98.62 238 ARG B N 1
ATOM 5510 C CA . ARG B 1 238 ? 3.314 33.594 -4.148 1 98.62 238 ARG B CA 1
ATOM 5511 C C . ARG B 1 238 ? 4.445 32.656 -3.771 1 98.62 238 ARG B C 1
ATOM 5513 O O . ARG B 1 238 ? 4.836 31.797 -4.57 1 98.62 238 ARG B O 1
ATOM 5520 N N . ASP B 1 239 ? 5.004 32.781 -2.586 1 98.69 239 ASP B N 1
ATOM 5521 C CA . ASP B 1 239 ? 6.074 31.906 -2.141 1 98.69 239 ASP B CA 1
ATOM 5522 C C . ASP B 1 239 ? 5.586 30.453 -2.062 1 98.69 239 ASP B C 1
ATOM 5524 O O . ASP B 1 239 ? 6.312 29.531 -2.426 1 98.69 239 ASP B O 1
ATOM 5528 N N . CYS B 1 240 ? 4.355 30.25 -1.572 1 98.88 240 CYS B N 1
ATOM 5529 C CA . CYS B 1 240 ? 3.785 28.906 -1.572 1 98.88 240 CYS B CA 1
ATOM 5530 C C . CYS B 1 240 ? 3.676 28.375 -2.992 1 98.88 240 CYS B C 1
ATOM 5532 O O . CYS B 1 240 ? 3.98 27.203 -3.238 1 98.88 240 CYS B O 1
ATOM 5534 N N . ALA B 1 241 ? 3.229 29.234 -3.893 1 98.88 241 ALA B N 1
ATOM 5535 C CA . ALA B 1 241 ? 3.055 28.828 -5.285 1 98.88 241 ALA B CA 1
ATOM 5536 C C . ALA B 1 241 ? 4.391 28.422 -5.914 1 98.88 241 ALA B C 1
ATOM 5538 O O . ALA B 1 241 ? 4.488 27.391 -6.57 1 98.88 241 ALA B O 1
ATOM 5539 N N . VAL B 1 242 ? 5.434 29.266 -5.723 1 98.81 242 VAL B N 1
ATOM 5540 C CA . VAL B 1 242 ? 6.75 29 -6.293 1 98.81 242 VAL B CA 1
ATOM 5541 C C . VAL B 1 242 ? 7.293 27.688 -5.723 1 98.81 242 VAL B C 1
ATOM 5543 O O . VAL B 1 242 ? 7.824 26.859 -6.457 1 98.81 242 VAL B O 1
ATOM 5546 N N . MET B 1 243 ? 7.168 27.484 -4.43 1 98.88 243 MET B N 1
ATOM 5547 C CA . MET B 1 243 ? 7.676 26.266 -3.807 1 98.88 243 MET B CA 1
ATOM 5548 C C . MET B 1 243 ? 6.922 25.047 -4.312 1 98.88 243 MET B C 1
ATOM 5550 O O . MET B 1 243 ? 7.523 24 -4.574 1 98.88 243 MET B O 1
ATOM 5554 N N . LEU B 1 244 ? 5.586 25.141 -4.41 1 98.88 244 LEU B N 1
ATOM 5555 C CA . LEU B 1 244 ? 4.82 24 -4.906 1 98.88 244 LEU B CA 1
ATOM 5556 C C . LEU B 1 244 ? 5.27 23.609 -6.309 1 98.88 244 LEU B C 1
ATOM 5558 O O . LEU B 1 244 ? 5.426 22.422 -6.609 1 98.88 244 LEU B O 1
ATOM 5562 N N . ASP B 1 245 ? 5.469 24.625 -7.207 1 98.81 245 ASP B N 1
ATOM 5563 C CA . ASP B 1 245 ? 5.945 24.359 -8.562 1 98.81 245 ASP B CA 1
ATOM 5564 C C . ASP B 1 245 ? 7.262 23.594 -8.539 1 98.81 245 ASP B C 1
ATOM 5566 O O . ASP B 1 245 ? 7.516 22.766 -9.422 1 98.81 245 ASP B O 1
ATOM 5570 N N . VAL B 1 246 ? 8.094 23.828 -7.562 1 98.75 246 VAL B N 1
ATOM 5571 C CA . VAL B 1 246 ? 9.43 23.234 -7.453 1 98.75 246 VAL B CA 1
ATOM 5572 C C . VAL B 1 246 ? 9.32 21.797 -6.945 1 98.75 246 VAL B C 1
ATOM 5574 O O . VAL B 1 246 ? 10.008 20.906 -7.441 1 98.75 246 VAL B O 1
ATOM 5577 N N . ILE B 1 247 ? 8.406 21.516 -5.992 1 98.81 247 ILE B N 1
ATOM 5578 C CA . ILE B 1 247 ? 8.477 20.234 -5.277 1 98.81 247 ILE B CA 1
ATOM 5579 C C . ILE B 1 247 ? 7.477 19.25 -5.883 1 98.81 247 ILE B C 1
ATOM 5581 O O . ILE B 1 247 ? 7.531 18.062 -5.598 1 98.81 247 ILE B O 1
ATOM 5585 N N . ALA B 1 248 ? 6.574 19.688 -6.742 1 98.62 248 ALA B N 1
ATOM 5586 C CA . ALA B 1 248 ? 5.512 18.859 -7.301 1 98.62 248 ALA B CA 1
ATOM 5587 C C . ALA B 1 248 ? 6.043 17.984 -8.438 1 98.62 248 ALA B C 1
ATOM 5589 O O . ALA B 1 248 ? 7.051 18.312 -9.062 1 98.62 248 ALA B O 1
ATOM 5590 N N . GLY B 1 249 ? 5.367 16.844 -8.664 1 98.19 249 GLY B N 1
ATOM 5591 C CA . GLY B 1 249 ? 5.645 15.969 -9.789 1 98.19 249 GLY B CA 1
ATOM 5592 C C . GLY B 1 249 ? 6.105 14.586 -9.367 1 98.19 249 GLY B C 1
ATOM 5593 O O . GLY B 1 249 ? 6.586 14.398 -8.242 1 98.19 249 GLY B O 1
ATOM 5594 N N . ALA B 1 250 ? 5.992 13.648 -10.219 1 96.88 250 ALA B N 1
ATOM 5595 C CA . ALA B 1 250 ? 6.387 12.266 -9.945 1 96.88 250 ALA B CA 1
ATOM 5596 C C . ALA B 1 250 ? 7.895 12.164 -9.727 1 96.88 250 ALA B C 1
ATOM 5598 O O . ALA B 1 250 ? 8.672 12.859 -10.383 1 96.88 250 ALA B O 1
ATOM 5599 N N . ASP B 1 251 ? 8.281 11.328 -8.805 1 97.38 251 ASP B N 1
ATOM 5600 C CA . ASP B 1 251 ? 9.711 11.094 -8.625 1 97.38 251 ASP B CA 1
ATOM 5601 C C . ASP B 1 251 ? 10.07 9.648 -8.969 1 97.38 251 ASP B C 1
ATOM 5603 O O . ASP B 1 251 ? 11.25 9.273 -8.945 1 97.38 251 ASP B O 1
ATOM 5607 N N . GLY B 1 252 ? 9.031 8.805 -9.289 1 95.69 252 GLY B N 1
ATOM 5608 C CA . GLY B 1 252 ? 9.25 7.426 -9.688 1 95.69 252 GLY B CA 1
ATOM 5609 C C . GLY B 1 252 ? 9.492 6.488 -8.523 1 95.69 252 GLY B C 1
ATOM 5610 O O . GLY B 1 252 ? 9.68 5.285 -8.711 1 95.69 252 GLY B O 1
ATOM 5611 N N . LEU B 1 253 ? 9.359 6.965 -7.242 1 97.06 253 LEU B N 1
ATOM 5612 C CA . LEU B 1 253 ? 9.719 6.172 -6.07 1 97.06 253 LEU B CA 1
ATOM 5613 C C . LEU B 1 253 ? 8.562 6.109 -5.082 1 97.06 253 LEU B C 1
ATOM 5615 O O . LEU B 1 253 ? 8.523 5.227 -4.223 1 97.06 253 LEU B O 1
ATOM 5619 N N . ASP B 1 254 ? 7.68 7.051 -5.137 1 97.25 254 ASP B N 1
ATOM 5620 C CA . ASP B 1 254 ? 6.555 7.098 -4.207 1 97.25 254 ASP B CA 1
ATOM 5621 C C . ASP B 1 254 ? 5.383 6.266 -4.723 1 97.25 254 ASP B C 1
ATOM 5623 O O . ASP B 1 254 ? 4.781 6.598 -5.75 1 97.25 254 ASP B O 1
ATOM 5627 N N . SER B 1 255 ? 5 5.215 -3.973 1 95 255 SER B N 1
ATOM 5628 C CA . SER B 1 255 ? 3.945 4.289 -4.379 1 95 255 SER B CA 1
ATOM 5629 C C . SER B 1 255 ? 2.592 4.988 -4.441 1 95 255 SER B C 1
ATOM 5631 O O . SER B 1 255 ? 1.653 4.48 -5.059 1 95 255 SER B O 1
ATOM 5633 N N . ARG B 1 256 ? 2.385 6.184 -3.828 1 96.44 256 ARG B N 1
ATOM 5634 C CA . ARG B 1 256 ? 1.154 6.965 -3.805 1 96.44 256 ARG B CA 1
ATOM 5635 C C . ARG B 1 256 ? 0.872 7.582 -5.172 1 96.44 256 ARG B C 1
ATOM 5637 O O . ARG B 1 256 ? -0.267 7.949 -5.469 1 96.44 256 ARG B O 1
ATOM 5644 N N . GLN B 1 257 ? 1.893 7.789 -5.93 1 95.56 257 GLN B N 1
ATOM 5645 C CA . GLN B 1 257 ? 1.771 8.562 -7.164 1 95.56 257 GLN B CA 1
ATOM 5646 C C . GLN B 1 257 ? 1.351 7.672 -8.328 1 95.56 257 GLN B C 1
ATOM 5648 O O . GLN B 1 257 ? 1.962 6.629 -8.57 1 95.56 257 GLN B O 1
ATOM 5653 N N . LYS B 1 258 ? 0.214 8.031 -8.984 1 90.38 258 LYS B N 1
ATOM 5654 C CA . LYS B 1 258 ? -0.28 7.383 -10.195 1 90.38 258 LYS B CA 1
ATOM 5655 C C . LYS B 1 258 ? -0.182 8.312 -11.398 1 90.38 258 LYS B C 1
ATOM 5657 O O . LYS B 1 258 ? -1.2 8.695 -11.984 1 90.38 258 LYS B O 1
ATOM 5662 N N . ASN B 1 259 ? 0.984 8.828 -11.758 1 87.31 259 ASN B N 1
ATOM 5663 C CA . ASN B 1 259 ? 1.294 9.711 -12.875 1 87.31 259 ASN B CA 1
ATOM 5664 C C . ASN B 1 259 ? 0.588 11.055 -12.734 1 87.31 259 ASN B C 1
ATOM 5666 O O . ASN B 1 259 ? -0.179 11.453 -13.609 1 87.31 259 ASN B O 1
ATOM 5670 N N . PRO B 1 260 ? 0.894 11.742 -11.641 1 93.56 260 PRO B N 1
ATOM 5671 C CA . PRO B 1 260 ? 0.275 13.062 -11.477 1 93.56 260 PRO B CA 1
ATOM 5672 C C . PRO B 1 260 ? 0.602 14.016 -12.617 1 93.56 260 PRO B C 1
ATOM 5674 O O . PRO B 1 260 ? 1.702 13.961 -13.18 1 93.56 260 PRO B O 1
ATOM 5677 N N . PRO B 1 261 ? -0.342 14.945 -12.93 1 93.94 261 PRO B N 1
ATOM 5678 C CA . PRO B 1 261 ? -0.067 15.93 -13.984 1 93.94 261 PRO B CA 1
ATOM 5679 C C . PRO B 1 261 ? 0.938 16.984 -13.547 1 93.94 261 PRO B C 1
ATOM 5681 O O . PRO B 1 261 ? 1.188 17.156 -12.352 1 93.94 261 PRO B O 1
ATOM 5684 N N . ALA B 1 262 ? 1.479 17.641 -14.516 1 91.56 262 ALA B N 1
ATOM 5685 C CA . ALA B 1 262 ? 2.324 18.781 -14.219 1 91.56 262 ALA B CA 1
ATOM 5686 C C . ALA B 1 262 ? 1.501 19.938 -13.641 1 91.56 262 ALA B C 1
ATOM 5688 O O . ALA B 1 262 ? 0.32 20.078 -13.961 1 91.56 262 ALA B O 1
ATOM 5689 N N . VAL B 1 263 ? 2.102 20.625 -12.742 1 92.56 263 VAL B N 1
ATOM 5690 C CA . VAL B 1 263 ? 1.452 21.797 -12.172 1 92.56 263 VAL B CA 1
ATOM 5691 C C . VAL B 1 263 ? 2.334 23.031 -12.375 1 92.56 263 VAL B C 1
ATOM 5693 O O . VAL B 1 263 ? 3.562 22.938 -12.328 1 92.56 263 VAL B O 1
ATOM 5696 N N . SER B 1 264 ? 1.749 24.172 -12.711 1 95.81 264 SER B N 1
ATOM 5697 C CA . SER B 1 264 ? 2.389 25.484 -12.805 1 95.81 264 SER B CA 1
ATOM 5698 C C . SER B 1 264 ? 1.553 26.562 -12.117 1 95.81 264 SER B C 1
ATOM 5700 O O . SER B 1 264 ? 0.839 27.312 -12.781 1 95.81 264 SER B O 1
ATOM 5702 N N . CYS B 1 265 ? 1.723 26.656 -10.852 1 98.31 265 CYS B N 1
ATOM 5703 C CA . CYS B 1 265 ? 0.892 27.516 -10.023 1 98.31 265 CYS B CA 1
ATOM 5704 C C . CYS B 1 265 ? 1.199 28.984 -10.297 1 98.31 265 CYS B C 1
ATOM 5706 O O . CYS B 1 265 ? 0.287 29.812 -10.391 1 98.31 265 CYS B O 1
ATOM 5708 N N . VAL B 1 266 ? 2.482 29.344 -10.461 1 98.5 266 VAL B N 1
ATOM 5709 C CA . VAL B 1 266 ? 2.906 30.734 -10.625 1 98.5 266 VAL B CA 1
ATOM 5710 C C . VAL B 1 266 ? 2.342 31.297 -11.922 1 98.5 266 VAL B C 1
ATOM 5712 O O . VAL B 1 266 ? 1.972 32.469 -11.984 1 98.5 266 VAL B O 1
ATOM 5715 N N . ALA B 1 267 ? 2.176 30.438 -12.938 1 98.12 267 ALA B N 1
ATOM 5716 C CA . ALA B 1 267 ? 1.766 30.859 -14.273 1 98.12 267 ALA B CA 1
ATOM 5717 C C . ALA B 1 267 ? 0.351 31.438 -14.258 1 98.12 267 ALA B C 1
ATOM 5719 O O . ALA B 1 267 ? 0.019 32.312 -15.07 1 98.12 267 ALA B O 1
ATOM 5720 N N . THR B 1 268 ? -0.463 31.031 -13.344 1 97.94 268 THR B N 1
ATOM 5721 C CA . THR B 1 268 ? -1.856 31.453 -13.352 1 97.94 268 THR B CA 1
ATOM 5722 C C . THR B 1 268 ? -2.186 32.25 -12.078 1 97.94 268 THR B C 1
ATOM 5724 O O . THR B 1 268 ? -3.344 32.594 -11.836 1 97.94 268 THR B O 1
ATOM 5727 N N . LEU B 1 269 ? -1.189 32.531 -11.312 1 98.5 269 LEU B N 1
ATOM 5728 C CA . LEU B 1 269 ? -1.361 33.031 -9.945 1 98.5 269 LEU B CA 1
ATOM 5729 C C . LEU B 1 269 ? -2.092 34.375 -9.945 1 98.5 269 LEU B C 1
ATOM 5731 O O . LEU B 1 269 ? -2.893 34.625 -9.047 1 98.5 269 LEU B O 1
ATOM 5735 N N . ASP B 1 270 ? -1.877 35.219 -10.992 1 98.25 270 ASP B N 1
ATOM 5736 C CA . ASP B 1 270 ? -2.359 36.594 -10.977 1 98.25 270 ASP B CA 1
ATOM 5737 C C . ASP B 1 270 ? -3.549 36.781 -11.914 1 98.25 270 ASP B C 1
ATOM 5739 O O . ASP B 1 270 ? -3.846 37.906 -12.344 1 98.25 270 ASP B O 1
ATOM 5743 N N . GLN B 1 271 ? -4.285 35.625 -12.195 1 98.19 271 GLN B N 1
ATOM 5744 C CA . GLN B 1 271 ? -5.379 35.688 -13.156 1 98.19 271 GLN B CA 1
ATOM 5745 C C . GLN B 1 271 ? -6.664 36.188 -12.508 1 98.19 271 GLN B C 1
ATOM 5747 O O . GLN B 1 271 ? -7.66 36.438 -13.188 1 98.19 271 GLN B O 1
ATOM 5752 N N . GLY B 1 272 ? -6.695 36.438 -11.258 1 98.31 272 GLY B N 1
ATOM 5753 C CA . GLY B 1 272 ? -7.852 36.969 -10.578 1 98.31 272 GLY B CA 1
ATOM 5754 C C . GLY B 1 272 ? -8.992 36 -10.43 1 98.31 272 GLY B C 1
ATOM 5755 O O . GLY B 1 272 ? -8.812 34.781 -10.664 1 98.31 272 GLY B O 1
ATOM 5756 N N . VAL B 1 273 ? -10.18 36.5 -9.977 1 98.75 273 VAL B N 1
ATOM 5757 C CA . VAL B 1 273 ? -11.266 35.594 -9.633 1 98.75 273 VAL B CA 1
ATOM 5758 C C . VAL B 1 273 ? -12.531 35.969 -10.391 1 98.75 273 VAL B C 1
ATOM 5760 O O . VAL B 1 273 ? -13.602 35.406 -10.156 1 98.75 273 VAL B O 1
ATOM 5763 N N . ALA B 1 274 ? -12.367 36.969 -11.266 1 98.5 274 ALA B N 1
ATOM 5764 C CA . ALA B 1 274 ? -13.539 37.375 -12.031 1 98.5 274 ALA B CA 1
ATOM 5765 C C . ALA B 1 274 ? -14.141 36.188 -12.789 1 98.5 274 ALA B C 1
ATOM 5767 O O . ALA B 1 274 ? -13.438 35.5 -13.516 1 98.5 274 ALA B O 1
ATOM 5768 N N . GLY B 1 275 ? -15.406 35.938 -12.594 1 98.31 275 GLY B N 1
ATOM 5769 C CA . GLY B 1 275 ? -16.109 34.875 -13.297 1 98.31 275 GLY B CA 1
ATOM 5770 C C . GLY B 1 275 ? -16.078 33.562 -12.57 1 98.31 275 GLY B C 1
ATOM 5771 O O . GLY B 1 275 ? -16.844 32.625 -12.898 1 98.31 275 GLY B O 1
ATOM 5772 N N . LEU B 1 276 ? -15.273 33.438 -11.578 1 98.81 276 LEU B N 1
ATOM 5773 C CA . LEU B 1 276 ? -15.219 32.188 -10.805 1 98.81 276 LEU B CA 1
ATOM 5774 C C . LEU B 1 276 ? -16.406 32.094 -9.867 1 98.81 276 LEU B C 1
ATOM 5776 O O . LEU B 1 276 ? -16.938 33.094 -9.406 1 98.81 276 LEU B O 1
ATOM 5780 N N . LYS B 1 277 ? -16.828 30.875 -9.648 1 98.94 277 LYS B N 1
ATOM 5781 C CA . LYS B 1 277 ? -17.906 30.578 -8.703 1 98.94 277 LYS B CA 1
ATOM 5782 C C . LYS B 1 277 ? -17.344 30 -7.406 1 98.94 277 LYS B C 1
ATOM 5784 O O . LYS B 1 277 ? -16.719 28.938 -7.414 1 98.94 277 LYS B O 1
ATOM 5789 N N . ILE B 1 278 ? -17.609 30.719 -6.332 1 98.88 278 ILE B N 1
ATOM 5790 C CA . ILE B 1 278 ? -17.141 30.312 -5.016 1 98.88 278 ILE B CA 1
ATOM 5791 C C . ILE B 1 278 ? -18.297 29.766 -4.188 1 98.88 278 ILE B C 1
ATOM 5793 O O . ILE B 1 278 ? -19.312 30.438 -4.02 1 98.88 278 ILE B O 1
ATOM 5797 N N . GLY B 1 279 ? -18.156 28.516 -3.746 1 98.94 279 GLY B N 1
ATOM 5798 C CA . GLY B 1 279 ? -19.156 27.922 -2.877 1 98.94 279 GLY B CA 1
ATOM 5799 C C . GLY B 1 279 ? -18.797 28 -1.405 1 98.94 279 GLY B C 1
ATOM 5800 O O . GLY B 1 279 ? -17.766 27.469 -0.985 1 98.94 279 GLY B O 1
ATOM 5801 N N . LEU B 1 280 ? -19.625 28.672 -0.613 1 98.88 280 LEU B N 1
ATOM 5802 C CA . LEU B 1 280 ? -19.516 28.562 0.838 1 98.88 280 LEU B CA 1
ATOM 5803 C C . LEU B 1 280 ? -20.047 27.219 1.325 1 98.88 280 LEU B C 1
ATOM 5805 O O . LEU B 1 280 ? -21.234 26.938 1.227 1 98.88 280 LEU B O 1
ATOM 5809 N N . LEU B 1 281 ? -19.188 26.375 1.819 1 98.88 281 LEU B N 1
ATOM 5810 C CA . LEU B 1 281 ? -19.609 25.047 2.246 1 98.88 281 LEU B CA 1
ATOM 5811 C C . LEU B 1 281 ? -20.375 25.125 3.555 1 98.88 281 LEU B C 1
ATOM 5813 O O . LEU B 1 281 ? -19.797 25.344 4.617 1 98.88 281 LEU B O 1
ATOM 5817 N N . ARG B 1 282 ? -21.594 24.875 3.502 1 98.38 282 ARG B N 1
ATOM 5818 C CA . ARG B 1 282 ? -22.516 25.047 4.617 1 98.38 282 ARG B CA 1
ATOM 5819 C C . ARG B 1 282 ? -22.062 24.266 5.844 1 98.38 282 ARG B C 1
ATOM 5821 O O . ARG B 1 282 ? -22.016 24.812 6.953 1 98.38 282 ARG B O 1
ATOM 5828 N N . GLU B 1 283 ? -21.609 23.078 5.617 1 98.56 283 GLU B N 1
ATOM 5829 C CA . GLU B 1 283 ? -21.297 22.156 6.707 1 98.56 283 GLU B CA 1
ATOM 5830 C C . GLU B 1 283 ? -19.984 22.547 7.387 1 98.56 283 GLU B C 1
ATOM 5832 O O . GLU B 1 283 ? -19.656 22.031 8.461 1 98.56 283 GLU B O 1
ATOM 5837 N N . GLY B 1 284 ? -19.234 23.469 6.781 1 98.44 284 GLY B N 1
ATOM 5838 C CA . GLY B 1 284 ? -17.984 23.922 7.371 1 98.44 284 GLY B CA 1
ATOM 5839 C C . GLY B 1 284 ? -18.141 25.094 8.305 1 98.44 284 GLY B C 1
ATOM 5840 O O . GLY B 1 284 ? -17.203 25.5 8.977 1 98.44 284 GLY B O 1
ATOM 5841 N N . PHE B 1 285 ? -19.312 25.641 8.352 1 98.5 285 PHE B N 1
ATOM 5842 C CA . PHE B 1 285 ? -19.641 26.781 9.195 1 98.5 285 PHE B CA 1
ATOM 5843 C C . PHE B 1 285 ? -20.625 26.359 10.289 1 98.5 285 PHE B C 1
ATOM 5845 O O . PHE B 1 285 ? -21.266 25.328 10.195 1 98.5 285 PHE B O 1
ATOM 5852 N N . ALA B 1 286 ? -20.656 27.125 11.359 1 97.81 286 ALA B N 1
ATOM 5853 C CA . ALA B 1 286 ? -21.625 26.969 12.453 1 97.81 286 ALA B CA 1
ATOM 5854 C C . ALA B 1 286 ? -21.672 25.531 12.945 1 97.81 286 ALA B C 1
ATOM 5856 O O . ALA B 1 286 ? -22.766 24.969 13.133 1 97.81 286 ALA B O 1
ATOM 5857 N N . ILE B 1 287 ? -20.531 24.953 12.953 1 97.19 287 ILE B N 1
ATOM 5858 C CA . ILE B 1 287 ? -20.484 23.594 13.492 1 97.19 287 ILE B CA 1
ATOM 5859 C C . ILE B 1 287 ? -20.906 23.594 14.953 1 97.19 287 ILE B C 1
ATOM 5861 O O . ILE B 1 287 ? -20.281 24.25 15.789 1 97.19 287 ILE B O 1
ATOM 5865 N N . PRO B 1 288 ? -21.938 22.828 15.266 1 95 288 PRO B N 1
ATOM 5866 C CA . PRO B 1 288 ? -22.453 22.875 16.641 1 95 288 PRO B CA 1
ATOM 5867 C C . PRO B 1 288 ? -21.391 22.516 17.688 1 95 288 PRO B C 1
ATOM 5869 O O . PRO B 1 288 ? -20.719 21.484 17.547 1 95 288 PRO B O 1
ATOM 5872 N N . GLY B 1 289 ? -21.25 23.344 18.625 1 94.12 289 GLY B N 1
ATOM 5873 C CA . GLY B 1 289 ? -20.359 23.062 19.75 1 94.12 289 GLY B CA 1
ATOM 5874 C C . GLY B 1 289 ? -18.906 23.344 19.438 1 94.12 289 GLY B C 1
ATOM 5875 O O . GLY B 1 289 ? -18.031 23.109 20.266 1 94.12 289 GLY B O 1
ATOM 5876 N N . MET B 1 290 ? -18.656 23.938 18.25 1 95.62 290 MET B N 1
ATOM 5877 C CA . MET B 1 290 ? -17.25 24.062 17.859 1 95.62 290 MET B CA 1
ATOM 5878 C C . MET B 1 290 ? -16.984 25.438 17.25 1 95.62 290 MET B C 1
ATOM 5880 O O . MET B 1 290 ? -16.047 26.125 17.672 1 95.62 290 MET B O 1
ATOM 5884 N N . SER B 1 291 ? -17.781 25.859 16.375 1 97.69 291 SER B N 1
ATOM 5885 C CA . SER B 1 291 ? -17.531 27.078 15.633 1 97.69 291 SER B CA 1
ATOM 5886 C C . SER B 1 291 ? -17.672 28.312 16.531 1 97.69 291 SER B C 1
ATOM 5888 O O . SER B 1 291 ? -18.609 28.406 17.328 1 97.69 291 SER B O 1
ATOM 5890 N N . GLU B 1 292 ? -16.688 29.188 16.438 1 98.44 292 GLU B N 1
ATOM 5891 C CA . GLU B 1 292 ? -16.812 30.531 17.016 1 98.44 292 GLU B CA 1
ATOM 5892 C C . GLU B 1 292 ? -17.422 31.516 16 1 98.44 292 GLU B C 1
ATOM 5894 O O . GLU B 1 292 ? -16.906 31.656 14.891 1 98.44 292 GLU B O 1
ATOM 5899 N N . PRO B 1 293 ? -18.438 32.188 16.359 1 98.12 293 PRO B N 1
ATOM 5900 C CA . PRO B 1 293 ? -19.125 33.062 15.414 1 98.12 293 PRO B CA 1
ATOM 5901 C C . PRO B 1 293 ? -18.188 34.094 14.797 1 98.12 293 PRO B C 1
ATOM 5903 O O . PRO B 1 293 ? -18.344 34.438 13.617 1 98.12 293 PRO B O 1
ATOM 5906 N N . GLN B 1 294 ? -17.25 34.594 15.57 1 98.25 294 GLN B N 1
ATOM 5907 C CA . GLN B 1 294 ? -16.328 35.625 15.055 1 98.25 294 GLN B CA 1
ATOM 5908 C C . GLN B 1 294 ? -15.453 35.031 13.945 1 98.25 294 GLN B C 1
ATOM 5910 O O . GLN B 1 294 ? -15.086 35.719 13 1 98.25 294 GLN B O 1
ATOM 5915 N N . VAL B 1 295 ? -15.07 33.781 14.078 1 98.69 295 VAL B N 1
ATOM 5916 C CA . VAL B 1 295 ? -14.281 33.094 13.055 1 98.69 295 VAL B CA 1
ATOM 5917 C C . VAL B 1 295 ? -15.086 32.969 11.766 1 98.69 295 VAL B C 1
ATOM 5919 O O . VAL B 1 295 ? -14.594 33.344 10.688 1 98.69 295 VAL B O 1
ATOM 5922 N N . ASP B 1 296 ? -16.344 32.562 11.867 1 98.75 296 ASP B N 1
ATOM 5923 C CA . ASP B 1 296 ? -17.234 32.438 10.711 1 98.75 296 ASP B CA 1
ATOM 5924 C C . ASP B 1 296 ? -17.406 33.781 10.023 1 98.75 296 ASP B C 1
ATOM 5926 O O . ASP B 1 296 ? -17.359 33.875 8.789 1 98.75 296 ASP B O 1
ATOM 5930 N N . ALA B 1 297 ? -17.594 34.812 10.82 1 98.69 297 ALA B N 1
ATOM 5931 C CA . ALA B 1 297 ? -17.844 36.125 10.289 1 98.69 297 ALA B CA 1
ATOM 5932 C C . ALA B 1 297 ? -16.641 36.656 9.516 1 98.69 297 ALA B C 1
ATOM 5934 O O . ALA B 1 297 ? -16.797 37.281 8.461 1 98.69 297 ALA B O 1
ATOM 5935 N N . LEU B 1 298 ? -15.477 36.438 10.047 1 98.69 298 LEU B N 1
ATOM 5936 C CA . LEU B 1 298 ? -14.258 36.906 9.398 1 98.69 298 LEU B CA 1
ATOM 5937 C C . LEU B 1 298 ? -14.055 36.219 8.055 1 98.69 298 LEU B C 1
ATOM 5939 O O . LEU B 1 298 ? -13.625 36.844 7.082 1 98.69 298 LEU B O 1
ATOM 5943 N N . VAL B 1 299 ? -14.352 34.906 7.977 1 98.88 299 VAL B N 1
ATOM 5944 C CA . VAL B 1 299 ? -14.188 34.156 6.734 1 98.88 299 VAL B CA 1
ATOM 5945 C C . VAL B 1 299 ? -15.219 34.625 5.711 1 98.88 299 VAL B C 1
ATOM 5947 O O . VAL B 1 299 ? -14.898 34.781 4.531 1 98.88 299 VAL B O 1
ATOM 5950 N N . LYS B 1 300 ? -16.422 34.844 6.133 1 98.69 300 LYS B N 1
ATOM 5951 C CA . LYS B 1 300 ? -17.453 35.375 5.227 1 98.69 300 LYS B CA 1
ATOM 5952 C C . LYS B 1 300 ? -17.094 36.75 4.715 1 98.69 300 LYS B C 1
ATOM 5954 O O . LYS B 1 300 ? -17.375 37.094 3.559 1 98.69 300 LYS B O 1
ATOM 5959 N N . ALA B 1 301 ? -16.516 37.562 5.586 1 98.62 301 ALA B N 1
ATOM 5960 C CA . ALA B 1 301 ? -16.047 38.875 5.16 1 98.62 301 ALA B CA 1
ATOM 5961 C C . ALA B 1 301 ? -14.953 38.75 4.102 1 98.62 301 ALA B C 1
ATOM 5963 O O . ALA B 1 301 ? -14.898 39.562 3.164 1 98.62 301 ALA B O 1
ATOM 5964 N N . ALA B 1 302 ? -14.078 37.812 4.297 1 98.69 302 ALA B N 1
ATOM 5965 C CA . ALA B 1 302 ? -13.039 37.562 3.307 1 98.69 302 ALA B CA 1
ATOM 5966 C C . ALA B 1 302 ? -13.641 37.156 1.963 1 98.69 302 ALA B C 1
ATOM 5968 O O . ALA B 1 302 ? -13.195 37.625 0.913 1 98.69 302 ALA B O 1
ATOM 5969 N N . VAL B 1 303 ? -14.648 36.312 1.949 1 98.69 303 VAL B N 1
ATOM 5970 C CA . VAL B 1 303 ? -15.312 35.875 0.728 1 98.69 303 VAL B CA 1
ATOM 5971 C C . VAL B 1 303 ? -16 37.031 0.054 1 98.69 303 VAL B C 1
ATOM 5973 O O . VAL B 1 303 ? -16.047 37.125 -1.176 1 98.69 303 VAL B O 1
ATOM 5976 N N . ALA B 1 304 ? -16.547 37.938 0.855 1 98.5 304 ALA B N 1
ATOM 5977 C CA . ALA B 1 304 ? -17.188 39.125 0.315 1 98.5 304 ALA B CA 1
ATOM 5978 C C . ALA B 1 304 ? -16.188 39.969 -0.468 1 98.5 304 ALA B C 1
ATOM 5980 O O . ALA B 1 304 ? -16.547 40.594 -1.465 1 98.5 304 ALA B O 1
ATOM 5981 N N . GLN B 1 305 ? -14.977 40.031 -0.011 1 98.38 305 GLN B N 1
ATOM 5982 C CA . GLN B 1 305 ? -13.945 40.75 -0.754 1 98.38 305 GLN B CA 1
ATOM 5983 C C . GLN B 1 305 ? -13.695 40.094 -2.113 1 98.38 305 GLN B C 1
ATOM 5985 O O . GLN B 1 305 ? -13.5 40.781 -3.113 1 98.38 305 GLN B O 1
ATOM 5990 N N . LEU B 1 306 ? -13.719 38.75 -2.148 1 98.69 306 LEU B N 1
ATOM 5991 C CA . LEU B 1 306 ? -13.555 38.062 -3.41 1 98.69 306 LEU B CA 1
ATOM 5992 C C . LEU B 1 306 ? -14.727 38.344 -4.348 1 98.69 306 LEU B C 1
ATOM 5994 O O . LEU B 1 306 ? -14.547 38.438 -5.562 1 98.69 306 LEU B O 1
ATOM 5998 N N . GLN B 1 307 ? -15.859 38.406 -3.734 1 98.38 307 GLN B N 1
ATOM 5999 C CA . GLN B 1 307 ? -17.047 38.75 -4.508 1 98.38 307 GLN B CA 1
ATOM 6000 C C . GLN B 1 307 ? -16.906 40.156 -5.137 1 98.38 307 GLN B C 1
ATOM 6002 O O . GLN B 1 307 ? -17.297 40.344 -6.281 1 98.38 307 GLN B O 1
ATOM 6007 N N . SER B 1 308 ? -16.344 41.031 -4.438 1 98.12 308 SER B N 1
ATOM 6008 C CA . SER B 1 308 ? -16.141 42.406 -4.926 1 98.12 308 SER B CA 1
ATOM 6009 C C . SER B 1 308 ? -15.148 42.438 -6.078 1 98.12 308 SER B C 1
ATOM 6011 O O . SER B 1 308 ? -15.117 43.375 -6.852 1 98.12 308 SER B O 1
ATOM 6013 N N . LEU B 1 309 ? -14.398 41.438 -6.211 1 98.31 309 LEU B N 1
ATOM 6014 C CA . LEU B 1 309 ? -13.406 41.344 -7.273 1 98.31 309 LEU B CA 1
ATOM 6015 C C . LEU B 1 309 ? -13.984 40.625 -8.5 1 98.31 309 LEU B C 1
ATOM 6017 O O . LEU B 1 309 ? -13.273 40.406 -9.484 1 98.31 309 LEU B O 1
ATOM 6021 N N . GLY B 1 310 ? -15.227 40.219 -8.414 1 98.5 310 GLY B N 1
ATOM 6022 C CA . GLY B 1 310 ? -15.891 39.719 -9.602 1 98.5 310 GLY B CA 1
ATOM 6023 C C . GLY B 1 310 ? -16.281 38.25 -9.492 1 98.5 310 GLY B C 1
ATOM 6024 O O . GLY B 1 310 ? -16.891 37.688 -10.398 1 98.5 310 GLY B O 1
ATOM 6025 N N . ALA B 1 311 ? -15.977 37.625 -8.391 1 98.81 311 ALA B N 1
ATOM 6026 C CA . ALA B 1 311 ? -16.422 36.25 -8.188 1 98.81 311 ALA B CA 1
ATOM 6027 C C . ALA B 1 311 ? -17.906 36.219 -7.832 1 98.81 311 ALA B C 1
ATOM 6029 O O . ALA B 1 311 ? -18.453 37.188 -7.309 1 98.81 311 ALA B O 1
ATOM 6030 N N . THR B 1 312 ? -18.562 35.125 -8.234 1 98.69 312 THR B N 1
ATOM 6031 C CA . THR B 1 312 ? -19.906 34.844 -7.727 1 98.69 312 THR B CA 1
ATOM 6032 C C . THR B 1 312 ? -19.859 33.906 -6.543 1 98.69 312 THR B C 1
ATOM 6034 O O . THR B 1 312 ? -19.078 32.938 -6.543 1 98.69 312 THR B O 1
ATOM 6037 N N . VAL B 1 313 ? -20.672 34.219 -5.598 1 98.62 313 VAL B N 1
ATOM 6038 C CA . VAL B 1 313 ? -20.656 33.438 -4.371 1 98.62 313 VAL B CA 1
ATOM 6039 C C . VAL B 1 313 ? -22 32.781 -4.172 1 98.62 313 VAL B C 1
ATOM 6041 O O . VAL B 1 313 ? -23.047 33.375 -4.438 1 98.62 313 VAL B O 1
ATOM 6044 N N . GLY B 1 314 ? -22 31.484 -3.859 1 98.62 314 GLY B N 1
ATOM 6045 C CA . GLY B 1 314 ? -23.188 30.734 -3.521 1 98.62 314 GLY B CA 1
ATOM 6046 C C . GLY B 1 314 ? -22.984 29.75 -2.385 1 98.62 314 GLY B C 1
ATOM 6047 O O . GLY B 1 314 ? -21.859 29.578 -1.914 1 98.62 314 GLY B O 1
ATOM 6048 N N . GLU B 1 315 ? -24.078 29.188 -1.932 1 98.44 315 GLU B N 1
ATOM 6049 C CA . GLU B 1 315 ? -24.016 28.172 -0.886 1 98.44 315 GLU B CA 1
ATOM 6050 C C . GLU B 1 315 ? -23.812 26.781 -1.48 1 98.44 315 GLU B C 1
ATOM 6052 O O . GLU B 1 315 ? -24.547 26.375 -2.379 1 98.44 315 GLU B O 1
ATOM 6057 N N . ALA B 1 316 ? -22.766 26.125 -1.088 1 98.75 316 ALA B N 1
ATOM 6058 C CA . ALA B 1 316 ? -22.516 24.719 -1.438 1 98.75 316 ALA B CA 1
ATOM 6059 C C . ALA B 1 316 ? -22.844 23.797 -0.269 1 98.75 316 ALA B C 1
ATOM 6061 O O . ALA B 1 316 ? -22.891 24.234 0.883 1 98.75 316 ALA B O 1
ATOM 6062 N N . SER B 1 317 ? -23.141 22.531 -0.617 1 98.69 317 SER B N 1
ATOM 6063 C CA . SER B 1 317 ? -23.453 21.562 0.429 1 98.69 317 SER B CA 1
ATOM 6064 C C . SER B 1 317 ? -22.828 20.203 0.136 1 98.69 317 SER B C 1
ATOM 6066 O O . SER B 1 317 ? -22.891 19.703 -0.992 1 98.69 317 SER B O 1
ATOM 6068 N N . VAL B 1 318 ? -22.125 19.688 1.04 1 98.69 318 VAL B N 1
ATOM 6069 C CA . VAL B 1 318 ? -21.594 18.328 1.104 1 98.69 318 VAL B CA 1
ATOM 6070 C C . VAL B 1 318 ? -21.969 17.703 2.445 1 98.69 318 VAL B C 1
ATOM 6072 O O . VAL B 1 318 ? -21.203 17.797 3.408 1 98.69 318 VAL B O 1
ATOM 6075 N N . PRO B 1 319 ? -23 16.984 2.512 1 98 319 PRO B N 1
ATOM 6076 C CA . PRO B 1 319 ? -23.609 16.578 3.783 1 98 319 PRO B CA 1
ATOM 6077 C C . PRO B 1 319 ? -22.641 15.742 4.641 1 98 319 PRO B C 1
ATOM 6079 O O . PRO B 1 319 ? -22.641 15.883 5.867 1 98 319 PRO B O 1
ATOM 6082 N N . TRP B 1 320 ? -21.797 14.914 4.031 1 98.5 320 TRP B N 1
ATOM 6083 C CA . TRP B 1 320 ? -20.922 14.031 4.801 1 98.5 320 TRP B CA 1
ATOM 6084 C C . TRP B 1 320 ? -19.75 14.812 5.383 1 98.5 320 TRP B C 1
ATOM 6086 O O . TRP B 1 320 ? -18.984 14.289 6.199 1 98.5 320 TRP B O 1
ATOM 6096 N N . HIS B 1 321 ? -19.547 16.109 5.02 1 98.38 321 HIS B N 1
ATOM 6097 C CA . HIS B 1 321 ? -18.422 16.891 5.508 1 98.38 321 HIS B CA 1
ATOM 6098 C C . HIS B 1 321 ? -18.422 16.984 7.031 1 98.38 321 HIS B C 1
ATOM 6100 O O . HIS B 1 321 ? -17.375 16.875 7.664 1 98.38 321 HIS B O 1
ATOM 6106 N N . HIS B 1 322 ? -19.594 17.172 7.547 1 91 322 HIS B N 1
ATOM 6107 C CA . HIS B 1 322 ? -19.688 17.25 9 1 91 322 HIS B CA 1
ATOM 6108 C C . HIS B 1 322 ? -20.078 15.914 9.602 1 91 322 HIS B C 1
ATOM 6110 O O . HIS B 1 322 ? -21.078 15.312 9.18 1 91 322 HIS B O 1
ATOM 6116 N N . GLY B 1 323 ? -19.297 15.477 10.516 1 91.69 323 GLY B N 1
ATOM 6117 C CA . GLY B 1 323 ? -19.594 14.266 11.25 1 91.69 323 GLY B CA 1
ATOM 6118 C C . GLY B 1 323 ? -19.078 13.008 10.578 1 91.69 323 GLY B C 1
ATOM 6119 O O . GLY B 1 323 ? -18.031 12.484 10.953 1 91.69 323 GLY B O 1
ATOM 6120 N N . VAL B 1 324 ? -19.656 12.68 9.383 1 96.88 324 VAL B N 1
ATOM 6121 C CA . VAL B 1 324 ? -19.375 11.422 8.703 1 96.88 324 VAL B CA 1
ATOM 6122 C C . VAL B 1 324 ? -17.906 11.383 8.289 1 96.88 324 VAL B C 1
ATOM 6124 O O . VAL B 1 324 ? -17.219 10.383 8.516 1 96.88 324 VAL B O 1
ATOM 6127 N N . ALA B 1 325 ? -17.406 12.438 7.691 1 98.44 325 ALA B N 1
ATOM 6128 C CA . ALA B 1 325 ? -16.016 12.477 7.223 1 98.44 325 ALA B CA 1
ATOM 6129 C C . ALA B 1 325 ? -15.039 12.297 8.375 1 98.44 325 ALA B C 1
ATOM 6131 O O . ALA B 1 325 ? -14.016 11.625 8.234 1 98.44 325 ALA B O 1
ATOM 6132 N N . LEU B 1 326 ? -15.336 12.93 9.484 1 97.62 326 LEU B N 1
ATOM 6133 C CA . LEU B 1 326 ? -14.438 12.812 10.633 1 97.62 326 LEU B CA 1
ATOM 6134 C C . LEU B 1 326 ? -14.461 11.391 11.195 1 97.62 326 LEU B C 1
ATOM 6136 O O . LEU B 1 326 ? -13.43 10.875 11.633 1 97.62 326 LEU B O 1
ATOM 6140 N N . ASP B 1 327 ? -15.664 10.758 11.25 1 98.19 327 ASP B N 1
ATOM 6141 C CA . ASP B 1 327 ? -15.742 9.367 11.664 1 98.19 327 ASP B CA 1
ATOM 6142 C C . ASP B 1 327 ? -14.891 8.469 10.773 1 98.19 327 ASP B C 1
ATOM 6144 O O . ASP B 1 327 ? -14.195 7.578 11.258 1 98.19 327 ASP B O 1
ATOM 6148 N N . MET B 1 328 ? -15.016 8.688 9.469 1 98.69 328 MET B N 1
ATOM 6149 C CA . MET B 1 328 ? -14.203 7.926 8.516 1 98.69 328 MET B CA 1
ATOM 6150 C C . MET B 1 328 ? -12.719 8.141 8.781 1 98.69 328 MET B C 1
ATOM 6152 O O . MET B 1 328 ? -11.945 7.18 8.805 1 98.69 328 MET B O 1
ATOM 6156 N N . TRP B 1 329 ? -12.383 9.398 9 1 98.62 329 TRP B N 1
ATOM 6157 C CA . TRP B 1 329 ? -10.984 9.719 9.273 1 98.62 329 TRP B CA 1
ATOM 6158 C C . TRP B 1 329 ? -10.508 9.047 10.555 1 98.62 329 TRP B C 1
ATOM 6160 O O . TRP B 1 329 ? -9.391 8.516 10.602 1 98.62 329 TRP B O 1
ATOM 6170 N N . ASN B 1 330 ? -11.305 9.062 11.594 1 98.31 330 ASN B N 1
ATOM 6171 C CA . ASN B 1 330 ? -10.945 8.453 12.867 1 98.31 330 ASN B CA 1
ATOM 6172 C C . ASN B 1 330 ? -10.586 6.98 12.703 1 98.31 330 ASN B C 1
ATOM 6174 O O . ASN B 1 330 ? -9.602 6.512 13.273 1 98.31 330 ASN B O 1
ATOM 6178 N N . VAL B 1 331 ? -11.344 6.281 11.922 1 98.69 331 VAL B N 1
ATOM 6179 C CA . VAL B 1 331 ? -11.117 4.855 11.727 1 98.69 331 VAL B CA 1
ATOM 6180 C C . VAL B 1 331 ? -9.844 4.641 10.914 1 98.69 331 VAL B C 1
ATOM 6182 O O . VAL B 1 331 ? -8.969 3.865 11.312 1 98.69 331 VAL B O 1
ATOM 6185 N N . ILE B 1 332 ? -9.664 5.344 9.789 1 98.75 332 ILE B N 1
ATOM 6186 C CA . ILE B 1 332 ? -8.547 5.16 8.867 1 98.75 332 ILE B CA 1
ATOM 6187 C C . ILE B 1 332 ? -7.246 5.582 9.547 1 98.75 332 ILE B C 1
ATOM 6189 O O . ILE B 1 332 ? -6.234 4.883 9.453 1 98.75 332 ILE B O 1
ATOM 6193 N N . ALA B 1 333 ? -7.301 6.676 10.258 1 98.62 333 ALA B N 1
ATOM 6194 C CA . ALA B 1 333 ? -6.098 7.176 10.922 1 98.62 333 ALA B CA 1
ATOM 6195 C C . ALA B 1 333 ? -5.699 6.277 12.086 1 98.62 333 ALA B C 1
ATOM 6197 O O . ALA B 1 333 ? -4.512 6.055 12.328 1 98.62 333 ALA B O 1
ATOM 6198 N N . THR B 1 334 ? -6.703 5.785 12.867 1 98.62 334 THR B N 1
ATOM 6199 C CA . THR B 1 334 ? -6.395 4.941 14.016 1 98.62 334 THR B CA 1
ATOM 6200 C C . THR B 1 334 ? -5.832 3.596 13.57 1 98.62 334 THR B C 1
ATOM 6202 O O . THR B 1 334 ? -4.707 3.24 13.922 1 98.62 334 THR B O 1
ATOM 6205 N N . ASP B 1 335 ? -6.602 2.863 12.719 1 98.69 335 ASP B N 1
ATOM 6206 C CA . ASP B 1 335 ? -6.16 1.55 12.258 1 98.69 335 ASP B CA 1
ATOM 6207 C C . ASP B 1 335 ? -4.926 1.667 11.367 1 98.69 335 ASP B C 1
ATOM 6209 O O . ASP B 1 335 ? -3.994 0.866 11.484 1 98.69 335 ASP B O 1
ATOM 6213 N N . GLY B 1 336 ? -4.957 2.662 10.469 1 98.69 336 GLY B N 1
ATOM 6214 C CA . GLY B 1 336 ? -3.848 2.844 9.547 1 98.69 336 GLY B CA 1
ATOM 6215 C C . GLY B 1 336 ? -2.545 3.191 10.242 1 98.69 336 GLY B C 1
ATOM 6216 O O . GLY B 1 336 ? -1.486 2.668 9.891 1 98.69 336 GLY B O 1
ATOM 6217 N N . ALA B 1 337 ? -2.578 4.082 11.203 1 98.69 337 ALA B N 1
ATOM 6218 C CA . ALA B 1 337 ? -1.373 4.461 11.938 1 98.69 337 ALA B CA 1
ATOM 6219 C C . ALA B 1 337 ? -0.864 3.307 12.797 1 98.69 337 ALA B C 1
ATOM 6221 O O . ALA B 1 337 ? 0.344 3.072 12.883 1 98.69 337 ALA B O 1
ATOM 6222 N N . ALA B 1 338 ? -1.781 2.617 13.484 1 98.5 338 ALA B N 1
ATOM 6223 C CA . ALA B 1 338 ? -1.377 1.459 14.281 1 98.5 338 ALA B CA 1
ATOM 6224 C C . ALA B 1 338 ? -0.675 0.418 13.414 1 98.5 338 ALA B C 1
ATOM 6226 O O . ALA B 1 338 ? 0.374 -0.11 13.789 1 98.5 338 ALA B O 1
ATOM 6227 N N . TYR B 1 339 ? -1.188 0.195 12.242 1 98.44 339 TYR B N 1
ATOM 6228 C CA . TYR B 1 339 ? -0.708 -0.848 11.344 1 98.44 339 TYR B CA 1
ATOM 6229 C C . TYR B 1 339 ? 0.581 -0.422 10.648 1 98.44 339 TYR B C 1
ATOM 6231 O O . TYR B 1 339 ? 1.566 -1.163 10.648 1 98.44 339 TYR B O 1
ATOM 6239 N N . GLN B 1 340 ? 0.674 0.776 10.188 1 98.44 340 GLN B N 1
ATOM 6240 C CA . GLN B 1 340 ? 1.819 1.196 9.383 1 98.44 340 GLN B CA 1
ATOM 6241 C C . GLN B 1 340 ? 2.854 1.923 10.242 1 98.44 340 GLN B C 1
ATOM 6243 O O . GLN B 1 340 ? 4.008 1.502 10.32 1 98.44 340 GLN B O 1
ATOM 6248 N N . MET B 1 341 ? 2.465 2.977 10.883 1 98.56 341 MET B N 1
ATOM 6249 C CA . MET B 1 341 ? 3.426 3.82 11.586 1 98.56 341 MET B CA 1
ATOM 6250 C C . MET B 1 341 ? 4.055 3.068 12.758 1 98.56 341 MET B C 1
ATOM 6252 O O . MET B 1 341 ? 5.27 3.127 12.961 1 98.56 341 MET B O 1
ATOM 6256 N N . LEU B 1 342 ? 3.205 2.357 13.531 1 97.88 342 LEU B N 1
ATOM 6257 C CA . LEU B 1 342 ? 3.715 1.72 14.734 1 97.88 342 LEU B CA 1
ATOM 6258 C C . LEU B 1 342 ? 4.18 0.297 14.445 1 97.88 342 LEU B C 1
ATOM 6260 O O . LEU B 1 342 ? 5.383 0.02 14.445 1 97.88 342 LEU B O 1
ATOM 6264 N N . GLN B 1 343 ? 3.287 -0.566 13.969 1 96.75 343 GLN B N 1
ATOM 6265 C CA . GLN B 1 343 ? 3.656 -1.953 13.703 1 96.75 343 GLN B CA 1
ATOM 6266 C C . GLN B 1 343 ? 4.602 -2.053 12.508 1 96.75 343 GLN B C 1
ATOM 6268 O O . GLN B 1 343 ? 5.496 -2.902 12.492 1 96.75 343 GLN B O 1
ATOM 6273 N N . GLY B 1 344 ? 4.395 -1.217 11.531 1 97.88 344 GLY B N 1
ATOM 6274 C CA . GLY B 1 344 ? 5.199 -1.207 10.32 1 97.88 344 GLY B CA 1
ATOM 6275 C C . GLY B 1 344 ? 6.418 -0.313 10.414 1 97.88 344 GLY B C 1
ATOM 6276 O O . GLY B 1 344 ? 7.152 -0.146 9.445 1 97.88 344 GLY B O 1
ATOM 6277 N N . ASN B 1 345 ? 6.602 0.304 11.578 1 98.31 345 ASN B N 1
ATOM 6278 C CA . ASN B 1 345 ? 7.773 1.11 11.898 1 98.31 345 ASN B CA 1
ATOM 6279 C C . ASN B 1 345 ? 7.996 2.211 10.859 1 98.31 345 ASN B C 1
ATOM 6281 O O . ASN B 1 345 ? 9.109 2.383 10.359 1 98.31 345 ASN B O 1
ATOM 6285 N N . GLY B 1 346 ? 6.945 2.902 10.539 1 97.44 346 GLY B N 1
ATOM 6286 C CA . GLY B 1 346 ? 6.98 4.004 9.594 1 97.44 346 GLY B CA 1
ATOM 6287 C C . GLY B 1 346 ? 6.5 3.615 8.211 1 97.44 346 GLY B C 1
ATOM 6288 O O . GLY B 1 346 ? 5.32 3.785 7.887 1 97.44 346 GLY B O 1
ATOM 6289 N N . TYR B 1 347 ? 7.262 2.932 7.477 1 97.56 347 TYR B N 1
ATOM 6290 C CA . TYR B 1 347 ? 7.059 2.736 6.047 1 97.56 347 TYR B CA 1
ATOM 6291 C C . TYR B 1 347 ? 6.105 1.575 5.785 1 97.56 347 TYR B C 1
ATOM 6293 O O . TYR B 1 347 ? 5.555 1.45 4.688 1 97.56 347 TYR B O 1
ATOM 6301 N N . GLY B 1 348 ? 5.828 0.715 6.812 1 98 348 GLY B N 1
ATOM 6302 C CA . GLY B 1 348 ? 5.023 -0.466 6.543 1 98 348 GLY B CA 1
ATOM 6303 C C . GLY B 1 348 ? 5.625 -1.374 5.488 1 98 348 GLY B C 1
ATOM 6304 O O . GLY B 1 348 ? 6.848 -1.516 5.41 1 98 348 GLY B O 1
ATOM 6305 N N . MET B 1 349 ? 4.758 -2.197 4.832 1 98.19 349 MET B N 1
ATOM 6306 C CA . MET B 1 349 ? 5.184 -3.143 3.801 1 98.19 349 MET B CA 1
ATOM 6307 C C . MET B 1 349 ? 4.133 -3.256 2.701 1 98.19 349 MET B C 1
ATOM 6309 O O . MET B 1 349 ? 3.113 -2.564 2.736 1 98.19 349 MET B O 1
ATOM 6313 N N . ASN B 1 350 ? 4.406 -4.035 1.673 1 98.56 350 ASN B N 1
ATOM 6314 C CA . ASN B 1 350 ? 3.477 -4.539 0.666 1 98.56 350 ASN B CA 1
ATOM 6315 C C . ASN B 1 350 ? 3.174 -3.484 -0.394 1 98.56 350 ASN B C 1
ATOM 6317 O O . ASN B 1 350 ? 2.088 -3.479 -0.977 1 98.56 350 ASN B O 1
ATOM 6321 N N . VAL B 1 351 ? 4.008 -2.543 -0.571 1 97.56 351 VAL B N 1
ATOM 6322 C CA . VAL B 1 351 ? 3.941 -1.629 -1.706 1 97.56 351 VAL B CA 1
ATOM 6323 C C . VAL B 1 351 ? 5.316 -1.509 -2.357 1 97.56 351 VAL B C 1
ATOM 6325 O O . VAL B 1 351 ? 6.336 -1.788 -1.723 1 97.56 351 VAL B O 1
ATOM 6328 N N . ASP B 1 352 ? 5.355 -1.144 -3.607 1 95.5 352 ASP B N 1
ATOM 6329 C CA . ASP B 1 352 ? 6.625 -0.855 -4.27 1 95.5 352 ASP B CA 1
ATOM 6330 C C . ASP B 1 352 ? 7.117 0.548 -3.926 1 95.5 352 ASP B C 1
ATOM 6332 O O . ASP B 1 352 ? 6.453 1.283 -3.193 1 95.5 352 ASP B O 1
ATOM 6336 N N . GLY B 1 353 ? 8.32 0.863 -4.41 1 95.5 353 GLY B N 1
ATOM 6337 C CA . GLY B 1 353 ? 8.844 2.203 -4.207 1 95.5 353 GLY B CA 1
ATOM 6338 C C . GLY B 1 353 ? 9.914 2.268 -3.139 1 95.5 353 GLY B C 1
ATOM 6339 O O . GLY B 1 353 ? 10.617 1.285 -2.898 1 95.5 353 GLY B O 1
ATOM 6340 N N . TYR B 1 354 ? 10.039 3.428 -2.527 1 97.56 354 TYR B N 1
ATOM 6341 C CA . TYR B 1 354 ? 11.148 3.74 -1.637 1 97.56 354 TYR B CA 1
ATOM 6342 C C . TYR B 1 354 ? 10.852 3.277 -0.215 1 97.56 354 TYR B C 1
ATOM 6344 O O . TYR B 1 354 ? 9.75 3.477 0.294 1 97.56 354 TYR B O 1
ATOM 6352 N N . TYR B 1 355 ? 11.789 2.693 0.405 1 98.06 355 TYR B N 1
ATOM 6353 C CA . TYR B 1 355 ? 11.875 2.42 1.835 1 98.06 355 TYR B CA 1
ATOM 6354 C C . TYR B 1 355 ? 13.18 2.934 2.418 1 98.06 355 TYR B C 1
ATOM 6356 O O . TYR B 1 355 ? 14.156 3.133 1.688 1 98.06 355 TYR B O 1
ATOM 6364 N N . ASP B 1 356 ? 13.156 3.182 3.645 1 97.75 356 ASP B N 1
ATOM 6365 C CA . ASP B 1 356 ? 14.375 3.48 4.398 1 97.75 356 ASP B CA 1
ATOM 6366 C C . ASP B 1 356 ? 14.617 2.436 5.484 1 97.75 356 ASP B C 1
ATOM 6368 O O . ASP B 1 356 ? 14.211 2.621 6.633 1 97.75 356 ASP B O 1
ATOM 6372 N N . PRO B 1 357 ? 15.367 1.372 5.117 1 97.88 357 PRO B N 1
ATOM 6373 C CA . PRO B 1 357 ? 15.555 0.289 6.086 1 97.88 357 PRO B CA 1
ATOM 6374 C C . PRO B 1 357 ? 16.234 0.759 7.367 1 97.88 357 PRO B C 1
ATOM 6376 O O . PRO B 1 357 ? 15.977 0.213 8.445 1 97.88 357 PRO B O 1
ATOM 6379 N N . GLU B 1 358 ? 17.078 1.761 7.262 1 97.31 358 GLU B N 1
ATOM 6380 C CA . GLU B 1 358 ? 17.797 2.232 8.438 1 97.31 358 GLU B CA 1
ATOM 6381 C C . GLU B 1 358 ? 16.875 2.926 9.422 1 97.31 358 GLU B C 1
ATOM 6383 O O . GLU B 1 358 ? 16.953 2.705 10.633 1 97.31 358 GLU B O 1
ATOM 6388 N N . ILE B 1 359 ? 16.016 3.75 8.914 1 97.88 359 ILE B N 1
ATOM 6389 C CA . ILE B 1 359 ? 15.078 4.438 9.797 1 97.88 359 ILE B CA 1
ATOM 6390 C C . ILE B 1 359 ? 14.117 3.424 10.414 1 97.88 359 ILE B C 1
ATOM 6392 O 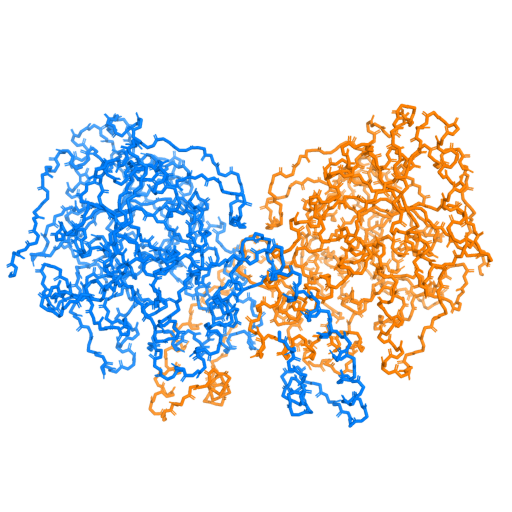O . ILE B 1 359 ? 13.742 3.549 11.586 1 97.88 359 ILE B O 1
ATOM 6396 N N . MET B 1 360 ? 13.711 2.41 9.664 1 98.19 360 MET B N 1
ATOM 6397 C CA . MET B 1 360 ? 12.797 1.385 10.164 1 98.19 360 MET B CA 1
ATOM 6398 C C . MET B 1 360 ? 13.438 0.602 11.305 1 98.19 360 MET B C 1
ATOM 6400 O O . MET B 1 360 ? 12.805 0.366 12.336 1 98.19 360 MET B O 1
ATOM 6404 N N . SER B 1 361 ? 14.688 0.201 11.086 1 97.06 361 SER B N 1
ATOM 6405 C CA . SER B 1 361 ? 15.422 -0.54 12.109 1 97.06 361 SER B CA 1
ATOM 6406 C C . SER B 1 361 ? 15.617 0.302 13.367 1 97.06 361 SER B C 1
ATOM 6408 O O . SER B 1 361 ? 15.383 -0.172 14.484 1 97.06 361 SER B O 1
ATOM 6410 N N . TYR B 1 362 ? 16 1.58 13.172 1 97.94 362 TYR B N 1
ATOM 6411 C CA . TYR B 1 362 ? 16.266 2.479 14.289 1 97.94 362 TYR B CA 1
ATOM 6412 C C . TYR B 1 362 ? 15 2.744 15.094 1 97.94 362 TYR B C 1
ATOM 6414 O O . TYR B 1 362 ? 14.992 2.592 16.312 1 97.94 362 TYR B O 1
ATOM 6422 N N . PHE B 1 363 ? 13.969 3.121 14.43 1 98.44 363 PHE B N 1
ATOM 6423 C CA . PHE B 1 363 ? 12.695 3.434 15.078 1 98.44 363 PHE B CA 1
ATOM 6424 C C . PHE B 1 363 ? 12.117 2.199 15.766 1 98.44 363 PHE B C 1
ATOM 6426 O O . PHE B 1 363 ? 11.617 2.283 16.891 1 98.44 363 PHE B O 1
ATOM 6433 N N . GLY B 1 364 ? 12.133 1.075 15.102 1 97.5 364 GLY B N 1
ATOM 6434 C CA . GLY B 1 364 ? 11.617 -0.151 15.695 1 97.5 364 GLY B CA 1
ATOM 6435 C C . GLY B 1 364 ? 12.258 -0.484 17.031 1 97.5 364 GLY B C 1
ATOM 6436 O O . GLY B 1 364 ? 11.57 -0.862 17.984 1 97.5 364 GLY B O 1
ATOM 6437 N N . ALA B 1 365 ? 13.547 -0.328 17.109 1 96.31 365 ALA B N 1
ATOM 6438 C CA . ALA B 1 365 ? 14.273 -0.615 18.344 1 96.31 365 ALA B CA 1
ATOM 6439 C C . ALA B 1 365 ? 14 0.449 19.391 1 96.31 365 ALA B C 1
ATOM 6441 O O . ALA B 1 365 ? 13.703 0.125 20.547 1 96.31 365 ALA B O 1
ATOM 6442 N N . LYS B 1 366 ? 14.008 1.708 18.984 1 97.56 366 LYS B N 1
ATOM 6443 C CA . LYS B 1 366 ? 13.953 2.811 19.938 1 97.56 366 LYS B CA 1
ATOM 6444 C C . LYS B 1 366 ? 12.523 3.062 20.406 1 97.56 366 LYS B C 1
ATOM 6446 O O . LYS B 1 366 ? 12.297 3.541 21.516 1 97.56 366 LYS B O 1
ATOM 6451 N N . ARG B 1 367 ? 11.602 2.756 19.531 1 96 367 ARG B N 1
ATOM 6452 C CA . ARG B 1 367 ? 10.203 2.914 19.922 1 96 367 ARG B CA 1
ATOM 6453 C C . ARG B 1 367 ? 9.875 2.068 21.141 1 96 367 ARG B C 1
ATOM 6455 O O . ARG B 1 367 ? 9.133 2.504 22.031 1 96 367 ARG B O 1
ATOM 6462 N N . ARG B 1 368 ? 10.359 0.869 21.234 1 92.12 368 ARG B N 1
ATOM 6463 C CA . ARG B 1 368 ? 10.148 -0.003 22.375 1 92.12 368 ARG B CA 1
ATOM 6464 C C . ARG B 1 368 ? 10.906 0.509 23.594 1 92.12 368 ARG B C 1
ATOM 6466 O O . ARG B 1 368 ? 10.391 0.479 24.719 1 92.12 368 ARG B O 1
ATOM 6473 N N . GLU B 1 369 ? 12.086 0.989 23.328 1 95.31 369 GLU B N 1
ATOM 6474 C CA . GLU B 1 369 ? 12.914 1.531 24.406 1 95.31 369 GLU B CA 1
ATOM 6475 C C . GLU B 1 369 ? 12.258 2.744 25.062 1 95.31 369 GLU B C 1
ATOM 6477 O O . GLU B 1 369 ? 12.344 2.934 26.266 1 95.31 369 GLU B O 1
ATOM 6482 N N . HIS B 1 370 ? 11.586 3.523 24.234 1 97.38 370 HIS B N 1
ATOM 6483 C CA . HIS B 1 370 ? 11.016 4.777 24.719 1 97.38 370 HIS B CA 1
ATOM 6484 C C . HIS B 1 370 ? 9.492 4.719 24.734 1 97.38 370 HIS B C 1
ATOM 6486 O O . HIS B 1 370 ? 8.82 5.746 24.578 1 97.38 370 HIS B O 1
ATOM 6492 N N . ALA B 1 371 ? 8.977 3.543 24.875 1 96.31 371 ALA B N 1
ATOM 6493 C CA . ALA B 1 371 ? 7.547 3.305 24.734 1 96.31 371 ALA B CA 1
ATOM 6494 C C . ALA B 1 371 ? 6.746 4.207 25.672 1 96.31 371 ALA B C 1
ATOM 6496 O O . ALA B 1 371 ? 5.738 4.797 25.266 1 96.31 371 ALA B O 1
ATOM 6497 N N . ASN B 1 372 ? 7.176 4.41 26.875 1 96.25 372 ASN B N 1
ATOM 6498 C CA . ASN B 1 372 ? 6.422 5.145 27.891 1 96.25 372 ASN B CA 1
ATOM 6499 C C . ASN B 1 372 ? 6.555 6.652 27.703 1 96.25 372 ASN B C 1
ATOM 6501 O O . ASN B 1 372 ? 5.867 7.426 28.375 1 96.25 372 ASN B O 1
ATOM 6505 N N . THR B 1 373 ? 7.422 7.059 26.734 1 96.38 373 THR B N 1
ATOM 6506 C CA . THR B 1 373 ? 7.617 8.484 26.516 1 96.38 373 THR B CA 1
ATOM 6507 C C . THR B 1 373 ? 6.766 8.977 25.344 1 96.38 373 THR B C 1
ATOM 6509 O O . THR B 1 373 ? 6.688 10.18 25.094 1 96.38 373 THR B O 1
ATOM 6512 N N . LEU B 1 374 ? 6.082 8.117 24.672 1 97.19 374 LEU B N 1
ATOM 6513 C CA . LEU B 1 374 ? 5.211 8.523 23.562 1 97.19 374 LEU B CA 1
ATOM 6514 C C . LEU B 1 374 ? 4.023 9.328 24.094 1 97.19 374 LEU B C 1
ATOM 6516 O O . LEU B 1 374 ? 3.541 9.086 25.188 1 97.19 374 LEU B O 1
ATOM 6520 N N . SER B 1 375 ? 3.584 10.266 23.312 1 97.5 375 SER B N 1
ATOM 6521 C CA . SER B 1 375 ? 2.451 11.102 23.688 1 97.5 375 SER B CA 1
ATOM 6522 C C . SER B 1 375 ? 1.199 10.266 23.922 1 97.5 375 SER B C 1
ATOM 6524 O O . SER B 1 375 ? 1.076 9.164 23.391 1 97.5 375 SER B O 1
ATOM 6526 N N . SER B 1 376 ? 0.268 10.812 24.75 1 97.5 376 SER B N 1
ATOM 6527 C CA . SER B 1 376 ? -0.973 10.094 25.047 1 97.5 376 SER B CA 1
ATOM 6528 C C . SER B 1 376 ? -1.812 9.922 23.781 1 97.5 376 SER B C 1
ATOM 6530 O O . SER B 1 376 ? -2.539 8.938 23.641 1 97.5 376 SER B O 1
ATOM 6532 N N . SER B 1 377 ? -1.704 10.852 22.844 1 97.38 377 SER B N 1
ATOM 6533 C CA . SER B 1 377 ? -2.43 10.688 21.578 1 97.38 377 SER B CA 1
ATOM 6534 C C . SER B 1 377 ? -1.903 9.492 20.797 1 97.38 377 SER B C 1
ATOM 6536 O O . SER B 1 377 ? -2.684 8.719 20.234 1 97.38 377 SER B O 1
ATOM 6538 N N . VAL B 1 378 ? -0.547 9.312 20.75 1 98.12 378 VAL B N 1
ATOM 6539 C CA . VAL B 1 378 ? 0.053 8.172 20.062 1 98.12 378 VAL B CA 1
ATOM 6540 C C . VAL B 1 378 ? -0.297 6.879 20.781 1 98.12 378 VAL B C 1
ATOM 6542 O O . VAL B 1 378 ? -0.645 5.879 20.156 1 98.12 378 VAL B O 1
ATOM 6545 N N . ARG B 1 379 ? -0.265 6.91 22.109 1 97.81 379 ARG B N 1
ATOM 6546 C CA . ARG B 1 379 ? -0.576 5.715 22.891 1 97.81 379 ARG B CA 1
ATOM 6547 C C . ARG B 1 379 ? -2.039 5.32 22.719 1 97.81 379 ARG B C 1
ATOM 6549 O O . ARG B 1 379 ? -2.367 4.129 22.703 1 97.81 379 ARG B O 1
ATOM 6556 N N . ALA B 1 380 ? -2.918 6.32 22.625 1 98.06 380 ALA B N 1
ATOM 6557 C CA . ALA B 1 380 ? -4.332 6.027 22.406 1 98.06 380 ALA B CA 1
ATOM 6558 C C . ALA B 1 380 ? -4.535 5.285 21.094 1 98.06 380 ALA B C 1
ATOM 6560 O O . ALA B 1 380 ? -5.297 4.316 21.031 1 98.06 380 ALA B O 1
ATOM 6561 N N . VAL B 1 381 ? -3.846 5.703 20.078 1 97.56 381 VAL B N 1
ATOM 6562 C CA . VAL B 1 381 ? -3.918 5.078 18.766 1 97.56 381 VAL B CA 1
ATOM 6563 C C . VAL B 1 381 ? -3.34 3.668 18.828 1 97.56 381 VAL B C 1
ATOM 6565 O O . VAL B 1 381 ? -3.91 2.73 18.266 1 97.56 381 VAL B O 1
ATOM 6568 N N . ALA B 1 382 ? -2.254 3.514 19.531 1 97.88 382 ALA B N 1
ATOM 6569 C CA . ALA B 1 382 ? -1.596 2.217 19.656 1 97.88 382 ALA B CA 1
ATOM 6570 C C . ALA B 1 382 ? -2.512 1.201 20.328 1 97.88 382 ALA B C 1
ATOM 6572 O O . ALA B 1 382 ? -2.656 0.073 19.859 1 97.88 382 ALA B O 1
ATOM 6573 N N . LEU B 1 383 ? -3.162 1.597 21.406 1 98.31 383 LEU B N 1
ATOM 6574 C CA . LEU B 1 383 ? -3.979 0.686 22.188 1 98.31 383 LEU B CA 1
ATOM 6575 C C . LEU B 1 383 ? -5.277 0.351 21.469 1 98.31 383 LEU B C 1
ATOM 6577 O O . LEU B 1 383 ? -5.633 -0.822 21.328 1 98.31 383 LEU B O 1
ATOM 6581 N N . THR B 1 384 ? -5.977 1.393 21 1 98.38 384 THR B N 1
ATOM 6582 C CA . THR B 1 384 ? -7.242 1.172 20.312 1 98.38 384 THR B CA 1
ATOM 6583 C C . THR B 1 384 ? -7.012 0.461 18.969 1 98.38 384 THR B C 1
ATOM 6585 O O . THR B 1 384 ? -7.785 -0.42 18.594 1 98.38 384 THR B O 1
ATOM 6588 N N . GLY B 1 385 ? -5.977 0.904 18.266 1 98.19 385 GLY B N 1
ATOM 6589 C CA . GLY B 1 385 ? -5.645 0.248 17.016 1 98.19 385 GLY B CA 1
ATOM 6590 C C . GLY B 1 385 ? -5.297 -1.22 17.172 1 98.19 385 GLY B C 1
ATOM 6591 O O . GLY B 1 385 ? -5.711 -2.057 16.375 1 98.19 385 GLY B O 1
ATOM 6592 N N . HIS B 1 386 ? -4.508 -1.55 18.219 1 97.19 386 HIS B N 1
ATOM 6593 C CA . HIS B 1 386 ? -4.168 -2.938 18.516 1 97.19 386 HIS B CA 1
ATOM 6594 C C . HIS B 1 386 ? -5.426 -3.771 18.734 1 97.19 386 HIS B C 1
ATOM 6596 O O . HIS B 1 386 ? -5.543 -4.879 18.219 1 97.19 386 HIS B O 1
ATOM 6602 N N . TYR B 1 387 ? -6.34 -3.242 19.531 1 97.38 387 TYR B N 1
ATOM 6603 C CA . TYR B 1 387 ? -7.605 -3.924 19.781 1 97.38 387 TYR B CA 1
ATOM 6604 C C . TYR B 1 387 ? -8.375 -4.152 18.484 1 97.38 387 TYR B C 1
ATOM 6606 O O . TYR B 1 387 ? -8.852 -5.258 18.219 1 97.38 387 TYR B O 1
ATOM 6614 N N . SER B 1 388 ? -8.531 -3.105 17.719 1 97.25 388 SER B N 1
ATOM 6615 C CA . SER B 1 388 ? -9.281 -3.176 16.469 1 97.25 388 SER B CA 1
ATOM 6616 C C . SER B 1 388 ? -8.688 -4.215 15.523 1 97.25 388 SER B C 1
ATOM 6618 O O . SER B 1 388 ? -9.406 -5.055 14.977 1 97.25 388 SER B O 1
ATOM 6620 N N . LEU B 1 389 ? -7.359 -4.191 15.312 1 95.75 389 LEU B N 1
ATOM 6621 C CA . LEU B 1 389 ? -6.672 -5.094 14.391 1 95.75 389 LEU B CA 1
ATOM 6622 C C . LEU B 1 389 ? -6.828 -6.543 14.836 1 95.75 389 LEU B C 1
ATOM 6624 O O . LEU B 1 389 ? -7.008 -7.434 14 1 95.75 389 LEU B O 1
ATOM 6628 N N . ASN B 1 390 ? -6.805 -6.805 16.109 1 94.62 390 ASN B N 1
ATOM 6629 C CA . ASN B 1 390 ? -6.816 -8.172 16.625 1 94.62 390 ASN B CA 1
ATOM 6630 C C . ASN B 1 390 ? -8.242 -8.711 16.75 1 94.62 390 ASN B C 1
ATOM 6632 O O . ASN B 1 390 ? -8.461 -9.914 16.625 1 94.62 390 ASN B O 1
ATOM 6636 N N . ASN B 1 391 ? -9.211 -7.797 16.984 1 95.31 391 ASN B N 1
ATOM 6637 C CA . ASN B 1 391 ? -10.547 -8.273 17.312 1 95.31 391 ASN B CA 1
ATOM 6638 C C . ASN B 1 391 ? -11.539 -7.961 16.188 1 95.31 391 ASN B C 1
ATOM 6640 O O . ASN B 1 391 ? -12.562 -8.633 16.062 1 95.31 391 ASN B O 1
ATOM 6644 N N . LEU B 1 392 ? -11.227 -6.902 15.453 1 96.75 392 LEU B N 1
ATOM 6645 C CA . LEU B 1 392 ? -12.125 -6.508 14.375 1 96.75 392 LEU B CA 1
ATOM 6646 C C . LEU B 1 392 ? -11.484 -6.777 13.016 1 96.75 392 LEU B C 1
ATOM 6648 O O . LEU B 1 392 ? -12.102 -6.523 11.977 1 96.75 392 LEU B O 1
ATOM 6652 N N . HIS B 1 393 ? -10.266 -7.246 12.914 1 97.12 393 HIS B N 1
ATOM 6653 C CA . HIS B 1 393 ? -9.586 -7.918 11.812 1 97.12 393 HIS B CA 1
ATOM 6654 C C . HIS B 1 393 ? -9.352 -6.965 10.641 1 97.12 393 HIS B C 1
ATOM 6656 O O . HIS B 1 393 ? -9.234 -7.398 9.492 1 97.12 393 HIS B O 1
ATOM 6662 N N . GLY B 1 394 ? -9.367 -5.656 10.898 1 97.5 394 GLY B N 1
ATOM 6663 C CA . GLY B 1 394 ? -9.133 -4.676 9.852 1 97.5 394 GLY B CA 1
ATOM 6664 C C . GLY B 1 394 ? -10.359 -4.426 8.984 1 97.5 394 GLY B C 1
ATOM 6665 O O . GLY B 1 394 ? -10.305 -3.637 8.039 1 97.5 394 GLY B O 1
ATOM 6666 N N . ALA B 1 395 ? -11.484 -5.047 9.32 1 98.19 395 ALA B N 1
ATOM 6667 C CA . ALA B 1 395 ? -12.695 -4.965 8.516 1 98.19 395 ALA B CA 1
ATOM 6668 C C . ALA B 1 395 ? -13.266 -3.551 8.531 1 98.19 395 ALA B C 1
ATOM 6670 O O . ALA B 1 395 ? -13.836 -3.094 7.539 1 98.19 395 ALA B O 1
ATOM 6671 N N . TYR B 1 396 ? -13.117 -2.848 9.664 1 98.38 396 TYR B N 1
ATOM 6672 C CA . TYR B 1 396 ? -13.672 -1.503 9.766 1 98.38 396 TYR B CA 1
ATOM 6673 C C . TYR B 1 396 ? -12.82 -0.502 8.992 1 98.38 396 TYR B C 1
ATOM 6675 O O . TYR B 1 396 ? -13.336 0.471 8.445 1 98.38 396 TYR B O 1
ATOM 6683 N N . TYR B 1 397 ? -11.477 -0.669 9.016 1 98.62 397 TYR B N 1
ATOM 6684 C CA . TYR B 1 397 ? -10.633 0.085 8.086 1 98.62 397 TYR B CA 1
ATOM 6685 C C . TYR B 1 397 ? -11.109 -0.082 6.652 1 98.62 397 TYR B C 1
ATOM 6687 O O . TYR B 1 397 ? -11.242 0.899 5.918 1 98.62 397 TYR B O 1
ATOM 6695 N N . ALA B 1 398 ? -11.359 -1.342 6.285 1 98.69 398 ALA B N 1
ATOM 6696 C CA . ALA B 1 398 ? -11.836 -1.672 4.945 1 98.69 398 ALA B CA 1
ATOM 6697 C C . ALA B 1 398 ? -13.148 -0.961 4.641 1 98.69 398 ALA B C 1
ATOM 6699 O O . ALA B 1 398 ? -13.32 -0.39 3.561 1 98.69 398 ALA B O 1
ATOM 6700 N N . LYS B 1 399 ? -14.094 -1.022 5.574 1 98.62 399 LYS B N 1
ATOM 6701 C CA . LYS B 1 399 ? -15.383 -0.361 5.387 1 98.62 399 LYS B CA 1
ATOM 6702 C C . LYS B 1 399 ? -15.203 1.14 5.176 1 98.62 399 LYS B C 1
ATOM 6704 O O . LYS B 1 399 ? -15.828 1.725 4.285 1 98.62 399 LYS B O 1
ATOM 6709 N N . ALA B 1 400 ? -14.375 1.735 6.039 1 98.75 400 ALA B N 1
ATOM 6710 C CA . ALA B 1 400 ? -14.133 3.17 5.914 1 98.75 400 ALA B CA 1
ATOM 6711 C C . ALA B 1 400 ? -13.531 3.512 4.555 1 98.75 400 ALA B C 1
ATOM 6713 O O . ALA B 1 400 ? -13.953 4.469 3.904 1 98.75 400 ALA B O 1
ATOM 6714 N N . ARG B 1 401 ? -12.562 2.721 4.121 1 98.44 401 ARG B N 1
ATOM 6715 C CA . ARG B 1 401 ? -11.922 2.945 2.828 1 98.44 401 ARG B CA 1
ATOM 6716 C C . ARG B 1 401 ? -12.93 2.836 1.689 1 98.44 401 ARG B C 1
ATOM 6718 O O . ARG B 1 401 ? -12.898 3.629 0.746 1 98.44 401 ARG B O 1
ATOM 6725 N N . MET B 1 402 ? -13.828 1.872 1.794 1 98.31 402 MET B N 1
ATOM 6726 C CA . MET B 1 402 ? -14.812 1.626 0.743 1 98.31 402 MET B CA 1
ATOM 6727 C C . MET B 1 402 ? -15.859 2.736 0.704 1 98.31 402 MET B C 1
ATOM 6729 O O . MET B 1 402 ? -16.578 2.877 -0.28 1 98.31 402 MET B O 1
ATOM 6733 N N . LEU B 1 403 ? -15.898 3.594 1.724 1 98.75 403 LEU B N 1
ATOM 6734 C CA . LEU B 1 403 ? -16.844 4.703 1.789 1 98.75 403 LEU B CA 1
ATOM 6735 C C . LEU B 1 403 ? -16.219 5.98 1.24 1 98.75 403 LEU B C 1
ATOM 6737 O O . LEU B 1 403 ? -16.938 6.934 0.906 1 98.75 403 LEU B O 1
ATOM 6741 N N . VAL B 1 404 ? -14.891 6.09 1.088 1 98.69 404 VAL B N 1
ATOM 6742 C CA . VAL B 1 404 ? -14.172 7.297 0.69 1 98.69 404 VAL B CA 1
ATOM 6743 C C . VAL B 1 404 ? -14.633 7.738 -0.696 1 98.69 404 VAL B C 1
ATOM 6745 O O . VAL B 1 404 ? -14.828 8.93 -0.942 1 98.69 404 VAL B O 1
ATOM 6748 N N . PRO B 1 405 ? -14.867 6.809 -1.656 1 98.25 405 PRO B N 1
ATOM 6749 C CA . PRO B 1 405 ? -15.328 7.25 -2.977 1 98.25 405 PRO B CA 1
ATOM 6750 C C . PRO B 1 405 ? -16.656 8.008 -2.916 1 98.25 405 PRO B C 1
ATOM 6752 O O . PRO B 1 405 ? -16.859 8.961 -3.674 1 98.25 405 PRO B O 1
ATOM 6755 N N . GLU B 1 406 ? -17.531 7.598 -2.004 1 98.31 406 GLU B N 1
ATOM 6756 C CA . GLU B 1 406 ? -18.797 8.305 -1.876 1 98.31 406 GLU B CA 1
ATOM 6757 C C . GLU B 1 406 ? -18.578 9.719 -1.334 1 98.31 406 GLU B C 1
ATOM 6759 O O . GLU B 1 406 ? -19.203 10.672 -1.812 1 98.31 406 GLU B O 1
ATOM 6764 N N . LEU B 1 407 ? -17.75 9.867 -0.321 1 98.75 407 LEU B N 1
ATOM 6765 C CA . LEU B 1 407 ? -17.406 11.188 0.183 1 98.75 407 LEU B CA 1
ATOM 6766 C C . LEU B 1 407 ? -16.812 12.055 -0.924 1 98.75 407 LEU B C 1
ATOM 6768 O O . LEU B 1 407 ? -17.188 13.219 -1.074 1 98.75 407 LEU B O 1
ATOM 6772 N N . THR B 1 408 ? -15.898 11.484 -1.682 1 98.75 408 THR B N 1
ATOM 6773 C CA . THR B 1 408 ? -15.242 12.188 -2.781 1 98.75 408 THR B CA 1
ATOM 6774 C C . THR B 1 408 ? -16.266 12.633 -3.82 1 98.75 408 THR B C 1
ATOM 6776 O O . THR B 1 408 ? -16.219 13.766 -4.309 1 98.75 408 THR B O 1
ATOM 6779 N N . ARG B 1 409 ? -17.172 11.734 -4.121 1 98.38 409 ARG B N 1
ATOM 6780 C CA . ARG B 1 409 ? -18.219 12.031 -5.098 1 98.38 409 ARG B CA 1
ATOM 6781 C C . ARG B 1 409 ? -19.062 13.234 -4.664 1 98.38 409 ARG B C 1
ATOM 6783 O O . ARG B 1 409 ? -19.453 14.047 -5.496 1 98.38 409 ARG B O 1
ATOM 6790 N N . GLN B 1 410 ? -19.328 13.359 -3.377 1 98.69 410 GLN B N 1
ATOM 6791 C CA . GLN B 1 410 ? -20.125 14.469 -2.883 1 98.69 410 GLN B CA 1
ATOM 6792 C C . GLN B 1 410 ? -19.422 15.805 -3.107 1 98.69 410 GLN B C 1
ATOM 6794 O O . GLN B 1 410 ? -20.047 16.797 -3.496 1 98.69 410 GLN B O 1
ATOM 6799 N N . TYR B 1 411 ? -18.141 15.844 -2.865 1 98.88 411 TYR B N 1
ATOM 6800 C CA . TYR B 1 411 ? -17.375 17.062 -3.15 1 98.88 411 TYR B CA 1
ATOM 6801 C C . TYR B 1 411 ? -17.344 17.344 -4.648 1 98.88 411 TYR B C 1
ATOM 6803 O O . TYR B 1 411 ? -17.516 18.484 -5.078 1 98.88 411 TYR B O 1
ATOM 6811 N N . ASP B 1 412 ? -17.094 16.312 -5.441 1 98.81 412 ASP B N 1
ATOM 6812 C CA . ASP B 1 412 ? -17.016 16.469 -6.891 1 98.81 412 ASP B CA 1
ATOM 6813 C C . ASP B 1 412 ? -18.344 16.969 -7.461 1 98.81 412 ASP B C 1
ATOM 6815 O O . ASP B 1 412 ? -18.359 17.719 -8.438 1 98.81 412 ASP B O 1
ATOM 6819 N N . GLU B 1 413 ? -19.422 16.531 -6.832 1 98.69 413 GLU B N 1
ATOM 6820 C CA . GLU B 1 413 ? -20.734 17.031 -7.23 1 98.69 413 GLU B CA 1
ATOM 6821 C C . GLU B 1 413 ? -20.859 18.516 -6.965 1 98.69 413 GLU B C 1
ATOM 6823 O O . GLU B 1 413 ? -21.375 19.266 -7.805 1 98.69 413 GLU B O 1
ATOM 6828 N N . ALA B 1 414 ? -20.391 18.953 -5.816 1 98.81 414 ALA B N 1
ATOM 6829 C CA . ALA B 1 414 ? -20.406 20.391 -5.492 1 98.81 414 ALA B CA 1
ATOM 6830 C C . ALA B 1 414 ? -19.547 21.172 -6.477 1 98.81 414 ALA B C 1
ATOM 6832 O O . ALA B 1 414 ? -19.906 22.297 -6.855 1 98.81 414 ALA B O 1
ATOM 6833 N N . PHE B 1 415 ? -18.469 20.609 -6.973 1 98.88 415 PHE B N 1
ATOM 6834 C CA . PHE B 1 415 ? -17.531 21.281 -7.859 1 98.88 415 PHE B CA 1
ATOM 6835 C C . PHE B 1 415 ? -18.109 21.422 -9.266 1 98.88 415 PHE B C 1
ATOM 6837 O O . PHE B 1 415 ? -17.562 22.156 -10.094 1 98.88 415 PHE B O 1
ATOM 6844 N N . LYS B 1 416 ? -19.172 20.75 -9.562 1 98.62 416 LYS B N 1
ATOM 6845 C CA . LYS B 1 416 ? -19.859 20.969 -10.828 1 98.62 416 LYS B CA 1
ATOM 6846 C C . LYS B 1 416 ? -20.5 22.359 -10.867 1 98.62 416 LYS B C 1
ATOM 6848 O O . LYS B 1 416 ? -20.641 22.953 -11.945 1 98.62 416 LYS B O 1
ATOM 6853 N N . ASP B 1 417 ? -20.828 22.844 -9.703 1 98.56 417 ASP B N 1
ATOM 6854 C CA . ASP B 1 417 ? -21.531 24.125 -9.617 1 98.56 417 ASP B CA 1
ATOM 6855 C C . ASP B 1 417 ? -20.594 25.25 -9.188 1 98.56 417 ASP B C 1
ATOM 6857 O O . ASP B 1 417 ? -20.891 26.422 -9.406 1 98.56 417 ASP B O 1
ATOM 6861 N N . PHE B 1 418 ? -19.5 24.891 -8.578 1 98.94 418 PHE B N 1
ATOM 6862 C CA . PHE B 1 418 ? -18.562 25.859 -8.039 1 98.94 418 PHE B CA 1
ATOM 6863 C C . PHE B 1 418 ? -17.141 25.531 -8.461 1 98.94 418 PHE B C 1
ATOM 6865 O O . PHE B 1 418 ? -16.766 24.359 -8.562 1 98.94 418 PHE B O 1
ATOM 6872 N N . ASP B 1 419 ? -16.328 26.531 -8.68 1 98.94 419 ASP B N 1
ATOM 6873 C CA . ASP B 1 419 ? -14.93 26.328 -9.023 1 98.94 419 ASP B CA 1
ATOM 6874 C C . ASP B 1 419 ? -14.102 25.953 -7.789 1 98.94 419 ASP B C 1
ATOM 6876 O O . ASP B 1 419 ? -13.172 25.156 -7.871 1 98.94 419 ASP B O 1
ATOM 6880 N N . VAL B 1 420 ? -14.414 26.578 -6.656 1 98.94 420 VAL B N 1
ATOM 6881 C CA . VAL B 1 420 ? -13.758 26.281 -5.383 1 98.94 420 VAL B CA 1
ATOM 6882 C C . VAL B 1 420 ? -14.797 26.281 -4.258 1 98.94 420 VAL B C 1
ATOM 6884 O O . VAL B 1 420 ? -15.891 26.844 -4.414 1 98.94 420 VAL B O 1
ATOM 6887 N N . LEU B 1 421 ? -14.453 25.609 -3.156 1 98.94 421 LEU B N 1
ATOM 6888 C CA . LEU B 1 421 ? -15.219 25.656 -1.912 1 98.94 421 LEU B CA 1
ATOM 6889 C C . LEU B 1 421 ? -14.438 26.391 -0.825 1 98.94 421 LEU B C 1
ATOM 6891 O O . LEU B 1 421 ? -13.219 26.25 -0.729 1 98.94 421 LEU B O 1
ATOM 6895 N N . VAL B 1 422 ? -15.188 27.141 -0.004 1 98.94 422 VAL B N 1
ATOM 6896 C CA . VAL B 1 422 ? -14.531 27.938 1.021 1 98.94 422 VAL B CA 1
ATOM 6897 C C . VAL B 1 422 ? -15.211 27.703 2.371 1 98.94 422 VAL B C 1
ATOM 6899 O O . VAL B 1 422 ? -16.422 27.5 2.439 1 98.94 422 VAL B O 1
ATOM 6902 N N . MET B 1 423 ? -14.445 27.703 3.43 1 98.88 423 MET B N 1
ATOM 6903 C CA . MET B 1 423 ? -14.875 27.562 4.816 1 98.88 423 MET B CA 1
ATOM 6904 C C . MET B 1 423 ? -13.773 28 5.777 1 98.88 423 MET B C 1
ATOM 6906 O O . MET B 1 423 ? -12.656 28.297 5.352 1 98.88 423 MET B O 1
ATOM 6910 N N . PRO B 1 424 ? -14.078 28.156 7.078 1 98.88 424 PRO B N 1
ATOM 6911 C CA . PRO B 1 424 ? -12.969 28.391 8.016 1 98.88 424 PRO B CA 1
ATOM 6912 C C . PRO B 1 424 ? -11.969 27.234 8.031 1 98.88 424 PRO B C 1
ATOM 6914 O O . PRO B 1 424 ? -12.375 26.062 7.992 1 98.88 424 PRO B O 1
ATOM 6917 N N . THR B 1 425 ? -10.68 27.516 8.016 1 98.81 425 THR B N 1
ATOM 6918 C CA . THR B 1 425 ? -9.719 26.438 8.188 1 98.81 425 THR B CA 1
ATOM 6919 C C . THR B 1 425 ? -9.953 25.719 9.516 1 98.81 425 THR B C 1
ATOM 6921 O O . THR B 1 425 ? -10.094 24.5 9.547 1 98.81 425 THR B O 1
ATOM 6924 N N . MET B 1 426 ? -9.961 26.562 10.523 1 97.62 426 MET B N 1
ATOM 6925 C CA . MET B 1 426 ? -10.305 26.109 11.867 1 97.62 426 MET B CA 1
ATOM 6926 C C . MET B 1 426 ? -11.594 26.766 12.352 1 97.62 426 MET B C 1
ATOM 6928 O O . MET B 1 426 ? -11.828 27.938 12.102 1 97.62 426 MET B O 1
ATOM 6932 N N . PRO B 1 427 ? -12.406 26 13.078 1 97.31 427 PRO B N 1
ATOM 6933 C CA . PRO B 1 427 ? -13.68 26.578 13.516 1 97.31 427 PRO B CA 1
ATOM 6934 C C . PRO B 1 427 ? -13.539 27.5 14.719 1 97.31 427 PRO B C 1
ATOM 6936 O O . PRO B 1 427 ? -14.492 28.188 15.094 1 97.31 427 PRO B O 1
ATOM 6939 N N . PHE B 1 428 ? -12.367 27.562 15.336 1 98.25 428 PHE B N 1
ATOM 6940 C CA . PHE B 1 428 ? -12.094 28.375 16.5 1 98.25 428 PHE B CA 1
ATOM 6941 C C . PHE B 1 428 ? -10.633 28.812 16.531 1 98.25 428 PHE B C 1
ATOM 6943 O O . PHE B 1 428 ? -9.805 28.266 15.797 1 98.25 428 PHE B O 1
ATOM 6950 N N . VAL B 1 429 ? -10.336 29.828 17.266 1 98.25 429 VAL B N 1
ATOM 6951 C CA . VAL B 1 429 ? -8.977 30.375 17.328 1 98.25 429 VAL B CA 1
ATOM 6952 C C . VAL B 1 429 ? -8.086 29.469 18.172 1 98.25 429 VAL B C 1
ATOM 6954 O O . VAL B 1 429 ? -8.57 28.531 18.812 1 98.25 429 VAL B O 1
ATOM 6957 N N . ALA B 1 430 ? -6.777 29.719 18.156 1 98.44 430 ALA B N 1
ATOM 6958 C CA . ALA B 1 430 ? -5.773 28.938 18.875 1 98.44 430 ALA B CA 1
ATOM 6959 C C . ALA B 1 430 ? -6.148 28.766 20.344 1 98.44 430 ALA B C 1
ATOM 6961 O O . ALA B 1 430 ? -6.531 29.734 21 1 98.44 430 ALA B O 1
ATOM 6962 N N . THR B 1 431 ? -6.074 27.594 20.875 1 97.88 431 THR B N 1
ATOM 6963 C CA . THR B 1 431 ? -6.441 27.266 22.25 1 97.88 431 THR B CA 1
ATOM 6964 C C . THR B 1 431 ? -5.227 27.344 23.172 1 97.88 431 THR B C 1
ATOM 6966 O O . THR B 1 431 ? -4.086 27.359 22.703 1 97.88 431 THR B O 1
ATOM 6969 N N . PRO B 1 432 ? -5.438 27.484 24.469 1 97.62 432 PRO B N 1
ATOM 6970 C CA . PRO B 1 432 ? -4.312 27.5 25.391 1 97.62 432 PRO B CA 1
ATOM 6971 C C . PRO B 1 432 ? -3.475 26.219 25.312 1 97.62 432 PRO B C 1
ATOM 6973 O O . PRO B 1 432 ? -4.012 25.141 25.062 1 97.62 432 PRO B O 1
ATOM 6976 N N . LEU B 1 433 ? -2.213 26.359 25.562 1 97.38 433 LEU B N 1
ATOM 6977 C CA . LEU B 1 433 ? -1.307 25.219 25.594 1 97.38 433 LEU B CA 1
ATOM 6978 C C . LEU B 1 433 ? -1.716 24.234 26.688 1 97.38 433 LEU B C 1
ATOM 6980 O O . LEU B 1 433 ? -2.029 24.641 27.812 1 97.38 433 LEU B O 1
ATOM 6984 N N . THR B 1 434 ? -1.751 23.031 26.297 1 95.88 434 THR B N 1
ATOM 6985 C CA . THR B 1 434 ? -2.082 21.969 27.25 1 95.88 434 THR B CA 1
ATOM 6986 C C . THR B 1 434 ? -0.85 21.562 28.047 1 95.88 434 THR B C 1
ATOM 6988 O O . THR B 1 434 ? 0.233 21.391 27.484 1 95.88 434 THR B O 1
ATOM 6991 N N . ALA B 1 435 ? -1.082 21.406 29.344 1 92.56 435 ALA B N 1
ATOM 6992 C CA . ALA B 1 435 ? 0.018 21 30.203 1 92.56 435 ALA B CA 1
ATOM 6993 C C . ALA B 1 435 ? 0.427 19.547 29.906 1 92.56 435 ALA B C 1
ATOM 6995 O O . ALA B 1 435 ? -0.419 18.719 29.594 1 92.56 435 ALA B O 1
ATOM 6996 N N . ALA B 1 436 ? 1.723 19.328 30.047 1 86.19 436 ALA B N 1
ATOM 6997 C CA . ALA B 1 436 ? 2.262 18 29.766 1 86.19 436 ALA B CA 1
ATOM 6998 C C . ALA B 1 436 ? 1.646 16.938 30.672 1 86.19 436 ALA B C 1
ATOM 7000 O O . ALA B 1 436 ? 1.516 15.773 30.297 1 86.19 436 ALA B O 1
ATOM 7001 N N . ASP B 1 437 ? 1.25 17.328 31.844 1 89.69 437 ASP B N 1
ATOM 7002 C CA . ASP B 1 437 ? 0.733 16.375 32.812 1 89.69 437 ASP B CA 1
ATOM 7003 C C . ASP B 1 437 ? -0.787 16.469 32.938 1 89.69 437 ASP B C 1
ATOM 7005 O O . ASP B 1 437 ? -1.37 16.047 33.938 1 89.69 437 ASP B O 1
ATOM 7009 N N . ALA B 1 438 ? -1.397 17.125 31.953 1 96.06 438 ALA B N 1
ATOM 7010 C CA . ALA B 1 438 ? -2.857 17.156 31.922 1 96.06 438 ALA B CA 1
ATOM 7011 C C . ALA B 1 438 ? -3.434 15.742 31.922 1 96.06 438 ALA B C 1
ATOM 7013 O O . ALA B 1 438 ? -2.773 14.797 31.5 1 96.06 438 ALA B O 1
ATOM 7014 N N . PRO B 1 439 ? -4.691 15.641 32.531 1 97.12 439 PRO B N 1
ATOM 7015 C CA . PRO B 1 439 ? -5.34 14.336 32.406 1 97.12 439 PRO B CA 1
ATOM 7016 C C . PRO B 1 439 ? -5.379 13.812 30.969 1 97.12 439 PRO B C 1
ATOM 7018 O O . PRO B 1 439 ? -5.578 14.586 30.031 1 97.12 439 PRO B O 1
ATOM 7021 N N . ILE B 1 440 ? -5.234 12.5 30.828 1 97.62 440 ILE B N 1
ATOM 7022 C CA . ILE B 1 440 ? -5.043 11.852 29.547 1 97.62 440 ILE B CA 1
ATOM 7023 C C . ILE B 1 440 ? -6.191 12.219 28.609 1 97.62 440 ILE B C 1
ATOM 7025 O O . ILE B 1 440 ? -5.965 12.539 27.438 1 97.62 440 ILE B O 1
ATOM 7029 N N . GLU B 1 441 ? -7.422 12.18 29.062 1 97.56 441 GLU B N 1
ATOM 7030 C CA . GLU B 1 441 ? -8.578 12.477 28.219 1 97.56 441 GLU B CA 1
ATOM 7031 C C . GLU B 1 441 ? -8.523 13.914 27.703 1 97.56 441 GLU B C 1
ATOM 7033 O O . GLU B 1 441 ? -8.805 14.172 26.531 1 97.56 441 GLU B O 1
ATOM 7038 N N . GLU B 1 442 ? -8.172 14.852 28.625 1 97.12 442 GLU B N 1
ATOM 7039 C CA . GLU B 1 442 ? -8.016 16.25 28.234 1 97.12 442 GLU B CA 1
ATOM 7040 C C . GLU B 1 442 ? -6.863 16.422 27.234 1 97.12 442 GLU B C 1
ATOM 7042 O O . GLU B 1 442 ? -6.98 17.156 26.266 1 97.12 442 GLU B O 1
ATOM 7047 N N . TYR B 1 443 ? -5.777 15.734 27.547 1 97.38 443 TYR B N 1
ATOM 7048 C CA . TYR B 1 443 ? -4.598 15.75 26.688 1 97.38 443 TYR B CA 1
ATOM 7049 C C . TYR B 1 443 ? -4.945 15.32 25.281 1 97.38 443 TYR B C 1
ATOM 7051 O O . TYR B 1 443 ? -4.652 16.031 24.312 1 97.38 443 TYR B O 1
ATOM 7059 N N . VAL B 1 444 ? -5.609 14.211 25.141 1 97.69 444 VAL B N 1
ATOM 7060 C CA . VAL B 1 444 ? -5.91 13.641 23.828 1 97.69 444 VAL B CA 1
ATOM 7061 C C . VAL B 1 444 ? -6.957 14.492 23.125 1 97.69 444 VAL B C 1
ATOM 7063 O O . VAL B 1 444 ? -6.863 14.719 21.922 1 97.69 444 VAL B O 1
ATOM 7066 N N . HIS B 1 445 ? -7.922 14.969 23.844 1 96.31 445 HIS B N 1
ATOM 7067 C CA . HIS B 1 445 ? -8.922 15.852 23.266 1 96.31 445 HIS B CA 1
ATOM 7068 C C . HIS B 1 445 ? -8.281 17.125 22.703 1 96.31 445 HIS B C 1
ATOM 7070 O O . HIS B 1 445 ? -8.602 17.547 21.594 1 96.31 445 HIS B O 1
ATOM 7076 N N . SER B 1 446 ? -7.41 17.703 23.484 1 96.69 446 SER B N 1
ATOM 7077 C CA . SER B 1 446 ? -6.719 18.906 23.047 1 96.69 446 SER B CA 1
ATOM 7078 C C . SER B 1 446 ? -5.887 18.656 21.797 1 96.69 446 SER B C 1
ATOM 7080 O O . SER B 1 446 ? -5.777 19.516 20.922 1 96.69 446 SER B O 1
ATOM 7082 N N . ALA B 1 447 ? -5.375 17.484 21.703 1 96.44 447 ALA B N 1
ATOM 7083 C CA . ALA B 1 447 ? -4.469 17.141 20.625 1 96.44 447 ALA B CA 1
ATOM 7084 C C . ALA B 1 447 ? -5.234 16.938 19.312 1 96.44 447 ALA B C 1
ATOM 7086 O O . ALA B 1 447 ? -4.664 17.078 18.234 1 96.44 447 ALA B O 1
ATOM 7087 N N . LEU B 1 448 ? -6.574 16.703 19.359 1 95.44 448 LEU B N 1
ATOM 7088 C CA . LEU B 1 448 ? -7.188 16.172 18.141 1 95.44 448 LEU B CA 1
ATOM 7089 C C . LEU B 1 448 ? -8.531 16.844 17.875 1 95.44 448 LEU B C 1
ATOM 7091 O O . LEU B 1 448 ? -9.18 16.562 16.859 1 95.44 448 LEU B O 1
ATOM 7095 N N . ASN B 1 449 ? -8.961 17.797 18.562 1 94.19 449 ASN B N 1
ATOM 7096 C CA . ASN B 1 449 ? -10.352 18.25 18.531 1 94.19 449 ASN B CA 1
ATOM 7097 C C . ASN B 1 449 ? -10.586 19.281 17.438 1 94.19 449 ASN B C 1
ATOM 7099 O O . ASN B 1 449 ? -11.703 19.75 17.25 1 94.19 449 ASN B O 1
ATOM 7103 N N . MET B 1 450 ? -9.586 19.656 16.641 1 94.75 450 MET B N 1
ATOM 7104 C CA . MET B 1 450 ? -9.734 20.797 15.727 1 94.75 450 MET B CA 1
ATOM 7105 C C . MET B 1 450 ? -9.727 20.328 14.273 1 94.75 450 MET B C 1
ATOM 7107 O O . MET B 1 450 ? -9.586 21.141 13.359 1 94.75 450 MET B O 1
ATOM 7111 N N . LEU B 1 451 ? -10 19.047 13.969 1 96.12 451 LEU B N 1
ATOM 7112 C CA . LEU B 1 451 ? -9.75 18.453 12.664 1 96.12 451 LEU B CA 1
ATOM 7113 C C . LEU B 1 451 ? -11 18.5 11.789 1 96.12 451 LEU B C 1
ATOM 7115 O O . LEU B 1 451 ? -10.969 18.078 10.633 1 96.12 451 LEU B O 1
ATOM 7119 N N . ALA B 1 452 ? -12.07 19.094 12.219 1 97 452 ALA B N 1
ATOM 7120 C CA . ALA B 1 452 ? -13.391 18.891 11.617 1 97 452 ALA B CA 1
ATOM 7121 C C . ALA B 1 452 ? -13.406 19.375 10.172 1 97 452 ALA B C 1
ATOM 7123 O O . ALA B 1 452 ? -14 18.734 9.305 1 97 452 ALA B O 1
ATOM 7124 N N . ASN B 1 453 ? -12.758 20.484 9.883 1 98.62 453 ASN B N 1
ATOM 7125 C CA . ASN B 1 453 ? -12.828 21.047 8.547 1 98.62 453 ASN B CA 1
ATOM 7126 C C . ASN B 1 453 ? -11.656 20.609 7.68 1 98.62 453 ASN B C 1
ATOM 7128 O O . ASN B 1 453 ? -11.742 20.625 6.449 1 98.62 453 ASN B O 1
ATOM 7132 N N . THR B 1 454 ? -10.555 20.156 8.289 1 98.75 454 THR B N 1
ATOM 7133 C CA . THR B 1 454 ? -9.352 19.891 7.512 1 98.75 454 THR B CA 1
ATOM 7134 C C . THR B 1 454 ? -9.25 18.406 7.164 1 98.75 454 THR B C 1
ATOM 7136 O O . THR B 1 454 ? -8.969 18.047 6.02 1 98.75 454 THR B O 1
ATOM 7139 N N . ALA B 1 455 ? -9.609 17.484 8.047 1 98.56 455 ALA B N 1
ATOM 7140 C CA . ALA B 1 455 ? -9.375 16.047 7.938 1 98.56 455 ALA B CA 1
ATOM 7141 C C . ALA B 1 455 ? -10.094 15.453 6.727 1 98.56 455 ALA B C 1
ATOM 7143 O O . ALA B 1 455 ? -9.57 14.562 6.059 1 98.56 455 ALA B O 1
ATOM 7144 N N . PRO B 1 456 ? -11.359 15.992 6.387 1 98.81 456 PRO B N 1
ATOM 7145 C CA . PRO B 1 456 ? -12.07 15.406 5.254 1 98.81 456 PRO B CA 1
ATOM 7146 C C . PRO B 1 456 ? -11.266 15.445 3.961 1 98.81 456 PRO B C 1
ATOM 7148 O O . PRO B 1 456 ? -11.336 14.508 3.16 1 98.81 456 PRO B O 1
ATOM 7151 N N . PHE B 1 457 ? -10.461 16.469 3.799 1 98.88 457 PHE B N 1
ATOM 7152 C CA . PHE B 1 457 ? -9.758 16.641 2.533 1 98.88 457 PHE B CA 1
ATOM 7153 C C . PHE B 1 457 ? -8.477 15.82 2.506 1 98.88 457 PHE B C 1
ATOM 7155 O O . PHE B 1 457 ? -7.848 15.672 1.456 1 98.88 457 PHE B O 1
ATOM 7162 N N . ASP B 1 458 ? -8.047 15.281 3.682 1 98.81 458 ASP B N 1
ATOM 7163 C CA . ASP B 1 458 ? -6.98 14.281 3.697 1 98.81 458 ASP B CA 1
ATOM 7164 C C . ASP B 1 458 ? -7.492 12.922 3.242 1 98.81 458 ASP B C 1
ATOM 7166 O O . ASP B 1 458 ? -6.734 12.117 2.699 1 98.81 458 ASP B O 1
ATOM 7170 N N . LEU B 1 459 ? -8.805 12.68 3.434 1 98.69 459 LEU B N 1
ATOM 7171 C CA . LEU B 1 459 ? -9.422 11.461 2.924 1 98.69 459 LEU B CA 1
ATOM 7172 C C . LEU B 1 459 ? -9.602 11.539 1.411 1 98.69 459 LEU B C 1
ATOM 7174 O O . LEU B 1 459 ? -9.242 10.602 0.693 1 98.69 459 LEU B O 1
ATOM 7178 N N . THR B 1 460 ? -10.133 12.703 0.925 1 98.75 460 THR B N 1
ATOM 7179 C CA . THR B 1 460 ? -10.555 12.797 -0.469 1 98.75 460 THR B CA 1
ATOM 7180 C C . THR B 1 460 ? -9.383 13.188 -1.363 1 98.75 460 THR B C 1
ATOM 7182 O O . THR B 1 460 ? -9.445 13.023 -2.584 1 98.75 460 THR B O 1
ATOM 7185 N N . GLY B 1 461 ? -8.344 13.781 -0.788 1 98.69 461 GLY B N 1
ATOM 7186 C CA . GLY B 1 461 ? -7.152 14.117 -1.542 1 98.69 461 GLY B CA 1
ATOM 7187 C C . GLY B 1 461 ? -7.242 15.469 -2.234 1 98.69 461 GLY B C 1
ATOM 7188 O O . GLY B 1 461 ? -6.32 15.867 -2.945 1 98.69 461 GLY B O 1
ATOM 7189 N N . HIS B 1 462 ? -8.297 16.25 -2.016 1 98.94 462 HIS B N 1
ATOM 7190 C CA . HIS B 1 462 ? -8.445 17.562 -2.627 1 98.94 462 HIS B CA 1
ATOM 7191 C C . HIS B 1 462 ? -7.414 18.547 -2.08 1 98.94 462 HIS B C 1
ATOM 7193 O O . HIS B 1 462 ? -7.102 18.531 -0.887 1 98.94 462 HIS B O 1
ATOM 7199 N N . PRO B 1 463 ? -6.883 19.375 -2.941 1 98.88 463 PRO B N 1
ATOM 7200 C CA . PRO B 1 463 ? -5.973 20.406 -2.443 1 98.88 463 PRO B CA 1
ATOM 7201 C C . PRO B 1 463 ? -6.691 21.516 -1.688 1 98.88 463 PRO B C 1
ATOM 7203 O O . PRO B 1 463 ? -7.859 21.797 -1.969 1 98.88 463 PRO B O 1
ATOM 7206 N N . ALA B 1 464 ? -5.988 22.141 -0.763 1 98.94 464 ALA B N 1
ATOM 7207 C CA . ALA B 1 464 ? -6.582 23.188 0.056 1 98.94 464 ALA B CA 1
ATOM 7208 C C . ALA B 1 464 ? -5.523 24.188 0.519 1 98.94 464 ALA B C 1
ATOM 7210 O O . ALA B 1 464 ? -4.445 23.797 0.965 1 98.94 464 ALA B O 1
ATOM 7211 N N . THR B 1 465 ? -5.828 25.469 0.362 1 98.94 465 THR B N 1
ATOM 7212 C CA . THR B 1 465 ? -4.973 26.547 0.823 1 98.94 465 THR B CA 1
ATOM 7213 C C . THR B 1 465 ? -5.582 27.234 2.039 1 98.94 465 THR B C 1
ATOM 7215 O O . THR B 1 465 ? -6.754 27.625 2.016 1 98.94 465 THR B O 1
ATOM 7218 N N . SER B 1 466 ? -4.832 27.297 3.1 1 98.94 466 SER B N 1
ATOM 7219 C CA . SER B 1 466 ? -5.195 28.125 4.25 1 98.94 466 SER B CA 1
ATOM 7220 C C . SER B 1 466 ? -4.543 29.5 4.172 1 98.94 466 SER B C 1
ATOM 7222 O O . SER B 1 466 ? -3.326 29.609 4.012 1 98.94 466 SER B O 1
ATOM 7224 N N . ILE B 1 467 ? -5.332 30.562 4.281 1 98.94 467 ILE B N 1
ATOM 7225 C CA . ILE B 1 467 ? -4.82 31.922 4.172 1 98.94 467 ILE B CA 1
ATOM 7226 C C . ILE B 1 467 ? -5.438 32.781 5.262 1 98.94 467 ILE B C 1
ATOM 7228 O O . ILE B 1 467 ? -6.621 32.656 5.578 1 98.94 467 ILE B O 1
ATOM 7232 N N . PRO B 1 468 ? -4.66 33.656 5.863 1 98.69 468 PRO B N 1
ATOM 7233 C CA . PRO B 1 468 ? -5.176 34.531 6.934 1 98.69 468 PRO B CA 1
ATOM 7234 C C . PRO B 1 468 ? -6.348 35.375 6.48 1 98.69 468 PRO B C 1
ATOM 7236 O O . PRO B 1 468 ? -6.289 36 5.414 1 98.69 468 PRO B O 1
ATOM 7239 N N . ALA B 1 469 ? -7.352 35.469 7.32 1 98.44 469 ALA B N 1
ATOM 7240 C CA . ALA B 1 469 ? -8.57 36.188 6.973 1 98.44 469 ALA B CA 1
ATOM 7241 C C . ALA B 1 469 ? -8.82 37.344 7.941 1 98.44 469 ALA B C 1
ATOM 7243 O O . ALA B 1 469 ? -9.672 38.188 7.691 1 98.44 469 ALA B O 1
ATOM 7244 N N . GLY B 1 470 ? -8.133 37.375 9.008 1 98.06 470 GLY B N 1
ATOM 7245 C CA . GLY B 1 470 ? -8.289 38.406 10 1 98.06 470 GLY B CA 1
ATOM 7246 C C . GLY B 1 470 ? -7.895 37.969 11.398 1 98.06 470 GLY B C 1
ATOM 7247 O O . GLY B 1 470 ? -7.293 36.906 11.57 1 98.06 470 GLY B O 1
ATOM 7248 N N . LEU B 1 471 ? -8.039 38.906 12.359 1 98 471 LEU B N 1
ATOM 7249 C CA . LEU B 1 471 ? -7.77 38.594 13.758 1 98 471 LEU B CA 1
ATOM 7250 C C . LEU B 1 471 ? -9.055 38.594 14.578 1 98 471 LEU B C 1
ATOM 7252 O O . LEU B 1 471 ? -9.883 39.5 14.43 1 98 471 LEU B O 1
ATOM 7256 N N . ALA B 1 472 ? -9.305 37.562 15.25 1 97.88 472 ALA B N 1
ATOM 7257 C CA . ALA B 1 472 ? -10.344 37.5 16.266 1 97.88 472 ALA B CA 1
ATOM 7258 C C . ALA B 1 472 ? -9.734 37.531 17.672 1 97.88 472 ALA B C 1
ATOM 7260 O O . ALA B 1 472 ? -8.992 36.594 18.047 1 97.88 472 ALA B O 1
ATOM 7261 N N . ASP B 1 473 ? -10.016 38.562 18.453 1 94.81 473 ASP B N 1
ATOM 7262 C CA . ASP B 1 473 ? -9.438 38.75 19.797 1 94.81 473 ASP B CA 1
ATOM 7263 C C . ASP B 1 473 ? -7.914 38.656 19.75 1 94.81 473 ASP B C 1
ATOM 7265 O O . ASP B 1 473 ? -7.305 37.969 20.578 1 94.81 473 ASP B O 1
ATOM 7269 N N . GLY B 1 474 ? -7.383 39.188 18.75 1 96.69 474 GLY B N 1
ATOM 7270 C CA . GLY B 1 474 ? -5.941 39.312 18.625 1 96.69 474 GLY B CA 1
ATOM 7271 C C . GLY B 1 474 ? -5.281 38.062 18.078 1 96.69 474 GLY B C 1
ATOM 7272 O O . GLY B 1 474 ? -4.055 38 17.984 1 96.69 474 GLY B O 1
ATOM 7273 N N . LEU B 1 475 ? -6.094 37.031 17.719 1 98.44 475 LEU B N 1
ATOM 7274 C CA . LEU B 1 475 ? -5.555 35.781 17.234 1 98.44 475 LEU B CA 1
ATOM 7275 C C . LEU B 1 475 ? -5.938 35.562 15.773 1 98.44 475 LEU B C 1
ATOM 7277 O O . LEU B 1 475 ? -7.047 35.906 15.359 1 98.44 475 LEU B O 1
ATOM 7281 N N . PRO B 1 476 ? -5.051 35 15.008 1 98.69 476 PRO B N 1
ATOM 7282 C CA . PRO B 1 476 ? -5.305 34.812 13.578 1 98.69 476 PRO B CA 1
ATOM 7283 C C . PRO B 1 476 ? -6.461 33.875 13.289 1 98.69 476 PRO B C 1
ATOM 7285 O O . PRO B 1 476 ? -6.609 32.844 13.977 1 98.69 476 PRO B O 1
ATOM 7288 N N . VAL B 1 477 ? -7.254 34.219 12.344 1 98.69 477 VAL B N 1
ATOM 7289 C CA . VAL B 1 477 ? -8.273 33.406 11.703 1 98.69 477 VAL B CA 1
ATOM 7290 C C . VAL B 1 477 ? -7.945 33.219 10.227 1 98.69 477 VAL B C 1
ATOM 7292 O O . VAL B 1 477 ? -7.438 34.125 9.578 1 98.69 477 VAL B O 1
ATOM 7295 N N . ALA B 1 478 ? -8.188 31.984 9.719 1 98.88 478 ALA B N 1
ATOM 7296 C CA . ALA B 1 478 ? -7.828 31.719 8.328 1 98.88 478 ALA B CA 1
ATOM 7297 C C . ALA B 1 478 ? -9.023 31.172 7.551 1 98.88 478 ALA B C 1
ATOM 7299 O O . ALA B 1 478 ? -9.875 30.484 8.117 1 98.88 478 ALA B O 1
ATOM 7300 N N . MET B 1 479 ? -9.055 31.484 6.316 1 98.88 479 MET B N 1
ATOM 7301 C CA . MET B 1 479 ? -9.961 30.922 5.32 1 98.88 479 MET B CA 1
ATOM 7302 C C . MET B 1 479 ? -9.297 29.766 4.578 1 98.88 479 MET B C 1
ATOM 7304 O O . MET B 1 479 ? -8.125 29.844 4.203 1 98.88 479 MET B O 1
ATOM 7308 N N . MET B 1 480 ? -10.047 28.672 4.441 1 98.94 480 MET B N 1
ATOM 7309 C CA . MET B 1 480 ? -9.57 27.562 3.629 1 98.94 480 MET B CA 1
ATOM 7310 C C . MET B 1 480 ? -10.258 27.547 2.27 1 98.94 480 MET B C 1
ATOM 7312 O O . MET B 1 480 ? -11.484 27.625 2.191 1 98.94 480 MET B O 1
ATOM 7316 N N . ILE B 1 481 ? -9.469 27.5 1.218 1 99 481 ILE B N 1
ATOM 7317 C CA . ILE B 1 481 ? -9.93 27.422 -0.163 1 99 481 ILE B CA 1
ATOM 7318 C C . ILE B 1 481 ? -9.609 26.047 -0.74 1 99 481 ILE B C 1
ATOM 7320 O O . ILE B 1 481 ? -8.438 25.672 -0.882 1 99 481 ILE B O 1
ATOM 7324 N N . VAL B 1 482 ? -10.656 25.281 -1.041 1 98.94 482 VAL B N 1
ATOM 7325 C CA . VAL B 1 482 ? -10.5 23.922 -1.547 1 98.94 482 VAL B CA 1
ATOM 7326 C C . VAL B 1 482 ? -10.828 23.891 -3.037 1 98.94 482 VAL B C 1
ATOM 7328 O O . VAL B 1 482 ? -11.836 24.438 -3.473 1 98.94 482 VAL B O 1
ATOM 7331 N N . ALA B 1 483 ? -9.953 23.297 -3.857 1 98.94 483 ALA B N 1
ATOM 7332 C CA . ALA B 1 483 ? -10.156 23.156 -5.297 1 98.94 483 ALA B CA 1
ATOM 7333 C C . ALA B 1 483 ? -10.297 21.688 -5.68 1 98.94 483 ALA B C 1
ATOM 7335 O O . ALA B 1 483 ? -10.07 20.797 -4.855 1 98.94 483 ALA B O 1
ATOM 7336 N N . PRO B 1 484 ? -10.836 21.406 -6.957 1 98.81 484 PRO B N 1
ATOM 7337 C CA . PRO B 1 484 ? -10.836 20.016 -7.434 1 98.81 484 PRO B CA 1
ATOM 7338 C C . PRO B 1 484 ? -9.438 19.406 -7.457 1 98.81 484 PRO B C 1
ATOM 7340 O O . PRO B 1 484 ? -8.445 20.125 -7.516 1 98.81 484 PRO B O 1
ATOM 7343 N N . ARG B 1 485 ? -9.375 18.078 -7.379 1 98.12 485 ARG B N 1
ATOM 7344 C CA . ARG B 1 485 ? -8.102 17.375 -7.438 1 98.12 485 ARG B CA 1
ATOM 7345 C C . ARG B 1 485 ? -7.285 17.812 -8.648 1 98.12 485 ARG B C 1
ATOM 7347 O O . ARG B 1 485 ? -7.832 17.969 -9.742 1 98.12 485 ARG B O 1
ATOM 7354 N N . PHE B 1 486 ? -6.016 18.125 -8.359 1 98.31 486 PHE B N 1
ATOM 7355 C CA . PHE B 1 486 ? -4.977 18.484 -9.32 1 98.31 486 PHE B CA 1
ATOM 7356 C C . PHE B 1 486 ? -5.207 19.875 -9.875 1 98.31 486 PHE B C 1
ATOM 7358 O O . PHE B 1 486 ? -4.59 20.266 -10.867 1 98.31 486 PHE B O 1
ATOM 7365 N N . GLN B 1 487 ? -6.148 20.609 -9.266 1 98.5 487 GLN B N 1
ATOM 7366 C CA . GLN B 1 487 ? -6.312 22.031 -9.539 1 98.5 487 GLN B CA 1
ATOM 7367 C C . GLN B 1 487 ? -5.723 22.891 -8.422 1 98.5 487 GLN B C 1
ATOM 7369 O O . GLN B 1 487 ? -6.367 23.812 -7.934 1 98.5 487 GLN B O 1
ATOM 7374 N N . ASP B 1 488 ? -4.582 22.5 -8.023 1 98.88 488 ASP B N 1
ATOM 7375 C CA . ASP B 1 488 ? -3.857 23.203 -6.965 1 98.88 488 ASP B CA 1
ATOM 7376 C C . ASP B 1 488 ? -3.639 24.672 -7.332 1 98.88 488 ASP B C 1
ATOM 7378 O O . ASP B 1 488 ? -3.785 25.547 -6.484 1 98.88 488 ASP B O 1
ATOM 7382 N N . ALA B 1 489 ? -3.346 24.906 -8.547 1 98.81 489 ALA B N 1
ATOM 7383 C CA . ALA B 1 489 ? -3.1 26.266 -9.031 1 98.81 489 ALA B CA 1
ATOM 7384 C C . ALA B 1 489 ? -4.324 27.156 -8.828 1 98.81 489 ALA B C 1
ATOM 7386 O O . ALA B 1 489 ? -4.195 28.344 -8.539 1 98.81 489 ALA B O 1
ATOM 7387 N N . LEU B 1 490 ? -5.477 26.578 -8.961 1 98.88 490 LEU B N 1
ATOM 7388 C CA . LEU B 1 490 ? -6.719 27.328 -8.82 1 98.88 490 LEU B CA 1
ATOM 7389 C C . LEU B 1 490 ? -6.91 27.797 -7.387 1 98.88 490 LEU B C 1
ATOM 7391 O O . LEU B 1 490 ? -7.309 28.938 -7.152 1 98.88 490 LEU B O 1
ATOM 7395 N N . ALA B 1 491 ? -6.676 26.953 -6.418 1 98.88 491 ALA B N 1
ATOM 7396 C CA . ALA B 1 491 ? -6.785 27.344 -5.016 1 98.88 491 ALA B CA 1
ATOM 7397 C C . ALA B 1 491 ? -5.824 28.469 -4.684 1 98.88 491 ALA B C 1
ATOM 7399 O O . ALA B 1 491 ? -6.199 29.438 -4.004 1 98.88 491 ALA B O 1
ATOM 7400 N N . LEU B 1 492 ? -4.621 28.375 -5.16 1 98.94 492 LEU B N 1
ATOM 7401 C CA . LEU B 1 492 ? -3.607 29.375 -4.895 1 98.94 492 LEU B CA 1
ATOM 7402 C C . LEU B 1 492 ? -3.938 30.688 -5.621 1 98.94 492 LEU B C 1
ATOM 7404 O O . LEU B 1 492 ? -3.688 31.766 -5.098 1 98.94 492 LEU B O 1
ATOM 7408 N N . ARG B 1 493 ? -4.52 30.562 -6.84 1 98.88 493 ARG B N 1
ATOM 7409 C CA . ARG B 1 493 ? -4.973 31.734 -7.59 1 98.88 493 ARG B CA 1
ATOM 7410 C C . ARG B 1 493 ? -6.023 32.5 -6.809 1 98.88 493 ARG B C 1
ATOM 7412 O O . ARG B 1 493 ? -5.941 33.719 -6.703 1 98.88 493 ARG B O 1
ATOM 7419 N N . VAL B 1 494 ? -6.98 31.812 -6.262 1 98.94 494 VAL B N 1
ATOM 7420 C CA . VAL B 1 494 ? -8.039 32.469 -5.484 1 98.94 494 VAL B CA 1
ATOM 7421 C C . VAL B 1 494 ? -7.445 33.062 -4.219 1 98.94 494 VAL B C 1
ATOM 7423 O O . VAL B 1 494 ? -7.793 34.188 -3.848 1 98.94 494 VAL B O 1
ATOM 7426 N N . ALA B 1 495 ? -6.543 32.375 -3.57 1 98.94 495 ALA B N 1
ATOM 7427 C CA . ALA B 1 495 ? -5.871 32.906 -2.385 1 98.94 495 ALA B CA 1
ATOM 7428 C C . ALA B 1 495 ? -5.082 34.156 -2.713 1 98.94 495 ALA B C 1
ATOM 7430 O O . ALA B 1 495 ? -5.082 35.125 -1.934 1 98.94 495 ALA B O 1
ATOM 7431 N N . GLN B 1 496 ? -4.41 34.156 -3.842 1 98.88 496 GLN B N 1
ATOM 7432 C CA . GLN B 1 496 ? -3.623 35.312 -4.281 1 98.88 496 GLN B CA 1
ATOM 7433 C C . GLN B 1 496 ? -4.504 36.531 -4.484 1 98.88 496 GLN B C 1
ATOM 7435 O O . GLN B 1 496 ? -4.145 37.625 -4.07 1 98.88 496 GLN B O 1
ATOM 7440 N N . ALA B 1 497 ? -5.602 36.344 -5.125 1 98.88 497 ALA B N 1
ATOM 7441 C CA . ALA B 1 497 ? -6.535 37.438 -5.34 1 98.88 497 ALA B CA 1
ATOM 7442 C C . ALA B 1 497 ? -6.988 38.062 -4.012 1 98.88 497 ALA B C 1
ATOM 7444 O O . ALA B 1 497 ? -7.035 39.281 -3.861 1 98.88 497 ALA B O 1
ATOM 7445 N N . TYR B 1 498 ? -7.293 37.219 -3.094 1 98.81 498 TYR B N 1
ATOM 7446 C CA . TYR B 1 498 ? -7.703 37.688 -1.773 1 98.81 498 TYR B CA 1
ATOM 7447 C C . TYR B 1 498 ? -6.566 38.438 -1.078 1 98.81 498 TYR B C 1
ATOM 7449 O O . TYR B 1 498 ? -6.777 39.5 -0.488 1 98.81 498 TYR B O 1
ATOM 7457 N N . GLU B 1 499 ? -5.402 37.719 -1.076 1 98.62 499 GLU B N 1
ATOM 7458 C CA . GLU B 1 499 ? -4.246 38.344 -0.423 1 98.62 499 GLU B CA 1
ATOM 7459 C C . GLU B 1 499 ? -4 39.75 -0.935 1 98.62 499 GLU B C 1
ATOM 7461 O O . GLU B 1 499 ? -3.674 40.656 -0.158 1 98.62 499 GLU B O 1
ATOM 7466 N N . GLN B 1 500 ? -4.156 40 -2.188 1 97.56 500 GLN B N 1
ATOM 7467 C CA . GLN B 1 500 ? -3.898 41.281 -2.809 1 97.56 500 GLN B CA 1
ATOM 7468 C C . GLN B 1 500 ? -4.891 42.344 -2.322 1 97.56 500 GLN B C 1
ATOM 7470 O O . GLN B 1 500 ? -4.516 43.469 -2.064 1 97.56 500 GLN B O 1
ATOM 7475 N N . VAL B 1 501 ? -6.117 41.969 -2.186 1 97.19 501 VAL B N 1
ATOM 7476 C CA . VAL B 1 501 ? -7.133 42.938 -1.768 1 97.19 501 VAL B CA 1
ATOM 7477 C C . VAL B 1 501 ? -7.094 43.094 -0.25 1 97.19 501 VAL B C 1
ATOM 7479 O O . VAL B 1 501 ? -7.332 44.188 0.266 1 97.19 501 VAL B O 1
ATOM 7482 N N . ARG B 1 502 ? -6.809 42.062 0.471 1 95.25 502 ARG B N 1
ATOM 7483 C CA . ARG B 1 502 ? -6.684 42.156 1.923 1 95.25 502 ARG B CA 1
ATOM 7484 C C . ARG B 1 502 ? -5.527 43.062 2.32 1 95.25 502 ARG B C 1
ATOM 7486 O O . ARG B 1 502 ? -5.609 43.781 3.322 1 95.25 502 ARG B O 1
ATOM 7493 N N . GLY B 1 503 ? -4.43 43 1.508 1 94.44 503 GLY B N 1
ATOM 7494 C CA . GLY B 1 503 ? -3.209 43.688 1.879 1 94.44 503 GLY B CA 1
ATOM 7495 C C . GLY B 1 503 ? -2.344 42.906 2.85 1 94.44 503 GLY B C 1
ATOM 7496 O O . GLY B 1 503 ? -2.555 41.719 3.049 1 94.44 503 GLY B O 1
ATOM 7497 N N . VAL B 1 504 ? -1.458 43.562 3.451 1 91.75 504 VAL B N 1
ATOM 7498 C CA . VAL B 1 504 ? -0.47 42.938 4.316 1 91.75 504 VAL B CA 1
ATOM 7499 C C . VAL B 1 504 ? -1.145 42.438 5.594 1 91.75 504 VAL B C 1
ATOM 7501 O O . VAL B 1 504 ? -1.896 43.188 6.234 1 91.75 504 VAL B O 1
ATOM 7504 N N . PHE B 1 505 ? -0.996 41.219 5.883 1 94.81 505 PHE B N 1
ATOM 7505 C CA . PHE B 1 505 ? -1.469 40.688 7.152 1 94.81 505 PHE B CA 1
ATOM 7506 C C . PHE B 1 505 ? -0.545 41.125 8.289 1 94.81 505 PHE B C 1
ATOM 7508 O O . PHE B 1 505 ? 0.678 41.125 8.133 1 94.81 505 PHE B O 1
ATOM 7515 N N . PRO B 1 506 ? -1.076 41.406 9.438 1 94.38 506 PRO B N 1
ATOM 7516 C CA . PRO B 1 506 ? -0.223 41.812 10.555 1 94.38 506 PRO B CA 1
ATOM 7517 C C . PRO B 1 506 ? 0.769 40.75 10.977 1 94.38 506 PRO B C 1
ATOM 7519 O O . PRO B 1 506 ? 0.526 39.562 10.75 1 94.38 506 PRO B O 1
ATOM 7522 N N . ARG B 1 507 ? 1.848 41.219 11.531 1 94.38 507 ARG B N 1
ATOM 7523 C CA . ARG B 1 507 ? 2.826 40.344 12.133 1 94.38 507 ARG B CA 1
ATOM 7524 C C . ARG B 1 507 ? 2.518 40.094 13.609 1 94.38 507 ARG B C 1
ATOM 7526 O O . ARG B 1 507 ? 1.826 40.906 14.242 1 94.38 507 ARG B O 1
ATOM 7533 N N . PRO B 1 508 ? 2.99 38.906 14.023 1 96.19 508 PRO B N 1
ATOM 7534 C CA . PRO B 1 508 ? 2.812 38.688 15.469 1 96.19 508 PRO B CA 1
ATOM 7535 C C . PRO B 1 508 ? 3.516 39.781 16.297 1 96.19 508 PRO B C 1
ATOM 7537 O O . PRO B 1 508 ? 4.5 40.375 15.852 1 96.19 508 PRO B O 1
ATOM 7540 N N . PRO B 1 509 ? 3.006 40 17.469 1 89.69 509 PRO B N 1
ATOM 7541 C CA . PRO B 1 509 ? 3.67 41 18.344 1 89.69 509 PRO B CA 1
ATOM 7542 C C . PRO B 1 509 ? 5.074 40.562 18.75 1 89.69 509 PRO B C 1
ATOM 7544 O O . PRO B 1 509 ? 5.34 39.344 18.875 1 89.69 509 PRO B O 1
ATOM 7547 N N . ARG B 1 510 ? 6.023 41.469 18.703 1 79.12 510 ARG B N 1
ATOM 7548 C CA . ARG B 1 510 ? 7.395 41.156 19.094 1 79.12 510 ARG B CA 1
ATOM 7549 C C . ARG B 1 510 ? 7.484 40.844 20.578 1 79.12 510 ARG B C 1
ATOM 7551 O O . ARG B 1 510 ? 6.84 41.469 21.406 1 79.12 510 ARG B O 1
ATOM 7558 N N . VAL B 1 511 ? 7.98 39.719 20.812 1 66.56 511 VAL B N 1
ATOM 7559 C CA . VAL B 1 511 ? 8.297 39.406 22.203 1 66.56 511 VAL B CA 1
ATOM 7560 C C . VAL B 1 511 ? 9.68 39.938 22.562 1 66.56 511 VAL B C 1
ATOM 7562 O O . VAL B 1 511 ? 10.586 39.969 21.719 1 66.56 511 VAL B O 1
#

Solvent-accessible surface area (backbone atoms only — not comparable to full-atom values): 48520 Å² total; per-residue (Å²): 126,84,70,82,75,80,51,72,66,56,46,50,51,33,27,58,74,50,49,44,83,71,53,72,68,53,48,52,42,49,50,54,51,37,53,59,56,49,49,29,49,42,52,42,55,54,48,32,58,73,75,64,62,64,75,57,49,91,47,75,65,46,69,70,53,68,88,78,33,79,39,40,23,65,54,34,36,32,76,46,78,29,36,91,53,54,95,33,42,90,37,39,30,33,34,25,24,43,45,31,41,41,28,38,71,32,30,28,18,27,74,30,31,51,77,41,57,36,47,49,56,8,55,48,52,51,34,40,26,62,28,8,18,25,41,42,30,30,12,28,22,14,31,70,51,57,26,46,27,21,48,49,17,68,92,40,47,22,31,11,58,65,41,70,66,20,22,13,14,4,15,17,19,9,28,26,37,37,25,47,69,60,75,30,58,27,20,35,24,41,29,59,39,30,10,26,34,40,2,11,21,34,31,48,16,23,10,35,41,52,21,61,37,32,32,51,58,41,53,40,67,47,46,32,65,64,28,54,42,46,31,30,30,13,75,40,54,65,59,28,28,50,47,42,45,55,39,43,32,74,78,90,33,38,68,71,44,69,77,48,70,86,70,62,22,62,82,48,27,84,70,50,41,59,76,39,31,39,16,40,32,53,52,47,41,81,38,85,96,56,41,35,68,67,43,52,50,35,31,52,51,45,50,49,54,40,35,74,57,44,22,43,75,46,83,29,67,37,79,51,49,47,64,54,31,48,30,39,45,53,39,42,53,28,42,26,24,26,52,19,25,58,68,21,24,25,78,37,78,57,65,63,48,73,64,58,33,66,58,12,37,48,30,42,57,30,36,48,75,38,29,75,72,54,36,64,45,51,48,46,29,44,38,43,17,44,48,40,44,73,73,45,22,45,17,60,41,30,37,34,53,62,44,40,62,58,56,36,48,39,50,54,57,40,47,75,76,15,64,32,38,36,35,36,39,45,46,49,63,62,49,69,56,66,58,89,80,44,58,61,62,59,44,35,46,64,25,57,73,68,33,64,59,32,29,42,37,25,68,56,23,34,10,35,29,18,34,62,42,47,66,56,94,75,32,31,30,17,28,23,31,32,20,55,70,81,32,48,38,55,24,49,9,48,48,33,42,41,45,64,72,70,45,85,73,80,72,54,64,85,127,126,84,69,82,76,81,52,74,68,55,45,50,52,34,28,58,74,51,48,44,83,70,54,71,67,55,48,52,42,49,51,54,51,36,54,59,56,49,48,28,49,40,52,41,53,55,48,29,58,73,75,63,61,64,77,57,49,89,48,72,65,46,69,71,53,68,89,77,34,80,40,39,22,65,54,33,36,33,77,47,78,30,37,91,53,52,94,32,43,90,36,39,29,33,36,24,24,44,44,31,42,41,28,40,71,32,30,28,19,27,75,31,33,52,78,42,58,36,47,50,56,9,53,48,51,52,34,40,27,61,27,7,19,24,40,42,28,29,12,28,22,12,31,69,52,57,26,46,26,19,47,49,16,67,91,42,48,23,31,11,59,66,43,70,64,19,22,14,14,4,15,18,19,9,27,26,39,36,24,47,70,61,76,30,58,27,20,35,23,42,30,59,39,30,10,28,34,40,2,10,21,35,33,48,18,23,10,35,41,52,20,60,37,33,33,51,57,42,50,41,66,48,46,33,66,63,27,54,41,47,30,28,30,13,74,40,54,66,61,28,27,51,46,41,47,55,39,44,35,75,78,90,34,39,68,71,44,68,77,47,71,85,68,64,22,62,82,49,27,85,68,49,40,60,77,38,30,39,15,40,32,52,54,49,42,82,38,84,96,56,41,35,68,66,45,52,49,35,30,52,52,46,50,49,54,40,36,74,59,43,23,44,77,47,82,30,69,38,81,51,51,45,64,52,31,48,30,39,44,52,41,42,54,26,42,26,24,28,52,20,25,58,68,22,24,27,77,39,78,58,64,64,49,73,63,56,32,66,59,13,38,47,32,41,56,28,36,48,74,38,29,75,72,54,37,64,45,51,48,45,29,42,39,44,17,44,49,40,44,74,74,45,22,45,16,59,41,29,38,34,53,62,43,42,63,59,58,37,48,40,51,54,56,41,48,74,76,16,63,33,37,36,34,36,39,44,46,50,63,60,48,68,56,66,59,90,81,44,59,61,63,60,44,34,44,64,27,57,71,68,34,65,59,32,27,42,37,25,68,56,23,33,11,36,29,18,34,62,42,45,65,56,96,75,33,32,30,19,27,24,32,32,19,56,70,80,32,46,38,56,24,48,9,48,48,32,43,43,45,63,71,70,45,84,73,80,71,55,65,84,127

Foldseek 3Di:
DQDDQDDLVNVVVVCVLVVHDDDPVRSVVVSVVSVVVCVVVVVVVVVCVVPPDDAFDAFDKAADDCVVCVQVWFDIWGKDWADCAAPQAPFEEAEALLFADGNAAGALLHQLRGPPGDRDGFLLRNLCRPRGYIYTHYTAFAQNFLFQWAARGPSGGGAALQGRQFTLTARSSSQLQCQLQVVGAKYKWKWQLQHQQSNVQQNFWKGKFAFWQFFACGRGFAQFLLLITMAMIGRALLVRQSSSLRRTFDPPFHLRHDGFDHDRLNVCQQVAAAPFEEAAEPQQAPPPPFADPVLQVLQVVLVVLSVVRHYHYYHFYQPCLFPVLVVLLVLLSLLRRLQCVQVVVGHRDDTGGDDDVVSSVSSNVSCVVCVVSHALLSVVSNVVNVCCCSPVVCVVSVVSLVCLVVSLVSVVVRCVVGQKYKHWSWSDHTGGDDDSPPPSVVRNCNGYVGSSNRNSCSSNRWMKMWHWRDDDVSTTTTMIITGGRSVSSVRSSSRSNSCVSVDRDDRRDDD/DQDDQDDLVRVVVVCVLVVHDDDPVRSVVVSVVSVVVCVVVVVVVVVCVVPPDDAFDAFDKAADDCVVCVQVWFDIWGKAWADCAAPQAPFEEAEALLFADGNAAGALLHQLRGPDGDRDGFLLRVLCRPRGYIYTHYTAFAQNFLFQWAARGPSGGRAALQGRQFTLTARSSSQLQCQLQVVGAKYKWKWQQQHQQSNCQQNFWKGKFAFWQFFACGRGQAQFLLQITMAMIGRALLVRQSSSLRRTFDPPFHLRHDGFDHDRLNVCQQVAAAPFEEAAEPQQAPPPPFADVVLQVLQVVLVVLSVVRHYHYYHFYQPCLFPVLVVLLVLLSLLRRLQCVQVVVGHRDDTGGDDDVVSSVSSNVSCVVCVVSHALLSVVSNVVNVCCCSPVVCVVSVVSLVCLVVSLVSVVVRCVVGQKYKHWSWSDHTGGDDDSPPPSVVRNCNGYVGSSNRNSCSSNRWMKMWHWRDDDVSTTTTMIITGGRSVSSVRSSSRSNSCVSVDRDDRRDDD

Organism: Pseudomonas syringae pv. tomato (strain ATCC BAA-871 / DC3000) (NCBI:txid223283)

InterPro domains:
  IPR000120 Amidase [PTHR11895] (23-501)
  IPR020556 Amidase, conserved site [PS00571] (169-200)
  IPR023631 Amidase signature domain [PF01425] (69-490)
  IPR036928 Amidase signature (AS) superfamily [G3DSA:3.90.1300.10] (57-510)
  IPR036928 Amidase signature (AS) superfamily [SSF75304] (33-509)

Sequence (1022 aa):
MSVKRPSKADFLIAAQDHGYELSDSQMASFLNLADETLSSYEAIDALYAAHVAQPTPVREHSKPADAENLHGAWYVKTHIVGAPNGPLAGRTVVIKDNVSVAGVPMANGSLSLDGYVPSEDATVVKRLLAAGATVVGKSVCEDLCFSGASFTSASGAVKNPWDLARNAGGSSSGSAVLVSLQEVDMAIGGDQGGSIRMPSAWSGIVGHKPTYSLVPYTGAFPIERTIDHVGPMANNVRDCAVMLDVIAGADGLDSRQKNPPAVSCVATLDQGVAGLKIGLLREGFAIPGMSEPQVDALVKAAVAQLQSLGATVGEASVPWHHGVALDMWNVIATDGAAYQMLQGNGYGMNVDGYYDPEIMSYFGAKRREHANTLSSSVRAVALTGHYSLNNLHGAYYAKARMLVPELTRQYDEAFKDFDVLVMPTMPFVATPLTAADAPIEEYVHSALNMLANTAPFDLTGHPATSIPAGLADGLPVAMMIVAPRFQDALALRVAQAYEQVRGVFPRPPRVMSVKRPSKADFLIAAQDHGYELSDSQMASFLNLADETLSSYEAIDALYAAHVAQPTPVREHSKPADAENLHGAWYVKTHIVGAPNGPLAGRTVVIKDNVSVAGVPMANGSLSLDGYVPSEDATVVKRLLAAGATVVGKSVCEDLCFSGASFTSASGAVKNPWDLARNAGGSSSGSAVLVSLQEVDMAIGGDQGGSIRMPSAWSGIVGHKPTYSLVPYTGAFPIERTIDHVGPMANNVRDCAVMLDVIAGADGLDSRQKNPPAVSCVATLDQGVAGLKIGLLREGFAIPGMSEPQVDALVKAAVAQLQSLGATVGEASVPWHHGVALDMWNVIATDGAAYQMLQGNGYGMNVDGYYDPEIMSYFGAKRREHANTLSSSVRAVALTGHYSLNNLHGAYYAKARMLVPELTRQYDEAFKDFDVLVMPTMPFVATPLTAADAPIEEYVHSALNMLANTAPFDLTGHPATSIPAGLADGLPVAMMIVAPRFQDALALRVAQAYEQVRGVFPRPPRV

Nearest PDB structures (foldseek):
  3a1k-assembly1_A  TM=9.893E-01  e=1.306E-72  Rhodococcus sp. N-771
  3a1i-assembly1_A-2  TM=9.887E-01  e=1.151E-71  Rhodococcus sp. N-771
  4wj3-assembly2_D  TM=9.062E-01  e=4.542E-37  Pseudomonas aeruginosa PAO1
  2gi3-assembly1_A-2  TM=8.814E-01  e=1.060E-35  Thermotoga maritima
  3kfu-assembly1_H  TM=8.703E-01  e=9.449E-36  Thermus thermophilus HB8

Radius of gyration: 29.23 Å; Cα contacts (8 Å, |Δi|>4): 2671; chains: 2; bounding box: 57×87×75 Å